Protein AF-0000000068967086 (afdb_homodimer)

Solvent-accessible surface area (backbone atoms only — not comparable to full-atom values): 52574 Å² total; per-residue (Å²): 132,77,49,76,68,58,59,54,59,64,51,55,72,62,64,72,66,70,78,77,64,84,77,77,78,58,42,26,40,81,33,38,41,85,66,58,45,68,82,63,31,36,42,74,76,28,72,78,37,52,50,18,66,55,55,54,50,56,72,63,51,51,66,68,32,47,28,50,48,50,26,44,48,31,51,79,33,54,44,66,60,48,47,51,60,39,53,48,75,63,87,56,43,42,48,40,30,23,36,26,36,53,27,18,26,80,80,39,41,75,45,51,27,50,76,47,49,32,43,50,88,75,58,58,35,52,39,45,30,82,72,57,77,48,101,82,46,78,36,54,63,47,55,44,37,55,45,22,53,52,44,49,50,61,74,41,51,89,73,40,51,75,57,46,39,34,27,37,21,63,56,62,63,43,48,49,52,39,50,26,7,48,48,8,49,76,67,72,43,67,15,32,43,28,64,55,54,90,83,49,91,67,52,27,60,50,72,55,96,42,29,39,29,38,21,32,81,83,72,46,75,40,49,28,16,34,33,44,50,41,50,70,76,64,41,46,67,78,43,68,64,69,56,53,25,44,49,52,42,30,47,40,34,27,61,22,16,22,42,22,46,48,35,28,54,51,23,46,51,55,42,31,63,72,27,62,87,46,75,54,65,71,48,51,63,51,68,46,60,80,32,40,76,89,47,45,66,59,56,29,50,72,16,71,46,15,22,28,40,30,42,30,76,48,58,78,61,41,49,59,40,65,24,79,41,70,66,40,45,51,55,57,71,67,52,89,68,84,61,58,45,27,30,44,27,45,26,67,32,40,83,77,62,31,10,53,36,95,89,50,40,45,20,46,42,38,22,46,41,43,98,84,62,42,28,29,32,48,36,36,39,41,27,36,32,36,30,97,88,11,51,43,79,58,45,52,34,33,24,30,20,79,34,55,54,57,80,67,62,88,85,56,84,65,57,46,50,28,65,40,36,66,43,61,36,78,40,93,87,70,45,78,44,68,49,65,85,37,51,33,37,50,19,63,74,43,35,61,41,52,61,71,32,61,67,49,51,50,43,39,49,52,40,36,51,52,51,42,50,22,25,26,53,37,34,56,68,39,37,40,94,89,66,44,74,33,58,68,60,48,45,68,71,49,79,26,66,56,55,53,56,56,53,104,130,78,51,75,69,59,55,53,61,65,51,55,72,62,62,72,66,67,76,78,65,85,78,78,79,58,43,26,39,81,30,39,41,85,66,58,45,69,83,62,31,35,44,75,74,29,73,79,38,52,50,17,66,55,55,54,49,55,71,63,52,51,67,70,33,48,27,50,49,49,26,44,47,31,52,77,33,55,43,67,62,47,48,52,59,39,52,47,75,65,87,54,42,42,48,39,30,22,35,25,36,54,26,19,24,79,81,39,41,75,43,50,28,49,76,45,50,33,44,51,88,75,59,60,33,51,41,46,30,80,77,58,80,47,101,82,47,77,36,53,64,47,55,43,39,55,46,23,54,52,44,50,49,61,75,42,52,88,71,39,51,74,58,45,41,33,27,36,23,60,56,61,63,44,50,48,52,40,49,27,6,49,49,9,50,74,68,72,44,65,15,31,44,28,62,54,52,90,83,48,91,68,52,26,60,48,73,56,95,40,30,38,28,37,21,32,80,83,72,46,76,42,47,27,16,34,33,45,49,40,49,71,78,64,41,45,70,78,43,68,63,68,58,53,24,45,48,51,43,30,46,40,34,26,63,22,14,24,42,19,49,47,34,28,54,52,23,46,51,56,42,31,63,72,28,62,88,45,74,53,65,72,48,51,64,51,67,47,60,79,33,41,74,89,48,46,66,58,55,28,51,71,17,71,47,16,22,29,40,30,42,30,74,46,57,80,61,41,50,58,40,65,25,79,40,69,67,41,45,52,54,57,70,68,52,90,70,84,60,57,43,28,28,46,27,45,25,67,33,39,83,78,63,30,11,52,35,95,88,48,39,44,20,46,43,38,24,46,40,43,95,84,64,43,28,29,32,47,35,37,38,41,26,35,32,36,30,98,88,12,52,42,78,60,46,52,32,33,24,29,20,81,34,55,54,59,80,67,63,90,86,56,85,66,59,47,50,27,65,41,37,66,42,61,36,79,41,95,87,70,44,80,46,67,50,64,84,38,51,32,38,48,19,62,73,42,35,62,41,51,62,70,33,62,67,50,50,49,43,40,49,53,42,37,50,50,52,43,49,21,24,27,53,37,33,55,68,39,38,40,93,87,67,43,75,32,59,69,60,47,45,69,70,49,79,24,68,57,56,54,58,56,54,105

Radius of gyration: 32.77 Å; Cα contacts (8 Å, |Δi|>4): 2180; chains: 2; bounding box: 63×101×75 Å

Nearest PDB structures (foldseek):
  5i47-assembly1_A  TM=5.408E-01  e=4.910E-05  Sphaerobacter thermophilus DSM 20745
  1kj9-assembly1_B  TM=7.378E-01  e=3.237E-02  Escherichia coli
  1kji-assembly1_B  TM=4.558E-01  e=1.554E-02  Escherichia coli
  1kjj-assembly1_B  TM=3.856E-01  e=1.948E-02  Escherichia coli
  1kj8-assembly1_A  TM=3.941E-01  e=4.541E-02  Escherichia coli

pLDDT: mean 89.92, std 14.2, range [24.25, 98.81]

Foldseek 3Di:
DQPQLQVVPPCVVPVLPDDPPDQPAWAWDWAALVPDDLVLQADPVQQPFAFDPQVLCLQPCDQLNLLVVLCVVPPQFDSVVLVCLQQDDFDAQFKKKFKWFFWAFPVRDTATATAAMALAPPDQNQAHAHPRPDPPGCGLLLVQCVFFVVQVCVVCVVQFDDWAEEEEAQADCSNSSNNQNNNNVNVVHIYIYTYADPSRPNGQWDDDPQWIWGAHPVRDITTHREYEYHYQAPCLLPHPQGGSRHYRSGVLLCLCGNQQPLNLVVLQVVLCVVCVNNSDHRHHFDKDWFDFLVCQCVVCVVQVVWKWKADRRDDLCNRIATTQDPLSSVSVSPDDDLWGIIMIGWAAAAPQGTTAGPVGTIHGPFWAQDPVRFGWTKIKMWMWGQGSNGIRTSGIWMFTAQGGGDPDCVPPPGCCSRHPRRQWDQDPVRGIDGNCVRIQYSGPPRVNRRPDGSSNVSSVVSSRSSSSVSSSVSSVVQADPVGHGNLVVSCVSPVMPSVSVSSD/DAPQLQVVPPCVVPVLPDPPDDQPAWAWDWAALVPDDLVLQADPVQQPFAFDPQVLCLQPCDQLNLLVVLCVVPPQFDSVVLVCLQQDDFDFQFKKKFKWFFWAFPVRDTATATAAMALAPPDQNQAHASPRPDPVGCGLLLVQCVFFVVQVCVVCVVQFDDWAEEEEAQADCSNSSNNQNNNNVNVVHIYIYTYADPSNPNGQWDDDPQWIWGAHPVRDITTHREYEYHYQAPCLLPHPQGGSRHYRSGVLLCLCGNQQPLNLVVLQVVLCVVCVNNSDHRHHFDKDWFDFLVCQCVVCVVQVVWKWKADRRDDLCNRIATTQDPLSSVSVSPRDDLWGIIMIGWAAAAPQRTTAGPVGGIHGPFWAQDPVRFGWTKIKMWMWGQGSNGIRTSGIWMFTAQGGGDNDCVPPPGCCSRHPRRQWDQDPVRGIDGNCVRIQYSGPPRVNGRPDGSSNVSSVVSSRSSSSVSSSVSSVVQADPVGHGNLVVSCVSPVIPSSSVSSD

Secondary structure (DSSP, 8-state):
---HHHHHHHHHHHTTS---S------BEEE-GGG--HHHHS-HHHHTPPBPHHHHHHHTS-HHHHHHHHHHHSTT--HHHHHHHHT---SS--EEEEEEEEEEETT---EEEEEEEESS-TTGGGS--TT---TT---HHHHHIIIIIHHHHHHTTTTPPS-EEEEEESS-HHHHHHHHHHHHHHHTS-EEEEE--TT-SS-SEEEETTEEEEEBTTS-EEEEEEEEEE--S-GGGTS-SS-SSEEES-HHHIIIIIS-HHHHHHHHHHHHHHTTTTS-------EEEEEEGGGHHHHHHHTTS-EEEE-TT--TTTTEEEE-SHHHHHHHHHS--S-SEEEEEE--B-TTT----TT--EEE--SPP-TT---EEEEEEEEEEEETTEEEEEEEEEEEEEEEPPS--TT-S--HHHH----EEE-TTS-EEE-GGGEE-SBTTTHHHH---HHHHHHHHHHHHHHHHHHHHHHHHTB-TTSSB-HHHHHHH---HHHHHHH-/---HHHHHHHHHHHTTS---S------BEEE-GGG--HHHHS-HHHHTPPBPHHHHHHHTS-HHHHHHHHHHHSTT--HHHHHHHHT---SS--EEEEEEEEEEETT---EEEEEEEESS-TTGGGS--SS---TT---HHHHHIIIIIHHHHHHTTTTSPS-EEEEEESS-HHHHHHHHHHHHHHHTS-EEEEE--TT-SS-SEEEETTEEEEEBTTS-EEEEEEEEEE--S-GGGTS-SS-SSEEES-HHHIIIIIS-HHHHHHHHHHHHHHTTTTT-------EEEEEEGGGHHHHHHHTTS-EEEE-TT--TTTTEEEE-SHHHHHHHHHS--S-SEEEEEE--B-TTTPPPPTT--EEE--SPP-TT---EEEEEEEEEEEETTEEEEEEEEEEEEEEEPPS--TT-S--HHHH----EEE-TTS-EEE-GGGEE-SBTTTHHHH---HHHHHHHHHHHHHHHHHHHHHHHHTB-TTSSB-HHHHHHH---HHHHHHH-

Structure (mmCIF, N/CA/C/O backbone):
data_AF-0000000068967086-model_v1
#
loop_
_entity.id
_entity.type
_entity.pdbx_description
1 polymer 'Tubulin--tyrosine ligase-like protein 9'
#
loop_
_atom_site.group_PDB
_atom_site.id
_atom_site.type_symbol
_atom_site.label_atom_id
_atom_site.label_alt_id
_atom_site.label_comp_id
_atom_site.label_asym_id
_atom_site.label_entity_id
_atom_site.label_seq_id
_atom_site.pdbx_PDB_ins_code
_atom_site.Cartn_x
_atom_site.Cartn_y
_atom_site.Cartn_z
_atom_site.occupancy
_atom_site.B_iso_or_equiv
_atom_site.auth_seq_id
_atom_site.auth_comp_id
_atom_site.auth_asym_id
_atom_site.auth_atom_id
_atom_site.pdbx_PDB_model_num
ATOM 1 N N . MET A 1 1 ? 33.25 26.078 4.797 1 24.25 1 MET A N 1
ATOM 2 C CA . MET A 1 1 ? 32.062 26.109 3.939 1 24.25 1 MET A CA 1
ATOM 3 C C . MET A 1 1 ? 30.797 25.922 4.758 1 24.25 1 MET A C 1
ATOM 5 O O . MET A 1 1 ? 30.609 24.906 5.422 1 24.25 1 MET A O 1
ATOM 9 N N . VAL A 1 2 ? 30.312 27 5.246 1 30.56 2 VAL A N 1
ATOM 10 C CA . VAL A 1 2 ? 29.203 27.141 6.176 1 30.56 2 VAL A CA 1
ATOM 11 C C . VAL A 1 2 ? 27.984 26.375 5.648 1 30.56 2 VAL A C 1
ATOM 13 O O . VAL A 1 2 ? 27.672 26.453 4.457 1 30.56 2 VAL A O 1
ATOM 16 N N . SER A 1 3 ? 27.625 25.453 6.363 1 34.03 3 SER A N 1
ATOM 17 C CA . SER A 1 3 ? 26.5 24.609 5.973 1 34.03 3 SER A CA 1
ATOM 18 C C . SER A 1 3 ? 25.297 25.453 5.582 1 34.03 3 SER A C 1
ATOM 20 O O . SER A 1 3 ? 25.141 26.594 6.043 1 34.03 3 SER A O 1
ATOM 22 N N . THR A 1 4 ? 24.609 25.062 4.551 1 34.56 4 THR A N 1
ATOM 23 C CA . THR A 1 4 ? 23.484 25.781 3.971 1 34.56 4 THR A CA 1
ATOM 24 C C . THR A 1 4 ? 22.453 26.125 5.043 1 34.56 4 THR A C 1
ATOM 26 O O . THR A 1 4 ? 21.719 27.109 4.914 1 34.56 4 THR A O 1
ATOM 29 N N . ALA A 1 5 ? 22.281 25.344 6.09 1 36.91 5 ALA A N 1
ATOM 30 C CA . ALA A 1 5 ? 21.359 25.672 7.184 1 36.91 5 ALA A CA 1
ATOM 31 C C . ALA A 1 5 ? 21.875 26.844 8 1 36.91 5 ALA A C 1
ATOM 33 O O . ALA A 1 5 ? 21.094 27.688 8.453 1 36.91 5 ALA A O 1
ATOM 34 N N . GLU A 1 6 ? 23.234 26.844 8.297 1 34.19 6 GLU A N 1
ATOM 35 C CA . GLU A 1 6 ? 23.875 27.922 9.047 1 34.19 6 GLU A CA 1
ATOM 36 C C . GLU A 1 6 ? 23.719 29.266 8.328 1 34.19 6 GLU A C 1
ATOM 38 O O . GLU A 1 6 ? 23.672 30.312 8.977 1 34.19 6 GLU A O 1
ATOM 43 N N . LYS A 1 7 ? 23.812 29.156 7.09 1 39.69 7 LYS A N 1
ATOM 44 C CA . LYS A 1 7 ? 23.719 30.375 6.293 1 39.69 7 LYS A CA 1
ATOM 45 C C . LYS A 1 7 ? 22.359 31.031 6.43 1 39.69 7 LYS A C 1
ATOM 47 O O . LYS A 1 7 ? 22.219 32.25 6.281 1 39.69 7 LYS A O 1
ATOM 52 N N . ALA A 1 8 ? 21.422 30.125 6.773 1 34.94 8 ALA A N 1
ATOM 53 C CA . ALA A 1 8 ? 20.062 30.656 6.777 1 34.94 8 ALA A CA 1
ATOM 54 C C . ALA A 1 8 ? 19.75 31.375 8.086 1 34.94 8 ALA A C 1
ATOM 56 O O . ALA A 1 8 ? 19.094 32.438 8.094 1 34.94 8 ALA A O 1
ATOM 57 N N . GLN A 1 9 ? 20.219 30.844 9.258 1 33.16 9 GLN A N 1
ATOM 58 C CA . GLN A 1 9 ? 19.875 31.438 10.539 1 33.16 9 GLN A CA 1
ATOM 59 C C . GLN A 1 9 ? 20.609 32.75 10.75 1 33.16 9 GLN A C 1
ATOM 61 O O . GLN A 1 9 ? 20.016 33.719 11.227 1 33.16 9 GLN A O 1
ATOM 66 N N . ASN A 1 10 ? 21.938 32.812 10.68 1 33.59 10 ASN A N 1
ATOM 67 C CA . ASN A 1 10 ? 22.719 33.969 11.031 1 33.59 10 ASN A CA 1
ATOM 68 C C . ASN A 1 10 ? 22.344 35.188 10.18 1 33.59 10 ASN A C 1
ATOM 70 O O . ASN A 1 10 ? 22.516 36.344 10.594 1 33.59 10 ASN A O 1
ATOM 74 N N . ARG A 1 11 ? 22.062 35.031 8.922 1 34.31 11 ARG A N 1
ATOM 75 C CA . ARG A 1 11 ? 21.844 36.156 8.039 1 34.31 11 ARG A CA 1
ATOM 76 C C . ARG A 1 11 ? 20.438 36.719 8.211 1 34.31 11 ARG A C 1
ATOM 78 O O . ARG A 1 11 ? 20.094 37.75 7.617 1 34.31 11 ARG A O 1
ATOM 85 N N . VAL A 1 12 ? 19.609 36.094 8.93 1 36.25 12 VAL A N 1
ATOM 86 C CA . VAL A 1 12 ? 18.266 36.625 9.164 1 36.25 12 VAL A CA 1
ATOM 87 C C . VAL A 1 12 ? 18.359 37.844 10.062 1 36.25 12 VAL A C 1
ATOM 89 O O . VAL A 1 12 ? 17.703 38.875 9.797 1 36.25 12 VAL A O 1
ATOM 92 N N . ASP A 1 13 ? 19.203 37.812 11.156 1 33 13 ASP A N 1
ATOM 93 C CA . ASP A 1 13 ? 19.219 38.938 12.078 1 33 13 ASP A CA 1
ATOM 94 C C . ASP A 1 13 ? 19.859 40.156 11.438 1 33 13 ASP A C 1
ATOM 96 O O . ASP A 1 13 ? 19.422 41.281 11.68 1 33 13 ASP A O 1
ATOM 100 N N . GLU A 1 14 ? 21 40 10.773 1 32.38 14 GLU A N 1
ATOM 101 C CA . GLU A 1 14 ? 21.766 41.156 10.312 1 32.38 14 GLU A CA 1
ATOM 102 C C . GLU A 1 14 ? 21.109 41.844 9.109 1 32.38 14 GLU A C 1
ATOM 104 O O . GLU A 1 14 ? 21.312 43.031 8.852 1 32.38 14 GLU A O 1
ATOM 109 N N . GLY A 1 15 ? 20.531 41.062 8.258 1 33.03 15 GLY A N 1
ATOM 110 C CA . GLY A 1 15 ? 20.047 41.625 6.996 1 33.03 15 GLY A CA 1
ATOM 111 C C . GLY A 1 15 ? 18.828 42.5 7.16 1 33.03 15 GLY A C 1
ATOM 112 O O . GLY A 1 15 ? 18.25 42.969 6.172 1 33.03 15 GLY A O 1
ATOM 113 N N . GLU A 1 16 ? 18.203 42.469 8.32 1 35.44 16 GLU A N 1
ATOM 114 C CA . GLU A 1 16 ? 17.094 43.406 8.531 1 35.44 16 GLU A CA 1
ATOM 115 C C . GLU A 1 16 ? 17.562 44.844 8.445 1 35.44 16 GLU A C 1
ATOM 117 O O . GLU A 1 16 ? 16.75 45.781 8.43 1 35.44 16 GLU A O 1
ATOM 122 N N . LYS A 1 17 ? 18.906 45.188 8.641 1 36.31 17 LYS A N 1
ATOM 123 C CA . LYS A 1 17 ? 19.297 46.594 8.844 1 36.31 17 LYS A CA 1
ATOM 124 C C . LYS A 1 17 ? 19.266 47.375 7.527 1 36.31 17 LYS A C 1
ATOM 126 O O . LYS A 1 17 ? 19 48.562 7.523 1 36.31 17 LYS A O 1
ATOM 131 N N . GLN A 1 18 ? 20 47.031 6.434 1 33.38 18 GLN A N 1
ATOM 132 C CA . GLN A 1 18 ? 20.516 48.062 5.562 1 33.38 18 GLN A CA 1
ATOM 133 C C . GLN A 1 18 ? 19.469 48.5 4.547 1 33.38 18 GLN A C 1
ATOM 135 O O . GLN A 1 18 ? 19.766 49.25 3.619 1 33.38 18 GLN A O 1
ATOM 140 N N . ARG A 1 19 ? 18.375 47.906 4.168 1 35.72 19 ARG A N 1
ATOM 141 C CA . ARG A 1 19 ? 17.797 48.5 2.979 1 35.72 19 ARG A CA 1
ATOM 142 C C . ARG A 1 19 ? 17.25 49.906 3.291 1 35.72 19 ARG A C 1
ATOM 144 O O . ARG A 1 19 ? 16.344 50.031 4.117 1 35.72 19 ARG A O 1
ATOM 151 N N . THR A 1 20 ? 17.938 50.906 3.135 1 35.47 20 THR A N 1
ATOM 152 C CA . THR A 1 20 ? 17.5 52.281 2.945 1 35.47 20 THR A CA 1
ATOM 153 C C . THR A 1 20 ? 16.406 52.375 1.896 1 35.47 20 THR A C 1
ATOM 155 O O . THR A 1 20 ? 16.125 53.469 1.361 1 35.47 20 THR A O 1
ATOM 158 N N . SER A 1 21 ? 16.141 51.344 1.101 1 37.28 21 SER A N 1
ATOM 159 C CA . SER A 1 21 ? 15.258 51.594 -0.026 1 37.28 21 SER A CA 1
ATOM 160 C C . SER A 1 21 ? 14.039 52.406 0.413 1 37.28 21 SER A C 1
ATOM 162 O O . SER A 1 21 ? 13.711 52.438 1.602 1 37.28 21 SER A O 1
ATOM 164 N N . LYS A 1 22 ? 13.172 52.875 -0.601 1 44 22 LYS A N 1
ATOM 165 C CA . LYS A 1 22 ? 11.867 53.5 -0.648 1 44 22 LYS A CA 1
ATOM 166 C C . LYS A 1 22 ? 10.844 52.75 0.207 1 44 22 LYS A C 1
ATOM 168 O O . LYS A 1 22 ? 10.547 51.594 -0.054 1 44 22 LYS A O 1
ATOM 173 N N . THR A 1 23 ? 10.672 52.969 1.385 1 48.97 23 THR A N 1
ATOM 174 C CA . THR A 1 23 ? 9.82 52.344 2.398 1 48.97 23 THR A CA 1
ATOM 175 C C . THR A 1 23 ? 8.43 52.062 1.836 1 48.97 23 THR A C 1
ATOM 177 O O . THR A 1 23 ? 7.633 52.969 1.634 1 48.97 23 THR A O 1
ATOM 180 N N . VAL A 1 24 ? 8.188 51.188 0.949 1 63.12 24 VAL A N 1
ATOM 181 C CA . VAL A 1 24 ? 6.887 50.844 0.394 1 63.12 24 VAL A CA 1
ATOM 182 C C . VAL A 1 24 ? 5.898 50.562 1.526 1 63.12 24 VAL A C 1
ATOM 184 O O . VAL A 1 24 ? 6.121 49.719 2.373 1 63.12 24 VAL A O 1
ATOM 187 N N . ARG A 1 25 ? 5.055 51.562 1.657 1 79.31 25 ARG A N 1
ATOM 188 C CA . ARG A 1 25 ? 3.963 51.406 2.615 1 79.31 25 ARG A CA 1
ATOM 189 C C . ARG A 1 25 ? 2.951 50.375 2.148 1 79.31 25 ARG A C 1
ATOM 191 O O . ARG A 1 25 ? 2.324 50.531 1.099 1 79.31 25 ARG A O 1
ATOM 198 N N . HIS A 1 26 ? 2.781 49.281 2.949 1 87 26 HIS A N 1
ATOM 199 C CA . HIS A 1 26 ? 1.854 48.188 2.617 1 87 26 HIS A CA 1
ATOM 200 C C . HIS A 1 26 ? 0.414 48.594 2.922 1 87 26 HIS A C 1
ATOM 202 O O . HIS A 1 26 ? 0.166 49.406 3.814 1 87 26 HIS A O 1
ATOM 208 N N . ALA A 1 27 ? -0.475 48.188 2.039 1 88.06 27 ALA A N 1
ATOM 209 C CA . ALA A 1 27 ? -1.9 48.469 2.201 1 88.06 27 ALA A CA 1
ATOM 210 C C . ALA A 1 27 ? -2.742 47.281 1.72 1 88.06 27 ALA A C 1
ATOM 212 O O . ALA A 1 27 ? -2.285 46.469 0.908 1 88.06 27 ALA A O 1
ATOM 213 N N . GLY A 1 28 ? -3.9 47.188 2.309 1 93.75 28 GLY A N 1
ATOM 214 C CA . GLY A 1 28 ? -4.836 46.188 1.84 1 93.75 28 GLY A CA 1
ATOM 215 C C . GLY A 1 28 ? -5.441 46.531 0.49 1 93.75 28 GLY A C 1
ATOM 216 O O . GLY A 1 28 ? -5.742 47.688 0.204 1 93.75 28 GLY A O 1
ATOM 217 N N . ARG A 1 29 ? -5.562 45.562 -0.304 1 93.94 29 ARG A N 1
ATOM 218 C CA . ARG A 1 29 ? -6.254 45.75 -1.577 1 93.94 29 ARG A CA 1
ATOM 219 C C . ARG A 1 29 ? -7.492 44.844 -1.666 1 93.94 29 ARG A C 1
ATOM 221 O O . ARG A 1 29 ? -7.512 43.75 -1.111 1 93.94 29 ARG A O 1
ATOM 228 N N . HIS A 1 30 ? -8.461 45.281 -2.396 1 94.38 30 HIS A N 1
ATOM 229 C CA . HIS A 1 30 ? -9.672 44.5 -2.584 1 94.38 30 HIS A CA 1
ATOM 230 C C . HIS A 1 30 ? -9.484 43.438 -3.658 1 94.38 30 HIS A C 1
ATOM 232 O O . HIS A 1 30 ? -8.898 43.719 -4.707 1 94.38 30 HIS A O 1
ATOM 238 N N . VAL A 1 31 ? -9.914 42.312 -3.309 1 95.62 31 VAL A N 1
ATOM 239 C CA . VAL A 1 31 ? -9.93 41.156 -4.227 1 95.62 31 VAL A CA 1
ATOM 240 C C . VAL A 1 31 ? -11.367 40.688 -4.41 1 95.62 31 VAL A C 1
ATOM 242 O O . VAL A 1 31 ? -12.156 40.656 -3.459 1 95.62 31 VAL A O 1
ATOM 245 N N . THR A 1 32 ? -11.703 40.344 -5.66 1 93.19 32 THR A N 1
ATOM 246 C CA . THR A 1 32 ? -13.023 39.781 -5.965 1 93.19 32 THR A CA 1
ATOM 247 C C . THR A 1 32 ? -12.914 38.406 -6.562 1 93.19 32 THR A C 1
ATOM 249 O O . THR A 1 32 ? -11.82 37.938 -6.883 1 93.19 32 THR A O 1
ATOM 252 N N . GLY A 1 33 ? -14.062 37.75 -6.617 1 89.62 33 GLY A N 1
ATOM 253 C CA . GLY A 1 33 ? -14.094 36.406 -7.215 1 89.62 33 GLY A CA 1
ATOM 254 C C . GLY A 1 33 ? -13.555 36.375 -8.633 1 89.62 33 GLY A C 1
ATOM 255 O O . GLY A 1 33 ? -13.047 35.344 -9.086 1 89.62 33 GLY A O 1
ATOM 256 N N . ASN A 1 34 ? -13.609 37.406 -9.344 1 88.81 34 ASN A N 1
ATOM 257 C CA . ASN A 1 34 ? -13.148 37.531 -10.727 1 88.81 34 ASN A CA 1
ATOM 258 C C . ASN A 1 34 ? -11.625 37.469 -10.812 1 88.81 34 ASN A C 1
ATOM 260 O O . ASN A 1 34 ? -11.07 37.25 -11.891 1 88.81 34 ASN A O 1
ATOM 264 N N . ASP A 1 35 ? -11.055 37.531 -9.719 1 90.81 35 ASP A N 1
ATOM 265 C CA . ASP A 1 35 ? -9.594 37.562 -9.703 1 90.81 35 ASP A CA 1
ATOM 266 C C . ASP A 1 35 ? -9.008 36.156 -9.641 1 90.81 35 ASP A C 1
ATOM 268 O O . ASP A 1 35 ? -7.789 35.969 -9.719 1 90.81 35 ASP A O 1
ATOM 272 N N . PHE A 1 36 ? -9.852 35.188 -9.57 1 91.75 36 PHE A N 1
ATOM 273 C CA . PHE A 1 36 ? -9.312 33.844 -9.492 1 91.75 36 PHE A CA 1
ATOM 274 C C . PHE A 1 36 ? -9 33.281 -10.883 1 91.75 36 PHE A C 1
ATOM 276 O O . PHE A 1 36 ? -9.906 33.031 -11.68 1 91.75 36 PHE A O 1
ATOM 283 N N . GLU A 1 37 ? -7.777 33.219 -11.148 1 88.62 37 GLU A N 1
ATOM 284 C CA . GLU A 1 37 ? -7.238 32.562 -12.352 1 88.62 37 GLU A CA 1
ATOM 285 C C . GLU A 1 37 ? -6.281 31.438 -11.992 1 88.62 37 GLU A C 1
ATOM 287 O O . GLU A 1 37 ? -5.207 31.672 -11.438 1 88.62 37 GLU A O 1
ATOM 292 N N . PRO A 1 38 ? -6.648 30.219 -12.305 1 87.31 38 PRO A N 1
ATOM 293 C CA . PRO A 1 38 ? -5.809 29.094 -11.906 1 87.31 38 PRO A CA 1
ATOM 294 C C . PRO A 1 38 ? -4.332 29.312 -12.211 1 87.31 38 PRO A C 1
ATOM 296 O O . PRO A 1 38 ? -3.467 28.922 -11.43 1 87.31 38 PRO A O 1
ATOM 299 N N . GLU A 1 39 ? -3.988 29.922 -13.289 1 88.12 39 GLU A N 1
ATOM 300 C CA . GLU A 1 39 ? -2.607 30.156 -13.703 1 88.12 39 GLU A CA 1
ATOM 301 C C . GLU A 1 39 ? -1.856 31 -12.672 1 88.12 39 GLU A C 1
ATOM 303 O O . GLU A 1 39 ? -0.628 30.938 -12.594 1 88.12 39 GLU A O 1
ATOM 308 N N . LYS A 1 40 ? -2.641 31.719 -11.891 1 91.5 40 LYS A N 1
ATOM 309 C CA . LYS A 1 40 ? -2.018 32.625 -10.914 1 91.5 40 LYS A CA 1
ATOM 310 C C . LYS A 1 40 ? -1.892 31.938 -9.547 1 91.5 40 LYS A C 1
ATOM 312 O O . LYS A 1 40 ? -1.163 32.406 -8.68 1 91.5 40 LYS A O 1
ATOM 317 N N . HIS A 1 41 ? -2.549 30.812 -9.398 1 92.25 41 HIS A N 1
ATOM 318 C CA . HIS A 1 41 ? -2.699 30.312 -8.031 1 92.25 41 HIS A CA 1
ATOM 319 C C . HIS A 1 41 ? -2.229 28.875 -7.91 1 92.25 41 HIS A C 1
ATOM 321 O O . HIS A 1 41 ? -2.42 28.234 -6.871 1 92.25 41 HIS A O 1
ATOM 327 N N . PHE A 1 42 ? -1.663 28.312 -8.969 1 91.12 42 PHE A N 1
ATOM 328 C CA . PHE A 1 42 ? -1.071 26.969 -8.969 1 91.12 42 PHE A CA 1
ATOM 329 C C . PHE A 1 42 ? 0.317 27 -9.594 1 91.12 42 PHE A C 1
ATOM 331 O O . PHE A 1 42 ? 0.601 27.828 -10.453 1 91.12 42 PHE A O 1
ATOM 338 N N . TYR A 1 43 ? 1.163 26.047 -9.133 1 89.69 43 TYR A N 1
ATOM 339 C CA . TYR A 1 43 ? 2.424 25.875 -9.844 1 89.69 43 TYR A CA 1
ATOM 340 C C . TYR A 1 43 ? 2.178 25.422 -11.281 1 89.69 43 TYR A C 1
ATOM 342 O O . TYR A 1 43 ? 1.253 24.656 -11.547 1 89.69 43 TYR A O 1
ATOM 350 N N . PRO A 1 44 ? 3.025 25.797 -12.164 1 86.88 44 PRO A N 1
ATOM 351 C CA . PRO A 1 44 ? 2.84 25.438 -13.57 1 86.88 44 PRO A CA 1
ATOM 352 C C . PRO A 1 44 ? 2.744 23.922 -13.781 1 86.88 44 PRO A C 1
ATOM 354 O O . PRO A 1 44 ? 1.921 23.453 -14.57 1 86.88 44 PRO A O 1
ATOM 357 N N . ARG A 1 45 ? 3.492 23.156 -13.086 1 86.81 45 ARG A N 1
ATOM 358 C CA . ARG A 1 45 ? 3.5 21.703 -13.234 1 86.81 45 ARG A CA 1
ATOM 359 C C . ARG A 1 45 ? 2.16 21.109 -12.82 1 86.81 45 ARG A C 1
ATOM 361 O O . ARG A 1 45 ? 1.79 20.031 -13.273 1 86.81 45 ARG A O 1
ATOM 368 N N . VAL A 1 46 ? 1.476 21.797 -12.008 1 88.19 46 VAL A N 1
ATOM 369 C CA . VAL A 1 46 ? 0.212 21.328 -11.461 1 88.19 46 VAL A CA 1
ATOM 370 C C . VAL A 1 46 ? -0.912 21.562 -12.469 1 88.19 46 VAL A C 1
ATOM 372 O O . VAL A 1 46 ? -1.845 20.75 -12.57 1 88.19 46 VAL A O 1
ATOM 375 N N . LEU A 1 47 ? -0.811 22.625 -13.234 1 85.25 47 LEU A N 1
ATOM 376 C CA . LEU A 1 47 ? -1.867 23.047 -14.148 1 85.25 47 LEU A CA 1
ATOM 377 C C . LEU A 1 47 ? -2.113 22 -15.219 1 85.25 47 LEU A C 1
ATOM 379 O O . LEU A 1 47 ? -3.252 21.781 -15.648 1 85.25 47 LEU A O 1
ATOM 383 N N . ASN A 1 48 ? -1.109 21.266 -15.586 1 82.06 48 ASN A N 1
ATOM 384 C CA . ASN A 1 48 ? -1.235 20.281 -16.672 1 82.06 48 ASN A CA 1
ATOM 385 C C . ASN A 1 48 ? -1.259 18.859 -16.125 1 82.06 48 ASN A C 1
ATOM 387 O O . ASN A 1 48 ? -1.194 17.906 -16.906 1 82.06 48 ASN A O 1
ATOM 391 N N . ALA A 1 49 ? -1.421 18.766 -14.914 1 87.06 49 ALA A N 1
ATOM 392 C CA . ALA A 1 49 ? -1.315 17.422 -14.336 1 87.06 49 ALA A CA 1
ATOM 393 C C . ALA A 1 49 ? -2.697 16.812 -14.109 1 87.06 49 ALA A C 1
ATOM 395 O O . ALA A 1 49 ? -3.643 17.531 -13.75 1 87.06 49 ALA A O 1
ATOM 396 N N . SER A 1 50 ? -2.775 15.484 -14.414 1 87.31 50 SER A N 1
ATOM 397 C CA . SER A 1 50 ? -3.982 14.719 -14.102 1 87.31 50 SER A CA 1
ATOM 398 C C . SER A 1 50 ? -3.809 13.898 -12.836 1 87.31 50 SER A C 1
ATOM 400 O O . SER A 1 50 ? -2.799 13.211 -12.664 1 87.31 50 SER A O 1
ATOM 402 N N . LEU A 1 51 ? -4.777 14.016 -12.062 1 90.62 51 LEU A N 1
ATOM 403 C CA . LEU A 1 51 ? -4.719 13.312 -10.781 1 90.62 51 LEU A CA 1
ATOM 404 C C . LEU A 1 51 ? -4.59 11.805 -11 1 90.62 51 LEU A C 1
ATOM 406 O O . LEU A 1 51 ? -5.238 11.242 -11.883 1 90.62 51 LEU A O 1
ATOM 410 N N . HIS A 1 52 ? -3.764 11.203 -10.289 1 92.69 52 HIS A N 1
ATOM 411 C CA . HIS A 1 52 ? -3.643 9.75 -10.312 1 92.69 52 HIS A CA 1
ATOM 412 C C . HIS A 1 52 ? -4.949 9.078 -9.906 1 92.69 52 HIS A C 1
ATOM 414 O O . HIS A 1 52 ? -5.598 9.508 -8.953 1 92.69 52 HIS A O 1
ATOM 420 N N . PRO A 1 53 ? -5.371 7.973 -10.586 1 90.31 53 PRO A N 1
ATOM 421 C CA . PRO A 1 53 ? -6.652 7.328 -10.289 1 90.31 53 PRO A CA 1
ATOM 422 C C . PRO A 1 53 ? -6.762 6.875 -8.828 1 90.31 53 PRO A C 1
ATOM 424 O O . PRO A 1 53 ? -7.84 6.945 -8.234 1 90.31 53 PRO A O 1
ATOM 427 N N . MET A 1 54 ? -5.754 6.465 -8.297 1 92.06 54 MET A N 1
ATOM 428 C CA . MET A 1 54 ? -5.766 5.996 -6.91 1 92.06 54 MET A CA 1
ATOM 429 C C . MET A 1 54 ? -6.035 7.148 -5.949 1 92.06 54 MET A C 1
ATOM 431 O O . MET A 1 54 ? -6.734 6.977 -4.949 1 92.06 54 MET A O 1
ATOM 435 N N . VAL A 1 55 ? -5.438 8.258 -6.203 1 93 55 VAL A N 1
ATOM 436 C CA . VAL A 1 55 ? -5.637 9.43 -5.363 1 93 55 VAL A CA 1
ATOM 437 C C . VAL A 1 55 ? -7.082 9.914 -5.484 1 93 55 VAL A C 1
ATOM 439 O O . VAL A 1 55 ? -7.707 10.273 -4.484 1 93 55 VAL A O 1
ATOM 442 N N . THR A 1 56 ? -7.551 9.875 -6.688 1 91.06 56 THR A N 1
ATOM 443 C CA . THR A 1 56 ? -8.945 10.234 -6.914 1 91.06 56 THR A CA 1
ATOM 444 C C . THR A 1 56 ? -9.875 9.32 -6.117 1 91.06 56 THR A C 1
ATOM 446 O O . THR A 1 56 ? -10.828 9.789 -5.496 1 91.06 56 THR A O 1
ATOM 449 N N . ALA A 1 57 ? -9.547 8.07 -6.211 1 91.31 57 ALA A N 1
ATOM 450 C CA . ALA A 1 57 ? -10.344 7.102 -5.465 1 91.31 57 ALA A CA 1
ATOM 451 C C . ALA A 1 57 ? -10.312 7.402 -3.969 1 91.31 57 ALA A C 1
ATOM 453 O O . ALA A 1 57 ? -11.352 7.391 -3.305 1 91.31 57 ALA A O 1
ATOM 454 N N . PHE A 1 58 ? -9.211 7.695 -3.383 1 94.69 58 PHE A N 1
ATOM 455 C CA . PHE A 1 58 ? -9.047 7.992 -1.965 1 94.69 58 PHE A CA 1
ATOM 456 C C . PHE A 1 58 ? -9.875 9.203 -1.565 1 94.69 58 PHE A C 1
ATOM 458 O O . PHE A 1 58 ? -10.617 9.164 -0.577 1 94.69 58 PHE A O 1
ATOM 465 N N . LEU A 1 59 ? -9.781 10.242 -2.311 1 92.31 59 LEU A N 1
ATOM 466 C CA . LEU A 1 59 ? -10.461 11.492 -1.981 1 92.31 59 LEU A CA 1
ATOM 467 C C . LEU A 1 59 ? -11.977 11.328 -2.053 1 92.31 59 LEU A C 1
ATOM 469 O O . LEU A 1 59 ? -12.719 12.117 -1.463 1 92.31 59 LEU A O 1
ATOM 473 N N . ASN A 1 60 ? -12.391 10.273 -2.727 1 89.81 60 ASN A N 1
ATOM 474 C CA . ASN A 1 60 ? -13.82 10.07 -2.912 1 89.81 60 ASN A CA 1
ATOM 475 C C . ASN A 1 60 ? -14.352 8.953 -2.021 1 89.81 60 ASN A C 1
ATOM 477 O O . ASN A 1 60 ? -15.523 8.594 -2.1 1 89.81 60 ASN A O 1
ATOM 481 N N . LEU A 1 61 ? -13.617 8.328 -1.237 1 93.38 61 LEU A N 1
ATOM 482 C CA . LEU A 1 61 ? -14.023 7.18 -0.438 1 93.38 61 LEU A CA 1
ATOM 483 C C . LEU A 1 61 ? -15.086 7.57 0.582 1 93.38 61 LEU A C 1
ATOM 485 O O . LEU A 1 61 ? -16.047 6.828 0.802 1 93.38 61 LEU A O 1
ATOM 489 N N . GLY A 1 62 ? -14.938 8.75 1.181 1 94.19 62 GLY A N 1
ATOM 490 C CA . GLY A 1 62 ? -15.789 9.148 2.293 1 94.19 62 GLY A CA 1
ATOM 491 C C . GLY A 1 62 ? -15.375 8.523 3.611 1 94.19 62 GLY A C 1
ATOM 492 O O . GLY A 1 62 ? -14.719 7.477 3.629 1 94.19 62 GLY A O 1
ATOM 493 N N . ASN A 1 63 ? -15.805 9.023 4.688 1 97.25 63 ASN A N 1
ATOM 494 C CA . ASN A 1 63 ? -15.328 8.656 6.02 1 97.25 63 ASN A CA 1
ATOM 495 C C . ASN A 1 63 ? -15.797 7.258 6.418 1 97.25 63 ASN A C 1
ATOM 497 O O . ASN A 1 63 ? -15.062 6.516 7.074 1 97.25 63 ASN A O 1
ATOM 501 N N . GLU A 1 64 ? -16.984 6.871 6.059 1 96.81 64 GLU A N 1
ATOM 502 C CA . GLU A 1 64 ? -17.5 5.555 6.422 1 96.81 64 GLU A CA 1
ATOM 503 C C . GLU A 1 64 ? -16.656 4.438 5.824 1 96.81 64 GLU A C 1
ATOM 505 O O . GLU A 1 64 ? -16.266 3.496 6.523 1 96.81 64 GLU A O 1
ATOM 510 N N . ARG A 1 65 ? -16.359 4.535 4.562 1 96.5 65 ARG A N 1
ATOM 511 C CA . ARG A 1 65 ? -15.562 3.518 3.887 1 96.5 65 ARG A CA 1
ATOM 512 C C . ARG A 1 65 ? -14.117 3.535 4.383 1 96.5 65 ARG A C 1
ATOM 514 O O . ARG A 1 65 ? -13.477 2.486 4.488 1 96.5 65 ARG A O 1
ATOM 521 N N . ILE A 1 66 ? -13.609 4.734 4.688 1 97.5 66 ILE A N 1
ATOM 522 C CA . ILE A 1 66 ? -12.266 4.84 5.246 1 97.5 66 ILE A CA 1
ATOM 523 C C . ILE A 1 66 ? -12.211 4.141 6.602 1 97.5 66 ILE A C 1
ATOM 525 O O . ILE A 1 66 ? -11.289 3.373 6.879 1 97.5 66 ILE A O 1
ATOM 529 N N . ALA A 1 67 ? -13.227 4.398 7.43 1 97.5 67 ALA A N 1
ATOM 530 C CA . ALA A 1 67 ? -13.266 3.783 8.75 1 97.5 67 ALA A CA 1
ATOM 531 C C . ALA A 1 67 ? -13.344 2.262 8.648 1 97.5 67 ALA A C 1
ATOM 533 O O . ALA A 1 67 ? -12.68 1.549 9.406 1 97.5 67 ALA A O 1
ATOM 534 N N . MET A 1 68 ? -14.109 1.797 7.75 1 95.44 68 MET A N 1
ATOM 535 C CA . MET A 1 68 ? -14.25 0.356 7.551 1 95.44 68 MET A CA 1
ATOM 536 C C . MET A 1 68 ? -12.93 -0.264 7.121 1 95.44 68 MET A C 1
ATOM 538 O O . MET A 1 68 ? -12.5 -1.281 7.676 1 95.44 68 MET A O 1
ATOM 542 N N . ARG A 1 69 ? -12.344 0.309 6.078 1 96.19 69 ARG A N 1
ATOM 543 C CA . ARG A 1 69 ? -11.078 -0.205 5.578 1 96.19 69 ARG A CA 1
ATOM 544 C C . ARG A 1 69 ? -10 -0.162 6.66 1 96.19 69 ARG A C 1
ATOM 546 O O . ARG A 1 69 ? -9.227 -1.11 6.812 1 96.19 69 ARG A O 1
ATOM 553 N N . TYR A 1 70 ? -9.953 0.938 7.422 1 96.19 70 TYR A N 1
ATOM 554 C CA . TYR A 1 70 ? -8.961 1.085 8.484 1 96.19 70 TYR A CA 1
ATOM 555 C C . TYR A 1 70 ? -9.148 0.02 9.555 1 96.19 70 TYR A C 1
ATOM 557 O O . TYR A 1 70 ? -8.18 -0.545 10.062 1 96.19 70 TYR A O 1
ATOM 565 N N . SER A 1 71 ? -10.344 -0.215 9.945 1 94 71 SER A N 1
ATOM 566 C CA . SER A 1 71 ? -10.641 -1.206 10.969 1 94 71 SER A CA 1
ATOM 567 C C . SER A 1 71 ? -10.25 -2.609 10.516 1 94 71 SER A C 1
ATOM 569 O O . SER A 1 71 ? -9.852 -3.443 11.328 1 94 71 SER A O 1
ATOM 571 N N . HIS A 1 72 ? -10.352 -2.859 9.203 1 91.31 72 HIS A N 1
ATOM 572 C CA . HIS A 1 72 ? -9.945 -4.156 8.672 1 91.31 72 HIS A CA 1
ATOM 573 C C . HIS A 1 72 ? -8.422 -4.293 8.664 1 91.31 72 HIS A C 1
ATOM 575 O O . HIS A 1 72 ? -7.895 -5.395 8.844 1 91.31 72 HIS A O 1
ATOM 581 N N . LEU A 1 73 ? -7.789 -3.174 8.422 1 93.19 73 LEU A N 1
ATOM 582 C CA . LEU A 1 73 ? -6.332 -3.166 8.391 1 93.19 73 LEU A CA 1
ATOM 583 C C . LEU A 1 73 ? -5.766 -3.268 9.805 1 93.19 73 LEU A C 1
ATOM 585 O O . LEU A 1 73 ? -4.629 -3.713 9.992 1 93.19 73 LEU A O 1
ATOM 589 N N . HIS A 1 74 ? -6.496 -2.799 10.781 1 93.31 74 HIS A N 1
ATOM 590 C CA . HIS A 1 74 ? -6.062 -2.768 12.18 1 93.31 74 HIS A CA 1
ATOM 591 C C . HIS A 1 74 ? -7.039 -3.523 13.07 1 93.31 74 HIS A C 1
ATOM 593 O O . HIS A 1 74 ? -7.828 -2.908 13.797 1 93.31 74 HIS A O 1
ATOM 599 N N . PRO A 1 75 ? -6.668 -4.844 13.078 1 87.38 75 PRO A N 1
ATOM 600 C CA . PRO A 1 75 ? -7.582 -5.637 13.906 1 87.38 75 PRO A CA 1
ATOM 601 C C . PRO A 1 75 ? -7.598 -5.188 15.367 1 87.38 75 PRO A C 1
ATOM 603 O O . PRO A 1 75 ? -6.547 -4.871 15.93 1 87.38 75 PRO A O 1
ATOM 606 N N . GLY A 1 76 ? -8.633 -4.84 15.938 1 86.5 76 GLY A N 1
ATOM 607 C CA . GLY A 1 76 ? -8.766 -4.41 17.328 1 86.5 76 GLY A CA 1
ATOM 608 C C . GLY A 1 76 ? -9.328 -3.008 17.469 1 86.5 76 GLY A C 1
ATOM 609 O O . GLY A 1 76 ? -9.758 -2.611 18.547 1 86.5 76 GLY A O 1
ATOM 610 N N . ILE A 1 77 ? -9.18 -2.316 16.422 1 93.38 77 ILE A N 1
ATOM 611 C CA . ILE A 1 77 ? -9.727 -0.964 16.469 1 93.38 77 ILE A CA 1
ATOM 612 C C . ILE A 1 77 ? -11.172 -0.972 15.961 1 93.38 77 ILE A C 1
ATOM 614 O O . ILE A 1 77 ? -11.438 -1.385 14.828 1 93.38 77 ILE A O 1
ATOM 618 N N . ALA A 1 78 ? -11.992 -0.522 16.75 1 93.81 78 ALA A N 1
ATOM 619 C CA . ALA A 1 78 ? -13.414 -0.5 16.406 1 93.81 78 ALA A CA 1
ATOM 620 C C . ALA A 1 78 ? -13.727 0.607 15.406 1 93.81 78 ALA A C 1
ATOM 622 O O . ALA A 1 78 ? -13.258 1.738 15.555 1 93.81 78 ALA A O 1
ATOM 623 N N . ARG A 1 79 ? -14.562 0.281 14.484 1 94.38 79 ARG A N 1
ATOM 624 C CA . ARG A 1 79 ? -14.977 1.228 13.453 1 94.38 79 ARG A CA 1
ATOM 625 C C . ARG A 1 79 ? -15.648 2.451 14.07 1 94.38 79 ARG A C 1
ATOM 627 O O . ARG A 1 79 ? -15.406 3.58 13.641 1 94.38 79 ARG A O 1
ATOM 634 N N . ASP A 1 80 ? -16.422 2.264 15.055 1 95.56 80 ASP A N 1
ATOM 635 C CA . ASP A 1 80 ? -17.172 3.35 15.688 1 95.56 80 ASP A CA 1
ATOM 636 C C . ASP A 1 80 ? -16.219 4.371 16.312 1 95.56 80 ASP A C 1
ATOM 638 O O . ASP A 1 80 ? -16.5 5.57 16.312 1 95.56 80 ASP A O 1
ATOM 642 N N . ARG A 1 81 ? -15.18 3.889 16.828 1 96.06 81 ARG A N 1
ATOM 643 C CA . ARG A 1 81 ? -14.203 4.789 17.438 1 96.06 81 ARG A CA 1
ATOM 644 C C . ARG A 1 81 ? -13.555 5.688 16.391 1 96.06 81 ARG A C 1
ATOM 646 O O . ARG A 1 81 ? -13.305 6.867 16.656 1 96.06 81 ARG A O 1
ATOM 653 N N . ILE A 1 82 ? -13.305 5.168 15.289 1 97.5 82 ILE A N 1
ATOM 654 C CA . ILE A 1 82 ? -12.734 5.941 14.195 1 97.5 82 ILE A CA 1
ATOM 655 C C . ILE A 1 82 ? -13.734 6.992 13.719 1 97.5 82 ILE A C 1
ATOM 657 O O . ILE A 1 82 ? -13.367 8.141 13.477 1 97.5 82 ILE A O 1
ATOM 661 N N . MET A 1 83 ? -14.961 6.57 13.609 1 97.81 83 MET A N 1
ATOM 662 C CA . MET A 1 83 ? -16 7.5 13.18 1 97.81 83 MET A CA 1
ATOM 663 C C . MET A 1 83 ? -16.156 8.648 14.172 1 97.81 83 MET A C 1
ATOM 665 O O . MET A 1 83 ? -16.438 9.781 13.781 1 97.81 83 MET A O 1
ATOM 669 N N . GLU A 1 84 ? -15.984 8.305 15.445 1 97.69 84 GLU A N 1
ATOM 670 C CA . GLU A 1 84 ? -16.016 9.359 16.453 1 97.69 84 GLU A CA 1
ATOM 671 C C . GLU A 1 84 ? -14.938 10.406 16.188 1 97.69 84 GLU A C 1
ATOM 673 O O . GLU A 1 84 ? -15.172 11.602 16.344 1 97.69 84 GLU A O 1
ATOM 678 N N . LEU A 1 85 ? -13.789 9.93 15.805 1 98.31 85 LEU A N 1
ATOM 679 C CA . LEU A 1 85 ? -12.703 10.844 15.477 1 98.31 85 LEU A CA 1
ATOM 680 C C . LEU A 1 85 ? -13.055 11.695 14.258 1 98.31 85 LEU A C 1
ATOM 682 O O . LEU A 1 85 ? -12.859 12.914 14.273 1 98.31 85 LEU A O 1
ATOM 686 N N . PHE A 1 86 ? -13.586 11.102 13.258 1 98.5 86 PHE A N 1
ATOM 687 C CA . PHE A 1 86 ? -13.898 11.797 12.016 1 98.5 86 PHE A CA 1
ATOM 688 C C . PHE A 1 86 ? -14.992 12.836 12.242 1 98.5 86 PHE A C 1
ATOM 690 O O . PHE A 1 86 ? -15.016 13.875 11.57 1 98.5 86 PHE A O 1
ATOM 697 N N . ASN A 1 87 ? -15.828 12.57 13.188 1 97.88 87 ASN A N 1
ATOM 698 C CA . ASN A 1 87 ? -16.969 13.445 13.422 1 97.88 87 ASN A CA 1
ATOM 699 C C . ASN A 1 87 ? -16.672 14.477 14.508 1 97.88 87 ASN A C 1
ATOM 701 O O . ASN A 1 87 ? -17.531 15.273 14.867 1 97.88 87 ASN A O 1
ATOM 705 N N . TYR A 1 88 ? -15.508 14.406 15.031 1 97.94 88 TYR A N 1
ATOM 706 C CA . TYR A 1 88 ? -15.109 15.406 16.016 1 97.94 88 TYR A CA 1
ATOM 707 C C . TYR A 1 88 ? -15.25 16.812 15.438 1 97.94 88 TYR A C 1
ATOM 709 O O . TYR A 1 88 ? -14.891 17.062 14.281 1 97.94 88 TYR A O 1
ATOM 717 N N . GLN A 1 89 ? -15.82 17.688 16.203 1 96 89 GLN A N 1
ATOM 718 C CA . GLN A 1 89 ? -15.945 19.094 15.812 1 96 89 GLN A CA 1
ATOM 719 C C . GLN A 1 89 ? -14.938 19.969 16.547 1 96 89 GLN A C 1
ATOM 721 O O . GLN A 1 89 ? -15.117 20.281 17.719 1 96 89 GLN A O 1
ATOM 726 N N . PRO A 1 90 ? -13.93 20.391 15.852 1 96.25 90 PRO A N 1
ATOM 727 C CA . PRO A 1 90 ? -12.922 21.219 16.531 1 96.25 90 PRO A CA 1
ATOM 728 C C . PRO A 1 90 ? -13.461 22.594 16.906 1 96.25 90 PRO A C 1
ATOM 730 O O . PRO A 1 90 ? -14.273 23.172 16.188 1 96.25 90 PRO A O 1
ATOM 733 N N . ALA A 1 91 ? -12.945 23.141 17.969 1 93.88 91 ALA A N 1
ATOM 734 C CA . ALA A 1 91 ? -13.328 24.484 18.406 1 93.88 91 ALA A CA 1
ATOM 735 C C . ALA A 1 91 ? -12.43 25.547 17.797 1 93.88 91 ALA A C 1
ATOM 737 O O . ALA A 1 91 ? -12.883 26.656 17.5 1 93.88 91 ALA A O 1
ATOM 738 N N . PHE A 1 92 ? -11.195 25.172 17.594 1 94.81 92 PHE A N 1
ATOM 739 C CA . PHE A 1 92 ? -10.242 26.219 17.203 1 94.81 92 PHE A CA 1
ATOM 740 C C . PHE A 1 92 ? -9.461 25.797 15.961 1 94.81 92 PHE A C 1
ATOM 742 O O . PHE A 1 92 ? -9.125 26.641 15.125 1 94.81 92 PHE A O 1
ATOM 749 N N . PHE A 1 93 ? -9.125 24.562 15.797 1 96.06 93 PHE A N 1
ATOM 750 C CA . PHE A 1 93 ? -8.211 24.078 14.773 1 96.06 93 PHE A CA 1
ATOM 751 C C . PHE A 1 93 ? -8.977 23.391 13.641 1 96.06 93 PHE A C 1
ATOM 753 O O . PHE A 1 93 ? -8.945 22.172 13.516 1 96.06 93 PHE A O 1
ATOM 760 N N . ASN A 1 94 ? -9.484 24.156 12.711 1 94.12 94 ASN A N 1
ATOM 761 C CA . ASN A 1 94 ? -10.445 23.688 11.719 1 94.12 94 ASN A CA 1
ATOM 762 C C . ASN A 1 94 ? -9.75 23.297 10.414 1 94.12 94 ASN A C 1
ATOM 764 O O . ASN A 1 94 ? -10.383 22.734 9.516 1 94.12 94 ASN A O 1
ATOM 768 N N . TRP A 1 95 ? -8.57 23.609 10.273 1 93 95 TRP A N 1
ATOM 769 C CA . TRP A 1 95 ? -7.723 23.203 9.164 1 93 95 TRP A CA 1
ATOM 770 C C . TRP A 1 95 ? -6.352 22.75 9.664 1 93 95 TRP A C 1
ATOM 772 O O . TRP A 1 95 ? -5.793 23.359 10.578 1 93 95 TRP A O 1
ATOM 782 N N . ALA A 1 96 ? -5.859 21.672 9.07 1 95.31 96 ALA A N 1
ATOM 783 C CA . ALA A 1 96 ? -4.523 21.219 9.445 1 95.31 96 ALA A CA 1
ATOM 784 C C . ALA A 1 96 ? -3.842 20.5 8.281 1 95.31 96 ALA A C 1
ATOM 786 O O . ALA A 1 96 ? -4.508 19.984 7.383 1 95.31 96 ALA A O 1
ATOM 787 N N . GLY A 1 97 ? -2.6 20.562 8.25 1 95.44 97 GLY A N 1
ATOM 788 C CA . GLY A 1 97 ? -1.75 19.766 7.379 1 95.44 97 GLY A CA 1
ATOM 789 C C . GLY A 1 97 ? -0.66 19.031 8.133 1 95.44 97 GLY A C 1
ATOM 790 O O . GLY A 1 97 ? 0.044 19.609 8.953 1 95.44 97 GLY A O 1
ATOM 791 N N . ALA A 1 98 ? -0.609 17.781 7.883 1 97.12 98 ALA A N 1
ATOM 792 C CA . ALA A 1 98 ? 0.449 17 8.508 1 97.12 98 ALA A CA 1
ATOM 793 C C . ALA A 1 98 ? 1.477 16.531 7.48 1 97.12 98 ALA A C 1
ATOM 795 O O . ALA A 1 98 ? 1.117 16.156 6.359 1 97.12 98 ALA A O 1
ATOM 796 N N . ASP A 1 99 ? 2.723 16.719 7.824 1 96.69 99 ASP A N 1
ATOM 797 C CA . ASP A 1 99 ? 3.791 16.047 7.086 1 96.69 99 ASP A CA 1
ATOM 798 C C . ASP A 1 99 ? 4.051 14.648 7.641 1 96.69 99 ASP A C 1
ATOM 800 O O . ASP A 1 99 ? 4.273 14.484 8.836 1 96.69 99 ASP A O 1
ATOM 804 N N . LEU A 1 100 ? 3.992 13.68 6.75 1 98.38 100 LEU A N 1
ATOM 805 C CA . LEU A 1 100 ? 4.055 12.281 7.172 1 98.38 100 LEU A CA 1
ATOM 806 C C . LEU A 1 100 ? 5.207 11.555 6.484 1 98.38 100 LEU A C 1
ATOM 808 O O . LEU A 1 100 ? 5.508 11.828 5.32 1 98.38 100 LEU A O 1
ATOM 812 N N . PHE A 1 101 ? 5.828 10.672 7.234 1 98.25 101 PHE A N 1
ATOM 813 C CA . PHE A 1 101 ? 6.793 9.742 6.66 1 98.25 101 PHE A CA 1
ATOM 814 C C . PHE A 1 101 ? 6.188 8.344 6.531 1 98.25 101 PHE A C 1
ATOM 816 O O . PHE A 1 101 ? 5.457 7.895 7.418 1 98.25 101 PHE A O 1
ATOM 823 N N . HIS A 1 102 ? 6.402 7.766 5.43 1 97.31 102 HIS A N 1
ATOM 824 C CA . HIS A 1 102 ? 6.176 6.336 5.281 1 97.31 102 HIS A CA 1
ATOM 825 C C . HIS A 1 102 ? 7.359 5.531 5.805 1 97.31 102 HIS A C 1
ATOM 827 O O . HIS A 1 102 ? 8.453 5.582 5.234 1 97.31 102 HIS A O 1
ATOM 833 N N . VAL A 1 103 ? 7.141 4.781 6.918 1 97 103 VAL A N 1
ATOM 834 C CA . VAL A 1 103 ? 8.273 4.152 7.594 1 97 103 VAL A CA 1
ATOM 835 C C . VAL A 1 103 ? 7.984 2.67 7.82 1 97 103 VAL A C 1
ATOM 837 O O . VAL A 1 103 ? 6.855 2.213 7.613 1 97 103 VAL A O 1
ATOM 840 N N . THR A 1 104 ? 8.953 1.959 8.047 1 94.44 104 THR A N 1
ATOM 841 C CA . THR A 1 104 ? 8.898 0.606 8.586 1 94.44 104 THR A CA 1
ATOM 842 C C . THR A 1 104 ? 9.734 0.497 9.859 1 94.44 104 THR A C 1
ATOM 844 O O . THR A 1 104 ? 10.242 1.502 10.359 1 94.44 104 THR A O 1
ATOM 847 N N . ASN A 1 105 ? 9.641 -0.607 10.523 1 92.62 105 ASN A N 1
ATOM 848 C CA . ASN A 1 105 ? 10.43 -0.817 11.734 1 92.62 105 ASN A CA 1
ATOM 849 C C . ASN A 1 105 ? 11.102 -2.186 11.727 1 92.62 105 ASN A C 1
ATOM 851 O O . ASN A 1 105 ? 11.148 -2.861 10.703 1 92.62 105 ASN A O 1
ATOM 855 N N . GLU A 1 106 ? 11.688 -2.535 12.852 1 88.5 106 GLU A N 1
ATOM 856 C CA . GLU A 1 106 ? 12.461 -3.77 12.953 1 88.5 106 GLU A CA 1
ATOM 857 C C . GLU A 1 106 ? 11.586 -4.992 12.711 1 88.5 106 GLU A C 1
ATOM 859 O O . GLU A 1 106 ? 12.086 -6.051 12.32 1 88.5 106 GLU A O 1
ATOM 864 N N . HIS A 1 107 ? 10.312 -4.805 12.828 1 86.69 107 HIS A N 1
ATOM 865 C CA . HIS A 1 107 ? 9.391 -5.914 12.648 1 86.69 107 HIS A CA 1
ATOM 866 C C . HIS A 1 107 ? 8.703 -5.844 11.289 1 86.69 107 HIS A C 1
ATOM 868 O O . HIS A 1 107 ? 7.711 -6.539 11.047 1 86.69 107 HIS A O 1
ATOM 874 N N . ALA A 1 108 ? 9.148 -4.926 10.438 1 88 108 ALA A N 1
ATOM 875 C CA . ALA A 1 108 ? 8.633 -4.742 9.078 1 88 108 ALA A CA 1
ATOM 876 C C . ALA A 1 108 ? 7.176 -4.281 9.102 1 88 108 ALA A C 1
ATOM 878 O O . ALA A 1 108 ? 6.371 -4.691 8.266 1 88 108 ALA A O 1
ATOM 879 N N . GLN A 1 109 ? 6.875 -3.594 10.117 1 90 109 GLN A N 1
ATOM 880 C CA . GLN A 1 109 ? 5.555 -2.977 10.188 1 90 109 GLN A CA 1
ATOM 881 C C . GLN A 1 109 ? 5.551 -1.615 9.5 1 90 109 GLN A C 1
ATOM 883 O O . GLN A 1 109 ? 6.289 -0.71 9.891 1 90 109 GLN A O 1
ATOM 888 N N . ARG A 1 110 ? 4.723 -1.506 8.531 1 91.31 110 ARG A N 1
ATOM 889 C CA . ARG A 1 110 ? 4.605 -0.257 7.785 1 91.31 110 ARG A CA 1
ATOM 890 C C . ARG A 1 110 ? 3.646 0.706 8.477 1 91.31 110 ARG A C 1
ATOM 892 O O . ARG A 1 110 ? 2.609 0.29 9 1 91.31 110 ARG A O 1
ATOM 899 N N . ARG A 1 111 ? 4.074 2.023 8.453 1 93.69 111 ARG A N 1
ATOM 900 C CA . ARG A 1 111 ? 3.244 3.035 9.102 1 93.69 111 ARG A CA 1
ATOM 901 C C . ARG A 1 111 ? 3.477 4.41 8.484 1 93.69 111 ARG A C 1
ATOM 903 O O . ARG A 1 111 ? 4.543 4.676 7.926 1 93.69 111 ARG A O 1
ATOM 910 N N . MET A 1 112 ? 2.4 5.172 8.555 1 97.06 112 MET A N 1
ATOM 911 C CA . MET A 1 112 ? 2.568 6.609 8.375 1 97.06 112 MET A CA 1
ATOM 912 C C . MET A 1 112 ? 2.742 7.309 9.719 1 97.06 112 MET A C 1
ATOM 914 O O . MET A 1 112 ? 1.882 7.203 10.594 1 97.06 112 MET A O 1
ATOM 918 N N . ILE A 1 113 ? 3.855 8.031 9.922 1 98.06 113 ILE A N 1
ATOM 919 C CA . ILE A 1 113 ? 4.066 8.695 11.211 1 98.06 113 ILE A CA 1
ATOM 920 C C . ILE A 1 113 ? 4.043 10.211 11.023 1 98.06 113 ILE A C 1
ATOM 922 O O . ILE A 1 113 ? 4.438 10.719 9.969 1 98.06 113 ILE A O 1
ATOM 926 N N . VAL A 1 114 ? 3.6 10.906 11.961 1 98.25 114 VAL A N 1
ATOM 927 C CA . VAL A 1 114 ? 3.486 12.359 11.914 1 98.25 114 VAL A CA 1
ATOM 928 C C . VAL A 1 114 ? 4.836 12.992 12.25 1 98.25 114 VAL A C 1
ATOM 930 O O . VAL A 1 114 ? 5.379 12.773 13.336 1 98.25 114 VAL A O 1
ATOM 933 N N . ILE A 1 115 ? 5.332 13.773 11.367 1 96.75 115 ILE A N 1
ATOM 934 C CA . ILE A 1 115 ? 6.598 14.461 11.586 1 96.75 115 ILE A CA 1
ATOM 935 C C . ILE A 1 115 ? 6.336 15.867 12.109 1 96.75 115 ILE A C 1
ATOM 937 O O . ILE A 1 115 ? 7.055 16.359 12.992 1 96.75 115 ILE A O 1
ATOM 941 N N . GLU A 1 116 ? 5.305 16.453 11.492 1 94.38 116 GLU A N 1
ATOM 942 C CA . GLU A 1 116 ? 4.93 17.812 11.883 1 94.38 116 GLU A CA 1
ATOM 943 C C . GLU A 1 116 ? 3.504 18.141 11.445 1 94.38 116 GLU A C 1
ATOM 945 O O . GLU A 1 116 ? 3.023 17.594 10.445 1 94.38 116 GLU A O 1
ATOM 950 N N . ILE A 1 117 ? 2.898 18.953 12.211 1 94.81 117 ILE A N 1
ATOM 951 C CA . ILE A 1 117 ? 1.592 19.5 11.844 1 94.81 117 ILE A CA 1
ATOM 952 C C . ILE A 1 117 ? 1.71 20.984 11.562 1 94.81 117 ILE A C 1
ATOM 954 O O . ILE A 1 117 ? 2.521 21.688 12.188 1 94.81 117 ILE A O 1
ATOM 958 N N . ASN A 1 118 ? 0.973 21.375 10.625 1 90.56 118 ASN A N 1
ATOM 959 C CA . ASN A 1 118 ? 0.997 22.781 10.227 1 90.56 118 ASN A CA 1
ATOM 960 C C . ASN A 1 118 ? -0.374 23.438 10.383 1 90.56 118 ASN A C 1
ATOM 962 O O . ASN A 1 118 ? -1.398 22.812 10.109 1 90.56 118 ASN A O 1
ATOM 966 N N . SER A 1 119 ? -0.268 24.688 10.836 1 89.25 119 SER A N 1
ATOM 967 C CA . SER A 1 119 ? -1.498 25.438 11.07 1 89.25 119 SER A CA 1
ATOM 968 C C . SER A 1 119 ? -1.72 26.484 9.984 1 89.25 119 SER A C 1
ATOM 970 O O . SER A 1 119 ? -2.643 27.297 10.078 1 89.25 119 SER A O 1
ATOM 972 N N . CYS A 1 120 ? -0.927 26.547 9 1 83.69 120 CYS A N 1
ATOM 973 C CA . CYS A 1 120 ? -1.143 27.438 7.863 1 83.69 120 CYS A CA 1
ATOM 974 C C . CYS A 1 120 ? -1.465 26.641 6.605 1 83.69 120 CYS A C 1
ATOM 976 O O . CYS A 1 120 ? -0.805 25.641 6.312 1 83.69 120 CYS A O 1
ATOM 978 N N . PRO A 1 121 ? -2.449 27.047 5.945 1 79.12 121 PRO A N 1
ATOM 979 C CA . PRO A 1 121 ? -2.969 26.25 4.836 1 79.12 121 PRO A CA 1
ATOM 980 C C . PRO A 1 121 ? -2.088 26.312 3.592 1 79.12 121 PRO A C 1
ATOM 982 O O . PRO A 1 121 ? -2.57 26.656 2.508 1 79.12 121 PRO A O 1
ATOM 985 N N . SER A 1 122 ? -0.949 25.938 3.689 1 83.44 122 SER A N 1
ATOM 986 C CA . SER A 1 122 ? -0.061 25.875 2.533 1 83.44 122 SER A CA 1
ATOM 987 C C . SER A 1 122 ? -0.146 24.516 1.847 1 83.44 122 SER A C 1
ATOM 989 O O . SER A 1 122 ? -0.09 23.484 2.506 1 83.44 122 SER A O 1
ATOM 991 N N . GLY A 1 123 ? -0.422 24.578 0.551 1 87.94 123 GLY A N 1
ATOM 992 C CA . GLY A 1 123 ? -0.332 23.297 -0.131 1 87.94 123 GLY A CA 1
ATOM 993 C C . GLY A 1 123 ? -1.265 23.188 -1.322 1 87.94 123 GLY A C 1
ATOM 994 O O . GLY A 1 123 ? -1.051 22.375 -2.213 1 87.94 123 GLY A O 1
ATOM 995 N N . GLN A 1 124 ? -2.229 24.125 -1.407 1 89.56 124 GLN A N 1
ATOM 996 C CA . GLN A 1 124 ? -3.211 24.016 -2.482 1 89.56 124 GLN A CA 1
ATOM 997 C C . GLN A 1 124 ? -2.553 24.203 -3.846 1 89.56 124 GLN A C 1
ATOM 999 O O . GLN A 1 124 ? -2.971 23.594 -4.832 1 89.56 124 GLN A O 1
ATOM 1004 N N . LYS A 1 125 ? -1.616 25.031 -3.91 1 88.75 125 LYS A N 1
ATOM 1005 C CA . LYS A 1 125 ? -0.931 25.344 -5.16 1 88.75 125 LYS A CA 1
ATOM 1006 C C . LYS A 1 125 ? -0.216 24.109 -5.715 1 88.75 125 LYS A C 1
ATOM 1008 O O . LYS A 1 125 ? 0.21 24.109 -6.871 1 88.75 125 LYS A O 1
ATOM 1013 N N . SER A 1 126 ? -0.1 23.047 -4.891 1 88.69 126 SER A N 1
ATOM 1014 C CA . SER A 1 126 ? 0.656 21.859 -5.262 1 88.69 126 SER A CA 1
ATOM 1015 C C . SER A 1 126 ? -0.273 20.688 -5.605 1 88.69 126 SER A C 1
ATOM 1017 O O . SER A 1 126 ? 0.187 19.578 -5.887 1 88.69 126 SER A O 1
ATOM 1019 N N . MET A 1 127 ? -1.533 20.891 -5.609 1 87.81 127 MET A N 1
ATOM 1020 C CA . MET A 1 127 ? -2.494 19.812 -5.82 1 87.81 127 MET A CA 1
ATOM 1021 C C . MET A 1 127 ? -3.262 20.016 -7.121 1 87.81 127 MET A C 1
ATOM 1023 O O . MET A 1 127 ? -3.939 21.016 -7.297 1 87.81 127 MET A O 1
ATOM 1027 N N . PRO A 1 128 ? -3.109 19 -7.953 1 81.44 128 PRO A N 1
ATOM 1028 C CA . PRO A 1 128 ? -3.926 19.094 -9.164 1 81.44 128 PRO A CA 1
ATOM 1029 C C . PRO A 1 128 ? -5.422 19.062 -8.875 1 81.44 128 PRO A C 1
ATOM 1031 O O . PRO A 1 128 ? -5.852 18.484 -7.871 1 81.44 128 PRO A O 1
ATOM 1034 N N . ALA A 1 129 ? -6.168 19.625 -9.805 1 76.81 129 ALA A N 1
ATOM 1035 C CA . ALA A 1 129 ? -7.621 19.641 -9.641 1 76.81 129 ALA A CA 1
ATOM 1036 C C . ALA A 1 129 ? -8.211 18.266 -9.875 1 76.81 129 ALA A C 1
ATOM 1038 O O . ALA A 1 129 ? -7.652 17.453 -10.625 1 76.81 129 ALA A O 1
ATOM 1039 N N . LEU A 1 130 ? -9.227 17.828 -9.211 1 68.62 130 LEU A N 1
ATOM 1040 C CA . LEU A 1 130 ? -9.906 16.547 -9.336 1 68.62 130 LEU A CA 1
ATOM 1041 C C . LEU A 1 130 ? -10.406 16.328 -10.758 1 68.62 130 LEU A C 1
ATOM 1043 O O . LEU A 1 130 ? -10.25 15.242 -11.32 1 68.62 130 LEU A O 1
ATOM 1047 N N . ASP A 1 131 ? -11.258 17.172 -11.289 1 60.59 131 ASP A N 1
ATOM 1048 C CA . ASP A 1 131 ? -11.859 17.047 -12.617 1 60.59 131 ASP A CA 1
ATOM 1049 C C . ASP A 1 131 ? -11.25 18.047 -13.602 1 60.59 131 ASP A C 1
ATOM 1051 O O . ASP A 1 131 ? -11.859 19.062 -13.898 1 60.59 131 ASP A O 1
ATOM 1055 N N . GLY A 1 132 ? -10.008 17.906 -13.953 1 55.44 132 GLY A N 1
ATOM 1056 C CA . GLY A 1 132 ? -9.422 18.844 -14.906 1 55.44 132 GLY A CA 1
ATOM 1057 C C . GLY A 1 132 ? -9.734 20.297 -14.594 1 55.44 132 GLY A C 1
ATOM 1058 O O . GLY A 1 132 ? -10.773 20.594 -14 1 55.44 132 GLY A O 1
ATOM 1059 N N . VAL A 1 133 ? -8.75 21.203 -14.398 1 51.38 133 VAL A N 1
ATOM 1060 C CA . VAL A 1 133 ? -8.906 22.609 -14.078 1 51.38 133 VAL A CA 1
ATOM 1061 C C . VAL A 1 133 ? -9.562 23.344 -15.242 1 51.38 133 VAL A C 1
ATOM 1063 O O . VAL A 1 133 ? -8.977 23.469 -16.312 1 51.38 133 VAL A O 1
ATOM 1066 N N . ASP A 1 134 ? -10.828 23.125 -15.438 1 50.69 134 ASP A N 1
ATOM 1067 C CA . ASP A 1 134 ? -11.453 24.094 -16.344 1 50.69 134 ASP A CA 1
ATOM 1068 C C . ASP A 1 134 ? -11.906 25.344 -15.594 1 50.69 134 ASP A C 1
ATOM 1070 O O . ASP A 1 134 ? -11.867 25.375 -14.359 1 50.69 134 ASP A O 1
ATOM 1074 N N . ASP A 1 135 ? -12.008 26.547 -16.281 1 50.12 135 ASP A N 1
ATOM 1075 C CA . ASP A 1 135 ? -12.328 27.891 -15.805 1 50.12 135 ASP A CA 1
ATOM 1076 C C . ASP A 1 135 ? -13.32 27.844 -14.641 1 50.12 135 ASP A C 1
ATOM 1078 O O . ASP A 1 135 ? -13.352 28.75 -13.812 1 50.12 135 ASP A O 1
ATOM 1082 N N . ASN A 1 136 ? -14.141 26.812 -14.609 1 50.25 136 ASN A N 1
ATOM 1083 C CA . ASN A 1 136 ? -15.219 26.828 -13.625 1 50.25 136 ASN A CA 1
ATOM 1084 C C . ASN A 1 136 ? -15.07 25.688 -12.617 1 50.25 136 ASN A C 1
ATOM 1086 O O . ASN A 1 136 ? -16.016 25.391 -11.875 1 50.25 136 ASN A O 1
ATOM 1090 N N . ALA A 1 137 ? -13.781 25.094 -12.492 1 60.38 137 ALA A N 1
ATOM 1091 C CA . ALA A 1 137 ? -13.711 23.812 -11.805 1 60.38 137 ALA A CA 1
ATOM 1092 C C . ALA A 1 137 ? -13.492 24 -10.305 1 60.38 137 ALA A C 1
ATOM 1094 O O . ALA A 1 137 ? -12.922 25 -9.875 1 60.38 137 ALA A O 1
ATOM 1095 N N . GLU A 1 138 ? -14.297 23.359 -9.492 1 75.12 138 GLU A N 1
ATOM 1096 C CA . GLU A 1 138 ? -14.125 23.25 -8.047 1 75.12 138 GLU A CA 1
ATOM 1097 C C . GLU A 1 138 ? -12.734 22.719 -7.695 1 75.12 138 GLU A C 1
ATOM 1099 O O . GLU A 1 138 ? -12.438 21.547 -7.922 1 75.12 138 GLU A O 1
ATOM 1104 N N . THR A 1 139 ? -11.859 23.719 -7.293 1 83.88 139 THR A N 1
ATOM 1105 C CA . THR A 1 139 ? -10.492 23.375 -6.918 1 83.88 139 THR A CA 1
ATOM 1106 C C . THR A 1 139 ? -10.398 23.062 -5.426 1 83.88 139 THR A C 1
ATOM 1108 O O . THR A 1 139 ? -11.406 23.094 -4.719 1 83.88 139 THR A O 1
ATOM 1111 N N . GLY A 1 140 ? -9.25 22.734 -4.988 1 84.94 140 GLY A N 1
ATOM 1112 C CA . GLY A 1 140 ? -9.023 22.516 -3.572 1 84.94 140 GLY A CA 1
ATOM 1113 C C . GLY A 1 140 ? -9.281 23.734 -2.721 1 84.94 140 GLY A C 1
ATOM 1114 O O . GLY A 1 140 ? -9.711 23.625 -1.57 1 84.94 140 GLY A O 1
ATOM 1115 N N . TYR A 1 141 ? -9.062 24.938 -3.326 1 90.75 141 TYR A N 1
ATOM 1116 C CA . TYR A 1 141 ? -9.391 26.188 -2.639 1 90.75 141 TYR A CA 1
ATOM 1117 C C . TYR A 1 141 ? -10.867 26.234 -2.273 1 90.75 141 TYR A C 1
ATOM 1119 O O . TYR A 1 141 ? -11.227 26.531 -1.131 1 90.75 141 TYR A O 1
ATOM 1127 N N . HIS A 1 142 ? -11.664 25.891 -3.234 1 90.12 142 HIS A N 1
ATOM 1128 C CA . HIS A 1 142 ? -13.109 25.953 -3.076 1 90.12 142 HIS A CA 1
ATOM 1129 C C . HIS A 1 142 ? -13.602 24.938 -2.037 1 90.12 142 HIS A C 1
ATOM 1131 O O . HIS A 1 142 ? -14.406 25.281 -1.17 1 90.12 142 HIS A O 1
ATOM 1137 N N . ARG A 1 143 ? -13.055 23.812 -2.137 1 85.81 143 ARG A N 1
ATOM 1138 C CA . ARG A 1 143 ? -13.492 22.75 -1.244 1 85.81 143 ARG A CA 1
ATOM 1139 C C . ARG A 1 143 ? -13.148 23.078 0.206 1 85.81 143 ARG A C 1
ATOM 1141 O O . ARG A 1 143 ? -13.969 22.875 1.104 1 85.81 143 ARG A O 1
ATOM 1148 N N . LEU A 1 144 ? -11.984 23.531 0.396 1 87.31 144 LEU A N 1
ATOM 1149 C CA . LEU A 1 144 ? -11.555 23.891 1.745 1 87.31 144 LEU A CA 1
ATOM 1150 C C . LEU A 1 144 ? -12.406 25.031 2.295 1 87.31 144 LEU A C 1
ATOM 1152 O O . LEU A 1 144 ? -12.953 24.922 3.396 1 87.31 144 LEU A O 1
ATOM 1156 N N . LEU A 1 145 ? -12.539 26.016 1.562 1 92.88 145 LEU A N 1
ATOM 1157 C CA . LEU A 1 145 ? -13.172 27.234 2.051 1 92.88 145 LEU A CA 1
ATOM 1158 C C . LEU A 1 145 ? -14.68 27.062 2.191 1 92.88 145 LEU A C 1
ATOM 1160 O O . LEU A 1 145 ? -15.273 27.516 3.166 1 92.88 145 LEU A O 1
ATOM 1164 N N . ARG A 1 146 ? -15.234 26.391 1.289 1 90.81 146 ARG A N 1
ATOM 1165 C CA . ARG A 1 146 ? -16.688 26.188 1.326 1 90.81 146 ARG A CA 1
ATOM 1166 C C . ARG A 1 146 ? -17.094 25.359 2.541 1 90.81 146 ARG A C 1
ATOM 1168 O O . ARG A 1 146 ? -18.031 25.719 3.252 1 90.81 146 ARG A O 1
ATOM 1175 N N . LYS A 1 147 ? -16.344 24.422 2.773 1 87.38 147 LYS A N 1
ATOM 1176 C CA . LYS A 1 147 ? -16.797 23.438 3.754 1 87.38 147 LYS A CA 1
ATOM 1177 C C . LYS A 1 147 ? -16.234 23.75 5.141 1 87.38 147 LYS A C 1
ATOM 1179 O O . LYS A 1 147 ? -16.719 23.234 6.145 1 87.38 147 LYS A O 1
ATOM 1184 N N . SER A 1 148 ? -15.273 24.594 5.207 1 90.62 148 SER A N 1
ATOM 1185 C CA . SER A 1 148 ? -14.664 24.859 6.504 1 90.62 148 SER A CA 1
ATOM 1186 C C . SER A 1 148 ? -14.812 26.328 6.895 1 90.62 148 SER A C 1
ATOM 1188 O O . SER A 1 148 ? -15.625 26.672 7.754 1 90.62 148 SER A O 1
ATOM 1190 N N . PHE A 1 149 ? -14.25 27.188 6.125 1 93.06 149 PHE A N 1
ATOM 1191 C CA . PHE A 1 149 ? -14.211 28.609 6.48 1 93.06 149 PHE A CA 1
ATOM 1192 C C . PHE A 1 149 ? -15.609 29.219 6.418 1 93.06 149 PHE A C 1
ATOM 1194 O O . PHE A 1 149 ? -16.062 29.844 7.379 1 93.06 149 PHE A O 1
ATOM 1201 N N . VAL A 1 150 ? -16.234 29.062 5.32 1 93.69 150 VAL A N 1
ATOM 1202 C CA . VAL A 1 150 ? -17.531 29.672 5.109 1 93.69 150 VAL A CA 1
ATOM 1203 C C . VAL A 1 150 ? -18.547 29.094 6.09 1 93.69 150 VAL A C 1
ATOM 1205 O O . VAL A 1 150 ? -19.375 29.828 6.645 1 93.69 150 VAL A O 1
ATOM 1208 N N . THR A 1 151 ? -18.406 27.875 6.258 1 90.25 151 THR A N 1
ATOM 1209 C CA . THR A 1 151 ? -19.312 27.203 7.195 1 90.25 151 THR A CA 1
ATOM 1210 C C . THR A 1 151 ? -19.078 27.719 8.617 1 90.25 151 THR A C 1
ATOM 1212 O O . THR A 1 151 ? -20.031 27.906 9.375 1 90.25 151 THR A O 1
ATOM 1215 N N . LEU A 1 152 ? -17.906 27.906 8.953 1 91.25 152 LEU A N 1
ATOM 1216 C CA . LEU A 1 152 ? -17.578 28.438 10.273 1 91.25 152 LEU A CA 1
ATOM 1217 C C . LEU A 1 152 ? -18.109 29.859 10.43 1 91.25 152 LEU A C 1
ATOM 1219 O O . LEU A 1 152 ? -18.609 30.234 11.492 1 91.25 152 LEU A O 1
ATOM 1223 N N . LEU A 1 153 ? -18.031 30.641 9.438 1 93.88 153 LEU A N 1
ATOM 1224 C CA . LEU A 1 153 ? -18.562 32 9.422 1 93.88 153 LEU A CA 1
ATOM 1225 C C . LEU A 1 153 ? -20.062 31.984 9.695 1 93.88 153 LEU A C 1
ATOM 1227 O O . LEU A 1 153 ? -20.562 32.812 10.469 1 93.88 153 LEU A O 1
ATOM 1231 N N . GLU A 1 154 ? -20.656 31.062 9.039 1 91.56 154 GLU A N 1
ATOM 1232 C CA . GLU A 1 154 ? -22.109 30.953 9.188 1 91.56 154 GLU A CA 1
ATOM 1233 C C . GLU A 1 154 ? -22.484 30.516 10.594 1 91.56 154 GLU A C 1
ATOM 1235 O O . GLU A 1 154 ? -23.422 31.047 11.188 1 91.56 154 GLU A O 1
ATOM 1240 N N . ARG A 1 155 ? -21.797 29.641 11.062 1 89.31 155 ARG A N 1
ATOM 1241 C CA . ARG A 1 155 ? -22.078 29.094 12.383 1 89.31 155 ARG A CA 1
ATOM 1242 C C . ARG A 1 155 ? -21.875 30.125 13.477 1 89.31 155 ARG A C 1
ATOM 1244 O O . ARG A 1 155 ? -22.594 30.125 14.484 1 89.31 155 ARG A O 1
ATOM 1251 N N . GLN A 1 156 ? -20.969 31.047 13.25 1 91.38 156 GLN A N 1
ATOM 1252 C CA . GLN A 1 156 ? -20.609 32 14.289 1 91.38 156 GLN A CA 1
ATOM 1253 C C . GLN A 1 156 ? -21.141 33.406 13.953 1 91.38 156 GLN A C 1
ATOM 1255 O O . GLN A 1 156 ? -20.734 34.406 14.555 1 91.38 156 GLN A O 1
ATOM 1260 N N . LYS A 1 157 ? -21.984 33.5 13.055 1 92.12 157 LYS A N 1
ATOM 1261 C CA . LYS A 1 157 ? -22.469 34.75 12.516 1 92.12 157 LYS A CA 1
ATOM 1262 C C . LYS A 1 157 ? -23.016 35.656 13.625 1 92.12 157 LYS A C 1
ATOM 1264 O O . LYS A 1 157 ? -22.797 36.875 13.609 1 92.12 157 LYS A O 1
ATOM 1269 N N . ALA A 1 158 ? -23.594 35.094 14.594 1 92.75 158 ALA A N 1
ATOM 1270 C CA . ALA A 1 158 ? -24.266 35.844 15.648 1 92.75 158 ALA A CA 1
ATOM 1271 C C . ALA A 1 158 ? -23.25 36.5 16.594 1 92.75 158 ALA A C 1
ATOM 1273 O O . ALA A 1 158 ? -23.547 37.531 17.219 1 92.75 158 ALA A O 1
ATOM 1274 N N . THR A 1 159 ? -22.094 36 16.641 1 92.62 159 THR A N 1
ATOM 1275 C CA . THR A 1 159 ? -21.141 36.438 17.656 1 92.62 159 THR A CA 1
ATOM 1276 C C . THR A 1 159 ? -20.031 37.25 17 1 92.62 159 THR A C 1
ATOM 1278 O O . THR A 1 159 ? -19.234 37.906 17.703 1 92.62 159 THR A O 1
ATOM 1281 N N . LEU A 1 160 ? -19.969 37.406 15.742 1 96.06 160 LEU A N 1
ATOM 1282 C CA . LEU A 1 160 ? -18.891 38.094 15.039 1 96.06 160 LEU A CA 1
ATOM 1283 C C . LEU A 1 160 ? -19.109 39.594 15.055 1 96.06 160 LEU A C 1
ATOM 1285 O O . LEU A 1 160 ? -20.25 40.062 14.984 1 96.06 160 LEU A O 1
ATOM 1289 N N . PRO A 1 161 ? -18.062 40.312 15.156 1 96.81 161 PRO A N 1
ATOM 1290 C CA . PRO A 1 161 ? -18.203 41.75 15.016 1 96.81 161 PRO A CA 1
ATOM 1291 C C . PRO A 1 161 ? -18.578 42.188 13.594 1 96.81 161 PRO A C 1
ATOM 1293 O O . PRO A 1 161 ? -18.531 41.375 12.672 1 96.81 161 PRO A O 1
ATOM 1296 N N . ALA A 1 162 ? -18.953 43.438 13.539 1 95.62 162 ALA A N 1
ATOM 1297 C CA . ALA A 1 162 ? -19.219 43.969 12.211 1 95.62 162 ALA A CA 1
ATOM 1298 C C . ALA A 1 162 ? -17.922 44.156 11.422 1 95.62 162 ALA A C 1
ATOM 1300 O O . ALA A 1 162 ? -16.875 44.375 12.016 1 95.62 162 ALA A O 1
ATOM 1301 N N . GLY A 1 163 ? -18.078 44.031 10.125 1 97.38 163 GLY A N 1
ATOM 1302 C CA . GLY A 1 163 ? -16.906 44.312 9.305 1 97.38 163 GLY A CA 1
ATOM 1303 C C . GLY A 1 163 ? -16.781 43.406 8.102 1 97.38 163 GLY A C 1
ATOM 1304 O O . GLY A 1 163 ? -17.688 42.625 7.82 1 97.38 163 GLY A O 1
ATOM 1305 N N . GLY A 1 164 ? -15.703 43.594 7.375 1 97.62 164 GLY A N 1
ATOM 1306 C CA . GLY A 1 164 ? -15.469 42.812 6.168 1 97.62 164 GLY A CA 1
ATOM 1307 C C . GLY A 1 164 ? -14.656 41.562 6.41 1 97.62 164 GLY A C 1
ATOM 1308 O O . GLY A 1 164 ? -14.594 41.062 7.535 1 97.62 164 GLY A O 1
ATOM 1309 N N . LEU A 1 165 ? -14.203 41 5.32 1 98.19 165 LEU A N 1
ATOM 1310 C CA . LEU A 1 165 ? -13.352 39.812 5.324 1 98.19 165 LEU A CA 1
ATOM 1311 C C . LEU A 1 165 ? -11.945 40.156 4.852 1 98.19 165 LEU A C 1
ATOM 1313 O O . LEU A 1 165 ? -11.766 41.062 4.039 1 98.19 165 LEU A O 1
ATOM 1317 N N . ALA A 1 166 ? -10.969 39.438 5.383 1 98.44 166 ALA A N 1
ATOM 1318 C CA . ALA A 1 166 ? -9.586 39.688 4.969 1 98.44 166 ALA A CA 1
ATOM 1319 C C . ALA A 1 166 ? -8.789 38.406 4.879 1 98.44 166 ALA A C 1
ATOM 1321 O O . ALA A 1 166 ? -9.078 37.438 5.598 1 98.44 166 ALA A O 1
ATOM 1322 N N . VAL A 1 167 ? -7.879 38.312 3.973 1 97.81 167 VAL A N 1
ATOM 1323 C CA . VAL A 1 167 ? -6.777 37.375 3.965 1 97.81 167 VAL A CA 1
ATOM 1324 C C . VAL A 1 167 ? -5.469 38.094 4.293 1 97.81 167 VAL A C 1
ATOM 1326 O O . VAL A 1 167 ? -5.062 39 3.582 1 97.81 167 VAL A O 1
ATOM 1329 N N . VAL A 1 168 ? -4.871 37.719 5.363 1 97.19 168 VAL A N 1
ATOM 1330 C CA . VAL A 1 168 ? -3.641 38.344 5.824 1 97.19 168 VAL A CA 1
ATOM 1331 C C . VAL A 1 168 ? -2.467 37.375 5.668 1 97.19 168 VAL A C 1
ATOM 1333 O O . VAL A 1 168 ? -2.559 36.219 6.055 1 97.19 168 VAL A O 1
ATOM 1336 N N . TYR A 1 169 ? -1.351 37.844 5.047 1 95.31 169 TYR A N 1
ATOM 1337 C CA . TYR A 1 169 ? -0.26 36.906 4.75 1 95.31 169 TYR A CA 1
ATOM 1338 C C . TYR A 1 169 ? 1.09 37.625 4.852 1 95.31 169 TYR A C 1
ATOM 1340 O O . TYR A 1 169 ? 1.158 38.844 4.871 1 95.31 169 TYR A O 1
ATOM 1348 N N . ASP A 1 170 ? 2.146 36.875 5.004 1 92 170 ASP A N 1
ATOM 1349 C CA . ASP A 1 170 ? 3.5 37.438 5.031 1 92 170 ASP A CA 1
ATOM 1350 C C . ASP A 1 170 ? 4.426 36.656 4.102 1 92 170 ASP A C 1
ATOM 1352 O O . ASP A 1 170 ? 5.633 36.875 4.078 1 92 170 ASP A O 1
ATOM 1356 N N . LYS A 1 171 ? 3.787 35.594 3.529 1 87 171 LYS A N 1
ATOM 1357 C CA . LYS A 1 171 ? 4.488 34.75 2.551 1 87 171 LYS A CA 1
ATOM 1358 C C . LYS A 1 171 ? 3.51 34.156 1.555 1 87 171 LYS A C 1
ATOM 1360 O O . LYS A 1 171 ? 2.295 34.219 1.749 1 87 171 LYS A O 1
ATOM 1365 N N . ASN A 1 172 ? 4 33.719 0.414 1 88.44 172 ASN A N 1
ATOM 1366 C CA . ASN A 1 172 ? 3.271 32.906 -0.564 1 88.44 172 ASN A CA 1
ATOM 1367 C C . ASN A 1 172 ? 2.076 33.656 -1.131 1 88.44 172 ASN A C 1
ATOM 1369 O O . ASN A 1 172 ? 0.939 33.219 -1.042 1 88.44 172 ASN A O 1
ATOM 1373 N N . PRO A 1 173 ? 2.291 34.781 -1.745 1 92.25 173 PRO A N 1
ATOM 1374 C CA . PRO A 1 173 ? 1.189 35.531 -2.326 1 92.25 173 PRO A CA 1
ATOM 1375 C C . PRO A 1 173 ? 0.356 34.719 -3.314 1 92.25 173 PRO A C 1
ATOM 1377 O O . PRO A 1 173 ? -0.846 34.969 -3.457 1 92.25 173 PRO A O 1
ATOM 1380 N N . MET A 1 174 ? 0.945 33.75 -3.949 1 92.25 174 MET A N 1
ATOM 1381 C CA . MET A 1 174 ? 0.245 32.906 -4.91 1 92.25 174 MET A CA 1
ATOM 1382 C C . MET A 1 174 ? -0.961 32.219 -4.266 1 92.25 174 MET A C 1
ATOM 1384 O O . MET A 1 174 ? -2.076 32.312 -4.785 1 92.25 174 MET A O 1
ATOM 1388 N N . GLU A 1 175 ? -0.796 31.672 -3.152 1 93.56 175 GLU A N 1
ATOM 1389 C CA . GLU A 1 175 ? -1.876 30.953 -2.479 1 93.56 175 GLU A CA 1
ATOM 1390 C C . GLU A 1 175 ? -2.789 31.922 -1.723 1 93.56 175 GLU A C 1
ATOM 1392 O O . GLU A 1 175 ? -4.008 31.75 -1.707 1 93.56 175 GLU A O 1
ATOM 1397 N N . ALA A 1 176 ? -2.16 32.906 -1.102 1 95.31 176 ALA A N 1
ATOM 1398 C CA . ALA A 1 176 ? -2.945 33.844 -0.325 1 95.31 176 ALA A CA 1
ATOM 1399 C C . ALA A 1 176 ? -3.979 34.562 -1.201 1 95.31 176 ALA A C 1
ATOM 1401 O O . ALA A 1 176 ? -5.133 34.719 -0.804 1 95.31 176 ALA A O 1
ATOM 1402 N N . SER A 1 177 ? -3.547 34.969 -2.367 1 96.75 177 SER A N 1
ATOM 1403 C CA . SER A 1 177 ? -4.457 35.656 -3.275 1 96.75 177 SER A CA 1
ATOM 1404 C C . SER A 1 177 ? -5.531 34.719 -3.805 1 96.75 177 SER A C 1
ATOM 1406 O O . SER A 1 177 ? -6.664 35.125 -4.055 1 96.75 177 SER A O 1
ATOM 1408 N N . GLY A 1 178 ? -5.152 33.438 -3.967 1 94.94 178 GLY A N 1
ATOM 1409 C CA . GLY A 1 178 ? -6.145 32.469 -4.348 1 94.94 178 GLY A CA 1
ATOM 1410 C C . GLY A 1 178 ? -7.23 32.281 -3.303 1 94.94 178 GLY A C 1
ATOM 1411 O O . GLY A 1 178 ? -8.414 32.219 -3.633 1 94.94 178 GLY A O 1
ATOM 1412 N N . TYR A 1 179 ? -6.848 32.219 -2.082 1 95.69 179 TYR A N 1
ATOM 1413 C CA . TYR A 1 179 ? -7.82 32.094 -0.997 1 95.69 179 TYR A CA 1
ATOM 1414 C C . TYR A 1 179 ? -8.727 33.312 -0.951 1 95.69 179 TYR A C 1
ATOM 1416 O O . TYR A 1 179 ? -9.945 33.188 -0.793 1 95.69 179 TYR A O 1
ATOM 1424 N N . ALA A 1 180 ? -8.133 34.469 -1.116 1 97.69 180 ALA A N 1
ATOM 1425 C CA . ALA A 1 180 ? -8.914 35.688 -1.076 1 97.69 180 ALA A CA 1
ATOM 1426 C C . ALA A 1 180 ? -9.969 35.719 -2.184 1 97.69 180 ALA A C 1
ATOM 1428 O O . ALA A 1 180 ? -11.125 36.062 -1.943 1 97.69 180 ALA A O 1
ATOM 1429 N N . ALA A 1 181 ? -9.555 35.344 -3.344 1 96.56 181 ALA A N 1
ATOM 1430 C CA . ALA A 1 181 ? -10.453 35.344 -4.492 1 96.56 181 ALA A CA 1
ATOM 1431 C C . ALA A 1 181 ? -11.609 34.375 -4.285 1 96.56 181 ALA A C 1
ATOM 1433 O O . ALA A 1 181 ? -12.766 34.719 -4.562 1 96.56 181 ALA A O 1
ATOM 1434 N N . VAL A 1 182 ? -11.312 33.25 -3.82 1 95.06 182 VAL A N 1
ATOM 1435 C CA . VAL A 1 182 ? -12.336 32.219 -3.656 1 95.06 182 VAL A CA 1
ATOM 1436 C C . VAL A 1 182 ? -13.266 32.594 -2.506 1 95.06 182 VAL A C 1
ATOM 1438 O O . VAL A 1 182 ? -14.477 32.344 -2.578 1 95.06 182 VAL A O 1
ATOM 1441 N N . ILE A 1 183 ? -12.711 33.125 -1.426 1 96.75 183 ILE A N 1
ATOM 1442 C CA . ILE A 1 183 ? -13.555 33.594 -0.33 1 96.75 183 ILE A CA 1
ATOM 1443 C C . ILE A 1 183 ? -14.531 34.656 -0.841 1 96.75 183 ILE A C 1
ATOM 1445 O O . ILE A 1 183 ? -15.719 34.625 -0.511 1 96.75 183 ILE A O 1
ATOM 1449 N N . SER A 1 184 ? -14.023 35.562 -1.585 1 97.62 184 SER A N 1
ATOM 1450 C CA . SER A 1 184 ? -14.883 36.594 -2.164 1 97.62 184 SER A CA 1
ATOM 1451 C C . SER A 1 184 ? -16 35.969 -2.998 1 97.62 184 SER A C 1
ATOM 1453 O O . SER A 1 184 ? -17.156 36.406 -2.92 1 97.62 184 SER A O 1
ATOM 1455 N N . GLU A 1 185 ? -15.672 35.031 -3.777 1 95.38 185 GLU A N 1
ATOM 1456 C CA . GLU A 1 185 ? -16.641 34.344 -4.613 1 95.38 185 GLU A CA 1
ATOM 1457 C C . GLU A 1 185 ? -17.719 33.656 -3.766 1 95.38 185 GLU A C 1
ATOM 1459 O O . GLU A 1 185 ? -18.906 33.812 -4.023 1 95.38 185 GLU A O 1
ATOM 1464 N N . LEU A 1 186 ? -17.312 32.969 -2.779 1 95.25 186 LEU A N 1
ATOM 1465 C CA . LEU A 1 186 ? -18.203 32.125 -1.982 1 95.25 186 LEU A CA 1
ATOM 1466 C C . LEU A 1 186 ? -19.078 33 -1.068 1 95.25 186 LEU A C 1
ATOM 1468 O O . LEU A 1 186 ? -20.219 32.656 -0.788 1 95.25 186 LEU A O 1
ATOM 1472 N N . CYS A 1 187 ? -18.531 34.125 -0.57 1 96 187 CYS A N 1
ATOM 1473 C CA . CYS A 1 187 ? -19.25 34.969 0.376 1 96 187 CYS A CA 1
ATOM 1474 C C . CYS A 1 187 ? -19.938 36.125 -0.341 1 96 187 CYS A C 1
ATOM 1476 O O . CYS A 1 187 ? -20.703 36.875 0.268 1 96 187 CYS A O 1
ATOM 1478 N N . HIS A 1 188 ? -19.656 36.375 -1.64 1 95 188 HIS A N 1
ATOM 1479 C CA . HIS A 1 188 ? -20.266 37.375 -2.484 1 95 188 HIS A CA 1
ATOM 1480 C C . HIS A 1 188 ? -20.016 38.781 -1.937 1 95 188 HIS A C 1
ATOM 1482 O O . HIS A 1 188 ? -20.938 39.594 -1.826 1 95 188 HIS A O 1
ATOM 1488 N N . GLU A 1 189 ? -18.859 39.031 -1.454 1 95.94 189 GLU A N 1
ATOM 1489 C CA . GLU A 1 189 ? -18.391 40.344 -1.025 1 95.94 189 GLU A CA 1
ATOM 1490 C C . GLU A 1 189 ? -16.891 40.5 -1.238 1 95.94 189 GLU A C 1
ATOM 1492 O O . GLU A 1 189 ? -16.156 39.5 -1.299 1 95.94 189 GLU A O 1
ATOM 1497 N N . PRO A 1 190 ? -16.406 41.688 -1.396 1 96.19 190 PRO A N 1
ATOM 1498 C CA . PRO A 1 190 ? -14.969 41.875 -1.552 1 96.19 190 PRO A CA 1
ATOM 1499 C C . PRO A 1 190 ? -14.18 41.469 -0.301 1 96.19 190 PRO A C 1
ATOM 1501 O O . PRO A 1 190 ? -14.688 41.594 0.815 1 96.19 190 PRO A O 1
ATOM 1504 N N . VAL A 1 191 ? -13 41.031 -0.56 1 98.25 191 VAL A N 1
ATOM 1505 C CA . VAL A 1 191 ? -12.117 40.594 0.521 1 98.25 191 VAL A CA 1
ATOM 1506 C C . VAL A 1 191 ? -10.82 41.406 0.482 1 98.25 191 VAL A C 1
ATOM 1508 O O . VAL A 1 191 ? -10.273 41.656 -0.593 1 98.25 191 VAL A O 1
ATOM 1511 N N . TYR A 1 192 ? -10.367 41.844 1.628 1 98.19 192 TYR A N 1
ATOM 1512 C CA . TYR A 1 192 ? -9.094 42.531 1.706 1 98.19 192 TYR A CA 1
ATOM 1513 C C . TYR A 1 192 ? -7.93 41.562 1.679 1 98.19 192 TYR A C 1
ATOM 1515 O O . TYR A 1 192 ? -7.863 40.656 2.506 1 98.19 192 TYR A O 1
ATOM 1523 N N . LEU A 1 193 ? -7.078 41.656 0.75 1 98.19 193 LEU A N 1
ATOM 1524 C CA . LEU A 1 193 ? -5.793 40.969 0.742 1 98.19 193 LEU A CA 1
ATOM 1525 C C . LEU A 1 193 ? -4.691 41.875 1.296 1 98.19 193 LEU A C 1
ATOM 1527 O O . LEU A 1 193 ? -4.402 42.938 0.727 1 98.19 193 LEU A O 1
ATOM 1531 N N . VAL A 1 194 ? -4.074 41.438 2.432 1 97.62 194 VAL A N 1
ATOM 1532 C CA . VAL A 1 194 ? -3.229 42.375 3.172 1 97.62 194 VAL A CA 1
ATOM 1533 C C . VAL A 1 194 ? -1.914 41.688 3.547 1 97.62 194 VAL A C 1
ATOM 1535 O O . VAL A 1 194 ? -1.916 40.594 4.105 1 97.62 194 VAL A O 1
ATOM 1538 N N . GLU A 1 195 ? -0.832 42.281 3.24 1 96.12 195 GLU A N 1
ATOM 1539 C CA . GLU A 1 195 ? 0.474 41.844 3.711 1 96.12 195 GLU A CA 1
ATOM 1540 C C . GLU A 1 195 ? 0.733 42.312 5.145 1 96.12 195 GLU A C 1
ATOM 1542 O O . GLU A 1 195 ? 0.504 43.469 5.477 1 96.12 195 GLU A O 1
ATOM 1547 N N . PHE A 1 196 ? 1.137 41.438 5.953 1 96 196 PHE A N 1
ATOM 1548 C CA . PHE A 1 196 ? 1.371 41.75 7.355 1 96 196 PHE A CA 1
ATOM 1549 C C . PHE A 1 196 ? 2.734 41.25 7.805 1 96 196 PHE A C 1
ATOM 1551 O O . PHE A 1 196 ? 2.834 40.156 8.383 1 96 196 PHE A O 1
ATOM 1558 N N . TYR A 1 197 ? 3.768 42.031 7.66 1 93 197 TYR A N 1
ATOM 1559 C CA . TYR A 1 197 ? 5.148 41.656 7.965 1 93 197 TYR A CA 1
ATOM 1560 C C . TYR A 1 197 ? 5.527 42.094 9.375 1 93 197 TYR A C 1
ATOM 1562 O O . TYR A 1 197 ? 5.109 43.156 9.836 1 93 197 TYR A O 1
ATOM 1570 N N . SER A 1 198 ? 6.367 41.344 9.984 1 88.62 198 SER A N 1
ATOM 1571 C CA . SER A 1 198 ? 6.793 41.656 11.352 1 88.62 198 SER A CA 1
ATOM 1572 C C . SER A 1 198 ? 7.734 42.875 11.375 1 88.62 198 SER A C 1
ATOM 1574 O O . SER A 1 198 ? 7.797 43.594 12.375 1 88.62 198 SER A O 1
ATOM 1576 N N . TYR A 1 199 ? 8.414 43.094 10.32 1 87.06 199 TYR A N 1
ATOM 1577 C CA . TYR A 1 199 ? 9.422 44.156 10.289 1 87.06 199 TYR A CA 1
ATOM 1578 C C . TYR A 1 199 ? 8.812 45.469 9.852 1 87.06 199 TYR A C 1
ATOM 1580 O O . TYR A 1 199 ? 9.477 46.5 9.875 1 87.06 199 TYR A O 1
ATOM 1588 N N . ASP A 1 200 ? 7.562 45.469 9.453 1 90.38 200 ASP A N 1
ATOM 1589 C CA . ASP A 1 200 ? 6.914 46.688 8.992 1 90.38 200 ASP A CA 1
ATOM 1590 C C . ASP A 1 200 ? 6.625 47.625 10.164 1 90.38 200 ASP A C 1
ATOM 1592 O O . ASP A 1 200 ? 5.816 47.312 11.039 1 90.38 200 ASP A O 1
ATOM 1596 N N . PRO A 1 201 ? 7.234 48.75 10.203 1 90.69 201 PRO A N 1
ATOM 1597 C CA . PRO A 1 201 ? 7.008 49.688 11.32 1 90.69 201 PRO A CA 1
ATOM 1598 C C . PRO A 1 201 ? 5.621 50.312 11.281 1 90.69 201 PRO A C 1
ATOM 1600 O O . PRO A 1 201 ? 5.164 50.875 12.281 1 90.69 201 PRO A O 1
ATOM 1603 N N . ASP A 1 202 ? 5.02 50.344 10.141 1 93.25 202 ASP A N 1
ATOM 1604 C CA . ASP A 1 202 ? 3.666 50.875 9.953 1 93.25 202 ASP A CA 1
ATOM 1605 C C . ASP A 1 202 ? 2.797 49.875 9.188 1 93.25 202 ASP A C 1
ATOM 1607 O O . ASP A 1 202 ? 2.389 50.125 8.055 1 93.25 202 ASP A O 1
ATOM 1611 N N . PRO A 1 203 ? 2.422 48.844 9.859 1 95.81 203 PRO A N 1
ATOM 1612 C CA . PRO A 1 203 ? 1.686 47.75 9.172 1 95.81 203 PRO A CA 1
ATOM 1613 C C . PRO A 1 203 ? 0.24 48.156 8.867 1 95.81 203 PRO A C 1
ATOM 1615 O O . PRO A 1 203 ? -0.353 48.969 9.586 1 95.81 203 PRO A O 1
ATOM 1618 N N . PRO A 1 204 ? -0.302 47.625 7.848 1 97.62 204 PRO A N 1
ATOM 1619 C CA . PRO A 1 204 ? -1.684 47.906 7.461 1 97.62 204 PRO A CA 1
ATOM 1620 C C . PRO A 1 204 ? -2.707 47.125 8.281 1 97.62 204 PRO A C 1
ATOM 1622 O O . PRO A 1 204 ? -3.857 47 7.855 1 97.62 204 PRO A O 1
ATOM 1625 N N . VAL A 1 205 ? -2.314 46.562 9.336 1 98.19 205 VAL A N 1
ATOM 1626 C CA . VAL A 1 205 ? -3.205 45.812 10.219 1 98.19 205 VAL A CA 1
ATOM 1627 C C . VAL A 1 205 ? -3.029 46.312 11.656 1 98.19 205 VAL A C 1
ATOM 1629 O O . VAL A 1 205 ? -1.904 46.531 12.109 1 98.19 205 VAL A O 1
ATOM 1632 N N . LYS A 1 206 ? -4.023 46.531 12.312 1 97.5 206 LYS A N 1
ATOM 1633 C CA . LYS A 1 206 ? -3.975 46.812 13.742 1 97.5 206 LYS A CA 1
ATOM 1634 C C . LYS A 1 206 ? -5.129 46.156 14.484 1 97.5 206 LYS A C 1
ATOM 1636 O O . LYS A 1 206 ? -6.09 45.688 13.859 1 97.5 206 LYS A O 1
ATOM 1641 N N . TRP A 1 207 ? -4.996 46.031 15.711 1 97.62 207 TRP A N 1
ATOM 1642 C CA . TRP A 1 207 ? -6.02 45.438 16.562 1 97.62 207 TRP A CA 1
ATOM 1643 C C . TRP A 1 207 ? -6.613 46.469 17.516 1 97.62 207 TRP A C 1
ATOM 1645 O O . TRP A 1 207 ? -5.883 47.25 18.141 1 97.62 207 TRP A O 1
ATOM 1655 N N . VAL A 1 208 ? -7.887 46.625 17.562 1 97.69 208 VAL A N 1
ATOM 1656 C CA . VAL A 1 208 ? -8.602 47.469 18.484 1 97.69 208 VAL A CA 1
ATOM 1657 C C . VAL A 1 208 ? -9.641 46.688 19.266 1 97.69 208 VAL A C 1
ATOM 1659 O O . VAL A 1 208 ? -10.617 46.188 18.672 1 97.69 208 VAL A O 1
ATOM 1662 N N . ASP A 1 209 ? -9.516 46.531 20.531 1 95.62 209 ASP A N 1
ATOM 1663 C CA . ASP A 1 209 ? -10.438 45.812 21.406 1 95.62 209 ASP A CA 1
ATOM 1664 C C . ASP A 1 209 ? -10.742 44.438 20.859 1 95.62 209 ASP A C 1
ATOM 1666 O O . ASP A 1 209 ? -11.906 44.031 20.734 1 95.62 209 ASP A O 1
ATOM 1670 N N . GLY A 1 210 ? -9.742 43.781 20.344 1 96.06 210 GLY A N 1
ATOM 1671 C CA . GLY A 1 210 ? -9.852 42.406 19.891 1 96.06 210 GLY A CA 1
ATOM 1672 C C . GLY A 1 210 ? -10.336 42.281 18.453 1 96.06 210 GLY A C 1
ATOM 1673 O O . GLY A 1 210 ? -10.43 41.188 17.922 1 96.06 210 GLY A O 1
ATOM 1674 N N . VAL A 1 211 ? -10.672 43.438 17.859 1 98.44 211 VAL A N 1
ATOM 1675 C CA . VAL A 1 211 ? -11.133 43.438 16.469 1 98.44 211 VAL A CA 1
ATOM 1676 C C . VAL A 1 211 ? -10 43.875 15.547 1 98.44 211 VAL A C 1
ATOM 1678 O O . VAL A 1 211 ? -9.344 44.875 15.805 1 98.44 211 VAL A O 1
ATOM 1681 N N . MET A 1 212 ? -9.805 43.125 14.508 1 98.56 212 MET A N 1
ATOM 1682 C CA . MET A 1 212 ? -8.797 43.469 13.5 1 98.56 212 MET A CA 1
ATOM 1683 C C . MET A 1 212 ? -9.289 44.594 12.609 1 98.56 212 MET A C 1
ATOM 1685 O O . MET A 1 212 ? -10.453 44.625 12.203 1 98.56 212 MET A O 1
ATOM 1689 N N . HIS A 1 213 ? -8.445 45.531 12.375 1 98.56 213 HIS A N 1
ATOM 1690 C CA . HIS A 1 213 ? -8.688 46.562 11.375 1 98.56 213 HIS A CA 1
ATOM 1691 C C . HIS A 1 213 ? -7.617 46.531 10.289 1 98.56 213 HIS A C 1
ATOM 1693 O O . HIS A 1 213 ? -6.441 46.312 10.57 1 98.56 213 HIS A O 1
ATOM 1699 N N . VAL A 1 214 ? -8.039 46.781 9.078 1 98.38 214 VAL A N 1
ATOM 1700 C CA . VAL A 1 214 ? -7.121 46.812 7.941 1 98.38 214 VAL A CA 1
ATOM 1701 C C . VAL A 1 214 ? -7.188 48.188 7.27 1 98.38 214 VAL A C 1
ATOM 1703 O O . VAL A 1 214 ? -8.266 48.781 7.152 1 98.38 214 VAL A O 1
ATOM 1706 N N . ARG A 1 215 ? -6.004 48.625 6.871 1 97.81 215 ARG A N 1
ATOM 1707 C CA . ARG A 1 215 ? -5.898 49.875 6.164 1 97.81 215 ARG A CA 1
ATOM 1708 C C . ARG A 1 215 ? -5.797 49.656 4.656 1 97.81 215 ARG A C 1
ATOM 1710 O O . ARG A 1 215 ? -4.992 48.844 4.195 1 97.81 215 ARG A O 1
ATOM 1717 N N . ASP A 1 216 ? -6.598 50.375 3.982 1 94.5 216 ASP A N 1
ATOM 1718 C CA . ASP A 1 216 ? -6.566 50.219 2.531 1 94.5 216 ASP A CA 1
ATOM 1719 C C . ASP A 1 216 ? -5.629 51.219 1.888 1 94.5 216 ASP A C 1
ATOM 1721 O O . ASP A 1 216 ? -4.832 51.875 2.578 1 94.5 216 ASP A O 1
ATOM 1725 N N . GLN A 1 217 ? -5.688 51.344 0.611 1 91.62 217 GLN A N 1
ATOM 1726 C CA . GLN A 1 217 ? -4.789 52.219 -0.154 1 91.62 217 GLN A CA 1
ATOM 1727 C C . GLN A 1 217 ? -5.098 53.688 0.091 1 91.62 217 GLN A C 1
ATOM 1729 O O . GLN A 1 217 ? -4.23 54.531 -0.091 1 91.62 217 GLN A O 1
ATOM 1734 N N . SER A 1 218 ? -6.293 54 0.522 1 93.31 218 SER A N 1
ATOM 1735 C CA . SER A 1 218 ? -6.695 55.375 0.802 1 93.31 218 SER A CA 1
ATOM 1736 C C . SER A 1 218 ? -6.414 55.75 2.254 1 93.31 218 SER A C 1
ATOM 1738 O O . SER A 1 218 ? -6.883 56.781 2.738 1 93.31 218 SER A O 1
ATOM 1740 N N . ASP A 1 219 ? -5.82 54.875 2.961 1 94.19 219 ASP A N 1
ATOM 1741 C CA . ASP A 1 219 ? -5.41 55.094 4.344 1 94.19 219 ASP A CA 1
ATOM 1742 C C . ASP A 1 219 ? -6.617 55.125 5.281 1 94.19 219 ASP A C 1
ATOM 1744 O O . ASP A 1 219 ? -6.613 55.812 6.301 1 94.19 219 ASP A O 1
ATOM 1748 N N . GLU A 1 220 ? -7.578 54.469 4.816 1 96.38 220 GLU A N 1
ATOM 1749 C CA . GLU A 1 220 ? -8.758 54.281 5.656 1 96.38 220 GLU A CA 1
ATOM 1750 C C . GLU A 1 220 ? -8.758 52.938 6.344 1 96.38 220 GLU A C 1
ATOM 1752 O O . GLU A 1 220 ? -8.383 51.938 5.738 1 96.38 220 GLU A O 1
ATOM 1757 N N . TRP A 1 221 ? -9.156 52.938 7.578 1 98 221 TRP A N 1
ATOM 1758 C CA . TRP A 1 221 ? -9.172 51.719 8.375 1 98 221 TRP A CA 1
ATOM 1759 C C . TRP A 1 221 ? -10.562 51.062 8.375 1 98 221 TRP A C 1
ATOM 1761 O O . TRP A 1 221 ? -11.57 51.75 8.523 1 98 221 TRP A O 1
ATOM 1771 N N . PHE A 1 222 ? -10.672 49.812 8.156 1 97.88 222 PHE A N 1
ATOM 1772 C CA . PHE A 1 222 ? -11.93 49.062 8.109 1 97.88 222 PHE A CA 1
ATOM 1773 C C . PHE A 1 222 ? -11.906 47.906 9.086 1 97.88 222 PHE A C 1
ATOM 1775 O O . PHE A 1 222 ? -10.922 47.156 9.148 1 97.88 222 PHE A O 1
ATOM 1782 N N . PRO A 1 223 ? -12.922 47.75 9.828 1 98.25 223 PRO A N 1
ATOM 1783 C CA . PRO A 1 223 ? -12.984 46.562 10.719 1 98.25 223 PRO A CA 1
ATOM 1784 C C . PRO A 1 223 ? -13.164 45.25 9.961 1 98.25 223 PRO A C 1
ATOM 1786 O O . PRO A 1 223 ? -13.789 45.25 8.898 1 98.25 223 PRO A O 1
ATOM 1789 N N . ILE A 1 224 ? -12.641 44.219 10.516 1 98.5 224 ILE A N 1
ATOM 1790 C CA . ILE A 1 224 ? -12.688 42.875 9.906 1 98.5 224 ILE A CA 1
ATOM 1791 C C . ILE A 1 224 ? -13.406 41.906 10.836 1 98.5 224 ILE A C 1
ATOM 1793 O O . ILE A 1 224 ? -12.969 41.688 11.969 1 98.5 224 ILE A O 1
ATOM 1797 N N . ARG A 1 225 ? -14.438 41.312 10.391 1 98 225 ARG A N 1
ATOM 1798 C CA . ARG A 1 225 ? -15.18 40.375 11.219 1 98 225 ARG A CA 1
ATOM 1799 C C . ARG A 1 225 ? -14.523 39 11.211 1 98 225 ARG A C 1
ATOM 1801 O O . ARG A 1 225 ? -14.633 38.25 12.18 1 98 225 ARG A O 1
ATOM 1808 N N . ALA A 1 226 ? -13.93 38.625 10.055 1 98 226 ALA A N 1
ATOM 1809 C CA . ALA A 1 226 ? -13.227 37.344 9.953 1 98 226 ALA A CA 1
ATOM 1810 C C . ALA A 1 226 ? -11.992 37.469 9.062 1 98 226 ALA A C 1
ATOM 1812 O O . ALA A 1 226 ? -12.023 38.156 8.039 1 98 226 ALA A O 1
ATOM 1813 N N . ALA A 1 227 ? -10.945 36.812 9.453 1 97.44 227 ALA A N 1
ATOM 1814 C CA . ALA A 1 227 ? -9.68 36.844 8.719 1 97.44 227 ALA A CA 1
ATOM 1815 C C . ALA A 1 227 ? -9.148 35.438 8.477 1 97.44 227 ALA A C 1
ATOM 1817 O O . ALA A 1 227 ? -9.148 34.625 9.383 1 97.44 227 ALA A O 1
ATOM 1818 N N . PHE A 1 228 ? -8.82 35.188 7.242 1 96.25 228 PHE A N 1
ATOM 1819 C CA . PHE A 1 228 ? -8.031 34 6.895 1 96.25 228 PHE A CA 1
ATOM 1820 C C . PHE A 1 228 ? -6.543 34.281 7.098 1 96.25 228 PHE A C 1
ATOM 1822 O O . PHE A 1 228 ? -5.953 35.094 6.383 1 96.25 228 PHE A O 1
ATOM 1829 N N . ARG A 1 229 ? -5.926 33.594 8.016 1 95.69 229 ARG A N 1
ATOM 1830 C CA . ARG A 1 229 ? -4.539 33.875 8.375 1 95.69 229 ARG A CA 1
ATOM 1831 C C . ARG A 1 229 ? -3.574 33 7.566 1 95.69 229 ARG A C 1
ATOM 1833 O O . ARG A 1 229 ? -3.607 31.781 7.656 1 95.69 229 ARG A O 1
ATOM 1840 N N . TYR A 1 230 ? -2.729 33.625 6.852 1 94.62 230 TYR A N 1
ATOM 1841 C CA . TYR A 1 230 ? -1.604 33 6.156 1 94.62 230 TYR A CA 1
ATOM 1842 C C . TYR A 1 230 ? -0.286 33.625 6.586 1 94.62 230 TYR A C 1
ATOM 1844 O O . TYR A 1 230 ? 0.615 33.812 5.766 1 94.62 230 TYR A O 1
ATOM 1852 N N . VAL A 1 231 ? -0.286 34.156 7.785 1 93.38 231 VAL A N 1
ATOM 1853 C CA . VAL A 1 231 ? 0.934 34.656 8.406 1 93.38 231 VAL A CA 1
ATOM 1854 C C . VAL A 1 231 ? 1.72 33.5 9.016 1 93.38 231 VAL A C 1
ATOM 1856 O O . VAL A 1 231 ? 1.261 32.875 9.969 1 93.38 231 VAL A O 1
ATOM 1859 N N . THR A 1 232 ? 2.879 33.281 8.492 1 88.75 232 THR A N 1
ATOM 1860 C CA . THR A 1 232 ? 3.617 32.062 8.805 1 88.75 232 THR A CA 1
ATOM 1861 C C . THR A 1 232 ? 4.73 32.344 9.805 1 88.75 232 THR A C 1
ATOM 1863 O O . THR A 1 232 ? 4.988 31.547 10.703 1 88.75 232 THR A O 1
ATOM 1866 N N . GLN A 1 233 ? 5.32 33.5 9.695 1 87.75 233 GLN A N 1
ATOM 1867 C CA . GLN A 1 233 ? 6.48 33.781 10.531 1 87.75 233 GLN A CA 1
ATOM 1868 C C . GLN A 1 233 ? 6.062 34.406 11.859 1 87.75 233 GLN A C 1
ATOM 1870 O O . GLN A 1 233 ? 5.551 35.531 11.883 1 87.75 233 GLN A O 1
ATOM 1875 N N . LYS A 1 234 ? 6.242 33.781 12.867 1 90.94 234 LYS A N 1
ATOM 1876 C CA . LYS A 1 234 ? 6.004 34.25 14.234 1 90.94 234 LYS A CA 1
ATOM 1877 C C . LYS A 1 234 ? 4.68 35 14.344 1 90.94 234 LYS A C 1
ATOM 1879 O O . LYS A 1 234 ? 4.645 36.125 14.797 1 90.94 234 LYS A O 1
ATOM 1884 N N . PRO A 1 235 ? 3.645 34.312 14.039 1 93.19 235 PRO A N 1
ATOM 1885 C CA . PRO A 1 235 ? 2.354 35 14.047 1 93.19 235 PRO A CA 1
ATOM 1886 C C . PRO A 1 235 ? 1.983 35.531 15.43 1 93.19 235 PRO A C 1
ATOM 1888 O O . PRO A 1 235 ? 1.224 36.5 15.539 1 93.19 235 PRO A O 1
ATOM 1891 N N . TRP A 1 236 ? 2.547 35.062 16.516 1 94.75 236 TRP A N 1
ATOM 1892 C CA . TRP A 1 236 ? 2.217 35.438 17.891 1 94.75 236 TRP A CA 1
ATOM 1893 C C . TRP A 1 236 ? 2.717 36.844 18.203 1 94.75 236 TRP A C 1
ATOM 1895 O O . TRP A 1 236 ? 2.316 37.438 19.203 1 94.75 236 TRP A O 1
ATOM 1905 N N . THR A 1 237 ? 3.547 37.375 17.344 1 94.19 237 THR A N 1
ATOM 1906 C CA . THR A 1 237 ? 4.027 38.75 17.562 1 94.19 237 THR A CA 1
ATOM 1907 C C . THR A 1 237 ? 3.072 39.75 16.953 1 94.19 237 THR A C 1
ATOM 1909 O O . THR A 1 237 ? 3.15 40.969 17.266 1 94.19 237 THR A O 1
ATOM 1912 N N . ARG A 1 238 ? 2.154 39.312 16.188 1 94.62 238 ARG A N 1
ATOM 1913 C CA . ARG A 1 238 ? 1.343 40.25 15.406 1 94.62 238 ARG A CA 1
ATOM 1914 C C . ARG A 1 238 ? -0.144 40.031 15.672 1 94.62 238 ARG A C 1
ATOM 1916 O O . ARG A 1 238 ? -0.962 40.906 15.414 1 94.62 238 ARG A O 1
ATOM 1923 N N . PHE A 1 239 ? -0.496 38.875 16.125 1 95.88 239 PHE A N 1
ATOM 1924 C CA . PHE A 1 239 ? -1.881 38.531 16.422 1 95.88 239 PHE A CA 1
ATOM 1925 C C . PHE A 1 239 ? -2.064 38.312 17.922 1 95.88 239 PHE A C 1
ATOM 1927 O O . PHE A 1 239 ? -1.262 37.625 18.562 1 95.88 239 PHE A O 1
ATOM 1934 N N . PRO A 1 240 ? -3.113 38.969 18.484 1 95.62 240 PRO A N 1
ATOM 1935 C CA . PRO A 1 240 ? -3.475 38.5 19.828 1 95.62 240 PRO A CA 1
ATOM 1936 C C . PRO A 1 240 ? -3.869 37.031 19.859 1 95.62 240 PRO A C 1
ATOM 1938 O O . PRO A 1 240 ? -4.375 36.5 18.859 1 95.62 240 PRO A O 1
ATOM 1941 N N . VAL A 1 241 ? -3.664 36.375 20.953 1 95.88 241 VAL A N 1
ATOM 1942 C CA . VAL A 1 241 ? -3.945 34.938 21.094 1 95.88 241 VAL A CA 1
ATOM 1943 C C . VAL A 1 241 ? -5.453 34.719 21.016 1 95.88 241 VAL A C 1
ATOM 1945 O O . VAL A 1 241 ? -5.902 33.719 20.422 1 95.88 241 VAL A O 1
ATOM 1948 N N . ILE A 1 242 ? -6.18 35.562 21.703 1 94.81 242 ILE A N 1
ATOM 1949 C CA . ILE A 1 242 ? -7.637 35.531 21.656 1 94.81 242 ILE A CA 1
ATOM 1950 C C . ILE A 1 242 ? -8.164 36.781 20.969 1 94.81 242 ILE A C 1
ATOM 1952 O O . ILE A 1 242 ? -7.754 37.906 21.312 1 94.81 242 ILE A O 1
ATOM 1956 N N . THR A 1 243 ? -9.094 36.594 20.047 1 96.25 243 THR A N 1
ATOM 1957 C CA . THR A 1 243 ? -9.594 37.719 19.281 1 96.25 243 THR A CA 1
ATOM 1958 C C . THR A 1 243 ? -11.117 37.688 19.188 1 96.25 243 THR A C 1
ATOM 1960 O O . THR A 1 243 ? -11.727 36.625 19.375 1 96.25 243 THR A O 1
ATOM 1963 N N . LYS A 1 244 ? -11.742 38.844 18.984 1 96.19 244 LYS A N 1
ATOM 1964 C CA . LYS A 1 244 ? -13.148 38.906 18.625 1 96.19 244 LYS A CA 1
ATOM 1965 C C . LYS A 1 244 ? -13.352 38.625 17.125 1 96.19 244 LYS A C 1
ATOM 1967 O O . LYS A 1 244 ? -14.32 38 16.734 1 96.19 244 LYS A O 1
ATOM 1972 N N . THR A 1 245 ? -12.414 39.156 16.297 1 97.69 245 THR A N 1
ATOM 1973 C CA . THR A 1 245 ? -12.367 38.75 14.898 1 97.69 245 THR A CA 1
ATOM 1974 C C . THR A 1 245 ? -12.148 37.219 14.797 1 97.69 245 THR A C 1
ATOM 1976 O O . THR A 1 245 ? -11.289 36.688 15.492 1 97.69 245 THR A O 1
ATOM 1979 N N . LEU A 1 246 ? -12.953 36.594 14 1 96.75 246 LEU A N 1
ATOM 1980 C CA . LEU A 1 246 ? -12.695 35.188 13.742 1 96.75 246 LEU A CA 1
ATOM 1981 C C . LEU A 1 246 ? -11.414 35.031 12.93 1 96.75 246 LEU A C 1
ATOM 1983 O O . LEU A 1 246 ? -11.32 35.5 11.797 1 96.75 246 LEU A O 1
ATOM 1987 N N . VAL A 1 247 ? -10.445 34.5 13.539 1 96.31 247 VAL A N 1
ATOM 1988 C CA . VAL A 1 247 ? -9.211 34.188 12.82 1 96.31 247 VAL A CA 1
ATOM 1989 C C . VAL A 1 247 ? -9.18 32.688 12.5 1 96.31 247 VAL A C 1
ATOM 1991 O O . VAL A 1 247 ? -9.125 31.859 13.406 1 96.31 247 VAL A O 1
ATOM 1994 N N . PHE A 1 248 ? -9.266 32.406 11.172 1 94.44 248 PHE A N 1
ATOM 1995 C CA . PHE A 1 248 ? -9.172 31.016 10.742 1 94.44 248 PHE A CA 1
ATOM 1996 C C . PHE A 1 248 ? -7.77 30.453 10.984 1 94.44 248 PHE A C 1
ATOM 1998 O O . PHE A 1 248 ? -6.797 30.969 10.43 1 94.44 248 PHE A O 1
ATOM 2005 N N . ASN A 1 249 ? -7.578 29.438 11.938 1 87.81 249 ASN A N 1
ATOM 2006 C CA . ASN A 1 249 ? -6.324 28.906 12.477 1 87.81 249 ASN A CA 1
ATOM 2007 C C . ASN A 1 249 ? -5.633 29.938 13.375 1 87.81 249 ASN A C 1
ATOM 2009 O O . ASN A 1 249 ? -4.539 30.406 13.055 1 87.81 249 ASN A O 1
ATOM 2013 N N . PRO A 1 250 ? -6.266 30.172 14.383 1 94.88 250 PRO A N 1
ATOM 2014 C CA . PRO A 1 250 ? -5.801 31.234 15.281 1 94.88 250 PRO A CA 1
ATOM 2015 C C . PRO A 1 250 ? -4.406 30.953 15.852 1 94.88 250 PRO A C 1
ATOM 2017 O O . PRO A 1 250 ? -3.932 29.828 15.797 1 94.88 250 PRO A O 1
ATOM 2020 N N . VAL A 1 251 ? -3.826 31.969 16.328 1 95.62 251 VAL A N 1
ATOM 2021 C CA . VAL A 1 251 ? -2.5 31.859 16.922 1 95.62 251 VAL A CA 1
ATOM 2022 C C . VAL A 1 251 ? -2.535 30.859 18.078 1 95.62 251 VAL A C 1
ATOM 2024 O O . VAL A 1 251 ? -1.554 30.156 18.328 1 95.62 251 VAL A O 1
ATOM 2027 N N . LEU A 1 252 ? -3.686 30.781 18.734 1 96.75 252 LEU A N 1
ATOM 2028 C CA . LEU A 1 252 ? -3.869 29.781 19.781 1 96.75 252 LEU A CA 1
ATOM 2029 C C . LEU A 1 252 ? -3.514 28.391 19.266 1 96.75 252 LEU A C 1
ATOM 2031 O O . LEU A 1 252 ? -2.863 27.609 19.984 1 96.75 252 LEU A O 1
ATOM 2035 N N . ALA A 1 253 ? -3.926 28.031 18.078 1 96.44 253 ALA A N 1
ATOM 2036 C CA . ALA A 1 253 ? -3.621 26.734 17.5 1 96.44 253 ALA A CA 1
ATOM 2037 C C . ALA A 1 253 ? -2.125 26.594 17.234 1 96.44 253 ALA A C 1
ATOM 2039 O O . ALA A 1 253 ? -1.571 25.5 17.375 1 96.44 253 ALA A O 1
ATOM 2040 N N . CYS A 1 254 ? -1.483 27.672 16.859 1 95.88 254 CYS A N 1
ATOM 2041 C CA . CYS A 1 254 ? -0.037 27.656 16.672 1 95.88 254 CYS A CA 1
ATOM 2042 C C . CYS A 1 254 ? 0.678 27.328 17.969 1 95.88 254 CYS A C 1
ATOM 2044 O O . CYS A 1 254 ? 1.574 26.469 18 1 95.88 254 CYS A O 1
ATOM 2046 N N . LEU A 1 255 ? 0.247 27.969 19 1 97.06 255 LEU A N 1
ATOM 2047 C CA . LEU A 1 255 ? 0.876 27.812 20.312 1 97.06 255 LEU A CA 1
ATOM 2048 C C . LEU A 1 255 ? 0.586 26.438 20.891 1 97.06 255 LEU A C 1
ATOM 2050 O O . LEU A 1 255 ? 1.409 25.891 21.625 1 97.06 255 LEU A O 1
ATOM 2054 N N . ALA A 1 256 ? -0.557 25.875 20.531 1 97.62 256 ALA A N 1
ATOM 2055 C CA . ALA A 1 256 ? -1.012 24.609 21.094 1 97.62 256 ALA A CA 1
ATOM 2056 C C . ALA A 1 256 ? -0.353 23.422 20.375 1 97.62 256 ALA A C 1
ATOM 2058 O O . ALA A 1 256 ? -0.481 22.281 20.812 1 97.62 256 ALA A O 1
ATOM 2059 N N . GLY A 1 257 ? 0.347 23.734 19.312 1 96.75 257 GLY A N 1
ATOM 2060 C CA . GLY A 1 257 ? 1.049 22.641 18.672 1 96.75 257 GLY A CA 1
ATOM 2061 C C . GLY A 1 257 ? 1.067 22.75 17.156 1 96.75 257 GLY A C 1
ATOM 2062 O O . GLY A 1 257 ? 1.862 22.078 16.484 1 96.75 257 GLY A O 1
ATOM 2063 N N . GLY A 1 258 ? 0.218 23.562 16.562 1 94.44 258 GLY A N 1
ATOM 2064 C CA . GLY A 1 258 ? 0.17 23.719 15.109 1 94.44 258 GLY A CA 1
ATOM 2065 C C . GLY A 1 258 ? 1.452 24.266 14.523 1 94.44 258 GLY A C 1
ATOM 2066 O O . GLY A 1 258 ? 1.75 24.047 13.352 1 94.44 258 GLY A O 1
ATOM 2067 N N . ARG A 1 259 ? 2.15 24.953 15.32 1 93.44 259 ARG A N 1
ATOM 2068 C CA . ARG A 1 259 ? 3.473 25.484 14.984 1 93.44 259 ARG A CA 1
ATOM 2069 C C . ARG A 1 259 ? 4.488 25.109 16.062 1 93.44 259 ARG A C 1
ATOM 2071 O O . ARG A 1 259 ? 5.637 24.781 15.758 1 93.44 259 ARG A O 1
ATOM 2078 N N . ASN A 1 260 ? 4.113 25.172 17.25 1 96.25 260 ASN A N 1
ATOM 2079 C CA . ASN A 1 260 ? 4.961 24.875 18.406 1 96.25 260 ASN A CA 1
ATOM 2080 C C . ASN A 1 260 ? 5.199 23.375 18.547 1 96.25 260 ASN A C 1
ATOM 2082 O O . ASN A 1 260 ? 4.434 22.672 19.219 1 96.25 260 ASN A O 1
ATOM 2086 N N . LYS A 1 261 ? 6.297 22.922 18.094 1 96.56 261 LYS A N 1
ATOM 2087 C CA . LYS A 1 261 ? 6.609 21.5 18.016 1 96.56 261 LYS A CA 1
ATOM 2088 C C . LYS A 1 261 ? 6.773 20.891 19.406 1 96.56 261 LYS A C 1
ATOM 2090 O O . LYS A 1 261 ? 6.527 19.703 19.609 1 96.56 261 LYS A O 1
ATOM 2095 N N . LEU A 1 262 ? 7.211 21.672 20.328 1 97.75 262 LEU A N 1
ATOM 2096 C CA . LEU A 1 262 ? 7.359 21.219 21.703 1 97.75 262 LEU A CA 1
ATOM 2097 C C . LEU A 1 262 ? 6 20.906 22.312 1 97.75 262 LEU A C 1
ATOM 2099 O O . LEU A 1 262 ? 5.801 19.812 22.859 1 97.75 262 LEU A O 1
ATOM 2103 N N . VAL A 1 263 ? 5.082 21.766 22.156 1 98.06 263 VAL A N 1
ATOM 2104 C CA . VAL A 1 263 ? 3.754 21.578 22.734 1 98.06 263 VAL A CA 1
ATOM 2105 C C . VAL A 1 263 ? 2.994 20.516 21.938 1 98.06 263 VAL A C 1
ATOM 2107 O O . VAL A 1 263 ? 2.199 19.766 22.5 1 98.06 263 VAL A O 1
ATOM 2110 N N . ALA A 1 264 ? 3.254 20.422 20.641 1 98.31 264 ALA A N 1
ATOM 2111 C CA . ALA A 1 264 ? 2.643 19.375 19.844 1 98.31 264 ALA A CA 1
ATOM 2112 C C . ALA A 1 264 ? 2.977 17.984 20.406 1 98.31 264 ALA A C 1
ATOM 2114 O O . ALA A 1 264 ? 2.098 17.125 20.516 1 98.31 264 ALA A O 1
ATOM 2115 N N . ALA A 1 265 ? 4.242 17.781 20.703 1 97.75 265 ALA A N 1
ATOM 2116 C CA . ALA A 1 265 ? 4.676 16.5 21.234 1 97.75 265 ALA A CA 1
ATOM 2117 C C . ALA A 1 265 ? 3.914 16.156 22.516 1 97.75 265 ALA A C 1
ATOM 2119 O O . ALA A 1 265 ? 3.49 15.016 22.703 1 97.75 265 ALA A O 1
ATOM 2120 N N . LYS A 1 266 ? 3.762 17.125 23.359 1 97.38 266 LYS A N 1
ATOM 2121 C CA . LYS A 1 266 ? 3.02 16.922 24.609 1 97.38 266 LYS A CA 1
ATOM 2122 C C . LYS A 1 266 ? 1.544 16.641 24.312 1 97.38 266 LYS A C 1
ATOM 2124 O O . LYS A 1 266 ? 0.923 15.805 24.969 1 97.38 266 LYS A O 1
ATOM 2129 N N . ALA A 1 267 ? 0.972 17.375 23.391 1 98.5 267 ALA A N 1
ATOM 2130 C CA . ALA A 1 267 ? -0.42 17.156 23 1 98.5 267 ALA A CA 1
ATOM 2131 C C . ALA A 1 267 ? -0.637 15.734 22.516 1 98.5 267 ALA A C 1
ATOM 2133 O O . ALA A 1 267 ? -1.643 15.102 22.844 1 98.5 267 ALA A O 1
ATOM 2134 N N . TYR A 1 268 ? 0.304 15.242 21.734 1 98.25 268 TYR A N 1
ATOM 2135 C CA . TYR A 1 268 ? 0.219 13.875 21.25 1 98.25 268 TYR A CA 1
ATOM 2136 C C . TYR A 1 268 ? 0.252 12.875 22.406 1 98.25 268 TYR A C 1
ATOM 2138 O O . TYR A 1 268 ? -0.507 11.906 22.406 1 98.25 268 TYR A O 1
ATOM 2146 N N . ASP A 1 269 ? 1.088 13.117 23.344 1 95.31 269 ASP A N 1
ATOM 2147 C CA . ASP A 1 269 ? 1.199 12.227 24.484 1 95.31 269 ASP A CA 1
ATOM 2148 C C . ASP A 1 269 ? -0.105 12.188 25.281 1 95.31 269 ASP A C 1
ATOM 2150 O O . ASP A 1 269 ? -0.554 11.117 25.703 1 95.31 269 ASP A O 1
ATOM 2154 N N . PHE A 1 270 ? -0.637 13.352 25.547 1 96.75 270 PHE A N 1
ATOM 2155 C CA . PHE A 1 270 ? -1.898 13.414 26.266 1 96.75 270 PHE A CA 1
ATOM 2156 C C . PHE A 1 270 ? -3 12.68 25.516 1 96.75 270 PHE A C 1
ATOM 2158 O O . PHE A 1 270 ? -3.781 11.938 26.109 1 96.75 270 PHE A O 1
ATOM 2165 N N . PHE A 1 271 ? -3.043 12.883 24.25 1 98 271 PHE A N 1
ATOM 2166 C CA . PHE A 1 271 ? -4.043 12.219 23.422 1 98 271 PHE A CA 1
ATOM 2167 C C . PHE A 1 271 ? -3.873 10.703 23.484 1 98 271 PHE A C 1
ATOM 2169 O O . PHE A 1 271 ? -4.848 9.969 23.656 1 98 271 PHE A O 1
ATOM 2176 N N . ASN A 1 272 ? -2.645 10.258 23.297 1 96.69 272 ASN A N 1
ATOM 2177 C CA . ASN A 1 272 ? -2.363 8.828 23.312 1 96.69 272 ASN A CA 1
ATOM 2178 C C . ASN A 1 272 ? -2.734 8.203 24.656 1 96.69 272 ASN A C 1
ATOM 2180 O O . ASN A 1 272 ? -3.199 7.059 24.703 1 96.69 272 ASN A O 1
ATOM 2184 N N . ALA A 1 273 ? -2.51 8.945 25.672 1 94.12 273 ALA A N 1
ATOM 2185 C CA . ALA A 1 273 ? -2.891 8.453 27 1 94.12 273 ALA A CA 1
ATOM 2186 C C . ALA A 1 273 ? -4.402 8.273 27.094 1 94.12 273 ALA A C 1
ATOM 2188 O O . ALA A 1 273 ? -4.879 7.32 27.719 1 94.12 273 ALA A O 1
ATOM 2189 N N . GLU A 1 274 ? -5.098 9.164 26.516 1 93.62 274 GLU A N 1
ATOM 2190 C CA . GLU A 1 274 ? -6.559 9.094 26.516 1 93.62 274 GLU A CA 1
ATOM 2191 C C . GLU A 1 274 ? -7.051 7.914 25.688 1 93.62 274 GLU A C 1
ATOM 2193 O O . GLU A 1 274 ? -8.117 7.359 25.953 1 93.62 274 GLU A O 1
ATOM 2198 N N . MET A 1 275 ? -6.281 7.555 24.688 1 94.06 275 MET A N 1
ATOM 2199 C CA . MET A 1 275 ? -6.73 6.566 23.719 1 94.06 275 MET A CA 1
ATOM 2200 C C . MET A 1 275 ? -6.18 5.184 24.047 1 94.06 275 MET A C 1
ATOM 2202 O O . MET A 1 275 ? -6.348 4.238 23.281 1 94.06 275 MET A O 1
ATOM 2206 N N . VAL A 1 276 ? -5.59 4.941 25.094 1 89.25 276 VAL A N 1
ATOM 2207 C CA . VAL A 1 276 ? -4.8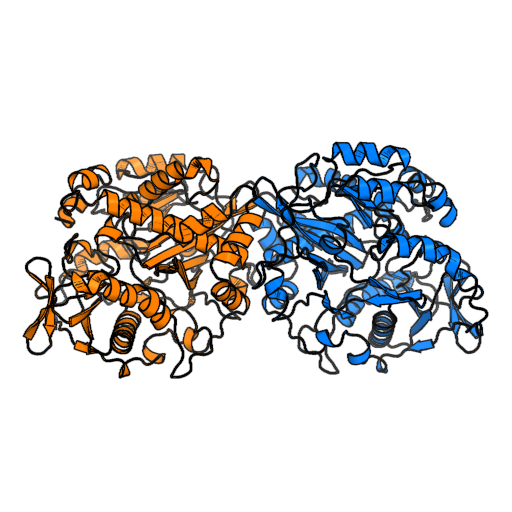05 3.756 25.422 1 89.25 276 VAL A CA 1
ATOM 2208 C C . VAL A 1 276 ? -5.66 2.504 25.25 1 89.25 276 VAL A C 1
ATOM 2210 O O . VAL A 1 276 ? -5.172 1.467 24.797 1 89.25 276 VAL A O 1
ATOM 2213 N N . ASN A 1 277 ? -6.906 2.502 25.422 1 89.38 277 ASN A N 1
ATOM 2214 C CA . ASN A 1 277 ? -7.75 1.314 25.375 1 89.38 277 ASN A CA 1
ATOM 2215 C C . ASN A 1 277 ? -8.414 1.15 24.016 1 89.38 277 ASN A C 1
ATOM 2217 O O . ASN A 1 277 ? -9.109 0.165 23.781 1 89.38 277 ASN A O 1
ATOM 2221 N N . SER A 1 278 ? -8.156 2.041 23.156 1 90.94 278 SER A N 1
ATOM 2222 C CA . SER A 1 278 ? -8.828 1.993 21.859 1 90.94 278 SER A CA 1
ATOM 2223 C C . SER A 1 278 ? -7.941 1.349 20.797 1 90.94 278 SER A C 1
ATOM 2225 O O . SER A 1 278 ? -8.422 0.966 19.734 1 90.94 278 SER A O 1
ATOM 2227 N N . GLY A 1 279 ? -6.66 1.242 21.078 1 90.56 279 GLY A N 1
ATOM 2228 C CA . GLY A 1 279 ? -5.711 0.783 20.078 1 90.56 279 GLY A CA 1
ATOM 2229 C C . GLY A 1 279 ? -5.258 1.884 19.125 1 90.56 279 GLY A C 1
ATOM 2230 O O . GLY A 1 279 ? -4.332 1.689 18.344 1 90.56 279 GLY A O 1
ATOM 2231 N N . LEU A 1 280 ? -5.938 3.055 19.219 1 95.31 280 LEU A N 1
ATOM 2232 C CA . LEU A 1 280 ? -5.555 4.203 18.406 1 95.31 280 LEU A CA 1
ATOM 2233 C C . LEU A 1 280 ? -4.395 4.961 19.047 1 95.31 280 LEU A C 1
ATOM 2235 O O . LEU A 1 280 ? -4.328 5.082 20.266 1 95.31 280 LEU A O 1
ATOM 2239 N N . GLN A 1 281 ? -3.516 5.383 18.203 1 95.75 281 GLN A N 1
ATOM 2240 C CA . GLN A 1 281 ? -2.34 6.102 18.688 1 95.75 281 GLN A CA 1
ATOM 2241 C C . GLN A 1 281 ? -1.759 6.996 17.594 1 95.75 281 GLN A C 1
ATOM 2243 O O . GLN A 1 281 ? -1.694 6.602 16.422 1 95.75 281 GLN A O 1
ATOM 2248 N N . ILE A 1 282 ? -1.429 8.195 18 1 97.75 282 ILE A N 1
ATOM 2249 C CA . ILE A 1 282 ? -0.615 9.023 17.109 1 97.75 282 ILE A CA 1
ATOM 2250 C C . ILE A 1 282 ? 0.815 8.484 17.078 1 97.75 282 ILE A C 1
ATOM 2252 O O . ILE A 1 282 ? 1.472 8.383 18.109 1 97.75 282 ILE A O 1
ATOM 2256 N N . HIS A 1 283 ? 1.229 8.102 15.938 1 96.62 283 HIS A N 1
ATOM 2257 C CA . HIS A 1 283 ? 2.598 7.629 15.758 1 96.62 283 HIS A CA 1
ATOM 2258 C C . HIS A 1 283 ? 3.518 8.758 15.32 1 96.62 283 HIS A C 1
ATOM 2260 O O . HIS A 1 283 ? 3.299 9.375 14.273 1 96.62 283 HIS A O 1
ATOM 2266 N N . ALA A 1 284 ? 4.441 9.094 16.094 1 96.62 284 ALA A N 1
ATOM 2267 C CA . ALA A 1 284 ? 5.473 10.094 15.828 1 96.62 284 ALA A CA 1
ATOM 2268 C C . ALA A 1 284 ? 6.832 9.625 16.344 1 96.62 284 ALA A C 1
ATOM 2270 O O . ALA A 1 284 ? 6.91 8.711 17.172 1 96.62 284 ALA A O 1
ATOM 2271 N N . PRO A 1 285 ? 7.938 10.125 15.766 1 96.25 285 PRO A N 1
ATOM 2272 C CA . PRO A 1 285 ? 9.234 9.781 16.359 1 96.25 285 PRO A CA 1
ATOM 2273 C C . PRO A 1 285 ? 9.297 10.094 17.859 1 96.25 285 PRO A C 1
ATOM 2275 O O . PRO A 1 285 ? 8.68 11.055 18.312 1 96.25 285 PRO A O 1
ATOM 2278 N N . ASP A 1 286 ? 10.031 9.273 18.531 1 95.62 286 ASP A N 1
ATOM 2279 C CA . ASP A 1 286 ? 10.273 9.578 19.938 1 95.62 286 ASP A CA 1
ATOM 2280 C C . ASP A 1 286 ? 10.828 10.992 20.109 1 95.62 286 ASP A C 1
ATOM 2282 O O . ASP A 1 286 ? 11.797 11.367 19.438 1 95.62 286 ASP A O 1
ATOM 2286 N N . THR A 1 287 ? 10.211 11.711 20.953 1 96.62 287 THR A N 1
ATOM 2287 C CA . THR A 1 287 ? 10.555 13.117 21.094 1 96.62 287 THR A CA 1
ATOM 2288 C C . THR A 1 287 ? 10.812 13.469 22.562 1 96.62 287 THR A C 1
ATOM 2290 O O . THR A 1 287 ? 9.969 13.219 23.422 1 96.62 287 THR A O 1
ATOM 2293 N N . VAL A 1 288 ? 11.977 14.031 22.812 1 95.88 288 VAL A N 1
ATOM 2294 C CA . VAL A 1 288 ? 12.273 14.625 24.109 1 95.88 288 VAL A CA 1
ATOM 2295 C C . VAL A 1 288 ? 12.055 16.141 24.047 1 95.88 288 VAL A C 1
ATOM 2297 O O . VAL A 1 288 ? 12.609 16.812 23.188 1 95.88 288 VAL A O 1
ATOM 2300 N N . THR A 1 289 ? 11.234 16.656 24.938 1 97.56 289 THR A N 1
ATOM 2301 C CA . THR A 1 289 ? 10.875 18.078 24.906 1 97.56 289 THR A CA 1
ATOM 2302 C C . THR A 1 289 ? 11.617 18.844 26 1 97.56 289 THR A C 1
ATOM 2304 O O . THR A 1 289 ? 12.25 18.234 26.859 1 97.56 289 THR A O 1
ATOM 2307 N N . ASP A 1 290 ? 11.625 20.109 25.953 1 96.5 290 ASP A N 1
ATOM 2308 C CA . ASP A 1 290 ? 12.156 21.016 26.969 1 96.5 290 ASP A CA 1
ATOM 2309 C C . ASP A 1 290 ? 13.656 20.812 27.156 1 96.5 290 ASP A C 1
ATOM 2311 O O . ASP A 1 290 ? 14.148 20.812 28.297 1 96.5 290 ASP A O 1
ATOM 2315 N N . VAL A 1 291 ? 14.352 20.625 26.109 1 97.25 291 VAL A N 1
ATOM 2316 C CA . VAL A 1 291 ? 15.773 20.312 26.188 1 97.25 291 VAL A CA 1
ATOM 2317 C C . VAL A 1 291 ? 16.578 21.609 26.172 1 97.25 291 VAL A C 1
ATOM 2319 O O . VAL A 1 291 ? 16.438 22.422 25.25 1 97.25 291 VAL A O 1
ATOM 2322 N N . ALA A 1 292 ? 17.391 21.812 27.141 1 96.75 292 ALA A N 1
ATOM 2323 C CA . ALA A 1 292 ? 18.312 22.938 27.109 1 96.75 292 ALA A CA 1
ATOM 2324 C C . ALA A 1 292 ? 19.484 22.656 26.188 1 96.75 292 ALA A C 1
ATOM 2326 O O . ALA A 1 292 ? 19.844 21.484 25.953 1 96.75 292 ALA A O 1
ATOM 2327 N N . LEU A 1 293 ? 20.094 23.734 25.734 1 97.5 293 LEU A N 1
ATOM 2328 C CA . LEU A 1 293 ? 21.188 23.609 24.766 1 97.5 293 LEU A CA 1
ATOM 2329 C C . LEU A 1 293 ? 22.266 22.688 25.297 1 97.5 293 LEU A C 1
ATOM 2331 O O . LEU A 1 293 ? 22.75 21.812 24.562 1 97.5 293 LEU A O 1
ATOM 2335 N N . ALA A 1 294 ? 22.625 22.797 26.531 1 95.94 294 ALA A N 1
ATOM 2336 C CA . ALA A 1 294 ? 23.734 22.062 27.141 1 95.94 294 ALA A CA 1
ATOM 2337 C C . ALA A 1 294 ? 23.406 20.562 27.219 1 95.94 294 ALA A C 1
ATOM 2339 O O . ALA A 1 294 ? 24.312 19.734 27.312 1 95.94 294 ALA A O 1
ATOM 2340 N N . GLU A 1 295 ? 22.156 20.203 27.172 1 96.94 295 GLU A N 1
ATOM 2341 C CA . GLU A 1 295 ? 21.719 18.812 27.344 1 96.94 295 GLU A CA 1
ATOM 2342 C C . GLU A 1 295 ? 21.672 18.078 26.016 1 96.94 295 GLU A C 1
ATOM 2344 O O . GLU A 1 295 ? 21.609 16.844 26 1 96.94 295 GLU A O 1
ATOM 2349 N N . ILE A 1 296 ? 21.719 18.688 24.953 1 98.06 296 ILE A N 1
ATOM 2350 C CA . ILE A 1 296 ? 21.438 18.141 23.625 1 98.06 296 ILE A CA 1
ATOM 2351 C C . ILE A 1 296 ? 22.406 17 23.328 1 98.06 296 ILE A C 1
ATOM 2353 O O . ILE A 1 296 ? 21.984 15.93 22.891 1 98.06 296 ILE A O 1
ATOM 2357 N N . PRO A 1 297 ? 23.734 17.188 23.562 1 97.31 297 PRO A N 1
ATOM 2358 C CA . PRO A 1 297 ? 24.641 16.078 23.25 1 97.31 297 PRO A CA 1
ATOM 2359 C C . PRO A 1 297 ? 24.312 14.805 24.016 1 97.31 297 PRO A C 1
ATOM 2361 O O . PRO A 1 297 ? 24.516 13.703 23.5 1 97.31 297 PRO A O 1
ATOM 2364 N N . LEU A 1 298 ? 23.797 14.945 25.219 1 96.44 298 LEU A N 1
ATOM 2365 C CA . LEU A 1 298 ? 23.438 13.781 26.031 1 96.44 298 LEU A CA 1
ATOM 2366 C C . LEU A 1 298 ? 22.281 13.016 25.375 1 96.44 298 LEU A C 1
ATOM 2368 O O . LEU A 1 298 ? 22.312 11.781 25.312 1 96.44 298 LEU A O 1
ATOM 2372 N N . TYR A 1 299 ? 21.297 13.711 24.969 1 95.94 299 TYR A N 1
ATOM 2373 C CA . TYR A 1 299 ? 20.141 13.07 24.359 1 95.94 299 TYR A CA 1
ATOM 2374 C C . TYR A 1 299 ? 20.5 12.477 23 1 95.94 299 TYR A C 1
ATOM 2376 O O . TYR A 1 299 ? 20.016 11.406 22.625 1 95.94 299 TYR A O 1
ATOM 2384 N N . VAL A 1 300 ? 21.312 13.164 22.203 1 97 300 VAL A N 1
ATOM 2385 C CA . VAL A 1 300 ? 21.781 12.633 20.922 1 97 300 VAL A CA 1
ATOM 2386 C C . VAL A 1 300 ? 22.5 11.312 21.141 1 97 300 VAL A C 1
ATOM 2388 O O . VAL A 1 300 ? 22.281 10.344 20.406 1 97 300 VAL A O 1
ATOM 2391 N N . ARG A 1 301 ? 23.359 11.289 22.141 1 93.75 301 ARG A N 1
ATOM 2392 C CA . ARG A 1 301 ? 24.094 10.07 22.469 1 93.75 301 ARG A CA 1
ATOM 2393 C C . ARG A 1 301 ? 23.125 8.945 22.859 1 93.75 301 ARG A C 1
ATOM 2395 O O . ARG A 1 301 ? 23.312 7.801 22.453 1 93.75 301 ARG A O 1
ATOM 2402 N N . SER A 1 302 ? 22.125 9.281 23.641 1 93.56 302 SER A N 1
ATOM 2403 C CA . SER A 1 302 ? 21.188 8.281 24.125 1 93.56 302 SER A CA 1
ATOM 2404 C C . SER A 1 302 ? 20.391 7.68 22.969 1 93.56 302 SER A C 1
ATOM 2406 O O . SER A 1 302 ? 19.859 6.574 23.078 1 93.56 302 SER A O 1
ATOM 2408 N N . MET A 1 303 ? 20.297 8.352 21.828 1 94.88 303 MET A N 1
ATOM 2409 C CA . MET A 1 303 ? 19.547 7.879 20.672 1 94.88 303 MET A CA 1
ATO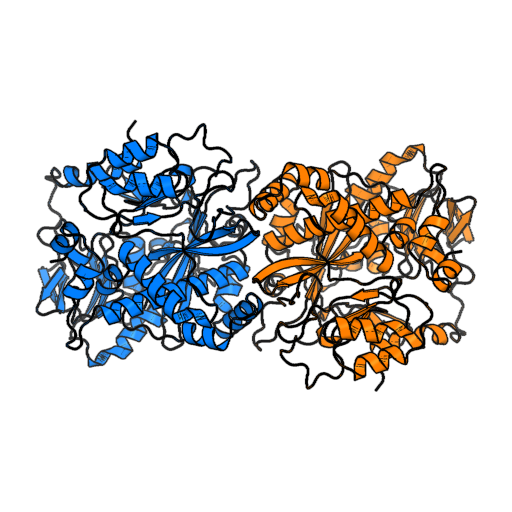M 2410 C C . MET A 1 303 ? 20.484 7.195 19.672 1 94.88 303 MET A C 1
ATOM 2412 O O . MET A 1 303 ? 20.094 6.93 18.531 1 94.88 303 MET A O 1
ATOM 2416 N N . GLY A 1 304 ? 21.734 6.973 20.047 1 93.12 304 GLY A N 1
ATOM 2417 C CA . GLY A 1 304 ? 22.688 6.281 19.203 1 93.12 304 GLY A CA 1
ATOM 2418 C C . GLY A 1 304 ? 23.484 7.219 18.312 1 93.12 304 GLY A C 1
ATOM 2419 O O . GLY A 1 304 ? 23.875 6.852 17.203 1 93.12 304 GLY A O 1
ATOM 2420 N N . TRP A 1 305 ? 23.547 8.477 18.688 1 93.75 305 TRP A N 1
ATOM 2421 C CA . TRP A 1 305 ? 24.375 9.5 18.062 1 93.75 305 TRP A CA 1
ATOM 2422 C C . TRP A 1 305 ? 23.734 10.016 16.781 1 93.75 305 TRP A C 1
ATOM 2424 O O . TRP A 1 305 ? 24.391 10.711 15.992 1 93.75 305 TRP A O 1
ATOM 2434 N N . HIS A 1 306 ? 22.594 9.562 16.453 1 96.81 306 HIS A N 1
ATOM 2435 C CA . HIS A 1 306 ? 21.781 10.102 15.359 1 96.81 306 HIS A CA 1
ATOM 2436 C C . HIS A 1 306 ? 20.469 10.664 15.883 1 96.81 306 HIS A C 1
ATOM 2438 O O . HIS A 1 306 ? 19.75 10 16.641 1 96.81 306 HIS A O 1
ATOM 2444 N N . ALA A 1 307 ? 20.156 11.891 15.539 1 97.81 307 ALA A N 1
ATOM 2445 C CA . ALA A 1 307 ? 18.938 12.539 16.047 1 97.81 307 ALA A CA 1
ATOM 2446 C C . ALA A 1 307 ? 18.594 13.758 15.203 1 97.81 307 ALA A C 1
ATOM 2448 O O . ALA A 1 307 ? 19.328 14.125 14.289 1 97.81 307 ALA A O 1
ATOM 2449 N N . VAL A 1 308 ? 17.469 14.242 15.445 1 98.06 308 VAL A N 1
ATOM 2450 C CA . VAL A 1 308 ? 17.047 15.523 14.883 1 98.06 308 VAL A CA 1
ATOM 2451 C C . VAL A 1 308 ? 16.828 16.531 16 1 98.06 308 VAL A C 1
ATOM 2453 O O . VAL A 1 308 ? 16.141 16.25 16.984 1 98.06 308 VAL A O 1
ATOM 2456 N N . VAL A 1 309 ? 17.438 17.656 15.891 1 98 309 VAL A N 1
ATOM 2457 C CA . VAL A 1 309 ? 17.219 18.75 16.812 1 98 309 VAL A CA 1
ATOM 2458 C C . VAL A 1 309 ? 16.359 19.828 16.141 1 98 309 VAL A C 1
ATOM 2460 O O . VAL A 1 309 ? 16.625 20.234 15.016 1 98 309 VAL A O 1
ATOM 2463 N N . LYS A 1 310 ? 15.336 20.266 16.844 1 96.94 310 LYS A N 1
ATOM 2464 C CA . LYS A 1 310 ? 14.445 21.266 16.266 1 96.94 310 LYS A CA 1
ATOM 2465 C C . LYS A 1 310 ? 14.289 22.453 17.203 1 96.94 310 LYS A C 1
ATOM 2467 O O . LYS A 1 310 ? 14.211 22.281 18.422 1 96.94 310 LYS A O 1
ATOM 2472 N N . ILE A 1 311 ? 14.352 23.578 16.625 1 96.25 311 ILE A N 1
ATOM 2473 C CA . ILE A 1 311 ? 13.812 24.766 17.297 1 96.25 311 ILE A CA 1
ATOM 2474 C C . ILE A 1 311 ? 12.289 24.75 17.219 1 96.25 311 ILE A C 1
ATOM 2476 O O . ILE A 1 311 ? 11.711 24.906 16.125 1 96.25 311 ILE A O 1
ATOM 2480 N N . PRO A 1 312 ? 11.594 24.625 18.297 1 95.69 312 PRO A N 1
ATOM 2481 C CA . PRO A 1 312 ? 10.172 24.281 18.281 1 95.69 312 PRO A CA 1
ATOM 2482 C C . PRO A 1 312 ? 9.32 25.312 17.562 1 95.69 312 PRO A C 1
ATOM 2484 O O . PRO A 1 312 ? 8.25 24.984 17.031 1 95.69 312 PRO A O 1
ATOM 2487 N N . TYR A 1 313 ? 9.773 26.531 17.453 1 93.12 313 TYR A N 1
ATOM 2488 C CA . TYR A 1 313 ? 8.914 27.641 17.031 1 93.12 313 TYR A CA 1
ATOM 2489 C C . TYR A 1 313 ? 9.211 28.031 15.586 1 93.12 313 TYR A C 1
ATOM 2491 O O . TYR A 1 313 ? 8.531 28.875 15.016 1 93.12 313 TYR A O 1
ATOM 2499 N N . SER A 1 314 ? 10.18 27.391 15.008 1 85.75 314 SER A N 1
ATOM 2500 C CA . SER A 1 314 ? 10.609 27.734 13.656 1 85.75 314 SER A CA 1
ATOM 2501 C C . SER A 1 314 ? 9.742 27.047 12.602 1 85.75 314 SER A C 1
ATOM 2503 O O . SER A 1 314 ? 9.062 26.062 12.898 1 85.75 314 SER A O 1
ATOM 2505 N N . ASN A 1 315 ? 9.734 27.719 11.43 1 78.62 315 ASN A N 1
ATOM 2506 C CA . ASN A 1 315 ? 8.938 27.203 10.32 1 78.62 315 ASN A CA 1
ATOM 2507 C C . ASN A 1 315 ? 9.781 26.969 9.07 1 78.62 315 ASN A C 1
ATOM 2509 O O . ASN A 1 315 ? 10.969 27.281 9.055 1 78.62 315 ASN A O 1
ATOM 2513 N N . ALA A 1 316 ? 9.117 26.281 8.062 1 66.19 316 ALA A N 1
ATOM 2514 C CA . ALA A 1 316 ? 9.648 26.109 6.715 1 66.19 316 ALA A CA 1
ATOM 2515 C C . ALA A 1 316 ? 11 25.406 6.75 1 66.19 316 ALA A C 1
ATOM 2517 O O . ALA A 1 316 ? 11.922 25.766 6.012 1 66.19 316 ALA A O 1
ATOM 2518 N N . GLY A 1 317 ? 11.094 24.484 7.715 1 69.25 317 GLY A N 1
ATOM 2519 C CA . GLY A 1 317 ? 12.305 23.688 7.766 1 69.25 317 GLY A CA 1
ATOM 2520 C C . GLY A 1 317 ? 13.477 24.422 8.391 1 69.25 317 GLY A C 1
ATOM 2521 O O . GLY A 1 317 ? 14.547 23.844 8.594 1 69.25 317 GLY A O 1
ATOM 2522 N N . GLN A 1 318 ? 13.055 25.625 8.727 1 78.69 318 GLN A N 1
ATOM 2523 C CA . GLN A 1 318 ? 14.094 26.359 9.445 1 78.69 318 GLN A CA 1
ATOM 2524 C C . GLN A 1 318 ? 14.164 25.922 10.906 1 78.69 318 GLN A C 1
ATOM 2526 O O . GLN A 1 318 ? 13.156 25.531 11.5 1 78.69 318 GLN A O 1
ATOM 2531 N N . GLY A 1 319 ? 15.266 25.625 11.258 1 89.94 319 GLY A N 1
ATOM 2532 C CA . GLY A 1 319 ? 15.445 25.25 12.656 1 89.94 319 GLY A CA 1
ATOM 2533 C C . GLY A 1 319 ? 15.453 23.75 12.867 1 89.94 319 GLY A C 1
ATOM 2534 O O . GLY A 1 319 ? 15.25 23.266 13.984 1 89.94 319 GLY A O 1
ATOM 2535 N N . VAL A 1 320 ? 15.312 23 11.82 1 94.31 320 VAL A N 1
ATOM 2536 C CA . VAL A 1 320 ? 15.438 21.562 11.906 1 94.31 320 VAL A CA 1
ATOM 2537 C C . VAL A 1 320 ? 16.859 21.141 11.555 1 94.31 320 VAL A C 1
ATOM 2539 O O . VAL A 1 320 ? 17.359 21.453 10.469 1 94.31 320 VAL A O 1
ATOM 2542 N N . PHE A 1 321 ? 17.469 20.406 12.43 1 96.5 321 PHE A N 1
ATOM 2543 C CA . PHE A 1 321 ? 18.859 20 12.25 1 96.5 321 PHE A CA 1
ATOM 2544 C C . PHE A 1 321 ? 19 18.484 12.375 1 96.5 321 PHE A C 1
ATOM 2546 O O . PHE A 1 321 ? 18.766 17.922 13.445 1 96.5 321 PHE A O 1
ATOM 2553 N N . THR A 1 322 ? 19.375 17.906 11.305 1 97.12 322 THR A N 1
ATOM 2554 C CA . THR A 1 322 ? 19.703 16.484 11.359 1 97.12 322 THR A CA 1
ATOM 2555 C C . THR A 1 322 ? 21.125 16.281 11.859 1 97.12 322 THR A C 1
ATOM 2557 O O . THR A 1 322 ? 22.047 16.984 11.438 1 97.12 322 THR A O 1
ATOM 2560 N N . ILE A 1 323 ? 21.266 15.43 12.773 1 97.62 323 ILE A N 1
ATOM 2561 C CA . ILE A 1 323 ? 22.562 15.102 13.352 1 97.62 323 ILE A CA 1
ATOM 2562 C C . ILE A 1 323 ? 22.906 13.641 13.062 1 97.62 323 ILE A C 1
ATOM 2564 O O . ILE A 1 323 ? 22.328 12.734 13.68 1 97.62 323 ILE A O 1
ATOM 2568 N N . THR A 1 324 ? 23.859 13.398 12.195 1 97 324 THR A N 1
ATOM 2569 C CA . THR A 1 324 ? 24.25 12.031 11.875 1 97 324 THR A CA 1
ATOM 2570 C C . THR A 1 324 ? 25.734 11.82 12.156 1 97 324 THR A C 1
ATOM 2572 O O . THR A 1 324 ? 26.281 10.742 11.898 1 97 324 THR A O 1
ATOM 2575 N N . SER A 1 325 ? 26.406 12.883 12.602 1 95.75 325 SER A N 1
ATOM 2576 C CA . SER A 1 325 ? 27.828 12.812 12.922 1 95.75 325 SER A CA 1
ATOM 2577 C C . SER A 1 325 ? 28.188 13.805 14.023 1 95.75 325 SER A C 1
ATOM 2579 O O . SER A 1 325 ? 27.422 14.719 14.328 1 95.75 325 SER A O 1
ATOM 2581 N N . LYS A 1 326 ? 29.375 13.594 14.562 1 94.81 326 LYS A N 1
ATOM 2582 C CA . LYS A 1 326 ? 29.891 14.523 15.57 1 94.81 326 LYS A CA 1
ATOM 2583 C C . LYS A 1 326 ? 30.094 15.914 14.984 1 94.81 326 LYS A C 1
ATOM 2585 O O . LYS A 1 326 ? 29.859 16.922 15.648 1 94.81 326 LYS A O 1
ATOM 2590 N N . ALA A 1 327 ? 30.484 15.922 13.781 1 95.75 327 ALA A N 1
ATOM 2591 C CA . ALA A 1 327 ? 30.734 17.203 13.117 1 95.75 327 ALA A CA 1
ATOM 2592 C C . ALA A 1 327 ? 29.453 18.016 13.008 1 95.75 327 ALA A C 1
ATOM 2594 O O . ALA A 1 327 ? 29.453 19.234 13.227 1 95.75 327 ALA A O 1
ATOM 2595 N N . GLU A 1 328 ? 28.391 17.406 12.656 1 97.19 328 GLU A N 1
ATOM 2596 C CA . GLU A 1 328 ? 27.109 18.094 12.555 1 97.19 328 GLU A CA 1
ATOM 2597 C C . GLU A 1 328 ? 26.625 18.578 13.922 1 97.19 328 GLU A C 1
ATOM 2599 O O . GLU A 1 328 ? 26.062 19.672 14.039 1 97.19 328 GLU A O 1
ATOM 2604 N N . LEU A 1 329 ? 26.828 17.766 14.938 1 97.31 329 LEU A N 1
ATOM 2605 C CA . LEU A 1 329 ? 26.469 18.172 16.297 1 97.31 329 LEU A CA 1
ATOM 2606 C C . LEU A 1 329 ? 27.266 19.391 16.734 1 97.31 329 LEU A C 1
ATOM 2608 O O . LEU A 1 329 ? 26.703 20.344 17.281 1 97.31 329 LEU A O 1
ATOM 2612 N N . ASP A 1 330 ? 28.562 19.297 16.469 1 96.81 330 ASP A N 1
ATOM 2613 C CA . ASP A 1 330 ? 29.438 20.406 16.844 1 96.81 330 ASP A CA 1
ATOM 2614 C C . ASP A 1 330 ? 29.031 21.703 16.125 1 96.81 330 ASP A C 1
ATOM 2616 O O . ASP A 1 330 ? 29.047 22.781 16.719 1 96.81 330 ASP A O 1
ATOM 2620 N N . ARG A 1 331 ? 28.703 21.578 14.898 1 96.81 331 ARG A N 1
ATOM 2621 C CA . ARG A 1 331 ? 28.25 22.734 14.141 1 96.81 331 ARG A CA 1
ATOM 2622 C C . ARG A 1 331 ? 26.984 23.344 14.75 1 96.81 331 ARG A C 1
ATOM 2624 O O . ARG A 1 331 ? 26.859 24.562 14.859 1 96.81 331 ARG A O 1
ATOM 2631 N N . PHE A 1 332 ? 26.109 22.531 15.125 1 96.94 332 PHE A N 1
ATOM 2632 C CA . PHE A 1 332 ? 24.875 23 15.75 1 96.94 332 PHE A CA 1
ATOM 2633 C C . PHE A 1 332 ? 25.172 23.703 17.062 1 96.94 332 PHE A C 1
ATOM 2635 O O . PHE A 1 332 ? 24.625 24.781 17.344 1 96.94 332 PHE A O 1
ATOM 2642 N N . MET A 1 333 ? 25.984 23.078 17.859 1 97.12 333 MET A N 1
ATOM 2643 C CA . MET A 1 333 ? 26.297 23.594 19.188 1 97.12 333 MET A CA 1
ATOM 2644 C C . MET A 1 333 ? 27 24.953 19.094 1 97.12 333 MET A C 1
ATOM 2646 O O . MET A 1 333 ? 26.922 25.766 20.031 1 97.12 333 MET A O 1
ATOM 2650 N N . ALA A 1 334 ? 27.578 25.172 17.969 1 96.81 334 ALA A N 1
ATOM 2651 C CA . ALA A 1 334 ? 28.359 26.391 17.797 1 96.81 334 ALA A CA 1
ATOM 2652 C C . ALA A 1 334 ? 27.469 27.547 17.344 1 96.81 334 ALA A C 1
ATOM 2654 O O . ALA A 1 334 ? 27.891 28.703 17.391 1 96.81 334 ALA A O 1
ATOM 2655 N N . LEU A 1 335 ? 26.297 27.297 17 1 94.94 335 LEU A N 1
ATOM 2656 C CA . LEU A 1 335 ? 25.391 28.344 16.531 1 94.94 335 LEU A CA 1
ATOM 2657 C C . LEU A 1 335 ? 24.906 29.203 17.688 1 94.94 335 LEU A C 1
ATOM 2659 O O . LEU A 1 335 ? 24.859 28.75 18.828 1 94.94 335 LEU A O 1
ATOM 2663 N N . ASP A 1 336 ? 24.609 30.422 17.328 1 93.31 336 ASP A N 1
ATOM 2664 C CA . ASP A 1 336 ? 23.938 31.297 18.281 1 93.31 336 ASP A CA 1
ATOM 2665 C C . ASP A 1 336 ? 22.422 31.078 18.25 1 93.31 336 ASP A C 1
ATOM 2667 O O . ASP A 1 336 ? 21.781 31.344 17.234 1 93.31 336 ASP A O 1
ATOM 2671 N N . HIS A 1 337 ? 21.922 30.562 19.359 1 93.31 337 HIS A N 1
ATOM 2672 C CA . HIS A 1 337 ? 20.5 30.25 19.406 1 93.31 337 HIS A CA 1
ATOM 2673 C C . HIS A 1 337 ? 19.734 31.281 20.234 1 93.31 337 HIS A C 1
ATOM 2675 O O . HIS A 1 337 ? 20.141 31.609 21.344 1 93.31 337 HIS A O 1
ATOM 2681 N N . HIS A 1 338 ? 18.703 31.766 19.688 1 92.06 338 HIS A N 1
ATOM 2682 C CA . HIS A 1 338 ? 17.875 32.781 20.328 1 92.06 338 HIS A CA 1
ATOM 2683 C C . HIS A 1 338 ? 17.016 32.188 21.438 1 92.06 338 HIS A C 1
ATOM 2685 O O . HIS A 1 338 ? 16.828 32.781 22.484 1 92.06 338 HIS A O 1
ATOM 2691 N N . TYR A 1 339 ? 16.562 31.047 21.234 1 94.81 339 TYR A N 1
ATOM 2692 C CA . TYR A 1 339 ? 15.633 30.422 22.156 1 94.81 339 TYR A CA 1
ATOM 2693 C C . TYR A 1 339 ? 16.359 29.516 23.141 1 94.81 339 TYR A C 1
ATOM 2695 O O . TYR A 1 339 ? 17.484 29.078 22.875 1 94.81 339 TYR A O 1
ATOM 2703 N N . ASP A 1 340 ? 15.648 29.156 24.188 1 94.5 340 ASP A N 1
ATOM 2704 C CA . ASP A 1 340 ? 16.297 28.453 25.297 1 94.5 340 ASP A CA 1
ATOM 2705 C C . ASP A 1 340 ? 15.992 26.953 25.25 1 94.5 340 ASP A C 1
ATOM 2707 O O . ASP A 1 340 ? 16.688 26.156 25.875 1 94.5 340 ASP A O 1
ATOM 2711 N N . LYS A 1 341 ? 14.891 26.656 24.641 1 97.06 341 LYS A N 1
ATOM 2712 C CA . LYS A 1 341 ? 14.461 25.266 24.672 1 97.06 341 LYS A CA 1
ATOM 2713 C C . LYS A 1 341 ? 14.383 24.688 23.266 1 97.06 341 LYS A C 1
ATOM 2715 O O . LYS A 1 341 ? 14.039 25.391 22.312 1 97.06 341 LYS A O 1
ATOM 2720 N N . PHE A 1 342 ? 14.703 23.359 23.219 1 97.56 342 PHE A N 1
ATOM 2721 C CA . PHE A 1 342 ? 14.719 22.594 21.969 1 97.56 342 PHE A CA 1
ATOM 2722 C C . PHE A 1 342 ? 13.969 21.281 22.156 1 97.56 342 PHE A C 1
ATOM 2724 O O . PHE A 1 342 ? 13.586 20.922 23.266 1 97.56 342 PHE A O 1
ATOM 2731 N N . ILE A 1 343 ? 13.695 20.672 21.062 1 97.56 343 ILE A N 1
ATOM 2732 C CA . ILE A 1 343 ? 13.297 19.266 21.109 1 97.56 343 ILE A CA 1
ATOM 2733 C C . ILE A 1 343 ? 14.336 18.406 20.406 1 97.56 343 ILE A C 1
ATOM 2735 O O . ILE A 1 343 ? 14.961 18.844 19.438 1 97.56 343 ILE A O 1
ATOM 2739 N N . VAL A 1 344 ? 14.578 17.266 20.938 1 97.75 344 VAL A N 1
ATOM 2740 C CA . VAL A 1 344 ? 15.422 16.25 20.328 1 97.75 344 VAL A CA 1
ATOM 2741 C C . VAL A 1 344 ? 14.57 15.031 19.969 1 97.75 344 VAL A C 1
ATOM 2743 O O . VAL A 1 344 ? 13.867 14.484 20.828 1 97.75 344 VAL A O 1
ATOM 2746 N N . GLN A 1 345 ? 14.633 14.641 18.719 1 97.31 345 GLN A N 1
ATOM 2747 C CA . GLN A 1 345 ? 13.75 13.594 18.219 1 97.31 345 GLN A CA 1
ATOM 2748 C C . GLN A 1 345 ? 14.555 12.477 17.562 1 97.31 345 GLN A C 1
ATOM 2750 O O . GLN A 1 345 ? 15.656 12.703 17.047 1 97.31 345 GLN A O 1
ATOM 2755 N N . GLN A 1 346 ? 13.953 11.352 17.641 1 96.62 346 GLN A N 1
ATOM 2756 C CA . GLN A 1 346 ? 14.508 10.219 16.906 1 96.62 346 GLN A CA 1
ATOM 2757 C C . GLN A 1 346 ? 14.633 10.523 15.422 1 96.62 346 GLN A C 1
ATOM 2759 O O . GLN A 1 346 ? 13.727 11.102 14.82 1 96.62 346 GLN A O 1
ATOM 2764 N N . LEU A 1 347 ? 15.781 10.188 14.891 1 97.69 347 LEU A N 1
ATOM 2765 C CA . LEU A 1 347 ? 16.016 10.359 13.461 1 97.69 347 LEU A CA 1
ATOM 2766 C C . LEU A 1 347 ? 15.531 9.148 12.68 1 97.69 347 LEU A C 1
ATOM 2768 O O . LEU A 1 347 ? 15.805 8.008 13.055 1 97.69 347 LEU A O 1
ATOM 2772 N N . VAL A 1 348 ? 14.75 9.391 11.664 1 97.12 348 VAL A N 1
ATOM 2773 C CA . VAL A 1 348 ? 14.289 8.352 10.75 1 97.12 348 VAL A CA 1
ATOM 2774 C C . VAL A 1 348 ? 15.164 8.344 9.492 1 97.12 348 VAL A C 1
ATOM 2776 O O . VAL A 1 348 ? 15.047 9.234 8.641 1 97.12 348 VAL A O 1
ATOM 2779 N N . GLY A 1 349 ? 16.031 7.457 9.398 1 95.88 349 GLY A N 1
ATOM 2780 C CA . GLY A 1 349 ? 16.922 7.32 8.266 1 95.88 349 GLY A CA 1
ATOM 2781 C C . GLY A 1 349 ? 16.938 5.922 7.676 1 95.88 349 GLY A C 1
ATOM 2782 O O . GLY A 1 349 ? 15.875 5.324 7.48 1 95.88 349 GLY A O 1
ATOM 2783 N N . ASN A 1 350 ? 18.094 5.5 7.277 1 93.88 350 ASN A N 1
ATOM 2784 C CA . ASN A 1 350 ? 18.281 4.16 6.727 1 93.88 350 ASN A CA 1
ATOM 2785 C C . ASN A 1 350 ? 18.266 3.098 7.82 1 93.88 350 ASN A C 1
ATOM 2787 O O . ASN A 1 350 ? 18.516 3.404 8.992 1 93.88 350 ASN A O 1
ATOM 2791 N N . VAL A 1 351 ? 18.031 1.928 7.414 1 91.06 351 VAL A N 1
ATOM 2792 C CA . VAL A 1 351 ? 17.953 0.802 8.336 1 91.06 351 VAL A CA 1
ATOM 2793 C C . VAL A 1 351 ? 19.266 0.663 9.109 1 91.06 351 VAL A C 1
ATOM 2795 O O . VAL A 1 351 ? 19.266 0.27 10.273 1 91.06 351 VAL A O 1
ATOM 2798 N N . LYS A 1 352 ? 20.328 1.086 8.562 1 91.19 352 LYS A N 1
ATOM 2799 C CA . LYS A 1 352 ? 21.656 0.849 9.141 1 91.19 352 LYS A CA 1
ATOM 2800 C C . LYS A 1 352 ? 22.016 1.938 10.141 1 91.19 352 LYS A C 1
ATOM 2802 O O . LYS A 1 352 ? 22.938 1.763 10.953 1 91.19 352 LYS A O 1
ATOM 2807 N N . TRP A 1 353 ? 21.297 3.059 10.07 1 93.06 353 TRP A N 1
ATOM 2808 C CA . TRP A 1 353 ? 21.828 4.117 10.922 1 93.06 353 TRP A CA 1
ATOM 2809 C C . TRP A 1 353 ? 20.703 4.996 11.461 1 93.06 353 TRP A C 1
ATOM 2811 O O . TRP A 1 353 ? 20.922 6.156 11.812 1 93.06 353 TRP A O 1
ATOM 2821 N N . SER A 1 354 ? 19.516 4.578 11.5 1 93.5 354 SER A N 1
ATOM 2822 C CA . SER A 1 354 ? 18.453 5.309 12.18 1 93.5 354 SER A CA 1
ATOM 2823 C C . SER A 1 354 ? 18.672 5.324 13.688 1 93.5 354 SER A C 1
ATOM 2825 O O . SER A 1 354 ? 19.438 4.531 14.219 1 93.5 354 SER A O 1
ATOM 2827 N N . SER A 1 355 ? 17.984 6.309 14.336 1 92.88 355 SER A N 1
ATOM 2828 C CA . SER A 1 355 ? 18.062 6.422 15.789 1 92.88 355 SER A CA 1
ATOM 2829 C C . SER A 1 355 ? 17.469 5.203 16.484 1 92.88 355 SER A C 1
ATOM 2831 O O . SER A 1 355 ? 16.578 4.543 15.922 1 92.88 355 SER A O 1
ATOM 2833 N N . ILE A 1 356 ? 17.922 4.969 17.641 1 88.06 356 ILE A N 1
ATOM 2834 C CA . ILE A 1 356 ? 17.312 3.992 18.531 1 88.06 356 ILE A CA 1
ATOM 2835 C C . ILE A 1 356 ? 16.297 4.688 19.438 1 88.06 356 ILE A C 1
ATOM 2837 O O . ILE A 1 356 ? 16.641 5.605 20.188 1 88.06 356 ILE A O 1
ATOM 2841 N N . GLY A 1 357 ? 15.055 4.332 19.266 1 85.19 357 GLY A N 1
ATOM 2842 C CA . GLY A 1 357 ? 14.023 4.93 20.094 1 85.19 357 GLY A CA 1
ATOM 2843 C C . GLY A 1 357 ? 13.641 4.062 21.281 1 85.19 357 GLY A C 1
ATOM 2844 O O . GLY A 1 357 ? 14.055 2.906 21.375 1 85.19 357 GLY A O 1
ATOM 2845 N N . LYS A 1 358 ? 12.859 4.688 22.188 1 81.94 358 LYS A N 1
ATOM 2846 C CA . LYS A 1 358 ? 12.359 3.965 23.359 1 81.94 358 LYS A CA 1
ATOM 2847 C C . LYS A 1 358 ? 11.484 2.783 22.938 1 81.94 358 LYS A C 1
ATOM 2849 O O . LYS A 1 358 ? 11.508 1.731 23.578 1 81.94 358 LYS A O 1
ATOM 2854 N N . HIS A 1 359 ? 10.75 3.002 21.891 1 80.88 359 HIS A N 1
ATOM 2855 C CA . HIS A 1 359 ? 9.812 1.979 21.453 1 80.88 359 HIS A CA 1
ATOM 2856 C C . HIS A 1 359 ? 10.266 1.343 20.141 1 80.88 359 HIS A C 1
ATOM 2858 O O . HIS A 1 359 ? 9.469 0.725 19.438 1 80.88 359 HIS A O 1
ATOM 2864 N N . GLY A 1 360 ? 11.469 1.503 19.906 1 87.19 360 GLY A N 1
ATOM 2865 C CA . GLY A 1 360 ? 12 0.93 18.672 1 87.19 360 GLY A CA 1
ATOM 2866 C C . GLY A 1 360 ? 12.414 1.976 17.656 1 87.19 360 GLY A C 1
ATOM 2867 O O . GLY A 1 360 ? 12.336 3.176 17.922 1 87.19 360 GLY A O 1
ATOM 2868 N N . SER A 1 361 ? 12.914 1.441 16.516 1 93.38 361 SER A N 1
ATOM 2869 C CA . SER A 1 361 ? 13.43 2.338 15.477 1 93.38 361 SER A CA 1
ATOM 2870 C C . SER A 1 361 ? 12.477 2.406 14.289 1 93.38 361 SER A C 1
ATOM 2872 O O . SER A 1 361 ? 11.773 1.439 13.992 1 93.38 361 SER A O 1
ATOM 2874 N N . TYR A 1 362 ? 12.406 3.572 13.758 1 95.5 362 TYR A N 1
ATOM 2875 C CA . TYR A 1 362 ? 11.742 3.752 12.469 1 95.5 362 TYR A CA 1
ATOM 2876 C C . TYR A 1 362 ? 12.773 3.873 11.344 1 95.5 362 TYR A C 1
ATOM 2878 O O . TYR A 1 362 ? 13.82 4.496 11.523 1 95.5 362 TYR A O 1
ATOM 2886 N N . TYR A 1 363 ? 12.477 3.273 10.25 1 96.38 363 TYR A N 1
ATOM 2887 C CA . TYR A 1 363 ? 13.281 3.381 9.039 1 96.38 363 TYR A CA 1
ATOM 2888 C C . TYR A 1 363 ? 12.469 3.971 7.895 1 96.38 363 TYR A C 1
ATOM 2890 O O . TYR A 1 363 ? 11.328 3.574 7.668 1 96.38 363 TYR A O 1
ATOM 2898 N N . HIS A 1 364 ? 13.047 4.926 7.293 1 97.12 364 HIS A N 1
ATOM 2899 C CA . HIS A 1 364 ? 12.336 5.477 6.145 1 97.12 364 HIS A CA 1
ATOM 2900 C C . HIS A 1 364 ? 12.281 4.473 5 1 97.12 364 HIS A C 1
ATOM 2902 O O . HIS A 1 364 ? 13.312 3.969 4.555 1 97.12 364 HIS A O 1
ATOM 2908 N N . VAL A 1 365 ? 11.156 4.203 4.469 1 94 365 VAL A N 1
ATOM 2909 C CA . VAL A 1 365 ? 11 3.246 3.381 1 94 365 VAL A CA 1
ATOM 2910 C C . VAL A 1 365 ? 11.547 3.842 2.084 1 94 365 VAL A C 1
ATOM 2912 O O . VAL A 1 365 ? 12.086 3.123 1.242 1 94 365 VAL A O 1
ATOM 2915 N N . GLY A 1 366 ? 11.422 5.184 1.928 1 94.25 366 GLY A N 1
ATOM 2916 C CA . GLY A 1 366 ? 11.883 5.883 0.738 1 94.25 366 GLY A CA 1
ATOM 2917 C C . GLY A 1 366 ? 10.945 5.73 -0.443 1 94.25 366 GLY A C 1
ATOM 2918 O O . GLY A 1 366 ? 10.031 4.898 -0.414 1 94.25 366 GLY A O 1
ATOM 2919 N N . MET A 1 367 ? 11.234 6.496 -1.442 1 96.62 367 MET A N 1
ATOM 2920 C CA . MET A 1 367 ? 10.539 6.367 -2.721 1 96.62 367 MET A CA 1
ATOM 2921 C C . MET A 1 367 ? 10.945 5.086 -3.438 1 96.62 367 MET A C 1
ATOM 2923 O O . MET A 1 367 ? 11.938 4.453 -3.066 1 96.62 367 MET A O 1
ATOM 2927 N N . ILE A 1 368 ? 10.133 4.711 -4.449 1 96.06 368 ILE A N 1
ATOM 2928 C CA . ILE A 1 368 ? 10.547 3.605 -5.305 1 96.06 368 ILE A CA 1
ATOM 2929 C C . ILE A 1 368 ? 11.906 3.914 -5.926 1 96.06 368 ILE A C 1
ATOM 2931 O O . ILE A 1 368 ? 12.125 5.016 -6.434 1 96.06 368 ILE A O 1
ATOM 2935 N N . PRO A 1 369 ? 12.828 2.959 -5.789 1 95.38 369 PRO A N 1
ATOM 2936 C CA . PRO A 1 369 ? 14.133 3.232 -6.395 1 95.38 369 PRO A CA 1
ATOM 2937 C C . PRO A 1 369 ? 14.031 3.594 -7.875 1 95.38 369 PRO A C 1
ATOM 2939 O O . PRO A 1 369 ? 13.242 2.99 -8.609 1 95.38 369 PRO A O 1
ATOM 2942 N N . ASN A 1 370 ? 14.781 4.57 -8.289 1 94 370 ASN A N 1
ATOM 2943 C CA . ASN A 1 370 ? 14.766 4.945 -9.695 1 94 370 ASN A CA 1
ATOM 2944 C C . ASN A 1 370 ? 15.672 4.039 -10.531 1 94 370 ASN A C 1
ATOM 2946 O O . ASN A 1 370 ? 16.172 3.027 -10.031 1 94 370 ASN A O 1
ATOM 2950 N N . ARG A 1 371 ? 15.867 4.328 -11.781 1 90.12 371 ARG A N 1
ATOM 2951 C CA . ARG A 1 371 ? 16.625 3.486 -12.703 1 90.12 371 ARG A CA 1
ATOM 2952 C C . ARG A 1 371 ? 18.094 3.414 -12.312 1 90.12 371 ARG A C 1
ATOM 2954 O O . ARG A 1 371 ? 18.781 2.465 -12.68 1 90.12 371 ARG A O 1
ATOM 2961 N N . LYS A 1 372 ? 18.531 4.441 -11.57 1 92.56 372 LYS A N 1
ATOM 2962 C CA . LYS A 1 372 ? 19.906 4.449 -11.078 1 92.56 372 LYS A CA 1
ATOM 2963 C C . LYS A 1 372 ? 20.016 3.756 -9.727 1 92.56 372 LYS A C 1
ATOM 2965 O O . LYS A 1 372 ? 21.047 3.832 -9.062 1 92.56 372 LYS A O 1
ATOM 2970 N N . ASN A 1 373 ? 18.922 3.205 -9.258 1 91.31 373 ASN A N 1
ATOM 2971 C CA . ASN A 1 373 ? 18.844 2.477 -8 1 91.31 373 ASN A CA 1
ATOM 2972 C C . ASN A 1 373 ? 19.016 3.406 -6.801 1 91.31 373 ASN A C 1
ATOM 2974 O O . ASN A 1 373 ? 19.641 3.045 -5.809 1 91.31 373 ASN A O 1
ATOM 2978 N N . CYS A 1 374 ? 18.5 4.625 -6.973 1 94.06 374 CYS A N 1
ATOM 2979 C CA . CYS A 1 374 ? 18.531 5.598 -5.887 1 94.06 374 CYS A CA 1
ATOM 2980 C C . CYS A 1 374 ? 17.156 5.707 -5.234 1 94.06 374 CYS A C 1
ATOM 2982 O O . CYS A 1 374 ? 16.125 5.746 -5.922 1 94.06 374 CYS A O 1
ATOM 2984 N N . THR A 1 375 ? 17.219 5.664 -3.994 1 95.5 375 THR A N 1
ATOM 2985 C CA . THR A 1 375 ? 16.016 5.887 -3.213 1 95.5 375 THR A CA 1
ATOM 2986 C C . THR A 1 375 ? 16.078 7.23 -2.488 1 95.5 375 THR A C 1
ATOM 2988 O O . THR A 1 375 ? 17.094 7.559 -1.867 1 95.5 375 THR A O 1
ATOM 2991 N N . TYR A 1 376 ? 15 8.008 -2.582 1 97.25 376 TYR A N 1
ATOM 2992 C CA . TYR A 1 376 ? 14.961 9.312 -1.943 1 97.25 376 TYR A CA 1
ATOM 2993 C C . TYR A 1 376 ? 14 9.312 -0.757 1 97.25 376 TYR A C 1
ATOM 2995 O O . TYR A 1 376 ? 12.945 8.68 -0.809 1 97.25 376 TYR A O 1
ATOM 3003 N N . VAL A 1 377 ? 14.422 10.031 0.256 1 97.69 377 VAL A N 1
ATOM 3004 C CA . VAL A 1 377 ? 13.484 10.32 1.341 1 97.69 377 VAL A CA 1
ATOM 3005 C C . VAL A 1 377 ? 12.367 11.227 0.832 1 97.69 377 VAL A C 1
ATOM 3007 O O . VAL A 1 377 ? 12.609 12.148 0.051 1 97.69 377 VAL A O 1
ATOM 3010 N N . ALA A 1 378 ? 11.156 10.93 1.215 1 97.69 378 ALA A N 1
ATOM 3011 C CA . ALA A 1 378 ? 10.016 11.758 0.841 1 97.69 378 ALA A CA 1
ATOM 3012 C C . ALA A 1 378 ? 9.008 11.852 1.982 1 97.69 378 ALA A C 1
ATOM 3014 O O . ALA A 1 378 ? 8.914 10.945 2.814 1 97.69 378 ALA A O 1
ATOM 3015 N N . ASP A 1 379 ? 8.352 12.945 2.09 1 97.25 379 ASP A N 1
ATOM 3016 C CA . ASP A 1 379 ? 7.211 13.062 2.986 1 97.25 379 ASP A CA 1
ATOM 3017 C C . ASP A 1 379 ? 5.922 13.305 2.201 1 97.25 379 ASP A C 1
ATOM 3019 O O . ASP A 1 379 ? 5.961 13.609 1.007 1 97.25 379 ASP A O 1
ATOM 3023 N N . VAL A 1 380 ? 4.859 13.055 2.807 1 97.25 380 VAL A N 1
ATOM 3024 C CA . VAL A 1 380 ? 3.525 13.312 2.275 1 97.25 380 VAL A CA 1
ATOM 3025 C C . VAL A 1 380 ? 2.812 14.336 3.154 1 97.25 380 VAL A C 1
ATOM 3027 O O . VAL A 1 380 ? 2.641 14.117 4.355 1 97.25 380 VAL A O 1
ATOM 3030 N N . ARG A 1 381 ? 2.469 15.406 2.576 1 96.38 381 ARG A N 1
ATOM 3031 C CA . ARG A 1 381 ? 1.621 16.359 3.287 1 96.38 381 ARG A CA 1
ATOM 3032 C C . ARG A 1 381 ? 0.145 16.047 3.076 1 96.38 381 ARG A C 1
ATOM 3034 O O . ARG A 1 381 ? -0.345 16.062 1.946 1 96.38 381 ARG A O 1
ATOM 3041 N N . MET A 1 382 ? -0.546 15.742 4.117 1 97.06 382 MET A N 1
ATOM 3042 C CA . MET A 1 382 ? -1.988 15.508 4.141 1 97.06 382 MET A CA 1
ATOM 3043 C C . MET A 1 382 ? -2.717 16.703 4.758 1 97.06 382 MET A C 1
ATOM 3045 O O . MET A 1 382 ? -2.525 17 5.938 1 97.06 382 MET A O 1
ATOM 3049 N N . MET A 1 383 ? -3.525 17.375 3.943 1 95.69 383 MET A N 1
ATOM 3050 C CA . MET A 1 383 ? -4.305 18.516 4.43 1 95.69 383 MET A CA 1
ATOM 3051 C C . MET A 1 383 ? -5.762 18.109 4.656 1 95.69 383 MET A C 1
ATOM 3053 O O . MET A 1 383 ? -6.352 17.406 3.83 1 95.69 383 MET A O 1
ATOM 3057 N N . ILE A 1 384 ? -6.285 18.547 5.75 1 96.25 384 ILE A N 1
ATOM 3058 C CA . ILE A 1 384 ? -7.664 18.219 6.078 1 96.25 384 ILE A CA 1
ATOM 3059 C C . ILE A 1 384 ? -8.422 19.469 6.496 1 96.25 384 ILE A C 1
ATOM 3061 O O . ILE A 1 384 ? -7.812 20.484 6.832 1 96.25 384 ILE A O 1
ATOM 3065 N N . GLY A 1 385 ? -9.672 19.438 6.375 1 94.19 385 GLY A N 1
ATOM 3066 C CA . GLY A 1 385 ? -10.578 20.469 6.848 1 94.19 385 GLY A CA 1
ATOM 3067 C C . GLY A 1 385 ? -11.758 19.938 7.629 1 94.19 385 GLY A C 1
ATOM 3068 O O . GLY A 1 385 ? -12.258 18.844 7.332 1 94.19 385 GLY A O 1
ATOM 3069 N N . ALA A 1 386 ? -12.125 20.656 8.602 1 94.69 386 ALA A N 1
ATOM 3070 C CA . ALA A 1 386 ? -13.289 20.281 9.406 1 94.69 386 ALA A CA 1
ATOM 3071 C C . ALA A 1 386 ? -14.562 20.906 8.852 1 94.69 386 ALA A C 1
ATOM 3073 O O . ALA A 1 386 ? -14.547 22.062 8.406 1 94.69 386 ALA A O 1
ATOM 3074 N N . SER A 1 387 ? -15.617 20.141 8.805 1 91.88 387 SER A N 1
ATOM 3075 C CA . SER A 1 387 ? -16.969 20.562 8.422 1 91.88 387 SER A CA 1
ATOM 3076 C C . SER A 1 387 ? -18.016 20.016 9.383 1 91.88 387 SER A C 1
ATOM 3078 O O . SER A 1 387 ? -17.703 19.188 10.242 1 91.88 387 SER A O 1
ATOM 3080 N N . PRO A 1 388 ? -19.188 20.484 9.266 1 90.38 388 PRO A N 1
ATOM 3081 C CA . PRO A 1 388 ? -20.234 19.922 10.117 1 90.38 388 PRO A CA 1
ATOM 3082 C C . PRO A 1 388 ? -20.422 18.422 9.898 1 90.38 388 PRO A C 1
ATOM 3084 O O . PRO A 1 388 ? -20.922 17.734 10.789 1 90.38 388 PRO A O 1
ATOM 3087 N N . ASP A 1 389 ? -19.984 17.969 8.75 1 91.56 389 ASP A N 1
ATOM 3088 C CA . ASP A 1 389 ? -20.109 16.547 8.438 1 91.56 389 ASP A CA 1
ATOM 3089 C C . ASP A 1 389 ? -18.875 15.773 8.883 1 91.56 389 ASP A C 1
ATOM 3091 O O . ASP A 1 389 ? -18.766 14.57 8.633 1 91.56 389 ASP A O 1
ATOM 3095 N N . GLY A 1 390 ? -17.984 16.453 9.508 1 95.38 390 GLY A N 1
ATOM 3096 C CA . GLY A 1 390 ? -16.766 15.812 9.969 1 95.38 390 GLY A CA 1
ATOM 3097 C C . GLY A 1 390 ? -15.531 16.266 9.195 1 95.38 390 GLY A C 1
ATOM 3098 O O . GLY A 1 390 ? -15.609 17.156 8.352 1 95.38 390 GLY A O 1
ATOM 3099 N N . PHE A 1 391 ? -14.438 15.688 9.562 1 97.5 391 PHE A N 1
ATOM 3100 C CA . PHE A 1 391 ? -13.195 15.961 8.867 1 97.5 391 PHE A CA 1
ATOM 3101 C C . PHE A 1 391 ? -13.219 15.375 7.461 1 97.5 391 PHE A C 1
ATOM 3103 O O . PHE A 1 391 ? -13.906 14.383 7.211 1 97.5 391 PHE A O 1
ATOM 3110 N N . ARG A 1 392 ? -12.438 15.945 6.605 1 94.56 392 ARG A N 1
ATOM 3111 C CA . ARG A 1 392 ? -12.25 15.406 5.262 1 94.56 392 ARG A CA 1
ATOM 3112 C C . ARG A 1 392 ? -10.859 15.719 4.727 1 94.56 392 ARG A C 1
ATOM 3114 O O . ARG A 1 392 ? -10.297 16.766 5.039 1 94.56 392 ARG A O 1
ATOM 3121 N N . PRO A 1 393 ? -10.352 14.789 3.91 1 94.56 393 PRO A N 1
ATOM 3122 C CA . PRO A 1 393 ? -9.117 15.148 3.207 1 94.56 393 PRO A CA 1
ATOM 3123 C C . PRO A 1 393 ? -9.344 16.203 2.125 1 94.56 393 PRO A C 1
ATOM 3125 O O . PRO A 1 393 ? -10.328 16.125 1.379 1 94.56 393 PRO A O 1
ATOM 3128 N N . ILE A 1 394 ? -8.43 17.156 2.061 1 91.75 394 ILE A N 1
ATOM 3129 C CA . ILE A 1 394 ? -8.594 18.266 1.13 1 91.75 394 ILE A CA 1
ATOM 3130 C C . ILE A 1 394 ? -7.527 18.203 0.042 1 91.75 394 ILE A C 1
ATOM 3132 O O . ILE A 1 394 ? -7.824 18.391 -1.141 1 91.75 394 ILE A O 1
ATOM 3136 N N . ALA A 1 395 ? -6.32 18.062 0.465 1 91.75 395 ALA A N 1
ATOM 3137 C CA . ALA A 1 395 ? -5.199 18 -0.468 1 91.75 395 ALA A CA 1
ATOM 3138 C C . ALA A 1 395 ? -4.098 17.078 0.06 1 91.75 395 ALA A C 1
ATOM 3140 O O . ALA A 1 395 ? -3.973 16.891 1.271 1 91.75 395 ALA A O 1
ATOM 3141 N N . VAL A 1 396 ? -3.41 16.516 -0.884 1 94.81 396 VAL A N 1
ATOM 3142 C CA . VAL A 1 396 ? -2.271 15.664 -0.555 1 94.81 396 VAL A CA 1
ATOM 3143 C C . VAL A 1 396 ? -1.196 15.797 -1.631 1 94.81 396 VAL A C 1
ATOM 3145 O O . VAL A 1 396 ? -1.508 15.867 -2.822 1 94.81 396 VAL A O 1
ATOM 3148 N N . TYR A 1 397 ? 0.034 15.961 -1.236 1 94.75 397 TYR A N 1
ATOM 3149 C CA . TYR A 1 397 ? 1.161 15.961 -2.162 1 94.75 397 TYR A CA 1
ATOM 3150 C C . TYR A 1 397 ? 2.439 15.508 -1.469 1 94.75 397 TYR A C 1
ATOM 3152 O O . TYR A 1 397 ? 2.475 15.375 -0.242 1 94.75 397 TYR A O 1
ATOM 3160 N N . GLY A 1 398 ? 3.402 15.219 -2.248 1 95.62 398 GLY A N 1
ATOM 3161 C CA . GLY A 1 398 ? 4.668 14.75 -1.709 1 95.62 398 GLY A CA 1
ATOM 3162 C C . GLY A 1 398 ? 5.816 15.711 -1.957 1 95.62 398 GLY A C 1
ATOM 3163 O O . GLY A 1 398 ? 5.723 16.578 -2.822 1 95.62 398 GLY A O 1
ATOM 3164 N N . ARG A 1 399 ? 6.84 15.578 -1.159 1 95.81 399 ARG A N 1
ATOM 3165 C CA . ARG A 1 399 ? 8.117 16.25 -1.319 1 95.81 399 ARG A CA 1
ATOM 3166 C C . ARG A 1 399 ? 9.281 15.297 -1.086 1 95.81 399 ARG A C 1
ATOM 3168 O O . ARG A 1 399 ? 9.211 14.422 -0.222 1 95.81 399 ARG A O 1
ATOM 3175 N N . ARG A 1 400 ? 10.273 15.453 -1.816 1 96.75 400 ARG A N 1
ATOM 3176 C CA . ARG A 1 400 ? 11.398 14.539 -1.645 1 96.75 400 ARG A CA 1
ATOM 3177 C C . ARG A 1 400 ? 12.68 15.305 -1.323 1 96.75 400 ARG A C 1
ATOM 3179 O O . ARG A 1 400 ? 12.766 16.516 -1.567 1 96.75 400 ARG A O 1
ATOM 3186 N N . ALA A 1 401 ? 13.625 14.609 -0.815 1 97.19 401 ALA A N 1
ATOM 3187 C CA . ALA A 1 401 ? 14.945 15.164 -0.539 1 97.19 401 ALA A CA 1
ATOM 3188 C C . ALA A 1 401 ? 15.719 15.422 -1.832 1 97.19 401 ALA A C 1
ATOM 3190 O O . ALA A 1 401 ? 15.328 14.93 -2.898 1 97.19 401 ALA A O 1
ATOM 3191 N N . GLU A 1 402 ? 16.703 16.156 -1.68 1 95.19 402 GLU A N 1
ATOM 3192 C CA . GLU A 1 402 ? 17.516 16.531 -2.828 1 95.19 402 GLU A CA 1
ATOM 3193 C C . GLU A 1 402 ? 18.422 15.391 -3.264 1 95.19 402 GLU A C 1
ATOM 3195 O O . GLU A 1 402 ? 18.594 15.141 -4.457 1 95.19 402 GLU A O 1
ATOM 3200 N N . GLN A 1 403 ? 19.047 14.727 -2.318 1 95.75 403 GLN A N 1
ATOM 3201 C CA . GLN A 1 403 ? 19.984 13.641 -2.584 1 95.75 403 GLN A CA 1
ATOM 3202 C C . GLN A 1 403 ? 19.438 12.305 -2.1 1 95.75 403 GLN A C 1
ATOM 3204 O O . GLN A 1 403 ? 18.562 12.258 -1.241 1 95.75 403 GLN A O 1
ATOM 3209 N N . PRO A 1 404 ? 19.922 11.219 -2.699 1 96 404 PRO A N 1
ATOM 3210 C CA . PRO A 1 404 ? 19.406 9.898 -2.32 1 96 404 PRO A CA 1
ATOM 3211 C C . PRO A 1 404 ? 19.859 9.477 -0.924 1 96 404 PRO A C 1
ATOM 3213 O O . PRO A 1 404 ? 20.906 9.938 -0.439 1 96 404 PRO A O 1
ATOM 3216 N N . LEU A 1 405 ? 19.062 8.648 -0.352 1 95.88 405 LEU A N 1
ATOM 3217 C CA . LEU A 1 405 ? 19.328 8.047 0.949 1 95.88 405 LEU A CA 1
ATOM 3218 C C . LEU A 1 405 ? 20.438 7.012 0.84 1 95.88 405 LEU A C 1
ATOM 3220 O O . LEU A 1 405 ? 20.281 5.988 0.171 1 95.88 405 LEU A O 1
ATOM 3224 N N . THR A 1 406 ? 21.516 7.234 1.499 1 93.69 406 THR A N 1
ATOM 3225 C CA . THR A 1 406 ? 22.641 6.324 1.394 1 93.69 406 THR A CA 1
ATOM 3226 C C . THR A 1 406 ? 22.578 5.238 2.463 1 93.69 406 THR A C 1
ATOM 3228 O O . THR A 1 406 ? 21.969 5.438 3.516 1 93.69 406 THR A O 1
ATOM 3231 N N . GLU A 1 407 ? 23.219 4.141 2.197 1 90.44 407 GLU A N 1
ATOM 3232 C CA . GLU A 1 407 ? 23.281 3.018 3.129 1 90.44 407 GLU A CA 1
ATOM 3233 C C . GLU A 1 407 ? 24.297 3.268 4.242 1 90.44 407 GLU A C 1
ATOM 3235 O O . GLU A 1 407 ? 24.125 2.785 5.363 1 90.44 407 GLU A O 1
ATOM 3240 N N . GLU A 1 408 ? 25.328 3.992 3.875 1 92.62 408 GLU A N 1
ATOM 3241 C CA . GLU A 1 408 ? 26.406 4.301 4.82 1 92.62 408 GLU A CA 1
ATOM 3242 C C . GLU A 1 408 ? 26.625 5.805 4.93 1 92.62 408 GLU A C 1
ATOM 3244 O O . GLU A 1 408 ? 26.375 6.543 3.973 1 92.62 408 GLU A O 1
ATOM 3249 N N . LEU A 1 409 ? 27.125 6.211 6.117 1 93.5 409 LEU A N 1
ATOM 3250 C CA . LEU A 1 409 ? 27.25 7.637 6.379 1 93.5 409 LEU A CA 1
ATOM 3251 C C . LEU A 1 409 ? 28.719 8.078 6.262 1 93.5 409 LEU A C 1
ATOM 3253 O O . LEU A 1 409 ? 29.031 9.25 6.473 1 93.5 409 LEU A O 1
ATOM 3257 N N . ASP A 1 410 ? 29.609 7.254 6.016 1 85.5 410 ASP A N 1
ATOM 3258 C CA . ASP A 1 410 ? 31.031 7.523 6.039 1 85.5 410 ASP A CA 1
ATOM 3259 C C . ASP A 1 410 ? 31.375 8.75 5.199 1 85.5 410 ASP A C 1
ATOM 3261 O O . ASP A 1 410 ? 32.219 9.562 5.586 1 85.5 410 ASP A O 1
ATOM 3265 N N . CYS A 1 411 ? 30.75 8.977 4.148 1 77.06 411 CYS A N 1
ATOM 3266 C CA . CYS A 1 411 ? 31.109 10.07 3.262 1 77.06 411 CYS A CA 1
ATOM 3267 C C . CYS A 1 411 ? 30.062 11.18 3.295 1 77.06 411 CYS A C 1
ATOM 3269 O O . CYS A 1 411 ? 29.938 11.945 2.342 1 77.06 411 CYS A O 1
ATOM 3271 N N . VAL A 1 412 ? 29.484 11.289 4.422 1 85.25 412 VAL A N 1
ATOM 3272 C CA . VAL A 1 412 ? 28.422 12.289 4.477 1 85.25 412 VAL A CA 1
ATOM 3273 C C . VAL A 1 412 ? 28.828 13.422 5.418 1 85.25 412 VAL A C 1
ATOM 3275 O O . VAL A 1 412 ? 28.922 13.227 6.633 1 85.25 412 VAL A O 1
ATOM 3278 N N . ASP A 1 413 ? 29.062 14.562 4.875 1 87.12 413 ASP A N 1
ATOM 3279 C CA . ASP A 1 413 ? 29.438 15.727 5.668 1 87.12 413 ASP A CA 1
ATOM 3280 C C . ASP A 1 413 ? 28.203 16.469 6.156 1 87.12 413 ASP A C 1
ATOM 3282 O O . ASP A 1 413 ? 28.234 17.125 7.207 1 87.12 413 ASP A O 1
ATOM 3286 N N . ASP A 1 414 ? 27.219 16.516 5.375 1 93.81 414 ASP A N 1
ATOM 3287 C CA . ASP A 1 414 ? 25.938 17.156 5.656 1 93.81 414 ASP A CA 1
ATOM 3288 C C . ASP A 1 414 ? 24.766 16.234 5.285 1 93.81 414 ASP A C 1
ATOM 3290 O O . ASP A 1 414 ? 24.594 15.906 4.113 1 93.81 414 ASP A O 1
ATOM 3294 N N . SER A 1 415 ? 24.016 15.93 6.281 1 96.06 415 SER A N 1
ATOM 3295 C CA . SER A 1 415 ? 22.969 14.938 6.055 1 96.06 415 SER A CA 1
ATOM 3296 C C . SER A 1 415 ? 21.672 15.586 5.562 1 96.06 415 SER A C 1
ATOM 3298 O O . SER A 1 415 ? 20.766 14.898 5.098 1 96.06 415 SER A O 1
ATOM 3300 N N . TRP A 1 416 ? 21.516 16.875 5.594 1 94.19 416 TRP A N 1
ATOM 3301 C CA . TRP A 1 416 ? 20.266 17.562 5.293 1 94.19 416 TRP A CA 1
ATOM 3302 C C . TRP A 1 416 ? 19.844 17.312 3.848 1 94.19 416 TRP A C 1
ATOM 3304 O O . TRP A 1 416 ? 18.672 17.031 3.57 1 94.19 416 TRP A O 1
ATOM 3314 N N . PRO A 1 417 ? 20.734 17.406 2.883 1 94.25 417 PRO A N 1
ATOM 3315 C CA . PRO A 1 417 ? 20.312 17.156 1.503 1 94.25 417 PRO A CA 1
ATOM 3316 C C . PRO A 1 417 ? 19.703 15.781 1.31 1 94.25 417 PRO A C 1
ATOM 3318 O O . PRO A 1 417 ? 18.891 15.586 0.402 1 94.25 417 PRO A O 1
ATOM 3321 N N . MET A 1 418 ? 20.078 14.852 2.152 1 95.94 418 MET A N 1
ATOM 3322 C CA . MET A 1 418 ? 19.594 13.477 2.043 1 95.94 418 MET A CA 1
ATOM 3323 C C . MET A 1 418 ? 18.297 13.289 2.828 1 95.94 418 MET A C 1
ATOM 3325 O O . MET A 1 418 ? 17.5 12.414 2.504 1 95.94 418 MET A O 1
ATOM 3329 N N . LEU A 1 419 ? 18.078 14.117 3.85 1 96.31 419 LEU A N 1
ATOM 3330 C CA . LEU A 1 419 ? 16.984 13.836 4.777 1 96.31 419 LEU A CA 1
ATOM 3331 C C . LEU A 1 419 ? 15.953 14.953 4.75 1 96.31 419 LEU A C 1
ATOM 3333 O O . LEU A 1 419 ? 14.805 14.742 5.145 1 96.31 419 LEU A O 1
ATOM 3337 N N . GLY A 1 420 ? 16.312 16.125 4.367 1 94.75 420 GLY A N 1
ATOM 3338 C CA . GLY A 1 420 ? 15.406 17.266 4.344 1 94.75 420 GLY A CA 1
ATOM 3339 C C . GLY A 1 420 ? 14.461 17.25 3.154 1 94.75 420 GLY A C 1
ATOM 3340 O O . GLY A 1 420 ? 14.898 17.125 2.01 1 94.75 420 GLY A O 1
ATOM 3341 N N . THR A 1 421 ? 13.188 17.422 3.404 1 94.12 421 THR A N 1
ATOM 3342 C CA . THR A 1 421 ? 12.219 17.375 2.316 1 94.12 421 THR A CA 1
ATOM 3343 C C . THR A 1 421 ? 11.594 18.734 2.09 1 94.12 421 THR A C 1
ATOM 3345 O O . THR A 1 421 ? 10.867 18.938 1.113 1 94.12 421 THR A O 1
ATOM 3348 N N . ASN A 1 422 ? 11.883 19.641 2.941 1 88.19 422 ASN A N 1
ATOM 3349 C CA . ASN A 1 422 ? 11.344 20.984 2.781 1 88.19 422 ASN A CA 1
ATOM 3350 C C . ASN A 1 422 ? 11.781 21.609 1.46 1 88.19 422 ASN A C 1
ATOM 3352 O O . ASN A 1 422 ? 12.93 21.453 1.043 1 88.19 422 ASN A O 1
ATOM 3356 N N . LEU A 1 423 ? 10.922 22.375 0.871 1 85.25 423 LEU A N 1
ATOM 3357 C CA . LEU A 1 423 ? 11.195 22.922 -0.457 1 85.25 423 LEU A CA 1
ATOM 3358 C C . LEU A 1 423 ? 11.625 24.375 -0.37 1 85.25 423 LEU A C 1
ATOM 3360 O O . LEU A 1 423 ? 12.117 24.938 -1.349 1 85.25 423 LEU A O 1
ATOM 3364 N N . SER A 1 424 ? 11.406 24.953 0.773 1 78.06 424 SER A N 1
ATOM 3365 C CA . SER A 1 424 ? 11.641 26.391 0.902 1 78.06 424 SER A CA 1
ATOM 3366 C C . SER A 1 424 ? 13.125 26.719 0.814 1 78.06 424 SER A C 1
ATOM 3368 O O . SER A 1 424 ? 13.953 26.047 1.431 1 78.06 424 SER A O 1
ATOM 3370 N N . ILE A 1 425 ? 13.414 27.625 -0.084 1 75.69 425 ILE A N 1
ATOM 3371 C CA . ILE A 1 425 ? 14.781 28.109 -0.218 1 75.69 425 ILE A CA 1
ATOM 3372 C C . ILE A 1 425 ? 14.82 29.609 0.032 1 75.69 425 ILE A C 1
ATOM 3374 O O . ILE A 1 425 ? 14 30.359 -0.512 1 75.69 425 ILE A O 1
ATOM 3378 N N . LYS A 1 426 ? 15.641 30 0.887 1 66.62 426 LYS A N 1
ATOM 3379 C CA . LYS A 1 426 ? 15.836 31.422 1.068 1 66.62 426 LYS A CA 1
ATOM 3380 C C . LYS A 1 426 ? 16.734 32 -0.025 1 66.62 426 LYS A C 1
ATOM 3382 O O . LYS A 1 426 ? 17.844 31.516 -0.241 1 66.62 426 LYS A O 1
ATOM 3387 N N . LEU A 1 427 ? 16.188 32.906 -0.685 1 69 427 LEU A N 1
ATOM 3388 C CA . LEU A 1 427 ? 16.922 33.531 -1.776 1 69 427 LEU A CA 1
ATOM 3389 C C . LEU A 1 427 ? 17.844 34.625 -1.252 1 69 427 LEU A C 1
ATOM 3391 O O . LEU A 1 427 ? 17.656 35.125 -0.137 1 69 427 LEU A O 1
ATOM 3395 N N . ASP A 1 428 ? 18.797 34.969 -2.082 1 65.81 428 ASP A N 1
ATOM 3396 C CA . ASP A 1 428 ? 19.797 35.969 -1.708 1 65.81 428 ASP A CA 1
ATOM 3397 C C . ASP A 1 428 ? 19.141 37.312 -1.391 1 65.81 428 ASP A C 1
ATOM 3399 O O . ASP A 1 428 ? 19.625 38.062 -0.547 1 65.81 428 ASP A O 1
ATOM 3403 N N . ASN A 1 429 ? 18.078 37.594 -1.999 1 61.81 429 ASN A N 1
ATOM 3404 C CA . ASN A 1 429 ? 17.406 38.875 -1.811 1 61.81 429 ASN A CA 1
ATOM 3405 C C . ASN A 1 429 ? 16.531 38.875 -0.555 1 61.81 429 ASN A C 1
ATOM 3407 O O . ASN A 1 429 ? 15.836 39.844 -0.28 1 61.81 429 ASN A O 1
ATOM 3411 N N . GLY A 1 430 ? 16.641 37.844 0.124 1 59.81 430 GLY A N 1
ATOM 3412 C CA . GLY A 1 430 ? 15.883 37.75 1.362 1 59.81 430 GLY A CA 1
ATOM 3413 C C . GLY A 1 430 ? 14.492 37.156 1.177 1 59.81 430 GLY A C 1
ATOM 3414 O O . GLY A 1 430 ? 13.812 36.844 2.154 1 59.81 430 GLY A O 1
ATOM 3415 N N . HIS A 1 431 ? 14.141 37.031 -0.031 1 67.06 431 HIS A N 1
ATOM 3416 C CA . HIS A 1 431 ? 12.828 36.469 -0.322 1 67.06 431 HIS A CA 1
ATOM 3417 C C . HIS A 1 431 ? 12.875 34.938 -0.313 1 67.06 431 HIS A C 1
ATOM 3419 O O . HIS A 1 431 ? 13.953 34.344 -0.21 1 67.06 431 HIS A O 1
ATOM 3425 N N . TRP A 1 432 ? 11.703 34.438 -0.089 1 70.88 432 TRP A N 1
ATOM 3426 C CA . TRP A 1 432 ? 11.609 32.969 -0.04 1 70.88 432 TRP A CA 1
ATOM 3427 C C . TRP A 1 432 ? 11.141 32.406 -1.38 1 70.88 432 TRP A C 1
ATOM 3429 O O . TRP A 1 432 ? 10.273 33 -2.033 1 70.88 432 TRP A O 1
ATOM 3439 N N . GLY A 1 433 ? 11.898 31.391 -1.846 1 73.44 433 GLY A N 1
ATOM 3440 C CA . GLY A 1 433 ? 11.484 30.625 -3.008 1 73.44 433 GLY A CA 1
ATOM 3441 C C . GLY A 1 433 ? 11.227 29.156 -2.691 1 73.44 433 GLY A C 1
ATOM 3442 O O . GLY A 1 433 ? 11.227 28.75 -1.525 1 73.44 433 GLY A O 1
ATOM 3443 N N . SER A 1 434 ? 10.648 28.438 -3.705 1 78.38 434 SER A N 1
ATOM 3444 C CA . SER A 1 434 ? 10.383 27.016 -3.525 1 78.38 434 SER A CA 1
ATOM 3445 C C . SER A 1 434 ? 11.062 26.172 -4.605 1 78.38 434 SER A C 1
ATOM 3447 O O . SER A 1 434 ? 11 26.516 -5.789 1 78.38 434 SER A O 1
ATOM 3449 N N . ASP A 1 435 ? 11.781 25.172 -4.199 1 84.94 435 ASP A N 1
ATOM 3450 C CA . ASP A 1 435 ? 12.352 24.219 -5.137 1 84.94 435 ASP A CA 1
ATOM 3451 C C . ASP A 1 435 ? 11.289 23.234 -5.629 1 84.94 435 ASP A C 1
ATOM 3453 O O . ASP A 1 435 ? 11.219 22.094 -5.145 1 84.94 435 ASP A O 1
ATOM 3457 N N . THR A 1 436 ? 10.602 23.562 -6.633 1 85 436 THR A N 1
ATOM 3458 C CA . THR A 1 436 ? 9.461 22.812 -7.121 1 85 436 THR A CA 1
ATOM 3459 C C . THR A 1 436 ? 9.914 21.547 -7.836 1 85 436 THR A C 1
ATOM 3461 O O . THR A 1 436 ? 9.109 20.641 -8.102 1 85 436 THR A O 1
ATOM 3464 N N . ASN A 1 437 ? 11.188 21.438 -8.07 1 87.44 437 ASN A N 1
ATOM 3465 C CA . ASN A 1 437 ? 11.695 20.234 -8.711 1 87.44 437 ASN A CA 1
ATOM 3466 C C . ASN A 1 437 ? 11.594 19.016 -7.785 1 87.44 437 ASN A C 1
ATOM 3468 O O . ASN A 1 437 ? 11.578 17.875 -8.25 1 87.44 437 ASN A O 1
ATOM 3472 N N . ARG A 1 438 ? 11.492 19.297 -6.559 1 93.69 438 ARG A N 1
ATOM 3473 C CA . ARG A 1 438 ? 11.469 18.219 -5.578 1 93.69 438 ARG A CA 1
ATOM 3474 C C . ARG A 1 438 ? 10.039 17.938 -5.113 1 93.69 438 ARG A C 1
ATOM 3476 O O . ARG A 1 438 ? 9.82 17.094 -4.238 1 93.69 438 ARG A O 1
ATOM 3483 N N . LEU A 1 439 ? 9.18 18.703 -5.73 1 93.56 439 LEU A N 1
ATOM 3484 C CA . LEU A 1 439 ? 7.758 18.453 -5.504 1 93.56 439 LEU A CA 1
ATOM 3485 C C . LEU A 1 439 ? 7.328 17.156 -6.176 1 93.56 439 LEU A C 1
ATOM 3487 O O . LEU A 1 439 ? 7.68 16.891 -7.328 1 93.56 439 LEU A O 1
ATOM 3491 N N . VAL A 1 440 ? 6.645 16.297 -5.418 1 94.94 440 VAL A N 1
ATOM 3492 C CA . VAL A 1 440 ? 6.07 15.07 -5.961 1 94.94 440 VAL A CA 1
ATOM 3493 C C . VAL A 1 440 ? 4.551 15.203 -6.035 1 94.94 440 VAL A C 1
ATOM 3495 O O . VAL A 1 440 ? 3.857 15.047 -5.023 1 94.94 440 VAL A O 1
ATOM 3498 N N . LEU A 1 441 ? 4.086 15.352 -7.215 1 93.06 441 LEU A N 1
ATOM 3499 C CA . LEU A 1 441 ? 2.662 15.594 -7.414 1 93.06 441 LEU A CA 1
ATOM 3500 C C . LEU A 1 441 ? 1.877 14.289 -7.336 1 93.06 441 LEU A C 1
ATOM 3502 O O . LEU A 1 441 ? 2.428 13.211 -7.574 1 93.06 441 LEU A O 1
ATOM 3506 N N . MET A 1 442 ? 0.665 14.43 -6.984 1 93.56 442 MET A N 1
ATOM 3507 C CA . MET A 1 442 ? -0.23 13.281 -6.953 1 93.56 442 MET A CA 1
ATOM 3508 C C . MET A 1 442 ? -0.849 13.031 -8.328 1 93.56 442 MET A C 1
ATOM 3510 O O . MET A 1 442 ? -2.064 12.875 -8.445 1 93.56 442 MET A O 1
ATOM 3514 N N . ASP A 1 443 ? -0.021 13.094 -9.242 1 91.56 443 ASP A N 1
ATOM 3515 C CA . ASP A 1 443 ? -0.448 12.875 -10.617 1 91.56 443 ASP A CA 1
ATOM 3516 C C . ASP A 1 443 ? 0.004 11.508 -11.125 1 91.56 443 ASP A C 1
ATOM 3518 O O . ASP A 1 443 ? 0.586 10.727 -10.367 1 91.56 443 ASP A O 1
ATOM 3522 N N . ARG A 1 444 ? -0.326 11.172 -12.352 1 86.94 444 ARG A N 1
ATOM 3523 C CA . ARG A 1 444 ? -0.093 9.852 -12.938 1 86.94 444 ARG A CA 1
ATOM 3524 C C . ARG A 1 444 ? 1.399 9.57 -13.07 1 86.94 444 ARG A C 1
ATOM 3526 O O . ARG A 1 444 ? 1.823 8.414 -13.016 1 86.94 444 ARG A O 1
ATOM 3533 N N . LYS A 1 445 ? 2.105 10.547 -13.156 1 84.81 445 LYS A N 1
ATOM 3534 C CA . LYS A 1 445 ? 3.533 10.375 -13.414 1 84.81 445 LYS A CA 1
ATOM 3535 C C . LYS A 1 445 ? 4.316 10.266 -12.109 1 84.81 445 LYS A C 1
ATOM 3537 O O . LYS A 1 445 ? 5.113 9.344 -11.93 1 84.81 445 LYS A O 1
ATOM 3542 N N . ASP A 1 446 ? 4.082 11.188 -11.203 1 91.38 446 ASP A N 1
ATOM 3543 C CA . ASP A 1 446 ? 4.934 11.305 -10.023 1 91.38 446 ASP A CA 1
ATOM 3544 C C . ASP A 1 446 ? 4.469 10.367 -8.914 1 91.38 446 ASP A C 1
ATOM 3546 O O . ASP A 1 446 ? 5.293 9.82 -8.172 1 91.38 446 ASP A O 1
ATOM 3550 N N . PHE A 1 447 ? 3.219 10.156 -8.836 1 93.44 447 PHE A N 1
ATOM 3551 C CA . PHE A 1 447 ? 2.654 9.438 -7.699 1 93.44 447 PHE A CA 1
ATOM 3552 C C . PHE A 1 447 ? 3.236 8.031 -7.605 1 93.44 447 PHE A C 1
ATOM 3554 O O . PHE A 1 447 ? 3.512 7.539 -6.508 1 93.44 447 PHE A O 1
ATOM 3561 N N . ASN A 1 448 ? 3.436 7.414 -8.672 1 91.44 448 ASN A N 1
ATOM 3562 C CA . ASN A 1 448 ? 3.949 6.047 -8.703 1 91.44 448 ASN A CA 1
ATOM 3563 C C . ASN A 1 448 ? 5.352 5.965 -8.102 1 91.44 448 ASN A C 1
ATOM 3565 O O . ASN A 1 448 ? 5.758 4.914 -7.602 1 91.44 448 ASN A O 1
ATOM 3569 N N . LYS A 1 449 ? 6.02 7.035 -8.117 1 93.62 449 LYS A N 1
ATOM 3570 C CA . LYS A 1 449 ? 7.395 7.055 -7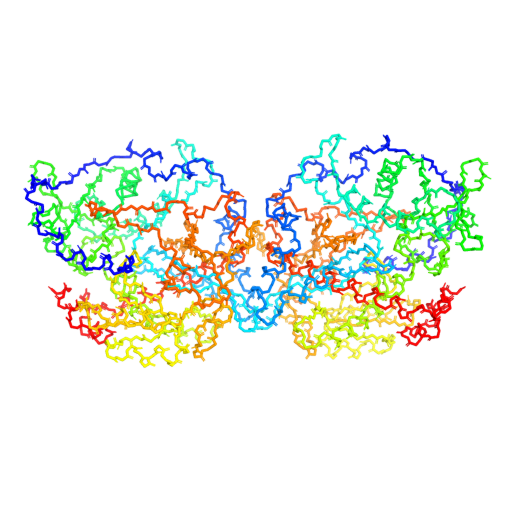.629 1 93.62 449 LYS A CA 1
ATOM 3571 C C . LYS A 1 449 ? 7.434 7.109 -6.105 1 93.62 449 LYS A C 1
ATOM 3573 O O . LYS A 1 449 ? 8.438 6.758 -5.492 1 93.62 449 LYS A O 1
ATOM 3578 N N . LEU A 1 450 ? 6.418 7.602 -5.504 1 94.25 450 LEU A N 1
ATOM 3579 C CA . LEU A 1 450 ? 6.371 7.781 -4.055 1 94.25 450 LEU A CA 1
ATOM 3580 C C . LEU A 1 450 ? 6.352 6.438 -3.34 1 94.25 450 LEU A C 1
ATOM 3582 O O . LEU A 1 450 ? 6.879 6.309 -2.232 1 94.25 450 LEU A O 1
ATOM 3586 N N . GLY A 1 451 ? 5.688 5.469 -3.99 1 91.88 451 GLY A N 1
ATOM 3587 C CA . GLY A 1 451 ? 5.637 4.145 -3.396 1 91.88 451 GLY A CA 1
ATOM 3588 C C . GLY A 1 451 ? 4.648 4.043 -2.248 1 91.88 451 GLY A C 1
ATOM 3589 O O . GLY A 1 451 ? 4.891 3.328 -1.275 1 91.88 451 GLY A O 1
ATOM 3590 N N . ILE A 1 452 ? 3.555 4.789 -2.277 1 93.75 452 ILE A N 1
ATOM 3591 C CA . ILE A 1 452 ? 2.539 4.676 -1.236 1 93.75 452 ILE A CA 1
ATOM 3592 C C . ILE A 1 452 ? 1.229 4.18 -1.844 1 93.75 452 ILE A C 1
ATOM 3594 O O . ILE A 1 452 ? 1.033 4.254 -3.059 1 93.75 452 ILE A O 1
ATOM 3598 N N . SER A 1 453 ? 0.368 3.68 -1.007 1 92.5 453 SER A N 1
ATOM 3599 C CA . SER A 1 453 ? -0.89 3.066 -1.423 1 92.5 453 SER A CA 1
ATOM 3600 C C . SER A 1 453 ? -2.086 3.838 -0.877 1 92.5 453 SER A C 1
ATOM 3602 O O . SER A 1 453 ? -1.921 4.82 -0.15 1 92.5 453 SER A O 1
ATOM 3604 N N . ILE A 1 454 ? -3.242 3.357 -1.336 1 94.31 454 ILE A N 1
ATOM 3605 C CA . ILE A 1 454 ? -4.473 3.928 -0.798 1 94.31 454 ILE A CA 1
ATOM 3606 C C . ILE A 1 454 ? -4.539 3.684 0.708 1 94.31 454 ILE A C 1
ATOM 3608 O O . ILE A 1 454 ? -5.023 4.531 1.46 1 94.31 454 ILE A O 1
ATOM 3612 N N . ASP A 1 455 ? -4.082 2.496 1.133 1 95.94 455 ASP A N 1
ATOM 3613 C CA . ASP A 1 455 ? -4.078 2.193 2.561 1 95.94 455 ASP A CA 1
ATOM 3614 C C . ASP A 1 455 ? -3.154 3.145 3.32 1 95.94 455 ASP A C 1
ATOM 3616 O O . ASP A 1 455 ? -3.445 3.523 4.457 1 95.94 455 ASP A O 1
ATOM 3620 N N . ASP A 1 456 ? -2.029 3.539 2.699 1 96.69 456 ASP A N 1
ATOM 3621 C CA . ASP A 1 456 ? -1.125 4.504 3.318 1 96.69 456 ASP A CA 1
ATOM 3622 C C . ASP A 1 456 ? -1.773 5.883 3.412 1 96.69 456 ASP A C 1
ATOM 3624 O O . ASP A 1 456 ? -1.575 6.602 4.391 1 96.69 456 ASP A O 1
ATOM 3628 N N . LEU A 1 457 ? -2.49 6.242 2.363 1 97.75 457 LEU A N 1
ATOM 3629 C CA . LEU A 1 457 ? -3.213 7.508 2.387 1 97.75 457 LEU A CA 1
ATOM 3630 C C . LEU A 1 457 ? -4.27 7.508 3.486 1 97.75 457 LEU A C 1
ATOM 3632 O O . LEU A 1 457 ? -4.441 8.508 4.188 1 97.75 457 LEU A O 1
ATOM 3636 N N . ILE A 1 458 ? -4.922 6.395 3.621 1 97.75 458 ILE A N 1
ATOM 3637 C CA . ILE A 1 458 ? -5.918 6.242 4.676 1 97.75 458 ILE A CA 1
ATOM 3638 C C . ILE A 1 458 ? -5.25 6.379 6.039 1 97.75 458 ILE A C 1
ATOM 3640 O O . ILE A 1 458 ? -5.734 7.117 6.902 1 97.75 458 ILE A O 1
ATOM 3644 N N . GLU A 1 459 ? -4.168 5.707 6.191 1 97.62 459 GLU A N 1
ATOM 3645 C CA . GLU A 1 459 ? -3.41 5.809 7.434 1 97.62 459 GLU A CA 1
ATOM 3646 C C . GLU A 1 459 ? -2.994 7.25 7.711 1 97.62 459 GLU A C 1
ATOM 3648 O O . GLU A 1 459 ? -3.111 7.727 8.844 1 97.62 459 GLU A O 1
ATOM 3653 N N . GLY A 1 460 ? -2.467 7.902 6.66 1 98.44 460 GLY A N 1
ATOM 3654 C CA . GLY A 1 460 ? -2.057 9.289 6.809 1 98.44 460 GLY A CA 1
ATOM 3655 C C . GLY A 1 460 ? -3.197 10.211 7.207 1 98.44 460 GLY A C 1
ATOM 3656 O O . GLY A 1 460 ? -3.016 11.117 8.023 1 98.44 460 GLY A O 1
ATOM 3657 N N . TYR A 1 461 ? -4.34 9.914 6.641 1 98.56 461 TYR A N 1
ATOM 3658 C CA . TYR A 1 461 ? -5.531 10.703 6.961 1 98.56 461 TYR A CA 1
ATOM 3659 C C . TYR A 1 461 ? -5.922 10.523 8.422 1 98.56 461 TYR A C 1
ATOM 3661 O O . TYR A 1 461 ? -6.152 11.5 9.133 1 98.56 461 TYR A O 1
ATOM 3669 N N . VAL A 1 462 ? -5.945 9.328 8.898 1 98.62 462 VAL A N 1
ATOM 3670 C CA . VAL A 1 462 ? -6.324 9.039 10.273 1 98.62 462 VAL A CA 1
ATOM 3671 C C . VAL A 1 462 ? -5.316 9.672 11.234 1 98.62 462 VAL A C 1
ATOM 3673 O O . VAL A 1 462 ? -5.703 10.297 12.219 1 98.62 462 VAL A O 1
ATOM 3676 N N . GLN A 1 463 ? -4.062 9.555 10.914 1 98.69 463 GLN A N 1
ATOM 3677 C CA . GLN A 1 463 ? -3.01 10.141 11.734 1 98.69 463 GLN A CA 1
ATOM 3678 C C . GLN A 1 463 ? -3.16 11.664 11.805 1 98.69 463 GLN A C 1
ATOM 3680 O O . GLN A 1 463 ? -2.994 12.25 12.875 1 98.69 463 GLN A O 1
ATOM 3685 N N . THR A 1 464 ? -3.473 12.258 10.68 1 98.69 464 THR A N 1
ATOM 3686 C CA . THR A 1 464 ? -3.629 13.711 10.625 1 98.69 464 THR A CA 1
ATOM 3687 C C . THR A 1 464 ? -4.824 14.156 11.461 1 98.69 464 THR A C 1
ATOM 3689 O O . THR A 1 464 ? -4.742 15.148 12.188 1 98.69 464 THR A O 1
ATOM 3692 N N . VAL A 1 465 ? -5.891 13.422 11.352 1 98.75 465 VAL A N 1
ATOM 3693 C CA . VAL A 1 465 ? -7.09 13.742 12.117 1 98.75 465 VAL A CA 1
ATOM 3694 C C . VAL A 1 465 ? -6.785 13.648 13.609 1 98.75 465 VAL A C 1
ATOM 3696 O O . VAL A 1 465 ? -7.102 14.562 14.375 1 98.75 465 VAL A O 1
ATOM 3699 N N . MET A 1 466 ? -6.145 12.578 14.031 1 98.81 466 MET A N 1
ATOM 3700 C CA . MET A 1 466 ? -5.84 12.391 15.445 1 98.81 466 MET A CA 1
ATOM 3701 C C . MET A 1 466 ? -4.922 13.5 15.953 1 98.81 466 MET A C 1
ATOM 3703 O O . MET A 1 466 ? -5.152 14.062 17.031 1 98.81 466 MET A O 1
ATOM 3707 N N . ALA A 1 467 ? -3.926 13.836 15.18 1 98.75 467 ALA A N 1
ATOM 3708 C CA . ALA A 1 467 ? -3.004 14.891 15.57 1 98.75 467 ALA A CA 1
ATOM 3709 C C . ALA A 1 467 ? -3.723 16.234 15.68 1 98.75 467 ALA A C 1
ATOM 3711 O O . ALA A 1 467 ? -3.447 17.016 16.594 1 98.75 467 ALA A O 1
ATOM 3712 N N . THR A 1 468 ? -4.617 16.453 14.734 1 98.5 468 THR A N 1
ATOM 3713 C CA . THR A 1 468 ? -5.391 17.688 14.742 1 98.5 468 THR A CA 1
ATOM 3714 C C . THR A 1 468 ? -6.273 17.766 15.984 1 98.5 468 THR A C 1
ATOM 3716 O O . THR A 1 468 ? -6.355 18.812 16.625 1 98.5 468 THR A O 1
ATOM 3719 N N . ILE A 1 469 ? -6.891 16.688 16.312 1 98.69 469 ILE A N 1
ATOM 3720 C CA . ILE A 1 469 ? -7.746 16.641 17.484 1 98.69 469 ILE A CA 1
ATOM 3721 C C . ILE A 1 469 ? -6.91 16.875 18.734 1 98.69 469 ILE A C 1
ATOM 3723 O O . ILE A 1 469 ? -7.324 17.609 19.641 1 98.69 469 ILE A O 1
ATOM 3727 N N . ALA A 1 470 ? -5.754 16.25 18.797 1 98.81 470 ALA A N 1
ATOM 3728 C CA . ALA A 1 470 ? -4.863 16.438 19.938 1 98.81 470 ALA A CA 1
ATOM 3729 C C . ALA A 1 470 ? -4.547 17.906 20.156 1 98.81 470 ALA A C 1
ATOM 3731 O O . ALA A 1 470 ? -4.59 18.406 21.281 1 98.81 470 ALA A O 1
ATOM 3732 N N . ILE A 1 471 ? -4.281 18.609 19.125 1 98.5 471 ILE A N 1
ATOM 3733 C CA . ILE A 1 471 ? -3.914 20.016 19.203 1 98.5 471 ILE A CA 1
ATOM 3734 C C . ILE A 1 471 ? -5.141 20.844 19.562 1 98.5 471 ILE A C 1
ATOM 3736 O O . ILE A 1 471 ? -5.047 21.781 20.344 1 98.5 471 ILE A O 1
ATOM 3740 N N . ASP A 1 472 ? -6.277 20.516 18.984 1 98.44 472 ASP A N 1
ATOM 3741 C CA . ASP A 1 472 ? -7.496 21.25 19.328 1 98.44 472 ASP A CA 1
ATOM 3742 C C . ASP A 1 472 ? -7.836 21.094 20.812 1 98.44 472 ASP A C 1
ATOM 3744 O O . ASP A 1 472 ? -8.258 22.047 21.469 1 98.44 472 ASP A O 1
ATOM 3748 N N . LYS A 1 473 ? -7.691 19.891 21.281 1 98.5 473 LYS A N 1
ATOM 3749 C CA . LYS A 1 473 ? -7.918 19.672 22.703 1 98.5 473 LYS A CA 1
ATOM 3750 C C . LYS A 1 473 ? -6.945 20.484 23.562 1 98.5 473 LYS A C 1
ATOM 3752 O O . LYS A 1 473 ? -7.312 20.984 24.625 1 98.5 473 LYS A O 1
ATOM 3757 N N . MET A 1 474 ? -5.73 20.578 23.125 1 98.12 474 MET A N 1
ATOM 3758 C CA . MET A 1 474 ? -4.762 21.422 23.828 1 98.12 474 MET A CA 1
ATOM 3759 C C . MET A 1 474 ? -5.191 22.875 23.797 1 98.12 474 MET A C 1
ATOM 3761 O O . MET A 1 474 ? -5.051 23.594 24.781 1 98.12 474 MET A O 1
ATOM 3765 N N . CYS A 1 475 ? -5.695 23.344 22.656 1 98 475 CYS A N 1
ATOM 3766 C CA . CYS A 1 475 ? -6.254 24.688 22.594 1 98 475 CYS A CA 1
ATOM 3767 C C . CYS A 1 475 ? -7.297 24.906 23.672 1 98 475 CYS A C 1
ATOM 3769 O O . CYS A 1 475 ? -7.266 25.922 24.375 1 98 475 CYS A O 1
ATOM 3771 N N . LYS A 1 476 ? -8.156 23.969 23.781 1 97.5 476 LYS A N 1
ATOM 3772 C CA . LYS A 1 476 ? -9.227 24.062 24.781 1 97.5 476 LYS A CA 1
ATOM 3773 C C . LYS A 1 476 ? -8.656 24.172 26.188 1 97.5 476 LYS A C 1
ATOM 3775 O O . LYS A 1 476 ? -9.18 24.922 27.016 1 97.5 476 LYS A O 1
ATOM 3780 N N . ARG A 1 477 ? -7.617 23.469 26.391 1 96.94 477 ARG A N 1
ATOM 3781 C CA . ARG A 1 477 ? -6.984 23.484 27.703 1 96.94 477 ARG A CA 1
ATOM 3782 C C . ARG A 1 477 ? -6.324 24.828 27.969 1 96.94 477 ARG A C 1
ATOM 3784 O O . ARG A 1 477 ? -6.262 25.281 29.125 1 96.94 477 ARG A O 1
ATOM 3791 N N . LEU A 1 478 ? -5.883 25.453 26.938 1 98 478 LEU A N 1
ATOM 3792 C CA . LEU A 1 478 ? -5.121 26.688 27.078 1 98 478 LEU A CA 1
ATOM 3793 C C . LEU A 1 478 ? -6.047 27.891 27.125 1 98 478 LEU A C 1
ATOM 3795 O O . LEU A 1 478 ? -5.586 29.031 27.188 1 98 478 LEU A O 1
ATOM 3799 N N . VAL A 1 479 ? -7.289 27.719 27.078 1 96.94 479 VAL A N 1
ATOM 3800 C CA . VAL A 1 479 ? -8.273 28.766 27.25 1 96.94 479 VAL A CA 1
ATOM 3801 C C . VAL A 1 479 ? -8.969 28.609 28.594 1 96.94 479 VAL A C 1
ATOM 3803 O O . VAL A 1 479 ? -9.539 27.562 28.891 1 96.94 479 VAL A O 1
ATOM 3806 N N . SER A 1 480 ? -8.953 29.625 29.391 1 94.69 480 SER A N 1
ATOM 3807 C CA . SER A 1 480 ? -9.57 29.578 30.703 1 94.69 480 SER A CA 1
ATOM 3808 C C . SER A 1 480 ? -11.094 29.656 30.609 1 94.69 480 SER A C 1
ATOM 3810 O O . SER A 1 480 ? -11.633 29.953 29.547 1 94.69 480 SER A O 1
ATOM 3812 N N . ASP A 1 481 ? -11.766 29.516 31.688 1 92.19 481 ASP A N 1
ATOM 3813 C CA . ASP A 1 481 ? -13.227 29.516 31.75 1 92.19 481 ASP A CA 1
ATOM 3814 C C . ASP A 1 481 ? -13.797 30.875 31.375 1 92.19 481 ASP A C 1
ATOM 3816 O O . ASP A 1 481 ? -14.898 30.969 30.828 1 92.19 481 ASP A O 1
ATOM 3820 N N . ASP A 1 482 ? -13.047 31.812 31.688 1 92.5 482 ASP A N 1
ATOM 3821 C CA . ASP A 1 482 ? -13.516 33.156 31.391 1 92.5 482 ASP A CA 1
ATOM 3822 C C . ASP A 1 482 ? -13.211 33.531 29.938 1 92.5 482 ASP A C 1
ATOM 3824 O O . ASP A 1 482 ? -13.438 34.688 29.531 1 92.5 482 ASP A O 1
ATOM 3828 N N . GLY A 1 483 ? -12.586 32.625 29.234 1 91.81 483 GLY A N 1
ATOM 3829 C CA . GLY A 1 483 ? -12.359 32.844 27.812 1 91.81 483 GLY A CA 1
ATOM 3830 C C . GLY A 1 483 ? -11.016 33.5 27.516 1 91.81 483 GLY A C 1
ATOM 3831 O O . GLY A 1 483 ? -10.727 33.844 26.359 1 91.81 483 GLY A O 1
ATOM 3832 N N . THR A 1 484 ? -10.195 33.625 28.516 1 94.94 484 THR A N 1
ATOM 3833 C CA . THR A 1 484 ? -8.883 34.25 28.328 1 94.94 484 THR A CA 1
ATOM 3834 C C . THR A 1 484 ? -7.805 33.188 28.141 1 94.94 484 THR A C 1
ATOM 3836 O O . THR A 1 484 ? -8.031 32 28.438 1 94.94 484 THR A O 1
ATOM 3839 N N . PHE A 1 485 ? -6.68 33.625 27.641 1 96.62 485 PHE A N 1
ATOM 3840 C CA . PHE A 1 485 ? -5.555 32.719 27.453 1 96.62 485 PHE A CA 1
ATOM 3841 C C . PHE A 1 485 ? -4.918 32.344 28.781 1 96.62 485 PHE A C 1
ATOM 3843 O O . PHE A 1 485 ? -4.578 33.219 29.578 1 96.62 485 PHE A O 1
ATOM 3850 N N . ASN A 1 486 ? -4.762 31.078 29 1 96.56 486 ASN A N 1
ATOM 3851 C CA . ASN A 1 486 ? -4.156 30.594 30.234 1 96.56 486 ASN A CA 1
ATOM 3852 C C . ASN A 1 486 ? -2.631 30.625 30.156 1 96.56 486 ASN A C 1
ATOM 3854 O O . ASN A 1 486 ? -1.992 29.578 29.969 1 96.56 486 ASN A O 1
ATOM 3858 N N . LEU A 1 487 ? -2.102 31.766 30.391 1 95.88 487 LEU A N 1
ATOM 3859 C CA . LEU A 1 487 ? -0.665 31.984 30.266 1 95.88 487 LEU A CA 1
ATOM 3860 C C . LEU A 1 487 ? 0.103 31.125 31.281 1 95.88 487 LEU A C 1
ATOM 3862 O O . LEU A 1 487 ? 1.201 30.656 30.984 1 95.88 487 LEU A O 1
ATOM 3866 N N . ASP A 1 488 ? -0.431 30.922 32.469 1 94.5 488 ASP A N 1
ATOM 3867 C CA . ASP A 1 488 ? 0.232 30.125 33.5 1 94.5 488 ASP A CA 1
ATOM 3868 C C . ASP A 1 488 ? 0.412 28.688 33.031 1 94.5 488 ASP A C 1
ATOM 3870 O O . ASP A 1 488 ? 1.506 28.125 33.156 1 94.5 488 ASP A O 1
ATOM 3874 N N . LEU A 1 489 ? -0.613 28.172 32.594 1 96.12 489 LEU A N 1
ATOM 3875 C CA . LEU A 1 489 ? -0.531 26.797 32.094 1 96.12 489 LEU A CA 1
ATOM 3876 C C . LEU A 1 489 ? 0.429 26.719 30.906 1 96.12 489 LEU A C 1
ATOM 3878 O O . LEU A 1 489 ? 1.224 25.781 30.812 1 96.12 489 LEU A O 1
ATOM 3882 N N . PHE A 1 490 ? 0.313 27.641 29.984 1 97.5 490 PHE A N 1
ATOM 3883 C CA . PHE A 1 490 ? 1.187 27.625 28.812 1 97.5 490 PHE A CA 1
ATOM 3884 C C . PHE A 1 490 ? 2.65 27.688 29.234 1 97.5 490 PHE A C 1
ATOM 3886 O O . PHE A 1 490 ? 3.49 26.969 28.688 1 97.5 490 PHE A O 1
ATOM 3893 N N . SER A 1 491 ? 2.951 28.562 30.172 1 95.69 491 SER A N 1
ATOM 3894 C CA . SER A 1 491 ? 4.32 28.734 30.641 1 95.69 491 SER A CA 1
ATOM 3895 C C . SER A 1 491 ? 4.844 27.438 31.281 1 95.69 491 SER A C 1
ATOM 3897 O O . SER A 1 491 ? 6.039 27.156 31.203 1 95.69 491 SER A O 1
ATOM 3899 N N . SER A 1 492 ? 3.932 26.719 31.844 1 93.81 492 SER A N 1
ATOM 3900 C CA . SER A 1 492 ? 4.312 25.438 32.438 1 93.81 492 SER A CA 1
ATOM 3901 C C . SER A 1 492 ? 4.582 24.406 31.344 1 93.81 492 SER A C 1
ATOM 3903 O O . SER A 1 492 ? 5.492 23.578 31.484 1 93.81 492 SER A O 1
ATOM 3905 N N . LEU A 1 493 ? 3.836 24.422 30.297 1 95.38 493 LEU A N 1
ATOM 3906 C CA . LEU A 1 493 ? 3.961 23.469 29.203 1 95.38 493 LEU A CA 1
ATOM 3907 C C . LEU A 1 493 ? 5.164 23.797 28.328 1 95.38 493 LEU A C 1
ATOM 3909 O O . LEU A 1 493 ? 5.742 22.922 27.688 1 95.38 493 LEU A O 1
ATOM 3913 N N . ASN A 1 494 ? 5.469 25.016 28.219 1 96.44 494 ASN A N 1
ATOM 3914 C CA . ASN A 1 494 ? 6.543 25.547 27.391 1 96.44 494 ASN A CA 1
ATOM 3915 C C . ASN A 1 494 ? 7.445 26.5 28.156 1 96.44 494 ASN A C 1
ATOM 3917 O O . ASN A 1 494 ? 7.355 27.719 28 1 96.44 494 ASN A O 1
ATOM 3921 N N . GLN A 1 495 ? 8.422 25.938 28.781 1 92.62 495 GLN A N 1
ATOM 3922 C CA . GLN A 1 495 ? 9.273 26.703 29.703 1 92.62 495 GLN A CA 1
ATOM 3923 C C . GLN A 1 495 ? 10.43 27.359 28.953 1 92.62 495 GLN A C 1
ATOM 3925 O O . GLN A 1 495 ? 11.594 27.094 29.266 1 92.62 495 GLN A O 1
ATOM 3930 N N . ASP A 1 496 ? 10.109 28.25 28.062 1 96.5 496 ASP A N 1
ATOM 3931 C CA . ASP A 1 496 ? 11.086 29.031 27.312 1 96.5 496 ASP A CA 1
ATOM 3932 C C . ASP A 1 496 ? 10.875 30.531 27.516 1 96.5 496 ASP A C 1
ATOM 3934 O O . ASP A 1 496 ? 9.992 31.141 26.906 1 96.5 496 ASP A O 1
ATOM 3938 N N . GLU A 1 497 ? 11.719 31.109 28.25 1 93.88 497 GLU A N 1
ATOM 3939 C CA . GLU A 1 497 ? 11.555 32.5 28.672 1 93.88 497 GLU A CA 1
ATOM 3940 C C . GLU A 1 497 ? 11.602 33.438 27.469 1 93.88 497 GLU A C 1
ATOM 3942 O O . GLU A 1 497 ? 10.828 34.406 27.391 1 93.88 497 GLU A O 1
ATOM 3947 N N . HIS A 1 498 ? 12.5 33.219 26.641 1 94.75 498 HIS A N 1
ATOM 3948 C CA . HIS A 1 498 ? 12.633 34.094 25.469 1 94.75 498 HIS A CA 1
ATOM 3949 C C . HIS A 1 498 ? 11.391 34 24.578 1 94.75 498 HIS A C 1
ATOM 3951 O O . HIS A 1 498 ? 10.961 35.031 24.031 1 94.75 498 HIS A O 1
ATOM 3957 N N . PHE A 1 499 ? 10.875 32.844 24.484 1 95.94 499 PHE A N 1
ATOM 3958 C CA . PHE A 1 499 ? 9.68 32.688 23.672 1 95.94 499 PHE A CA 1
ATOM 3959 C C . PHE A 1 499 ? 8.477 33.344 24.312 1 95.94 499 PHE A C 1
ATOM 3961 O O . PHE A 1 499 ? 7.691 34.031 23.641 1 95.94 499 PHE A O 1
ATOM 3968 N N . ILE A 1 500 ? 8.367 33.188 25.609 1 94.94 500 ILE A N 1
ATOM 3969 C CA . ILE A 1 500 ? 7.25 33.781 26.344 1 94.94 500 ILE A CA 1
ATOM 3970 C C . ILE A 1 500 ? 7.324 35.281 26.25 1 94.94 500 ILE A C 1
ATOM 3972 O O . ILE A 1 500 ? 6.301 35.969 26.062 1 94.94 500 ILE A O 1
ATOM 3976 N N . GLU A 1 501 ? 8.508 35.781 26.297 1 93.31 501 GLU A N 1
ATOM 3977 C CA . GLU A 1 501 ? 8.703 37.219 26.188 1 93.31 501 GLU A CA 1
ATOM 3978 C C . GLU A 1 501 ? 8.305 37.719 24.797 1 93.31 501 GLU A C 1
ATOM 3980 O O . GLU A 1 501 ? 7.727 38.781 24.656 1 93.31 501 GLU A O 1
ATOM 3985 N N . GLU A 1 502 ? 8.633 36.969 23.859 1 92.38 502 GLU A N 1
ATOM 3986 C CA . GLU A 1 502 ? 8.312 37.312 22.484 1 92.38 502 GLU A CA 1
ATOM 3987 C C . GLU A 1 502 ? 6.805 37.312 22.25 1 92.38 502 GLU A C 1
ATOM 3989 O O . GLU A 1 502 ? 6.301 38.156 21.484 1 92.38 502 GLU A O 1
ATOM 3994 N N . MET A 1 503 ? 6.062 36.5 22.922 1 91.06 503 MET A N 1
ATOM 3995 C CA . MET A 1 503 ? 4.617 36.375 22.75 1 91.06 503 MET A CA 1
ATOM 3996 C C . MET A 1 503 ? 3.881 37.5 23.469 1 91.06 503 MET A C 1
ATOM 3998 O O . MET A 1 503 ? 2.77 37.875 23.078 1 91.06 503 MET A O 1
ATOM 4002 N N . MET A 1 504 ? 4.484 37.969 24.594 1 83.44 504 MET A N 1
ATOM 4003 C CA . MET A 1 504 ? 3.855 39.031 25.406 1 83.44 504 MET A CA 1
ATOM 4004 C C . MET A 1 504 ? 4.062 40.406 24.781 1 83.44 504 MET A C 1
ATOM 4006 O O . MET A 1 504 ? 3.207 41.281 24.906 1 83.44 504 MET A O 1
ATOM 4010 N N . MET B 1 1 ? -31.219 -28.625 -0.116 1 24.34 1 MET B N 1
ATOM 4011 C CA . MET B 1 1 ? -30.609 -27.828 -1.181 1 24.34 1 MET B CA 1
ATOM 4012 C C . MET B 1 1 ? -29.094 -28.016 -1.202 1 24.34 1 MET B C 1
ATOM 4014 O O . MET B 1 1 ? -28.422 -27.703 -0.218 1 24.34 1 MET B O 1
ATOM 4018 N N . VAL B 1 2 ? -28.672 -29 -1.9 1 31.17 2 VAL B N 1
ATOM 4019 C CA . VAL B 1 2 ? -27.297 -29.484 -1.997 1 31.17 2 VAL B CA 1
ATOM 4020 C C . VAL B 1 2 ? -26.344 -28.328 -2.33 1 31.17 2 VAL B C 1
ATOM 4022 O O . VAL B 1 2 ? -26.656 -27.5 -3.176 1 31.17 2 VAL B O 1
ATOM 4025 N N . SER B 1 3 ? -25.516 -28.109 -1.476 1 33.75 3 SER B N 1
ATOM 4026 C CA . SER B 1 3 ? -24.562 -27.016 -1.64 1 33.75 3 SER B CA 1
ATOM 4027 C C . SER B 1 3 ? -23.891 -27.078 -3.004 1 33.75 3 SER B C 1
ATOM 4029 O O . SER B 1 3 ? -23.781 -28.156 -3.604 1 33.75 3 SER B O 1
ATOM 4031 N N . THR B 1 4 ? -23.703 -25.938 -3.629 1 34.03 4 THR B N 1
ATOM 4032 C CA . THR B 1 4 ? -23.156 -25.812 -4.973 1 34.03 4 THR B CA 1
ATOM 4033 C C . THR B 1 4 ? -21.844 -26.578 -5.102 1 34.03 4 THR B C 1
ATOM 4035 O O . THR B 1 4 ? -21.484 -27.016 -6.191 1 34.03 4 THR B O 1
ATOM 4038 N N . ALA B 1 5 ? -21.047 -26.719 -4.078 1 36.22 5 ALA B N 1
ATOM 4039 C CA . ALA B 1 5 ? -19.812 -27.516 -4.129 1 36.22 5 ALA B CA 1
ATOM 4040 C C . ALA B 1 5 ? -20.125 -29 -4.25 1 36.22 5 ALA B C 1
ATOM 4042 O O . ALA B 1 5 ? -19.422 -29.734 -4.953 1 36.22 5 ALA B O 1
ATOM 4043 N N . GLU B 1 6 ? -21.125 -29.484 -3.443 1 34.5 6 GLU B N 1
ATOM 4044 C CA . GLU B 1 6 ? -21.547 -30.875 -3.459 1 34.5 6 GLU B CA 1
ATOM 4045 C C . GLU B 1 6 ? -22.047 -31.281 -4.844 1 34.5 6 GLU B C 1
ATOM 4047 O O . GLU B 1 6 ? -21.891 -32.438 -5.242 1 34.5 6 GLU B O 1
ATOM 4052 N N . LYS B 1 7 ? -22.672 -30.406 -5.426 1 38.38 7 LYS B N 1
ATOM 4053 C CA . LYS B 1 7 ? -23.219 -30.703 -6.746 1 38.38 7 LYS B CA 1
ATOM 4054 C C . LYS B 1 7 ? -22.109 -30.938 -7.762 1 38.38 7 LYS B C 1
ATOM 4056 O O . LYS B 1 7 ? -22.281 -31.688 -8.711 1 38.38 7 LYS B O 1
ATOM 4061 N N . ALA B 1 8 ? -21 -30.297 -7.398 1 34.78 8 ALA B N 1
ATOM 4062 C CA . ALA B 1 8 ? -19.938 -30.375 -8.398 1 34.78 8 ALA B CA 1
ATOM 4063 C C . ALA B 1 8 ? -19.203 -31.703 -8.328 1 34.78 8 ALA B C 1
ATOM 4065 O O . ALA B 1 8 ? -18.844 -32.281 -9.359 1 34.78 8 ALA B O 1
ATOM 4066 N N . GLN B 1 9 ? -18.969 -32.281 -7.105 1 33.47 9 GLN B N 1
ATOM 4067 C CA . GLN B 1 9 ? -18.188 -33.5 -6.988 1 33.47 9 GLN B CA 1
ATOM 4068 C C . GLN B 1 9 ? -19 -34.719 -7.461 1 33.47 9 GLN B C 1
ATOM 4070 O O . GLN B 1 9 ? -18.469 -35.594 -8.148 1 33.47 9 GLN B O 1
ATOM 4075 N N . ASN B 1 10 ? -20.203 -34.969 -6.902 1 33.31 10 ASN B N 1
ATOM 4076 C CA . ASN B 1 10 ? -20.953 -36.188 -7.188 1 33.31 10 ASN B CA 1
ATOM 4077 C C . ASN B 1 10 ? -21.266 -36.312 -8.68 1 33.31 10 ASN B C 1
ATOM 4079 O O . ASN B 1 10 ? -21.453 -37.438 -9.18 1 33.31 10 ASN B O 1
ATOM 4083 N N . ARG B 1 11 ? -21.578 -35.281 -9.359 1 33.5 11 ARG B N 1
ATOM 4084 C CA . ARG B 1 11 ? -22.031 -35.375 -10.742 1 33.5 11 ARG B CA 1
ATOM 4085 C C . ARG B 1 11 ? -20.844 -35.562 -11.688 1 33.5 11 ARG B C 1
ATOM 4087 O O . ARG B 1 11 ? -21.031 -35.781 -12.891 1 33.5 11 ARG B O 1
ATOM 4094 N N . VAL B 1 12 ? -19.672 -35.438 -11.25 1 35.91 12 VAL B N 1
ATOM 4095 C CA . VAL B 1 12 ? -18.516 -35.688 -12.125 1 35.91 12 VAL B CA 1
ATOM 4096 C C . VAL B 1 12 ? -18.422 -37.156 -12.461 1 35.91 12 VAL B C 1
ATOM 4098 O O . VAL B 1 12 ? -18.188 -37.531 -13.617 1 35.91 12 VAL B O 1
ATOM 4101 N N . ASP B 1 13 ? -18.625 -38.094 -11.453 1 32.66 13 ASP B N 1
ATOM 4102 C CA . ASP B 1 13 ? -18.438 -39.5 -11.742 1 32.66 13 ASP B CA 1
ATOM 4103 C C . ASP B 1 13 ? -19.562 -40.031 -12.648 1 32.66 13 ASP B C 1
ATOM 4105 O O . ASP B 1 13 ? -19.312 -40.906 -13.5 1 32.66 13 ASP B O 1
ATOM 4109 N N . GLU B 1 14 ? -20.828 -39.719 -12.398 1 32.5 14 GLU B N 1
ATOM 4110 C CA . GLU B 1 14 ? -21.938 -40.344 -13.102 1 32.5 14 GLU B CA 1
ATOM 4111 C C . GLU B 1 14 ? -22.078 -39.812 -14.523 1 32.5 14 GLU B C 1
ATOM 4113 O O . GLU B 1 14 ? -22.625 -40.5 -15.391 1 32.5 14 GLU B O 1
ATOM 4118 N N . GLY B 1 15 ? -21.812 -38.594 -14.766 1 32.56 15 GLY B N 1
ATOM 4119 C CA . GLY B 1 15 ? -22.078 -38 -16.062 1 32.56 15 GLY B CA 1
ATOM 4120 C C . GLY B 1 15 ? -21.141 -38.469 -17.156 1 32.56 15 GLY B C 1
ATOM 4121 O O . GLY B 1 15 ? -21.203 -38 -18.281 1 32.56 15 GLY B O 1
ATOM 4122 N N . GLU B 1 16 ? -20.031 -39.094 -16.766 1 35.25 16 GLU B N 1
ATOM 4123 C CA . GLU B 1 16 ? -19.172 -39.656 -17.797 1 35.25 16 GLU B CA 1
ATOM 4124 C C . GLU B 1 16 ? -19.906 -40.719 -18.609 1 35.25 16 GLU B C 1
ATOM 4126 O O . GLU B 1 16 ? -19.422 -41.156 -19.656 1 35.25 16 GLU B O 1
ATOM 4131 N N . LYS B 1 17 ? -21.047 -41.344 -18.109 1 35.31 17 LYS B N 1
ATOM 4132 C CA . LYS B 1 17 ? -21.562 -42.531 -18.766 1 35.31 17 LYS B CA 1
ATOM 4133 C C . LYS B 1 17 ? -22.344 -42.188 -20.031 1 35.31 17 LYS B C 1
ATOM 4135 O O . LYS B 1 17 ? -22.312 -42.906 -21.016 1 35.31 17 LYS B O 1
ATOM 4140 N N . GLN B 1 18 ? -23.453 -41.375 -19.969 1 32.09 18 GLN B N 1
ATOM 4141 C CA . GLN B 1 18 ? -24.531 -41.562 -20.938 1 32.09 18 GLN B CA 1
ATOM 4142 C C . GLN B 1 18 ? -24.219 -40.844 -22.25 1 32.09 18 GLN B C 1
ATOM 4144 O O . GLN B 1 18 ? -25.078 -40.781 -23.141 1 32.09 18 GLN B O 1
ATOM 4149 N N . ARG B 1 19 ? -23.391 -39.875 -22.453 1 33.72 19 ARG B N 1
ATOM 4150 C CA . ARG B 1 19 ? -23.641 -39.375 -23.812 1 33.72 19 ARG B CA 1
ATOM 4151 C C . ARG B 1 19 ? -23.391 -40.438 -24.859 1 33.72 19 ARG B C 1
ATOM 4153 O O . ARG B 1 19 ? -22.281 -40.938 -24.984 1 33.72 19 ARG B O 1
ATOM 4160 N N . THR B 1 20 ? -24.312 -41.219 -25.219 1 34.09 20 THR B N 1
ATOM 4161 C CA . THR B 1 20 ? -24.422 -42 -26.438 1 34.09 20 THR B CA 1
ATOM 4162 C C . THR B 1 20 ? -23.922 -41.219 -27.641 1 34.09 20 THR B C 1
ATOM 4164 O O . THR B 1 20 ? -24.172 -41.594 -28.781 1 34.09 20 THR B O 1
ATOM 4167 N N . SER B 1 21 ? -23.859 -39.875 -27.562 1 37.69 21 SER B N 1
ATOM 4168 C CA . SER B 1 21 ? -23.734 -39.156 -28.828 1 37.69 21 SER B CA 1
ATOM 4169 C C . SER B 1 21 ? -22.625 -39.75 -29.703 1 37.69 21 SER B C 1
ATOM 4171 O O . SER B 1 21 ? -21.766 -40.469 -29.203 1 37.69 21 SER B O 1
ATOM 4173 N N . LYS B 1 22 ? -22.438 -39.062 -30.984 1 43.12 22 LYS B N 1
ATOM 4174 C CA . LYS B 1 22 ? -21.5 -39.188 -32.094 1 43.12 22 LYS B CA 1
ATOM 4175 C C . LYS B 1 22 ? -20.062 -39.062 -31.625 1 43.12 22 LYS B C 1
ATOM 4177 O O . LYS B 1 22 ? -19.672 -38.031 -31.062 1 43.12 22 LYS B O 1
ATOM 4182 N N . THR B 1 23 ? -19.391 -40 -31.281 1 49.34 23 THR B N 1
ATOM 4183 C CA . THR B 1 23 ? -18.031 -40.156 -30.766 1 49.34 23 THR B CA 1
ATOM 4184 C C . THR B 1 23 ? -17.062 -39.281 -31.516 1 49.34 23 THR B C 1
ATOM 4186 O O . THR B 1 23 ? -16.688 -39.562 -32.656 1 49.34 23 THR B O 1
ATOM 4189 N N . VAL B 1 24 ? -17.062 -38 -31.469 1 63.16 24 VAL B N 1
ATOM 4190 C CA . VAL B 1 24 ? -16.156 -37.062 -32.125 1 63.16 24 VAL B CA 1
ATOM 4191 C C . VAL B 1 24 ? -14.711 -37.469 -31.828 1 63.16 24 VAL B C 1
ATOM 4193 O O . VAL B 1 24 ? -14.305 -37.5 -30.656 1 63.16 24 VAL B O 1
ATOM 4196 N N . ARG B 1 25 ? -14.117 -38.031 -32.844 1 78.88 25 ARG B N 1
ATOM 4197 C CA . ARG B 1 25 ? -12.703 -38.375 -32.75 1 78.88 25 ARG B CA 1
ATOM 4198 C C . ARG B 1 25 ? -11.836 -37.094 -32.781 1 78.88 25 ARG B C 1
ATOM 4200 O O . ARG B 1 25 ? -11.836 -36.344 -33.75 1 78.88 25 ARG B O 1
ATOM 4207 N N . HIS B 1 26 ? -11.07 -36.875 -31.656 1 87.12 26 HIS B N 1
ATOM 4208 C CA . HIS B 1 26 ? -10.211 -35.688 -31.531 1 87.12 26 HIS B CA 1
ATOM 4209 C C . HIS B 1 26 ? -8.922 -35.875 -32.312 1 87.12 26 HIS B C 1
ATOM 4211 O O . HIS B 1 26 ? -8.453 -37 -32.5 1 87.12 26 HIS B O 1
ATOM 4217 N N . ALA B 1 27 ? -8.477 -34.781 -32.938 1 88 27 ALA B N 1
ATOM 4218 C CA . ALA B 1 27 ? -7.238 -34.781 -33.719 1 88 27 ALA B CA 1
ATOM 4219 C C . ALA B 1 27 ? -6.496 -33.469 -33.562 1 88 27 ALA B C 1
ATOM 4221 O O . ALA B 1 27 ? -7.098 -32.438 -33.188 1 88 27 ALA B O 1
ATOM 4222 N N . GLY B 1 28 ? -5.211 -33.562 -33.719 1 93.62 28 GLY B N 1
ATOM 4223 C CA . GLY B 1 28 ? -4.414 -32.344 -33.719 1 93.62 28 GLY B CA 1
ATOM 4224 C C . GLY B 1 28 ? -4.602 -31.516 -34.969 1 93.62 28 GLY B C 1
ATOM 4225 O O . GLY B 1 28 ? -4.727 -32.062 -36.062 1 93.62 28 GLY B O 1
ATOM 4226 N N . ARG B 1 29 ? -4.672 -30.266 -34.781 1 93.81 29 ARG B N 1
ATOM 4227 C CA . ARG B 1 29 ? -4.723 -29.359 -35.906 1 93.81 29 ARG B CA 1
ATOM 4228 C C . ARG B 1 29 ? -3.518 -28.438 -35.938 1 93.81 29 ARG B C 1
ATOM 4230 O O . ARG B 1 29 ? -2.994 -28.062 -34.875 1 93.81 29 ARG B O 1
ATOM 4237 N N . HIS B 1 30 ? -3.129 -28.016 -37.094 1 94.25 30 HIS B N 1
ATOM 4238 C CA . HIS B 1 30 ? -2.012 -27.094 -37.219 1 94.25 30 HIS B CA 1
ATOM 4239 C C . HIS B 1 30 ? -2.455 -25.656 -36.969 1 94.25 30 HIS B C 1
ATOM 4241 O O . HIS B 1 30 ? -3.512 -25.234 -37.438 1 94.25 30 HIS B O 1
ATOM 4247 N N . VAL B 1 31 ? -1.694 -25.031 -36.188 1 95.56 31 VAL B N 1
ATOM 4248 C CA . VAL B 1 31 ? -1.873 -23.609 -35.906 1 95.56 31 VAL B CA 1
ATOM 4249 C C . VAL B 1 31 ? -0.631 -22.828 -36.344 1 95.56 31 VAL B C 1
ATOM 4251 O O . VAL B 1 31 ? 0.493 -23.328 -36.219 1 95.56 31 VAL B O 1
ATOM 4254 N N . THR B 1 32 ? -0.859 -21.656 -36.938 1 93.19 32 THR B N 1
ATOM 4255 C CA . THR B 1 32 ? 0.237 -20.797 -37.375 1 93.19 32 THR B CA 1
ATOM 4256 C C . THR B 1 32 ? 0.156 -19.438 -36.656 1 93.19 32 THR B C 1
ATOM 4258 O O . THR B 1 32 ? -0.84 -19.141 -36 1 93.19 32 THR B O 1
ATOM 4261 N N . GLY B 1 33 ? 1.25 -18.719 -36.781 1 89.69 33 GLY B N 1
ATOM 4262 C CA . GLY B 1 33 ? 1.281 -17.375 -36.188 1 89.69 33 GLY B CA 1
ATOM 4263 C C . GLY B 1 33 ? 0.16 -16.484 -36.688 1 89.69 33 GLY B C 1
ATOM 4264 O O . GLY B 1 33 ? -0.271 -15.57 -35.969 1 89.69 33 GLY B O 1
ATOM 4265 N N . ASN B 1 34 ? -0.346 -16.688 -37.812 1 88.62 34 ASN B N 1
ATOM 4266 C CA . ASN B 1 34 ? -1.416 -15.898 -38.438 1 88.62 34 ASN B CA 1
ATOM 4267 C C . ASN B 1 34 ? -2.746 -16.125 -37.719 1 88.62 34 ASN B C 1
ATOM 4269 O O . ASN B 1 34 ? -3.688 -15.344 -37.906 1 88.62 34 ASN B O 1
ATOM 4273 N N . ASP B 1 35 ? -2.742 -17.031 -36.906 1 90.38 35 ASP B N 1
ATOM 4274 C CA . ASP B 1 35 ? -3.992 -17.375 -36.219 1 90.38 35 ASP B CA 1
ATOM 4275 C C . ASP B 1 35 ? -4.168 -16.578 -34.938 1 90.38 35 ASP B C 1
ATOM 4277 O O . ASP B 1 35 ? -5.207 -16.656 -34.281 1 90.38 35 ASP B O 1
ATOM 4281 N N . PHE B 1 36 ? -3.203 -15.789 -34.625 1 91.69 36 PHE B N 1
ATOM 4282 C CA . PHE B 1 36 ? -3.332 -15.023 -33.375 1 91.69 36 PHE B CA 1
ATOM 4283 C C . PHE B 1 36 ? -4.137 -13.75 -33.625 1 91.69 36 PHE B C 1
ATOM 4285 O O . PHE B 1 36 ? -3.678 -12.836 -34.312 1 91.69 36 PHE B O 1
ATOM 4292 N N . GLU B 1 37 ? -5.285 -13.742 -33.125 1 88.56 37 GLU B N 1
ATOM 4293 C CA . GLU B 1 37 ? -6.168 -12.578 -33.094 1 88.56 37 GLU B CA 1
ATOM 4294 C C . GLU B 1 37 ? -6.57 -12.25 -31.641 1 88.56 37 GLU B C 1
ATOM 4296 O O . GLU B 1 37 ? -7.285 -13.023 -31 1 88.56 37 GLU B O 1
ATOM 4301 N N . PRO B 1 38 ? -6.137 -11.141 -31.141 1 87.25 38 PRO B N 1
ATOM 4302 C CA . PRO B 1 38 ? -6.418 -10.82 -29.734 1 87.25 38 PRO B CA 1
ATOM 4303 C C . PRO B 1 38 ? -7.875 -11.062 -29.359 1 87.25 38 PRO B C 1
ATOM 4305 O O . PRO B 1 38 ? -8.156 -11.523 -28.25 1 87.25 38 PRO B O 1
ATOM 4308 N N . GLU B 1 39 ? -8.797 -10.797 -30.203 1 88.25 39 GLU B N 1
ATOM 4309 C CA . GLU B 1 39 ? -10.219 -10.953 -29.922 1 88.25 39 GLU B CA 1
ATOM 4310 C C . GLU B 1 39 ? -10.57 -12.406 -29.609 1 88.25 39 GLU B C 1
ATOM 4312 O O . GLU B 1 39 ? -11.57 -12.68 -28.938 1 88.25 39 GLU B O 1
ATOM 4317 N N . LYS B 1 40 ? -9.688 -13.289 -30.062 1 91.5 40 LYS B N 1
ATOM 4318 C CA . LYS B 1 40 ? -9.961 -14.711 -29.859 1 91.5 40 LYS B CA 1
ATOM 4319 C C . LYS B 1 40 ? -9.297 -15.227 -28.594 1 91.5 40 LYS B C 1
ATOM 4321 O O . LYS B 1 40 ? -9.617 -16.312 -28.109 1 91.5 40 LYS B O 1
ATOM 4326 N N . HIS B 1 41 ? -8.414 -14.414 -28.031 1 92.31 41 HIS B N 1
ATOM 4327 C CA . HIS B 1 41 ? -7.547 -15 -27.016 1 92.31 41 HIS B CA 1
ATOM 4328 C C . HIS B 1 41 ? -7.578 -14.195 -25.719 1 92.31 41 HIS B C 1
ATOM 4330 O O . HIS B 1 41 ? -6.789 -14.445 -24.812 1 92.31 41 HIS B O 1
ATOM 4336 N N . PHE B 1 42 ? -8.438 -13.188 -25.641 1 91.06 42 PHE B N 1
ATOM 4337 C CA . PHE B 1 42 ? -8.648 -12.398 -24.438 1 91.06 42 PHE B CA 1
ATOM 4338 C C . PHE B 1 42 ? -10.141 -12.273 -24.125 1 91.06 42 PHE B C 1
ATOM 4340 O O . PHE B 1 42 ? -10.969 -12.305 -25.031 1 91.06 42 PHE B O 1
ATOM 4347 N N . TYR B 1 43 ? -10.438 -12.125 -22.812 1 89.75 43 TYR B N 1
ATOM 4348 C CA . TYR B 1 43 ? -11.812 -11.766 -22.484 1 89.75 43 TYR B CA 1
ATOM 4349 C C . TYR B 1 43 ? -12.18 -10.406 -23.062 1 89.75 43 TYR B C 1
ATOM 4351 O O . TYR B 1 43 ? -11.344 -9.5 -23.109 1 89.75 43 TYR B O 1
ATOM 4359 N N . PRO B 1 44 ? -13.391 -10.227 -23.391 1 86.75 44 PRO B N 1
ATOM 4360 C CA . PRO B 1 44 ? -13.812 -8.953 -24 1 86.75 44 PRO B CA 1
ATOM 4361 C C . PRO B 1 44 ? -13.508 -7.75 -23.109 1 86.75 44 PRO B C 1
ATOM 4363 O O . PRO B 1 44 ? -13.07 -6.711 -23.609 1 86.75 44 PRO B O 1
ATOM 4366 N N . ARG B 1 45 ? -13.656 -7.855 -21.859 1 87 45 ARG B N 1
ATOM 4367 C CA . ARG B 1 45 ? -13.414 -6.754 -20.922 1 87 45 ARG B CA 1
ATOM 4368 C C . ARG B 1 45 ? -11.945 -6.355 -20.922 1 87 45 ARG B C 1
ATOM 4370 O O . ARG B 1 45 ? -11.609 -5.215 -20.594 1 87 45 ARG B O 1
ATOM 4377 N N . VAL B 1 46 ? -11.125 -7.266 -21.281 1 88.38 46 VAL B N 1
ATOM 4378 C CA . VAL B 1 46 ? -9.688 -7.051 -21.25 1 88.38 46 VAL B CA 1
ATOM 4379 C C . VAL B 1 46 ? -9.242 -6.277 -22.484 1 88.38 46 VAL B C 1
ATOM 4381 O O . VAL B 1 46 ? -8.32 -5.465 -22.422 1 88.38 46 VAL B O 1
ATOM 4384 N N . LEU B 1 47 ? -9.93 -6.508 -23.578 1 85.25 47 LEU B N 1
ATOM 4385 C CA . LEU B 1 47 ? -9.547 -5.934 -24.875 1 85.25 47 LEU B CA 1
ATOM 4386 C C . LEU B 1 47 ? -9.617 -4.41 -24.828 1 85.25 47 LEU B C 1
ATOM 4388 O O . LEU B 1 47 ? -8.797 -3.732 -25.453 1 85.25 47 LEU B O 1
ATOM 4392 N N . ASN B 1 48 ? -10.492 -3.865 -24.031 1 82.25 48 ASN B N 1
ATOM 4393 C CA . ASN B 1 48 ? -10.68 -2.42 -24 1 82.25 48 ASN B CA 1
ATOM 4394 C C . ASN B 1 48 ? -10.102 -1.809 -22.719 1 82.25 48 ASN B C 1
ATOM 4396 O O . ASN B 1 48 ? -10.328 -0.63 -22.438 1 82.25 48 ASN B O 1
ATOM 4400 N N . ALA B 1 49 ? -9.367 -2.557 -22.078 1 87.12 49 ALA B N 1
ATOM 4401 C CA . ALA B 1 49 ? -8.898 -2.066 -20.781 1 87.12 49 ALA B CA 1
ATOM 4402 C C . ALA B 1 49 ? -7.477 -1.519 -20.891 1 87.12 49 ALA B C 1
ATOM 4404 O O . ALA B 1 49 ? -6.652 -2.055 -21.641 1 87.12 49 ALA B O 1
ATOM 4405 N N . SER B 1 50 ? -7.266 -0.377 -20.172 1 87.5 50 SER B N 1
ATOM 4406 C CA . SER B 1 50 ? -5.922 0.18 -20.047 1 87.5 50 SER B CA 1
ATOM 4407 C C . SER B 1 50 ? -5.301 -0.174 -18.703 1 87.5 50 SER B C 1
ATOM 4409 O O . SER B 1 50 ? -5.938 -0.024 -17.656 1 87.5 50 SER B O 1
ATOM 4411 N N . LEU B 1 51 ? -4.137 -0.602 -18.812 1 90.62 51 LEU B N 1
ATOM 4412 C CA . LEU B 1 51 ? -3.436 -1.019 -17.609 1 90.62 51 LEU B CA 1
ATOM 4413 C C . LEU B 1 51 ? -3.328 0.135 -16.609 1 90.62 51 LEU B C 1
ATOM 4415 O O . LEU B 1 51 ? -3.066 1.274 -17 1 90.62 51 LEU B O 1
ATOM 4419 N N . HIS B 1 52 ? -3.568 -0.119 -15.422 1 92.75 52 HIS B N 1
ATOM 4420 C CA . HIS B 1 52 ? -3.377 0.872 -14.367 1 92.75 52 HIS B CA 1
ATOM 4421 C C . HIS B 1 52 ? -1.923 1.326 -14.297 1 92.75 52 HIS B C 1
ATOM 4423 O O . HIS B 1 52 ? -1.007 0.504 -14.375 1 92.75 52 HIS B O 1
ATOM 4429 N N . PRO B 1 53 ? -1.641 2.645 -14.102 1 90.25 53 PRO B N 1
ATOM 4430 C CA . PRO B 1 53 ? -0.265 3.148 -14.094 1 90.25 53 PRO B CA 1
ATOM 4431 C C . PRO B 1 53 ? 0.61 2.467 -13.047 1 90.25 53 PRO B C 1
ATOM 4433 O O . PRO B 1 53 ? 1.797 2.232 -13.281 1 90.25 53 PRO B O 1
ATOM 4436 N N . MET B 1 54 ? 0.089 2.164 -12 1 91.88 54 MET B N 1
ATOM 4437 C CA . MET B 1 54 ? 0.851 1.524 -10.93 1 91.88 54 MET B CA 1
ATOM 4438 C C . MET B 1 54 ? 1.283 0.12 -11.336 1 91.88 54 MET B C 1
ATOM 4440 O O . MET B 1 54 ? 2.387 -0.316 -11 1 91.88 54 MET B O 1
ATOM 4444 N N . VAL B 1 55 ? 0.421 -0.584 -11.961 1 93 55 VAL B N 1
ATOM 4445 C CA . VAL B 1 55 ? 0.731 -1.935 -12.422 1 93 55 VAL B CA 1
ATOM 4446 C C . VAL B 1 55 ? 1.808 -1.878 -13.508 1 93 55 VAL B C 1
ATOM 4448 O O . VAL B 1 55 ? 2.738 -2.688 -13.508 1 93 55 VAL B O 1
ATOM 4451 N N . THR B 1 56 ? 1.648 -0.912 -14.352 1 91.06 56 THR B N 1
ATOM 4452 C CA . THR B 1 56 ? 2.662 -0.703 -15.383 1 91.06 56 THR B CA 1
ATOM 4453 C C . THR B 1 56 ? 4.027 -0.439 -14.75 1 91.06 56 THR B C 1
ATOM 4455 O O . THR B 1 56 ? 5.035 -0.991 -15.188 1 91.06 56 THR B O 1
ATOM 4458 N N . ALA B 1 57 ? 3.967 0.405 -13.773 1 91.12 57 ALA B N 1
ATOM 4459 C CA . ALA B 1 57 ? 5.207 0.719 -13.07 1 91.12 57 ALA B CA 1
ATOM 4460 C C . ALA B 1 57 ? 5.82 -0.534 -12.453 1 91.12 57 ALA B C 1
ATOM 4462 O O . ALA B 1 57 ? 7.023 -0.771 -12.578 1 91.12 57 ALA B O 1
ATOM 4463 N N . PHE B 1 58 ? 5.086 -1.371 -11.82 1 94.56 58 PHE B N 1
ATOM 4464 C CA . PHE B 1 58 ? 5.547 -2.598 -11.18 1 94.56 58 PHE B CA 1
ATOM 4465 C C . PHE B 1 58 ? 6.184 -3.533 -12.203 1 94.56 58 PHE B C 1
ATOM 4467 O O . PHE B 1 58 ? 7.289 -4.039 -11.984 1 94.56 58 PHE B O 1
ATOM 4474 N N . LEU B 1 59 ? 5.543 -3.74 -13.281 1 92.19 59 LEU B N 1
ATOM 4475 C CA . LEU B 1 59 ? 6.004 -4.684 -14.289 1 92.19 59 LEU B CA 1
ATOM 4476 C C . LEU B 1 59 ? 7.305 -4.203 -14.93 1 92.19 59 LEU B C 1
ATOM 4478 O O . LEU B 1 59 ? 8.047 -5 -15.508 1 92.19 59 LEU B O 1
ATOM 4482 N N . ASN B 1 60 ? 7.555 -2.924 -14.766 1 89.75 60 ASN B N 1
ATOM 4483 C CA . ASN B 1 60 ? 8.742 -2.355 -15.406 1 89.75 60 ASN B CA 1
ATOM 4484 C C . ASN B 1 60 ? 9.852 -2.094 -14.391 1 89.75 60 ASN B C 1
ATOM 4486 O O . ASN B 1 60 ? 10.898 -1.552 -14.742 1 89.75 60 ASN B O 1
ATOM 4490 N N . LEU B 1 61 ? 9.734 -2.352 -13.18 1 93.25 61 LEU B N 1
ATOM 4491 C CA . LEU B 1 61 ? 10.703 -2.031 -12.141 1 93.25 61 LEU B CA 1
ATOM 4492 C C . LEU B 1 61 ? 12.008 -2.789 -12.359 1 93.25 61 LEU B C 1
ATOM 4494 O O . LEU B 1 61 ? 13.094 -2.232 -12.18 1 93.25 61 LEU B O 1
ATOM 4498 N N . GLY B 1 62 ? 11.914 -4.055 -12.789 1 94.12 62 GLY B N 1
ATOM 4499 C CA . GLY B 1 62 ? 13.078 -4.922 -12.859 1 94.12 62 GLY B CA 1
ATOM 4500 C C . GLY B 1 62 ? 13.477 -5.492 -11.508 1 94.12 62 GLY B C 1
ATOM 4501 O O . GLY B 1 62 ? 13.141 -4.93 -10.469 1 94.12 62 GLY B O 1
ATOM 4502 N N . ASN B 1 63 ? 14.25 -6.492 -11.477 1 97.19 63 ASN B N 1
ATOM 4503 C CA . ASN B 1 63 ? 14.555 -7.266 -10.281 1 97.19 63 ASN B CA 1
ATOM 4504 C C . ASN B 1 63 ? 15.438 -6.48 -9.312 1 97.19 63 ASN B C 1
ATOM 4506 O O . ASN B 1 63 ? 15.273 -6.586 -8.094 1 97.19 63 ASN B O 1
ATOM 4510 N N . GLU B 1 64 ? 16.375 -5.711 -9.789 1 96.75 64 GLU B N 1
ATOM 4511 C CA . GLU B 1 64 ? 17.266 -4.949 -8.93 1 96.75 64 GLU B CA 1
ATOM 4512 C C . GLU B 1 64 ? 16.484 -3.949 -8.07 1 96.75 64 GLU B C 1
ATOM 4514 O O . GLU B 1 64 ? 16.688 -3.871 -6.859 1 96.75 64 GLU B O 1
ATOM 4519 N N . ARG B 1 65 ? 15.625 -3.203 -8.688 1 96.5 65 ARG B N 1
ATOM 4520 C CA . ARG B 1 65 ? 14.836 -2.205 -7.969 1 96.5 65 ARG B CA 1
ATOM 4521 C C . ARG B 1 65 ? 13.828 -2.869 -7.035 1 96.5 65 ARG B C 1
ATOM 4523 O O . ARG B 1 65 ? 13.555 -2.357 -5.949 1 96.5 65 ARG B O 1
ATOM 4530 N N . ILE B 1 66 ? 13.281 -4.012 -7.469 1 97.44 66 ILE B N 1
ATOM 4531 C CA . ILE B 1 66 ? 12.367 -4.758 -6.605 1 97.44 66 ILE B CA 1
ATOM 4532 C C . ILE B 1 66 ? 13.117 -5.23 -5.359 1 97.44 66 ILE B C 1
ATOM 4534 O O . ILE B 1 66 ? 12.609 -5.09 -4.242 1 97.44 66 ILE B O 1
ATOM 4538 N N . ALA B 1 67 ? 14.32 -5.766 -5.57 1 97.44 67 ALA B N 1
ATOM 4539 C CA . ALA B 1 67 ? 15.109 -6.254 -4.441 1 97.44 67 ALA B CA 1
ATOM 4540 C C . ALA B 1 67 ? 15.445 -5.125 -3.475 1 97.44 67 ALA B C 1
ATOM 4542 O O . ALA B 1 67 ? 15.375 -5.301 -2.256 1 97.44 67 ALA B O 1
ATOM 4543 N N . MET B 1 68 ? 15.781 -4.016 -4.004 1 95.38 68 MET B N 1
ATOM 4544 C CA . MET B 1 68 ? 16.109 -2.859 -3.174 1 95.38 68 MET B CA 1
ATOM 4545 C C . MET B 1 68 ? 14.906 -2.416 -2.352 1 95.38 68 MET B C 1
ATOM 4547 O O . MET B 1 68 ? 15.016 -2.195 -1.146 1 95.38 68 MET B O 1
ATOM 4551 N N . ARG B 1 69 ? 13.789 -2.201 -3.043 1 96.12 69 ARG B N 1
ATOM 4552 C CA . ARG B 1 69 ? 12.578 -1.769 -2.363 1 96.12 69 ARG B CA 1
ATOM 4553 C C . ARG B 1 69 ? 12.156 -2.779 -1.302 1 96.12 69 ARG B C 1
ATOM 4555 O O . ARG B 1 69 ? 11.758 -2.398 -0.197 1 96.12 69 ARG B O 1
ATOM 4562 N N . TYR B 1 70 ? 12.242 -4.078 -1.629 1 96.19 70 TYR B N 1
ATOM 4563 C CA . TYR B 1 70 ? 11.859 -5.129 -0.691 1 96.19 70 TYR B CA 1
ATOM 4564 C C . TYR B 1 70 ? 12.75 -5.105 0.545 1 96.19 70 TYR B C 1
ATOM 4566 O O . TYR B 1 70 ? 12.266 -5.273 1.668 1 96.19 70 TYR B O 1
ATOM 4574 N N . SER B 1 71 ? 14 -4.965 0.36 1 93.94 71 SER B N 1
ATOM 4575 C CA . SER B 1 71 ? 14.945 -4.941 1.472 1 93.94 71 SER B CA 1
ATOM 4576 C C . SER B 1 71 ? 14.703 -3.742 2.383 1 93.94 71 SER B C 1
ATOM 4578 O O . SER B 1 71 ? 14.914 -3.82 3.594 1 93.94 71 SER B O 1
ATOM 4580 N N . HIS B 1 72 ? 14.234 -2.637 1.794 1 91.38 72 HIS B N 1
ATOM 4581 C CA . HIS B 1 72 ? 13.906 -1.462 2.596 1 91.38 72 HIS B CA 1
ATOM 4582 C C . HIS B 1 72 ? 12.633 -1.682 3.406 1 91.38 72 HIS B C 1
ATOM 4584 O O . HIS B 1 72 ? 12.5 -1.16 4.516 1 91.38 72 HIS B O 1
ATOM 4590 N N . LEU B 1 73 ? 11.742 -2.41 2.795 1 93.19 73 LEU B N 1
ATOM 4591 C CA . LEU B 1 73 ? 10.477 -2.705 3.463 1 93.19 73 LEU B CA 1
ATOM 4592 C C . LEU B 1 73 ? 10.672 -3.742 4.562 1 93.19 73 LEU B C 1
ATOM 4594 O O . LEU B 1 73 ? 9.883 -3.811 5.508 1 93.19 73 LEU B O 1
ATOM 4598 N N . HIS B 1 74 ? 11.656 -4.59 4.426 1 93.25 74 HIS B N 1
ATOM 4599 C CA . HIS B 1 74 ? 11.93 -5.672 5.363 1 93.25 74 HIS B CA 1
ATOM 4600 C C . HIS B 1 74 ? 13.352 -5.57 5.914 1 93.25 74 HIS B C 1
ATOM 4602 O O . HIS B 1 74 ? 14.234 -6.332 5.512 1 93.25 74 HIS B O 1
ATOM 4608 N N . PRO B 1 75 ? 13.297 -4.754 7.023 1 86.75 75 PRO B N 1
ATOM 4609 C CA . PRO B 1 75 ? 14.633 -4.582 7.594 1 86.75 75 PRO B CA 1
ATOM 4610 C C . PRO B 1 75 ? 15.242 -5.898 8.07 1 86.75 75 PRO B C 1
ATOM 4612 O O . PRO B 1 75 ? 14.547 -6.734 8.648 1 86.75 75 PRO B O 1
ATOM 4615 N N . GLY B 1 76 ? 16.281 -6.367 7.629 1 86.44 76 GLY B N 1
ATOM 4616 C CA . GLY B 1 76 ? 16.953 -7.594 8.023 1 86.44 76 GLY B CA 1
ATOM 4617 C C . GLY B 1 76 ? 17.234 -8.523 6.855 1 86.44 76 GLY B C 1
ATOM 4618 O O . GLY B 1 76 ? 18.016 -9.461 6.977 1 86.44 76 GLY B O 1
ATOM 4619 N N . ILE B 1 77 ? 16.484 -8.289 5.883 1 93.31 77 ILE B N 1
ATOM 4620 C CA . ILE B 1 77 ? 16.688 -9.133 4.711 1 93.31 77 ILE B CA 1
ATOM 4621 C C . ILE B 1 77 ? 17.688 -8.469 3.768 1 93.31 77 ILE B C 1
ATOM 4623 O O . ILE B 1 77 ? 17.453 -7.348 3.307 1 93.31 77 ILE B O 1
ATOM 4627 N N . ALA B 1 78 ? 18.672 -9.133 3.498 1 93.69 78 ALA B N 1
ATOM 4628 C CA . ALA B 1 78 ? 19.734 -8.609 2.635 1 93.69 78 ALA B CA 1
ATOM 4629 C C . ALA B 1 78 ? 19.297 -8.609 1.174 1 93.69 78 ALA B C 1
ATOM 4631 O O . ALA B 1 78 ? 18.719 -9.586 0.688 1 93.69 78 ALA B O 1
ATOM 4632 N N . ARG B 1 79 ? 19.641 -7.574 0.505 1 94.31 79 ARG B N 1
ATOM 4633 C CA . ARG B 1 79 ? 19.312 -7.422 -0.908 1 94.31 79 ARG B CA 1
ATOM 4634 C C . ARG B 1 79 ? 19.922 -8.547 -1.736 1 94.31 79 ARG B C 1
ATOM 4636 O O . ARG B 1 79 ? 19.266 -9.07 -2.648 1 94.31 79 ARG B O 1
ATOM 4643 N N . ASP B 1 80 ? 21.078 -8.938 -1.435 1 95.5 80 ASP B N 1
ATOM 4644 C CA . ASP B 1 80 ? 21.781 -9.969 -2.193 1 95.5 80 ASP B CA 1
ATOM 4645 C C . ASP B 1 80 ? 21.047 -11.305 -2.113 1 95.5 80 ASP B C 1
ATOM 4647 O O . ASP B 1 80 ? 21.031 -12.07 -3.08 1 95.5 80 ASP B O 1
ATOM 4651 N N . ARG B 1 81 ? 20.5 -11.562 -1.011 1 96.12 81 ARG B N 1
ATOM 4652 C CA . ARG B 1 81 ? 19.766 -12.812 -0.845 1 96.12 81 ARG B CA 1
ATOM 4653 C C . ARG B 1 81 ? 18.531 -12.844 -1.736 1 96.12 81 ARG B C 1
ATOM 4655 O O . ARG B 1 81 ? 18.188 -13.883 -2.295 1 96.12 81 ARG B O 1
ATOM 4662 N N . ILE B 1 82 ? 17.906 -11.758 -1.864 1 97.44 82 ILE B N 1
ATOM 4663 C CA . ILE B 1 82 ? 16.734 -11.648 -2.727 1 97.44 82 ILE B CA 1
ATOM 4664 C C . ILE B 1 82 ? 17.141 -11.828 -4.184 1 97.44 82 ILE B C 1
ATOM 4666 O O . ILE B 1 82 ? 16.469 -12.523 -4.949 1 97.44 82 ILE B O 1
ATOM 4670 N N . MET B 1 83 ? 18.234 -11.195 -4.527 1 97.75 83 MET B N 1
ATOM 4671 C CA . MET B 1 83 ? 18.734 -11.312 -5.895 1 97.75 83 MET B CA 1
ATOM 4672 C C . MET B 1 83 ? 19.078 -12.758 -6.227 1 97.75 83 MET B C 1
ATOM 4674 O O . MET B 1 83 ? 18.906 -13.195 -7.363 1 97.75 83 MET B O 1
ATOM 4678 N N . GLU B 1 84 ? 19.609 -13.445 -5.227 1 97.69 84 GLU B N 1
ATOM 4679 C CA . GLU B 1 84 ? 19.875 -14.859 -5.426 1 97.69 84 GLU B CA 1
ATOM 4680 C C . GLU B 1 84 ? 18.609 -15.633 -5.785 1 97.69 84 GLU B C 1
ATOM 4682 O O . GLU B 1 84 ? 18.641 -16.5 -6.652 1 97.69 84 GLU B O 1
ATOM 4687 N N . LEU B 1 85 ? 17.547 -15.281 -5.129 1 98.31 85 LEU B N 1
ATOM 4688 C CA . LEU B 1 85 ? 16.266 -15.914 -5.434 1 98.31 85 LEU B CA 1
ATOM 4689 C C . LEU B 1 85 ? 15.82 -15.578 -6.852 1 98.31 85 LEU B C 1
ATOM 4691 O O . LEU B 1 85 ? 15.406 -16.469 -7.605 1 98.31 85 LEU B O 1
ATOM 4695 N N . PHE B 1 86 ? 15.93 -14.352 -7.227 1 98.5 86 PHE B N 1
ATOM 4696 C CA . PHE B 1 86 ? 15.469 -13.898 -8.531 1 98.5 86 PHE B CA 1
ATOM 4697 C C . PHE B 1 86 ? 16.281 -14.539 -9.648 1 98.5 86 PHE B C 1
ATOM 4699 O O . PHE B 1 86 ? 15.773 -14.781 -10.742 1 98.5 86 PHE B O 1
ATOM 4706 N N . ASN B 1 87 ? 17.5 -14.836 -9.344 1 97.94 87 ASN B N 1
ATOM 4707 C CA . ASN B 1 87 ? 18.406 -15.359 -10.367 1 97.94 87 ASN B CA 1
ATOM 4708 C C . ASN B 1 87 ? 18.438 -16.891 -10.359 1 97.94 87 ASN B C 1
ATOM 4710 O O . ASN B 1 87 ? 19.172 -17.5 -11.133 1 97.94 87 ASN B O 1
ATOM 4714 N N . TYR B 1 88 ? 17.703 -17.438 -9.469 1 98 88 TYR B N 1
ATOM 4715 C CA . TYR B 1 88 ? 17.609 -18.891 -9.453 1 98 88 TYR B CA 1
ATOM 4716 C C . TYR B 1 88 ? 17.156 -19.438 -10.805 1 98 88 TYR B C 1
ATOM 4718 O O . TYR B 1 88 ? 16.266 -18.875 -11.43 1 98 88 TYR B O 1
ATOM 4726 N N . GLN B 1 89 ? 17.828 -20.453 -11.258 1 96.19 89 GLN B N 1
ATOM 4727 C CA . GLN B 1 89 ? 17.453 -21.109 -12.508 1 96.19 89 GLN B CA 1
ATOM 4728 C C . GLN B 1 89 ? 16.734 -22.422 -12.242 1 96.19 89 GLN B C 1
ATOM 4730 O O . GLN B 1 89 ? 17.391 -23.422 -11.906 1 96.19 89 GLN B O 1
ATOM 4735 N N . PRO B 1 90 ? 15.461 -22.453 -12.445 1 96.44 90 PRO B N 1
ATOM 4736 C CA . PRO B 1 90 ? 14.742 -23.703 -12.188 1 96.44 90 PRO B CA 1
ATOM 4737 C C . PRO B 1 90 ? 15.078 -24.812 -13.188 1 96.44 90 PRO B C 1
ATOM 4739 O O . PRO B 1 90 ? 15.305 -24.516 -14.367 1 96.44 90 PRO B O 1
ATOM 4742 N N . ALA B 1 91 ? 15.023 -26.016 -12.75 1 94.06 91 ALA B N 1
ATOM 4743 C CA . ALA B 1 91 ? 15.273 -27.172 -13.617 1 94.06 91 ALA B CA 1
ATOM 4744 C C . ALA B 1 91 ? 13.984 -27.656 -14.273 1 94.06 91 ALA B C 1
ATOM 4746 O O . ALA B 1 91 ? 14 -28.125 -15.422 1 94.06 91 ALA B O 1
ATOM 4747 N N . PHE B 1 92 ? 12.914 -27.531 -13.555 1 95.06 92 PHE B N 1
ATOM 4748 C CA . PHE B 1 92 ? 11.703 -28.172 -14.039 1 95.06 92 PHE B CA 1
ATOM 4749 C C . PHE B 1 92 ? 10.531 -27.188 -14.055 1 95.06 92 PHE B C 1
ATOM 4751 O O . PHE B 1 92 ? 9.656 -27.281 -14.914 1 95.06 92 PHE B O 1
ATOM 4758 N N . PHE B 1 93 ? 10.445 -26.281 -13.125 1 96.25 93 PHE B N 1
ATOM 4759 C CA . PHE B 1 93 ? 9.273 -25.438 -12.914 1 96.25 93 PHE B CA 1
ATOM 4760 C C . PHE B 1 93 ? 9.539 -24.016 -13.414 1 96.25 93 PHE B C 1
ATOM 4762 O O . PHE B 1 93 ? 9.719 -23.094 -12.617 1 96.25 93 PHE B O 1
ATOM 4769 N N . ASN B 1 94 ? 9.383 -23.781 -14.688 1 94.31 94 ASN B N 1
ATOM 4770 C CA . ASN B 1 94 ? 9.836 -22.562 -15.359 1 94.31 94 ASN B CA 1
ATOM 4771 C C . ASN B 1 94 ? 8.719 -21.531 -15.461 1 94.31 94 ASN B C 1
ATOM 4773 O O . ASN B 1 94 ? 8.961 -20.391 -15.844 1 94.31 94 ASN B O 1
ATOM 4777 N N . TRP B 1 95 ? 7.555 -21.891 -15.234 1 93.31 95 TRP B N 1
ATOM 4778 C CA . TRP B 1 95 ? 6.402 -21.016 -15.125 1 93.31 95 TRP B CA 1
ATOM 4779 C C . TRP B 1 95 ? 5.566 -21.344 -13.898 1 93.31 95 TRP B C 1
ATOM 4781 O O . TRP B 1 95 ? 5.391 -22.516 -13.562 1 93.31 95 TRP B O 1
ATOM 4791 N N . ALA B 1 96 ? 5.105 -20.312 -13.227 1 95.56 96 ALA B N 1
ATOM 4792 C CA . ALA B 1 96 ? 4.234 -20.547 -12.078 1 95.56 96 ALA B CA 1
ATOM 4793 C C . ALA B 1 96 ? 3.254 -19.391 -11.891 1 95.56 96 ALA B C 1
ATOM 4795 O O . ALA B 1 96 ? 3.512 -18.266 -12.336 1 95.56 96 ALA B O 1
ATOM 4796 N N . GLY B 1 97 ? 2.162 -19.688 -11.367 1 95.62 97 GLY B N 1
ATOM 4797 C CA . GLY B 1 97 ? 1.194 -18.719 -10.883 1 95.62 97 GLY B CA 1
ATOM 4798 C C . GLY B 1 97 ? 0.775 -18.953 -9.445 1 95.62 97 GLY B C 1
ATOM 4799 O O . GLY B 1 97 ? 0.446 -20.094 -9.07 1 95.62 97 GLY B O 1
ATOM 4800 N N . ALA B 1 98 ? 0.871 -17.938 -8.688 1 97.31 98 ALA B N 1
ATOM 4801 C CA . ALA B 1 98 ? 0.43 -18.062 -7.301 1 97.31 98 ALA B CA 1
ATOM 4802 C C . ALA B 1 98 ? -0.837 -17.25 -7.055 1 97.31 98 ALA B C 1
ATOM 4804 O O . ALA B 1 98 ? -0.977 -16.125 -7.566 1 97.31 98 ALA B O 1
ATOM 4805 N N . ASP B 1 99 ? -1.786 -17.875 -6.414 1 96.75 99 ASP B N 1
ATOM 4806 C CA . ASP B 1 99 ? -2.904 -17.125 -5.844 1 96.75 99 ASP B CA 1
ATOM 4807 C C . ASP B 1 99 ? -2.564 -16.609 -4.449 1 96.75 99 ASP B C 1
ATOM 4809 O O . ASP B 1 99 ? -2.16 -17.391 -3.576 1 96.75 99 ASP B O 1
ATOM 4813 N N . LEU B 1 100 ? -2.727 -15.32 -4.273 1 98.38 100 LEU B N 1
ATOM 4814 C CA . LEU B 1 100 ? -2.285 -14.672 -3.043 1 98.38 100 LEU B CA 1
ATOM 4815 C C . LEU B 1 100 ? -3.438 -13.938 -2.369 1 98.38 100 LEU B C 1
ATOM 4817 O O . LEU B 1 100 ? -4.301 -13.375 -3.045 1 98.38 100 LEU B O 1
ATOM 4821 N N . PHE B 1 101 ? -3.428 -13.984 -1.05 1 98.31 101 PHE B N 1
ATOM 4822 C CA . PHE B 1 101 ? -4.32 -13.148 -0.258 1 98.31 101 PHE B CA 1
ATOM 4823 C C . PHE B 1 101 ? -3.566 -11.969 0.354 1 98.31 101 PHE B C 1
ATOM 4825 O O . PHE B 1 101 ? -2.43 -12.125 0.803 1 98.31 101 PHE B O 1
ATOM 4832 N N . HIS B 1 102 ? -4.145 -10.859 0.254 1 97.38 102 HIS B N 1
ATOM 4833 C CA . HIS B 1 102 ? -3.711 -9.727 1.063 1 97.38 102 HIS B CA 1
ATOM 4834 C C . HIS B 1 102 ? -4.309 -9.797 2.465 1 97.38 102 HIS B C 1
ATOM 4836 O O . HIS B 1 102 ? -5.523 -9.656 2.635 1 97.38 102 HIS B O 1
ATOM 4842 N N . VAL B 1 103 ? -3.443 -9.992 3.492 1 97.06 103 VAL B N 1
ATOM 4843 C CA . VAL B 1 103 ? -3.959 -10.273 4.828 1 97.06 103 VAL B CA 1
ATOM 4844 C C . VAL B 1 103 ? -3.285 -9.359 5.844 1 97.06 103 VAL B C 1
ATOM 4846 O O . VAL B 1 103 ? -2.324 -8.656 5.516 1 97.06 103 VAL B O 1
ATOM 4849 N N . THR B 1 104 ? -3.855 -9.227 6.918 1 94.56 104 THR B N 1
ATOM 4850 C CA . THR B 1 104 ? -3.264 -8.656 8.125 1 94.56 104 THR B CA 1
ATOM 4851 C C . THR B 1 104 ? -3.361 -9.641 9.289 1 94.56 104 THR B C 1
ATOM 4853 O O . THR B 1 104 ? -3.762 -10.797 9.102 1 94.56 104 THR B O 1
ATOM 4856 N N . ASN B 1 105 ? -2.748 -9.328 10.375 1 92.88 105 ASN B N 1
ATOM 4857 C CA . ASN B 1 105 ? -2.811 -10.188 11.555 1 92.88 105 ASN B CA 1
ATOM 4858 C C . ASN B 1 105 ? -3.098 -9.391 12.82 1 92.88 105 ASN B C 1
ATOM 4860 O O . ASN B 1 105 ? -3.471 -8.219 12.75 1 92.88 105 ASN B O 1
ATOM 4864 N N . GLU B 1 106 ? -2.99 -10.062 13.945 1 88.56 106 GLU B N 1
ATOM 4865 C CA . GLU B 1 106 ? -3.346 -9.445 15.227 1 88.56 106 GLU B CA 1
ATOM 4866 C C . GLU B 1 106 ? -2.453 -8.25 15.531 1 88.56 106 GLU B C 1
ATOM 4868 O O . GLU B 1 106 ? -2.848 -7.352 16.266 1 88.56 106 GLU B O 1
ATOM 4873 N N . HIS B 1 107 ? -1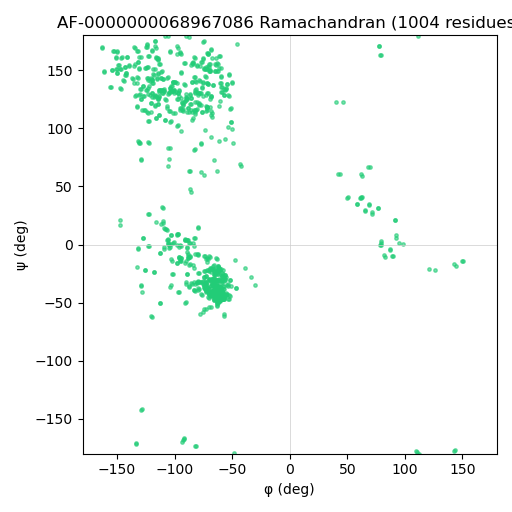.344 -8.203 14.859 1 86.88 107 HIS B N 1
ATOM 4874 C CA . HIS B 1 107 ? -0.402 -7.113 15.094 1 86.88 107 HIS B CA 1
ATOM 4875 C C . HIS B 1 107 ? -0.467 -6.074 13.977 1 86.88 107 HIS B C 1
ATOM 4877 O O . HIS B 1 107 ? 0.414 -5.219 13.867 1 86.88 107 HIS B O 1
ATOM 4883 N N . ALA B 1 108 ? -1.443 -6.207 13.086 1 88.25 108 ALA B N 1
ATOM 4884 C CA . ALA B 1 108 ? -1.677 -5.281 11.977 1 88.25 108 ALA B CA 1
ATOM 4885 C C . ALA B 1 108 ? -0.516 -5.309 10.984 1 88.25 108 ALA B C 1
ATOM 4887 O O . ALA B 1 108 ? -0.14 -4.273 10.43 1 88.25 108 ALA B O 1
ATOM 4888 N N . GLN B 1 109 ? 0.083 -6.418 10.93 1 90.25 109 GLN B N 1
ATOM 4889 C CA . GLN B 1 109 ? 1.115 -6.609 9.914 1 90.25 109 GLN B CA 1
ATOM 4890 C C . GLN B 1 109 ? 0.509 -7.066 8.586 1 90.25 109 GLN B C 1
ATOM 4892 O O . GLN B 1 109 ? -0.127 -8.125 8.523 1 90.25 109 GLN B O 1
ATOM 4897 N N . ARG B 1 110 ? 0.737 -6.297 7.598 1 91.44 110 ARG B N 1
ATOM 4898 C CA . ARG B 1 110 ? 0.219 -6.613 6.27 1 91.44 110 ARG B CA 1
ATOM 4899 C C . ARG B 1 110 ? 1.16 -7.555 5.527 1 91.44 110 ARG B C 1
ATOM 4901 O O . ARG B 1 110 ? 2.383 -7.41 5.609 1 91.44 110 ARG B O 1
ATOM 4908 N N . ARG B 1 111 ? 0.502 -8.531 4.797 1 93.88 111 ARG B N 1
ATOM 4909 C CA . ARG B 1 111 ? 1.299 -9.5 4.055 1 93.88 111 ARG B CA 1
ATOM 4910 C C . ARG B 1 111 ? 0.516 -10.055 2.869 1 93.88 111 ARG B C 1
ATOM 4912 O O . ARG B 1 111 ? -0.717 -10.07 2.883 1 93.88 111 ARG B O 1
ATOM 4919 N N . MET B 1 112 ? 1.31 -10.406 1.868 1 97.12 112 MET B N 1
ATOM 4920 C CA . MET B 1 112 ? 0.775 -11.305 0.851 1 97.12 112 MET B CA 1
ATOM 4921 C C . MET B 1 112 ? 1.107 -12.758 1.179 1 97.12 112 MET B C 1
ATOM 4923 O O . MET B 1 112 ? 2.277 -13.109 1.325 1 97.12 112 MET B O 1
ATOM 4927 N N . ILE B 1 113 ? 0.09 -13.633 1.31 1 98.12 113 ILE B N 1
ATOM 4928 C CA . ILE B 1 113 ? 0.373 -15.023 1.646 1 98.12 113 ILE B CA 1
ATOM 4929 C C . ILE B 1 113 ? -0.022 -15.93 0.481 1 98.12 113 ILE B C 1
ATOM 4931 O O . ILE B 1 113 ? -0.97 -15.633 -0.249 1 98.12 113 ILE B O 1
ATOM 4935 N N . VAL B 1 114 ? 0.659 -16.953 0.29 1 98.31 114 VAL B N 1
ATOM 4936 C CA . VAL B 1 114 ? 0.425 -17.906 -0.796 1 98.31 114 VAL B CA 1
ATOM 4937 C C . VAL B 1 114 ? -0.709 -18.859 -0.418 1 98.31 114 VAL B C 1
ATOM 4939 O O . VAL B 1 114 ? -0.62 -19.578 0.583 1 98.31 114 VAL B O 1
ATOM 4942 N N . ILE B 1 115 ? -1.709 -18.891 -1.21 1 96.75 115 ILE B N 1
ATOM 4943 C CA . ILE B 1 115 ? -2.84 -19.781 -0.975 1 96.75 115 ILE B CA 1
ATOM 4944 C C . ILE B 1 115 ? -2.672 -21.047 -1.795 1 96.75 115 ILE B C 1
ATOM 4946 O O . ILE B 1 115 ? -2.971 -22.156 -1.316 1 96.75 115 ILE B O 1
ATOM 4950 N N . GLU B 1 116 ? -2.205 -20.797 -3.025 1 94.31 116 GLU B N 1
ATOM 4951 C CA . GLU B 1 116 ? -1.995 -21.922 -3.936 1 94.31 116 GLU B CA 1
ATOM 4952 C C . GLU B 1 116 ? -1.053 -21.531 -5.074 1 94.31 116 GLU B C 1
ATOM 4954 O O . GLU B 1 116 ? -1.006 -20.375 -5.484 1 94.31 116 GLU B O 1
ATOM 4959 N N . ILE B 1 117 ? -0.327 -22.484 -5.512 1 95 117 ILE B N 1
ATOM 4960 C CA . ILE B 1 117 ? 0.505 -22.328 -6.699 1 95 117 ILE B CA 1
ATOM 4961 C C . ILE B 1 117 ? -0.045 -23.203 -7.832 1 95 117 ILE B C 1
ATOM 4963 O O . ILE B 1 117 ? -0.593 -24.281 -7.59 1 95 117 ILE B O 1
ATOM 4967 N N . ASN B 1 118 ? 0.069 -22.656 -8.969 1 91.19 118 ASN B N 1
ATOM 4968 C CA . ASN B 1 118 ? -0.446 -23.344 -10.141 1 91.19 118 ASN B CA 1
ATOM 4969 C C . ASN B 1 118 ? 0.657 -23.625 -11.164 1 91.19 118 ASN B C 1
ATOM 4971 O O . ASN B 1 118 ? 1.539 -22.781 -11.367 1 91.19 118 ASN B O 1
ATOM 4975 N N . SER B 1 119 ? 0.506 -24.812 -11.75 1 89.94 119 SER B N 1
ATOM 4976 C CA . SER B 1 119 ? 1.504 -25.219 -12.734 1 89.94 119 SER B CA 1
ATOM 4977 C C . SER B 1 119 ? 0.957 -25.125 -14.156 1 89.94 119 SER B C 1
ATOM 4979 O O . SER B 1 119 ? 1.637 -25.5 -15.109 1 89.94 119 SER B O 1
ATOM 4981 N N . CYS B 1 120 ? -0.214 -24.703 -14.336 1 85 120 CYS B N 1
ATOM 4982 C CA . CYS B 1 120 ? -0.764 -24.469 -15.672 1 85 120 CYS B CA 1
ATOM 4983 C C . CYS B 1 120 ? -0.923 -22.984 -15.945 1 85 120 CYS B C 1
ATOM 4985 O O . CYS B 1 120 ? -1.447 -22.25 -15.109 1 85 120 CYS B O 1
ATOM 4987 N N . PRO B 1 121 ? -0.471 -22.578 -17.047 1 80.88 121 PRO B N 1
ATOM 4988 C CA . PRO B 1 121 ? -0.373 -21.141 -17.312 1 80.88 121 PRO B CA 1
ATOM 4989 C C . PRO B 1 121 ? -1.723 -20.516 -17.656 1 80.88 121 PRO B C 1
ATOM 4991 O O . PRO B 1 121 ? -1.879 -19.891 -18.703 1 80.88 121 PRO B O 1
ATOM 4994 N N . SER B 1 122 ? -2.596 -20.547 -16.797 1 84 122 SER B N 1
ATOM 4995 C CA . SER B 1 122 ? -3.879 -19.875 -16.969 1 84 122 SER B CA 1
ATOM 4996 C C . SER B 1 122 ? -3.834 -18.453 -16.438 1 84 122 SER B C 1
ATOM 4998 O O . SER B 1 122 ? -3.352 -18.203 -15.336 1 84 122 SER B O 1
ATOM 5000 N N . GLY B 1 123 ? -4.23 -17.531 -17.328 1 88.5 123 GLY B N 1
ATOM 5001 C CA . GLY B 1 123 ? -4.355 -16.203 -16.766 1 88.5 123 GLY B CA 1
ATOM 5002 C C . GLY B 1 123 ? -4.082 -15.102 -17.766 1 88.5 123 GLY B C 1
ATOM 5003 O O . GLY B 1 123 ? -4.496 -13.953 -17.562 1 88.5 123 GLY B O 1
ATOM 5004 N N . GLN B 1 124 ? -3.484 -15.469 -18.906 1 89.81 124 GLN B N 1
ATOM 5005 C CA . GLN B 1 124 ? -3.127 -14.438 -19.875 1 89.81 124 GLN B CA 1
ATOM 5006 C C . GLN B 1 124 ? -4.371 -13.75 -20.438 1 89.81 124 GLN B C 1
ATOM 5008 O O . GLN B 1 124 ? -4.34 -12.555 -20.75 1 89.81 124 GLN B O 1
ATOM 5013 N N . LYS B 1 125 ? -5.383 -14.469 -20.609 1 88.75 125 LYS B N 1
ATOM 5014 C CA . LYS B 1 125 ? -6.625 -13.953 -21.188 1 88.75 125 LYS B CA 1
ATOM 5015 C C . LYS B 1 125 ? -7.234 -12.883 -20.281 1 88.75 125 LYS B C 1
ATOM 5017 O O . LYS B 1 125 ? -8.141 -12.156 -20.703 1 88.75 125 LYS B O 1
ATOM 5022 N N . SER B 1 126 ? -6.707 -12.75 -19.031 1 88.88 126 SER B N 1
ATOM 5023 C CA . SER B 1 126 ? -7.27 -11.836 -18.047 1 88.88 126 SER B CA 1
ATOM 5024 C C . SER B 1 126 ? -6.383 -10.609 -17.859 1 88.88 126 SER B C 1
ATOM 5026 O O . SER B 1 126 ? -6.66 -9.758 -17.016 1 88.88 126 SER B O 1
ATOM 5028 N N . MET B 1 127 ? -5.34 -10.477 -18.609 1 88.06 127 MET B N 1
ATOM 5029 C CA . MET B 1 127 ? -4.375 -9.398 -18.422 1 88.06 127 MET B CA 1
ATOM 5030 C C . MET B 1 127 ? -4.379 -8.453 -19.625 1 88.06 127 MET B C 1
ATOM 5032 O O . MET B 1 127 ? -4.109 -8.875 -20.75 1 88.06 127 MET B O 1
ATOM 5036 N N . PRO B 1 128 ? -4.688 -7.199 -19.281 1 82 128 PRO B N 1
ATOM 5037 C CA . PRO B 1 128 ? -4.582 -6.234 -20.375 1 82 128 PRO B CA 1
ATOM 5038 C C . PRO B 1 128 ? -3.158 -6.109 -20.922 1 82 128 PRO B C 1
ATOM 5040 O O . PRO B 1 128 ? -2.193 -6.336 -20.188 1 82 128 PRO B O 1
ATOM 5043 N N . ALA B 1 129 ? -3.08 -5.688 -22.156 1 77.12 129 ALA B N 1
ATOM 5044 C CA . ALA B 1 129 ? -1.768 -5.504 -22.766 1 77.12 129 ALA B CA 1
ATOM 5045 C C . ALA B 1 129 ? -1.064 -4.273 -22.203 1 77.12 129 ALA B C 1
ATOM 5047 O O . ALA B 1 129 ? -1.718 -3.32 -21.781 1 77.12 129 ALA B O 1
ATOM 5048 N N . LEU B 1 130 ? 0.206 -4.238 -22.016 1 68.56 130 LEU B N 1
ATOM 5049 C CA . LEU B 1 130 ? 1.01 -3.137 -21.5 1 68.56 130 LEU B CA 1
ATOM 5050 C C . LEU B 1 130 ? 0.816 -1.881 -22.344 1 68.56 130 LEU B C 1
ATOM 5052 O O . LEU B 1 130 ? 0.646 -0.785 -21.812 1 68.56 130 LEU B O 1
ATOM 5056 N N . ASP B 1 131 ? 1.148 -1.896 -23.625 1 59.69 131 ASP B N 1
ATOM 5057 C CA . ASP B 1 131 ? 1.066 -0.751 -24.531 1 59.69 131 ASP B CA 1
ATOM 5058 C C . ASP B 1 131 ? -0.124 -0.881 -25.469 1 59.69 131 ASP B C 1
ATOM 5060 O O . ASP B 1 131 ? -0.158 -0.242 -26.531 1 59.69 131 ASP B O 1
ATOM 5064 N N . GLY B 1 132 ? -1.354 -0.705 -25.047 1 54.28 132 GLY B N 1
ATOM 5065 C CA . GLY B 1 132 ? -2.5 -0.804 -25.938 1 54.28 132 GLY B CA 1
ATOM 5066 C C . GLY B 1 132 ? -2.379 -1.937 -26.938 1 54.28 132 GLY B C 1
ATOM 5067 O O . GLY B 1 132 ? -1.271 -2.33 -27.312 1 54.28 132 GLY B O 1
ATOM 5068 N N . VAL B 1 133 ? -3.316 -2.92 -27.031 1 49.75 133 VAL B N 1
ATOM 5069 C CA . VAL B 1 133 ? -3.344 -4.078 -27.906 1 49.75 133 VAL B CA 1
ATOM 5070 C C . VAL B 1 133 ? -3.41 -3.617 -29.375 1 49.75 133 VAL B C 1
ATOM 5072 O O . VAL B 1 133 ? -4.445 -3.121 -29.828 1 49.75 133 VAL B O 1
ATOM 5075 N N . ASP B 1 134 ? -2.432 -2.951 -29.844 1 48.72 134 ASP B N 1
ATOM 5076 C CA . ASP B 1 134 ? -2.477 -2.818 -31.297 1 48.72 134 ASP B CA 1
ATOM 5077 C C . ASP B 1 134 ? -2.006 -4.102 -31.969 1 48.72 134 ASP B C 1
ATOM 5079 O O . ASP B 1 134 ? -1.446 -4.984 -31.328 1 48.72 134 ASP B O 1
ATOM 5083 N N . ASP B 1 135 ? -2.449 -4.418 -33.219 1 48.78 135 ASP B N 1
ATOM 5084 C CA . ASP B 1 135 ? -2.221 -5.57 -34.094 1 48.78 135 ASP B CA 1
ATOM 5085 C C . ASP B 1 135 ? -0.844 -6.18 -33.844 1 48.78 135 ASP B C 1
ATOM 5087 O O . ASP B 1 135 ? -0.647 -7.383 -34.031 1 48.78 135 ASP B O 1
ATOM 5091 N N . ASN B 1 136 ? 0.131 -5.383 -33.531 1 49.22 136 ASN B N 1
ATOM 5092 C CA . ASN B 1 136 ? 1.497 -5.891 -33.5 1 49.22 136 ASN B CA 1
ATOM 5093 C C . ASN B 1 136 ? 2.035 -5.926 -32.062 1 49.22 136 ASN B C 1
ATOM 5095 O O . ASN B 1 136 ? 3.24 -6.066 -31.844 1 49.22 136 ASN B O 1
ATOM 5099 N N . ALA B 1 137 ? 1.104 -5.859 -30.969 1 58.88 137 ALA B N 1
ATOM 5100 C CA . ALA B 1 137 ? 1.61 -5.492 -29.656 1 58.88 137 ALA B CA 1
ATOM 5101 C C . ALA B 1 137 ? 2.053 -6.727 -28.875 1 58.88 137 ALA B C 1
ATOM 5103 O O . ALA B 1 137 ? 1.526 -7.824 -29.078 1 58.88 137 ALA B O 1
ATOM 5104 N N . GLU B 1 138 ? 3.279 -6.75 -28.375 1 74.06 138 GLU B N 1
ATOM 5105 C CA . GLU B 1 138 ? 3.82 -7.73 -27.438 1 74.06 138 GLU B CA 1
ATOM 5106 C C . GLU B 1 138 ? 2.895 -7.914 -26.234 1 74.06 138 GLU B C 1
ATOM 5108 O O . GLU B 1 138 ? 2.77 -7.016 -25.406 1 74.06 138 GLU B O 1
ATOM 5113 N N . THR B 1 139 ? 2.082 -9.055 -26.344 1 83.25 139 THR B N 1
ATOM 5114 C CA . THR B 1 139 ? 1.156 -9.383 -25.266 1 83.25 139 THR B CA 1
ATOM 5115 C C . THR B 1 139 ? 1.843 -10.234 -24.203 1 83.25 139 THR B C 1
ATOM 5117 O O . THR B 1 139 ? 3.033 -10.531 -24.312 1 83.25 139 THR B O 1
ATOM 5120 N N . GLY B 1 140 ? 1.131 -10.547 -23.203 1 84.5 140 GLY B N 1
ATOM 5121 C CA . GLY B 1 140 ? 1.647 -11.43 -22.156 1 84.5 140 GLY B CA 1
ATOM 5122 C C . GLY B 1 140 ? 2.008 -12.805 -22.688 1 84.5 140 GLY B C 1
ATOM 5123 O O . GLY B 1 140 ? 2.934 -13.445 -22.172 1 84.5 140 GLY B O 1
ATOM 5124 N N . TYR B 1 141 ? 1.279 -13.258 -23.75 1 90.56 141 TYR B N 1
ATOM 5125 C CA . TYR B 1 141 ? 1.616 -14.523 -24.391 1 90.56 141 TYR B CA 1
ATOM 5126 C C . TYR B 1 141 ? 3.045 -14.492 -24.922 1 90.56 141 TYR B C 1
ATOM 5128 O O . TYR B 1 141 ? 3.82 -15.422 -24.688 1 90.56 141 TYR B O 1
ATOM 5136 N N . HIS B 1 142 ? 3.346 -13.43 -25.578 1 89.94 142 HIS B N 1
ATOM 5137 C CA . HIS B 1 142 ? 4.648 -13.273 -26.219 1 89.94 142 HIS B CA 1
ATOM 5138 C C . HIS B 1 142 ? 5.766 -13.211 -25.188 1 89.94 142 HIS B C 1
ATOM 5140 O O . HIS B 1 142 ? 6.793 -13.883 -25.328 1 89.94 142 HIS B O 1
ATOM 5146 N N . ARG B 1 143 ? 5.5 -12.477 -24.203 1 85.75 143 ARG B N 1
ATOM 5147 C CA . ARG B 1 143 ? 6.527 -12.273 -23.172 1 85.75 143 ARG B CA 1
ATOM 5148 C C . ARG B 1 143 ? 6.84 -13.578 -22.453 1 85.75 143 ARG B C 1
ATOM 5150 O O . ARG B 1 143 ? 8.008 -13.906 -22.219 1 85.75 143 ARG B O 1
ATOM 5157 N N . LEU B 1 144 ? 5.844 -14.281 -22.109 1 86.75 144 LEU B N 1
ATOM 5158 C CA . LEU B 1 144 ? 6.043 -15.555 -21.438 1 86.75 144 LEU B CA 1
ATOM 5159 C C . LEU B 1 144 ? 6.781 -16.531 -22.344 1 86.75 144 LEU B C 1
ATOM 5161 O O . LEU B 1 144 ? 7.797 -17.109 -21.938 1 86.75 144 LEU B O 1
ATOM 5165 N N . LEU B 1 145 ? 6.328 -16.672 -23.484 1 92.81 145 LEU B N 1
ATOM 5166 C CA . LEU B 1 145 ? 6.836 -17.719 -24.375 1 92.81 145 LEU B CA 1
ATOM 5167 C C . LEU B 1 145 ? 8.234 -17.375 -24.875 1 92.81 145 LEU B C 1
ATOM 5169 O O . LEU B 1 145 ? 9.102 -18.25 -24.969 1 92.81 145 LEU B O 1
ATOM 5173 N N . ARG B 1 146 ? 8.438 -16.172 -25.156 1 90.5 146 ARG B N 1
ATOM 5174 C CA . ARG B 1 146 ? 9.734 -15.75 -25.672 1 90.5 146 ARG B CA 1
ATOM 5175 C C . ARG B 1 146 ? 10.828 -15.953 -24.625 1 90.5 146 ARG B C 1
ATOM 5177 O O . ARG B 1 146 ? 11.891 -16.5 -24.922 1 90.5 146 ARG B O 1
ATOM 5184 N N . LYS B 1 147 ? 10.508 -15.617 -23.484 1 87.25 147 LYS B N 1
ATOM 5185 C CA . LYS B 1 147 ? 11.555 -15.531 -22.484 1 87.25 147 LYS B CA 1
ATOM 5186 C C . LYS B 1 147 ? 11.664 -16.828 -21.688 1 87.25 147 LYS B C 1
ATOM 5188 O O . LYS B 1 147 ? 12.664 -17.062 -21 1 87.25 147 LYS B O 1
ATOM 5193 N N . SER B 1 148 ? 10.688 -17.672 -21.797 1 90.44 148 SER B N 1
ATOM 5194 C CA . SER B 1 148 ? 10.711 -18.875 -20.984 1 90.44 148 SER B CA 1
ATOM 5195 C C . SER B 1 148 ? 10.703 -20.125 -21.859 1 90.44 148 SER B C 1
ATOM 5197 O O . SER B 1 148 ? 11.727 -20.812 -22 1 90.44 148 SER B O 1
ATOM 5199 N N . PHE B 1 149 ? 9.688 -20.297 -22.625 1 93 149 PHE B N 1
ATOM 5200 C CA . PHE B 1 149 ? 9.523 -21.516 -23.391 1 93 149 PHE B CA 1
ATOM 5201 C C . PHE B 1 149 ? 10.555 -21.594 -24.516 1 93 149 PHE B C 1
ATOM 5203 O O . PHE B 1 149 ? 11.266 -22.594 -24.641 1 93 149 PHE B O 1
ATOM 5210 N N . VAL B 1 150 ? 10.609 -20.594 -25.297 1 93.56 150 VAL B N 1
ATOM 5211 C CA . VAL B 1 150 ? 11.492 -20.594 -26.453 1 93.56 150 VAL B CA 1
ATOM 5212 C C . VAL B 1 150 ? 12.945 -20.672 -26 1 93.56 150 VAL B C 1
ATOM 5214 O O . VAL B 1 150 ? 13.758 -21.375 -26.594 1 93.56 150 VAL B O 1
ATOM 5217 N N . THR B 1 151 ? 13.164 -19.953 -24.984 1 90.12 151 THR B N 1
ATOM 5218 C CA . THR B 1 151 ? 14.516 -19.969 -24.438 1 90.12 151 THR B CA 1
ATOM 5219 C C . THR B 1 151 ? 14.883 -21.359 -23.922 1 90.12 151 THR B C 1
ATOM 5221 O O . THR B 1 151 ? 16.016 -21.812 -24.094 1 90.12 151 THR B O 1
ATOM 5224 N N . LEU B 1 152 ? 13.992 -21.969 -23.312 1 91.25 152 LEU B N 1
ATOM 5225 C CA . LEU B 1 152 ? 14.219 -23.328 -22.812 1 91.25 152 LEU B CA 1
ATOM 5226 C C . LEU B 1 152 ? 14.445 -24.297 -23.969 1 91.25 152 LEU B C 1
ATOM 5228 O O . LEU B 1 152 ? 15.297 -25.188 -23.875 1 91.25 152 LEU B O 1
ATOM 5232 N N . LEU B 1 153 ? 13.734 -24.156 -25.016 1 93.94 153 LEU B N 1
ATOM 5233 C CA . LEU B 1 153 ? 13.898 -24.953 -26.219 1 93.94 153 LEU B CA 1
ATOM 5234 C C . LEU B 1 153 ? 15.312 -24.828 -26.781 1 93.94 153 LEU B C 1
ATOM 5236 O O . LEU B 1 153 ? 15.93 -25.828 -27.156 1 93.94 153 LEU B O 1
ATOM 5240 N N . GLU B 1 154 ? 15.711 -23.609 -26.766 1 91.69 154 GLU B N 1
ATOM 5241 C CA . GLU B 1 154 ? 17.047 -23.344 -27.297 1 91.69 154 GLU B CA 1
ATOM 5242 C C . GLU B 1 154 ? 18.125 -23.938 -26.406 1 91.69 154 GLU B C 1
ATOM 5244 O O . GLU B 1 154 ? 19.094 -24.516 -26.891 1 91.69 154 GLU B O 1
ATOM 5249 N N . ARG B 1 155 ? 17.938 -23.812 -25.219 1 89.25 155 ARG B N 1
ATOM 5250 C CA . ARG B 1 155 ? 18.922 -24.281 -24.25 1 89.25 155 ARG B CA 1
ATOM 5251 C C . ARG B 1 155 ? 19.047 -25.797 -24.281 1 89.25 155 ARG B C 1
ATOM 5253 O O . ARG B 1 155 ? 20.141 -26.344 -24.062 1 89.25 155 ARG B O 1
ATOM 5260 N N . GLN B 1 156 ? 17.969 -26.469 -24.609 1 91.5 156 GLN B N 1
ATOM 5261 C CA . GLN B 1 156 ? 17.953 -27.938 -24.547 1 91.5 156 GLN B CA 1
ATOM 5262 C C . GLN B 1 156 ? 17.953 -28.547 -25.938 1 91.5 156 GLN B C 1
ATOM 5264 O O . GLN B 1 156 ? 17.672 -29.734 -26.109 1 91.5 156 GLN B O 1
ATOM 5269 N N . LYS B 1 157 ? 18.219 -27.797 -26.891 1 92.06 157 LYS B N 1
ATOM 5270 C CA . LYS B 1 157 ? 18.125 -28.188 -28.297 1 92.06 157 LYS B CA 1
ATOM 5271 C C . LYS B 1 157 ? 18.922 -29.469 -28.562 1 92.06 157 LYS B C 1
ATOM 5273 O O . LYS B 1 157 ? 18.469 -30.328 -29.328 1 92.06 157 LYS B O 1
ATOM 5278 N N . ALA B 1 158 ? 19.984 -29.625 -27.938 1 92.56 158 ALA B N 1
ATOM 5279 C CA . ALA B 1 158 ? 20.906 -30.734 -28.203 1 92.56 158 ALA B CA 1
ATOM 5280 C C . ALA B 1 158 ? 20.344 -32.062 -27.656 1 92.56 158 ALA B C 1
ATOM 5282 O O . ALA B 1 158 ? 20.688 -33.125 -28.172 1 92.56 158 ALA B O 1
ATOM 5283 N N . THR B 1 159 ? 19.484 -31.969 -26.734 1 92.5 159 THR B N 1
ATOM 5284 C CA . THR B 1 159 ? 19.047 -33.188 -26.062 1 92.5 159 THR B CA 1
ATOM 5285 C C . THR B 1 159 ? 17.609 -33.531 -26.438 1 92.5 159 THR B C 1
ATOM 5287 O O . THR B 1 159 ? 17.125 -34.625 -26.125 1 92.5 159 THR B O 1
ATOM 5290 N N . LEU B 1 160 ? 16.938 -32.781 -27.203 1 96 160 LEU B N 1
ATOM 5291 C CA . LEU B 1 160 ? 15.539 -32.969 -27.547 1 96 160 LEU B CA 1
ATOM 5292 C C . LEU B 1 160 ? 15.414 -34 -28.703 1 96 160 LEU B C 1
ATOM 5294 O O . LEU B 1 160 ? 16.266 -34.031 -29.594 1 96 160 LEU B O 1
ATOM 5298 N N . PRO B 1 161 ? 14.422 -34.75 -28.641 1 96.81 161 PRO B N 1
ATOM 5299 C CA . PRO B 1 161 ? 14.164 -35.625 -29.797 1 96.81 161 PRO B CA 1
ATOM 5300 C C . PRO B 1 161 ? 13.742 -34.844 -31.031 1 96.81 161 PRO B C 1
ATOM 5302 O O . PRO B 1 161 ? 13.438 -33.656 -30.953 1 96.81 161 PRO B O 1
ATOM 5305 N N . ALA B 1 162 ? 13.75 -35.594 -32.125 1 95.5 162 ALA B N 1
ATOM 5306 C CA . ALA B 1 162 ? 13.242 -34.969 -33.344 1 95.5 162 ALA B CA 1
ATOM 5307 C C . ALA B 1 162 ? 11.719 -34.844 -33.281 1 95.5 162 ALA B C 1
ATOM 5309 O O . ALA B 1 162 ? 11.047 -35.625 -32.594 1 95.5 162 ALA B O 1
ATOM 5310 N N . GLY B 1 163 ? 11.25 -33.812 -33.969 1 97.31 163 GLY B N 1
ATOM 5311 C CA . GLY B 1 163 ? 9.805 -33.688 -34.062 1 97.31 163 GLY B CA 1
ATOM 5312 C C . GLY B 1 163 ? 9.336 -32.25 -34 1 97.31 163 GLY B C 1
ATOM 5313 O O . GLY B 1 163 ? 10.148 -31.328 -34.062 1 97.31 163 GLY B O 1
ATOM 5314 N N . GLY B 1 164 ? 8.023 -32.094 -34.031 1 97.56 164 GLY B N 1
ATOM 5315 C CA . GLY B 1 164 ? 7.422 -30.781 -34.031 1 97.56 164 GLY B CA 1
ATOM 5316 C C . GLY B 1 164 ? 7.102 -30.266 -32.656 1 97.56 164 GLY B C 1
ATOM 5317 O O . GLY B 1 164 ? 7.676 -30.719 -31.656 1 97.56 164 GLY B O 1
ATOM 5318 N N . LEU B 1 165 ? 6.336 -29.219 -32.625 1 98.12 165 LEU B N 1
ATOM 5319 C CA . LEU B 1 165 ? 5.863 -28.594 -31.391 1 98.12 165 LEU B CA 1
ATOM 5320 C C . LEU B 1 165 ? 4.359 -28.797 -31.234 1 98.12 165 LEU B C 1
ATOM 5322 O O . LEU B 1 165 ? 3.629 -28.891 -32.219 1 98.12 165 LEU B O 1
ATOM 5326 N N . ALA B 1 166 ? 3.926 -28.875 -29.984 1 98.44 166 ALA B N 1
ATOM 5327 C CA . ALA B 1 166 ? 2.496 -29.062 -29.75 1 98.44 166 ALA B CA 1
ATOM 5328 C C . ALA B 1 166 ? 2.047 -28.281 -28.516 1 98.44 166 ALA B C 1
ATOM 5330 O O . ALA B 1 166 ? 2.83 -28.062 -27.578 1 98.44 166 ALA B O 1
ATOM 5331 N N . VAL B 1 167 ? 0.868 -27.781 -28.531 1 97.88 167 VAL B N 1
ATOM 5332 C CA . VAL B 1 167 ? 0.122 -27.359 -27.344 1 97.88 167 VAL B CA 1
ATOM 5333 C C . VAL B 1 167 ? -0.994 -28.359 -27.062 1 97.88 167 VAL B C 1
ATOM 5335 O O . VAL B 1 167 ? -1.872 -28.578 -27.891 1 97.88 167 VAL B O 1
ATOM 5338 N N . VAL B 1 168 ? -0.921 -28.953 -25.922 1 97.25 168 VAL B N 1
ATOM 5339 C CA . VAL B 1 168 ? -1.893 -29.969 -25.531 1 97.25 168 VAL B CA 1
ATOM 5340 C C . VAL B 1 168 ? -2.768 -29.453 -24.391 1 97.25 168 VAL B C 1
ATOM 5342 O O . VAL B 1 168 ? -2.262 -28.891 -23.422 1 97.25 168 VAL B O 1
ATOM 5345 N N . TYR B 1 169 ? -4.117 -29.578 -24.531 1 95.44 169 TYR B N 1
ATOM 5346 C CA . TYR B 1 169 ? -4.992 -28.969 -23.531 1 95.44 169 TYR B CA 1
ATOM 5347 C C . TYR B 1 169 ? -6.242 -29.812 -23.312 1 95.44 169 TYR B C 1
ATOM 5349 O O . TYR B 1 169 ? -6.551 -30.688 -24.125 1 95.44 169 TYR B O 1
ATOM 5357 N N . ASP B 1 170 ? -6.918 -29.625 -22.234 1 92.06 170 ASP B N 1
ATOM 5358 C CA . ASP B 1 170 ? -8.18 -30.297 -21.953 1 92.06 170 ASP B CA 1
ATOM 5359 C C . ASP B 1 170 ? -9.242 -29.312 -21.484 1 92.06 170 ASP B C 1
ATOM 5361 O O . ASP B 1 170 ? -10.336 -29.703 -21.078 1 92.06 170 ASP B O 1
ATOM 5365 N N . LYS B 1 171 ? -8.75 -28.047 -21.359 1 87 171 LYS B N 1
ATOM 5366 C CA . LYS B 1 171 ? -9.633 -26.953 -20.984 1 87 171 LYS B CA 1
ATOM 5367 C C . LYS B 1 171 ? -9.141 -25.625 -21.562 1 87 171 LYS B C 1
ATOM 5369 O O . LYS B 1 171 ? -8.023 -25.547 -22.078 1 87 171 LYS B O 1
ATOM 5374 N N . ASN B 1 172 ? -9.992 -24.641 -21.641 1 88.5 172 ASN B N 1
ATOM 5375 C CA . ASN B 1 172 ? -9.664 -23.266 -21.969 1 88.5 172 ASN B CA 1
ATOM 5376 C C . ASN B 1 172 ? -9.07 -23.141 -23.375 1 88.5 172 ASN B C 1
ATOM 5378 O O . ASN B 1 172 ? -7.957 -22.641 -23.547 1 88.5 172 ASN B O 1
ATOM 5382 N N . PRO B 1 173 ? -9.773 -23.5 -24.359 1 92.19 173 PRO B N 1
ATOM 5383 C CA . PRO B 1 173 ? -9.266 -23.406 -25.734 1 92.19 173 PRO B CA 1
ATOM 5384 C C . PRO B 1 173 ? -8.852 -21.969 -26.094 1 92.19 173 PRO B C 1
ATOM 5386 O O . PRO B 1 173 ? -7.941 -21.781 -26.906 1 92.19 173 PRO B O 1
ATOM 5389 N N . MET B 1 174 ? -9.453 -21 -25.484 1 92.19 174 MET B N 1
ATOM 5390 C CA . MET B 1 174 ? -9.133 -19.594 -25.75 1 92.19 174 MET B CA 1
ATOM 5391 C C . MET B 1 174 ? -7.652 -19.312 -25.5 1 92.19 174 MET B C 1
ATOM 5393 O O . MET B 1 174 ? -6.961 -18.781 -26.375 1 92.19 174 MET B O 1
ATOM 5397 N N . GLU B 1 175 ? -7.152 -19.75 -24.453 1 93.56 175 GLU B N 1
ATOM 5398 C CA . GLU B 1 175 ? -5.762 -19.5 -24.094 1 93.56 175 GLU B CA 1
ATOM 5399 C C . GLU B 1 175 ? -4.824 -20.484 -24.766 1 93.56 175 GLU B C 1
ATOM 5401 O O . GLU B 1 175 ? -3.734 -20.125 -25.219 1 93.56 175 GLU B O 1
ATOM 5406 N N . ALA B 1 176 ? -5.27 -21.719 -24.828 1 95.31 176 ALA B N 1
ATOM 5407 C CA . ALA B 1 176 ? -4.434 -22.75 -25.438 1 95.31 176 ALA B CA 1
ATOM 5408 C C . ALA B 1 176 ? -4.117 -22.406 -26.891 1 95.31 176 ALA B C 1
ATOM 5410 O O . ALA B 1 176 ? -2.973 -22.547 -27.328 1 95.31 176 ALA B O 1
ATOM 5411 N N . SER B 1 177 ? -5.121 -21.984 -27.609 1 96.69 177 SER B N 1
ATOM 5412 C CA . SER B 1 177 ? -4.918 -21.625 -29 1 96.69 177 SER B CA 1
ATOM 5413 C C . SER B 1 177 ? -4.047 -20.391 -29.141 1 96.69 177 SER B C 1
ATOM 5415 O O . SER B 1 177 ? -3.283 -20.266 -30.109 1 96.69 177 SER B O 1
ATOM 5417 N N . GLY B 1 178 ? -4.184 -19.484 -28.172 1 95 178 GLY B N 1
ATOM 5418 C CA . GLY B 1 178 ? -3.303 -18.328 -28.156 1 95 178 GLY B CA 1
ATOM 5419 C C . GLY B 1 178 ? -1.843 -18.688 -27.969 1 95 178 GLY B C 1
ATOM 5420 O O . GLY B 1 178 ? -0.972 -18.172 -28.672 1 95 178 GLY B O 1
ATOM 5421 N N . TYR B 1 179 ? -1.584 -19.578 -27.078 1 95.81 179 TYR B N 1
ATOM 5422 C CA . TYR B 1 179 ? -0.22 -20.047 -26.875 1 95.81 179 TYR B CA 1
ATOM 5423 C C . TYR B 1 179 ? 0.322 -20.734 -28.125 1 95.81 179 TYR B C 1
ATOM 5425 O O . TYR B 1 179 ? 1.462 -20.484 -28.531 1 95.81 179 TYR B O 1
ATOM 5433 N N . ALA B 1 180 ? -0.497 -21.531 -28.734 1 97.62 180 ALA B N 1
ATOM 5434 C CA . ALA B 1 180 ? -0.067 -22.234 -29.938 1 97.62 180 ALA B CA 1
ATOM 5435 C C . ALA B 1 180 ? 0.305 -21.266 -31.047 1 97.62 180 ALA B C 1
ATOM 5437 O O . ALA B 1 180 ? 1.337 -21.422 -31.703 1 97.62 180 ALA B O 1
ATOM 5438 N N . ALA B 1 181 ? -0.525 -20.297 -31.219 1 96.56 181 ALA B N 1
ATOM 5439 C CA . ALA B 1 181 ? -0.296 -19.312 -32.281 1 96.56 181 ALA B CA 1
ATOM 5440 C C . ALA B 1 181 ? 0.997 -18.547 -32.031 1 96.56 181 ALA B C 1
ATOM 5442 O O . ALA B 1 181 ? 1.784 -18.328 -32.969 1 96.56 181 ALA B O 1
ATOM 5443 N N . VAL B 1 182 ? 1.194 -18.141 -30.844 1 95.06 182 VAL B N 1
ATOM 5444 C CA . VAL B 1 182 ? 2.363 -17.328 -30.531 1 95.06 182 VAL B CA 1
ATOM 5445 C C . VAL B 1 182 ? 3.625 -18.188 -30.609 1 95.06 182 VAL B C 1
ATOM 5447 O O . VAL B 1 182 ? 4.676 -17.719 -31.047 1 95.06 182 VAL B O 1
ATOM 5450 N N . ILE B 1 183 ? 3.545 -19.438 -30.141 1 96.69 183 ILE B N 1
ATOM 5451 C CA . ILE B 1 183 ? 4.688 -20.328 -30.266 1 96.69 183 ILE B CA 1
ATOM 5452 C C . ILE B 1 183 ? 5.055 -20.5 -31.734 1 96.69 183 ILE B C 1
ATOM 5454 O O . ILE B 1 183 ? 6.234 -20.453 -32.094 1 96.69 183 ILE B O 1
ATOM 5458 N N . SER B 1 184 ? 4.086 -20.719 -32.531 1 97.56 184 SER B N 1
ATOM 5459 C CA . SER B 1 184 ? 4.324 -20.844 -33.969 1 97.56 184 SER B CA 1
ATOM 5460 C C . SER B 1 184 ? 5.02 -19.609 -34.531 1 97.56 184 SER B C 1
ATOM 5462 O O . SER B 1 184 ? 5.949 -19.719 -35.312 1 97.56 184 SER B O 1
ATOM 5464 N N . GLU B 1 185 ? 4.566 -18.484 -34.125 1 95.38 185 GLU B N 1
ATOM 5465 C CA . GLU B 1 185 ? 5.152 -17.219 -34.562 1 95.38 185 GLU B CA 1
ATOM 5466 C C . GLU B 1 185 ? 6.613 -17.109 -34.125 1 95.38 185 GLU B C 1
ATOM 5468 O O . GLU B 1 185 ? 7.48 -16.781 -34.938 1 95.38 185 GLU B O 1
ATOM 5473 N N . LEU B 1 186 ? 6.875 -17.406 -32.938 1 95.12 186 LEU B N 1
ATOM 5474 C CA . LEU B 1 186 ? 8.195 -17.188 -32.344 1 95.12 186 LEU B CA 1
ATOM 5475 C C . LEU B 1 186 ? 9.18 -18.234 -32.844 1 95.12 186 LEU B C 1
ATOM 5477 O O . LEU B 1 186 ? 10.375 -17.953 -33 1 95.12 186 LEU B O 1
ATOM 5481 N N . CYS B 1 187 ? 8.719 -19.469 -33.094 1 95.94 187 CYS B N 1
ATOM 5482 C CA . CYS B 1 187 ? 9.594 -20.562 -33.5 1 95.94 187 CYS B CA 1
ATOM 5483 C C . CYS B 1 187 ? 9.602 -20.719 -35.031 1 95.94 187 CYS B C 1
ATOM 5485 O O . CYS B 1 187 ? 10.391 -21.484 -35.562 1 95.94 187 CYS B O 1
ATOM 5487 N N . HIS B 1 188 ? 8.703 -20.047 -35.781 1 94.94 188 HIS B N 1
ATOM 5488 C CA . HIS B 1 188 ? 8.609 -20.031 -37.219 1 94.94 188 HIS B CA 1
ATOM 5489 C C . HIS B 1 188 ? 8.352 -21.438 -37.781 1 94.94 188 HIS B C 1
ATOM 5491 O O . HIS B 1 188 ? 9.023 -21.875 -38.719 1 94.94 188 HIS B O 1
ATOM 5497 N N . GLU B 1 189 ? 7.531 -22.172 -37.125 1 95.94 189 GLU B N 1
ATOM 5498 C CA . GLU B 1 189 ? 7.059 -23.484 -37.594 1 95.94 189 GLU B CA 1
ATOM 5499 C C . GLU B 1 189 ? 5.641 -23.75 -37.094 1 95.94 189 GLU B C 1
ATOM 5501 O O . GLU B 1 189 ? 5.203 -23.188 -36.094 1 95.94 189 GLU B O 1
ATOM 5506 N N . PRO B 1 190 ? 4.918 -24.562 -37.781 1 96.06 190 PRO B N 1
ATOM 5507 C CA . PRO B 1 190 ? 3.568 -24.891 -37.344 1 96.06 190 PRO B CA 1
ATOM 5508 C C . PRO B 1 190 ? 3.568 -25.656 -36 1 96.06 190 PRO B C 1
ATOM 5510 O O . PRO B 1 190 ? 4.508 -26.406 -35.719 1 96.06 190 PRO B O 1
ATOM 5513 N N . VAL B 1 191 ? 2.521 -25.438 -35.281 1 98.25 191 VAL B N 1
ATOM 5514 C CA . VAL B 1 191 ? 2.373 -26.062 -33.969 1 98.25 191 VAL B CA 1
ATOM 5515 C C . VAL B 1 191 ? 1.072 -26.859 -33.938 1 98.25 191 VAL B C 1
ATOM 5517 O O . VAL B 1 191 ? 0.042 -26.406 -34.438 1 98.25 191 VAL B O 1
ATOM 5520 N N . TYR B 1 192 ? 1.136 -28.047 -33.438 1 98.19 192 TYR B N 1
ATOM 5521 C CA . TYR B 1 192 ? -0.07 -28.859 -33.25 1 98.19 192 TYR B CA 1
ATOM 5522 C C . TYR B 1 192 ? -0.868 -28.406 -32.031 1 98.19 192 TYR B C 1
ATOM 5524 O O . TYR B 1 192 ? -0.339 -28.359 -30.938 1 98.19 192 TYR B O 1
ATOM 5532 N N . LEU B 1 193 ? -2.055 -28.016 -32.219 1 98.19 193 LEU B N 1
ATOM 5533 C CA . LEU B 1 193 ? -3.014 -27.812 -31.141 1 98.19 193 LEU B CA 1
ATOM 5534 C C . LEU B 1 193 ? -3.885 -29.047 -30.938 1 98.19 193 LEU B C 1
ATOM 5536 O O . LEU B 1 193 ? -4.629 -29.438 -31.844 1 98.19 193 LEU B O 1
ATOM 5540 N N . VAL B 1 194 ? -3.777 -29.656 -29.734 1 97.62 194 VAL B N 1
ATOM 5541 C CA . VAL B 1 194 ? -4.352 -31 -29.578 1 97.62 194 VAL B CA 1
ATOM 5542 C C . VAL B 1 194 ? -5.156 -31.062 -28.281 1 97.62 194 VAL B C 1
ATOM 5544 O O . VAL B 1 194 ? -4.66 -30.688 -27.219 1 97.62 194 VAL B O 1
ATOM 5547 N N . GLU B 1 195 ? -6.352 -31.5 -28.359 1 96.19 195 GLU B N 1
ATOM 5548 C CA . GLU B 1 195 ? -7.156 -31.797 -27.172 1 96.19 195 GLU B CA 1
ATOM 5549 C C . GLU B 1 195 ? -6.801 -33.156 -26.594 1 96.19 195 GLU B C 1
ATOM 5551 O O . GLU B 1 195 ? -6.695 -34.156 -27.328 1 96.19 195 GLU B O 1
ATOM 5556 N N . PHE B 1 196 ? -6.59 -33.219 -25.375 1 96.06 196 PHE B N 1
ATOM 5557 C CA . PHE B 1 196 ? -6.195 -34.469 -24.719 1 96.06 196 PHE B CA 1
ATOM 5558 C C . PHE B 1 196 ? -7.039 -34.719 -23.469 1 96.06 196 PHE B C 1
ATOM 5560 O O . PHE B 1 196 ? -6.625 -34.375 -22.359 1 96.06 196 PHE B O 1
ATOM 5567 N N . TYR B 1 197 ? -8.148 -35.375 -23.609 1 92.94 197 TYR B N 1
ATOM 5568 C CA . TYR B 1 197 ? -9.109 -35.625 -22.531 1 92.94 197 TYR B CA 1
ATOM 5569 C C . TYR B 1 197 ? -8.859 -37 -21.875 1 92.94 197 TYR B C 1
ATOM 5571 O O . TYR B 1 197 ? -8.508 -37.969 -22.562 1 92.94 197 TYR B O 1
ATOM 5579 N N . SER B 1 198 ? -9.133 -37.062 -20.641 1 88.69 198 SER B N 1
ATOM 5580 C CA . SER B 1 198 ? -8.914 -38.312 -19.906 1 88.69 198 SER B CA 1
ATOM 5581 C C . SER B 1 198 ? -9.961 -39.375 -20.281 1 88.69 198 SER B C 1
ATOM 5583 O O . SER B 1 198 ? -9.695 -40.562 -20.203 1 88.69 198 SER B O 1
ATOM 5585 N N . TYR B 1 199 ? -11.094 -38.938 -20.688 1 87.06 199 TYR B N 1
ATOM 5586 C CA . TYR B 1 199 ? -12.188 -39.844 -20.969 1 87.06 199 TYR B CA 1
ATOM 5587 C C . TYR B 1 199 ? -12.148 -40.344 -22.422 1 87.06 199 TYR B C 1
ATOM 5589 O O . TYR B 1 199 ? -12.93 -41.219 -22.812 1 87.06 199 TYR B O 1
ATOM 5597 N N . ASP B 1 200 ? -11.273 -39.781 -23.219 1 90.5 200 ASP B N 1
ATOM 5598 C CA . ASP B 1 200 ? -11.195 -40.156 -24.625 1 90.5 200 ASP B CA 1
ATOM 5599 C C . ASP B 1 200 ? -10.586 -41.562 -24.766 1 90.5 200 ASP B C 1
ATOM 5601 O O . ASP B 1 200 ? -9.414 -41.781 -24.453 1 90.5 200 ASP B O 1
ATOM 5605 N N . PRO B 1 201 ? -11.328 -42.5 -25.25 1 90.75 201 PRO B N 1
ATOM 5606 C CA . PRO B 1 201 ? -10.797 -43.875 -25.375 1 90.75 201 PRO B CA 1
ATOM 5607 C C . PRO B 1 201 ? -9.773 -43.969 -26.5 1 90.75 201 PRO B C 1
ATOM 5609 O O . PRO B 1 201 ? -9.016 -44.969 -26.547 1 90.75 201 PRO B O 1
ATOM 5612 N N . ASP B 1 202 ? -9.797 -43.062 -27.438 1 93.25 202 ASP B N 1
ATOM 5613 C CA . ASP B 1 202 ? -8.836 -43 -28.531 1 93.25 202 ASP B CA 1
ATOM 5614 C C . ASP B 1 202 ? -8.25 -41.625 -28.672 1 93.25 202 ASP B C 1
ATOM 5616 O O . ASP B 1 202 ? -8.484 -40.938 -29.656 1 93.25 202 ASP B O 1
ATOM 5620 N N . PRO B 1 203 ? -7.402 -41.281 -27.75 1 95.81 203 PRO B N 1
ATOM 5621 C CA . PRO B 1 203 ? -6.867 -39.906 -27.734 1 95.81 203 PRO B CA 1
ATOM 5622 C C . PRO B 1 203 ? -5.855 -39.656 -28.859 1 95.81 203 PRO B C 1
ATOM 5624 O O . PRO B 1 203 ? -5.184 -40.594 -29.312 1 95.81 203 PRO B O 1
ATOM 5627 N N . PRO B 1 204 ? -5.762 -38.469 -29.312 1 97.56 204 PRO B N 1
ATOM 5628 C CA . PRO B 1 204 ? -4.824 -38.125 -30.375 1 97.56 204 PRO B CA 1
ATOM 5629 C C . PRO B 1 204 ? -3.395 -37.938 -29.875 1 97.56 204 PRO B C 1
ATOM 5631 O O . PRO B 1 204 ? -2.578 -37.312 -30.531 1 97.56 204 PRO B O 1
ATOM 5634 N N . VAL B 1 205 ? -3.115 -38.375 -28.719 1 98.19 205 VAL B N 1
ATOM 5635 C CA . VAL B 1 205 ? -1.779 -38.281 -28.141 1 98.19 205 VAL B CA 1
ATOM 5636 C C . VAL B 1 205 ? -1.355 -39.656 -27.609 1 98.19 205 VAL B C 1
ATOM 5638 O O . VAL B 1 205 ? -2.156 -40.375 -27 1 98.19 205 VAL B O 1
ATOM 5641 N N . LYS B 1 206 ? -0.251 -40.031 -27.875 1 97.44 206 LYS B N 1
ATOM 5642 C CA . LYS B 1 206 ? 0.321 -41.25 -27.281 1 97.44 206 LYS B CA 1
ATOM 5643 C C . LYS B 1 206 ? 1.8 -41.062 -26.969 1 97.44 206 LYS B C 1
ATOM 5645 O O . LYS B 1 206 ? 2.422 -40.094 -27.422 1 97.44 206 LYS B O 1
ATOM 5650 N N . TRP B 1 207 ? 2.289 -41.875 -26.156 1 97.62 207 TRP B N 1
ATOM 5651 C CA . TRP B 1 207 ? 3.693 -41.844 -25.766 1 97.62 207 TRP B CA 1
ATOM 5652 C C . TRP B 1 207 ? 4.43 -43.062 -26.25 1 97.62 207 TRP B C 1
ATOM 5654 O O . TRP B 1 207 ? 3.943 -44.188 -26.078 1 97.62 207 TRP B O 1
ATOM 5664 N N . VAL B 1 208 ? 5.512 -42.938 -26.922 1 97.69 208 VAL B N 1
ATOM 5665 C CA . VAL B 1 208 ? 6.375 -44.031 -27.359 1 97.69 208 VAL B CA 1
ATOM 5666 C C . VAL B 1 208 ? 7.805 -43.781 -26.875 1 97.69 208 VAL B C 1
ATOM 5668 O O . VAL B 1 208 ? 8.461 -42.844 -27.312 1 97.69 208 VAL B O 1
ATOM 5671 N N . ASP B 1 209 ? 8.328 -44.594 -26.031 1 95.62 209 ASP B N 1
ATOM 5672 C CA . ASP B 1 209 ? 9.68 -44.5 -25.484 1 95.62 209 ASP B CA 1
ATOM 5673 C C . ASP B 1 209 ? 9.977 -43.094 -24.953 1 95.62 209 ASP B C 1
ATOM 5675 O O . ASP B 1 209 ? 11 -42.5 -25.297 1 95.62 209 ASP B O 1
ATOM 5679 N N . GLY B 1 210 ? 9 -42.531 -24.328 1 96.12 210 GLY B N 1
ATOM 5680 C CA . GLY B 1 210 ? 9.172 -41.25 -23.656 1 96.12 210 GLY B CA 1
ATOM 5681 C C . GLY B 1 210 ? 8.945 -40.062 -24.578 1 96.12 210 GLY B C 1
ATOM 5682 O O . GLY B 1 210 ? 9.016 -38.906 -24.156 1 96.12 210 GLY B O 1
ATOM 5683 N N . VAL B 1 211 ? 8.703 -40.344 -25.844 1 98.44 211 VAL B N 1
ATOM 5684 C CA . VAL B 1 211 ? 8.453 -39.281 -26.812 1 98.44 211 VAL B CA 1
ATOM 5685 C C . VAL B 1 211 ? 6.953 -39.188 -27.094 1 98.44 211 VAL B C 1
ATOM 5687 O O . VAL B 1 211 ? 6.289 -40.188 -27.344 1 98.44 211 VAL B O 1
ATOM 5690 N N . MET B 1 212 ? 6.449 -38 -27.047 1 98.56 212 MET B N 1
ATOM 5691 C CA . MET B 1 212 ? 5.043 -37.75 -27.344 1 98.56 212 MET B CA 1
ATOM 5692 C C . MET B 1 212 ? 4.793 -37.812 -28.859 1 98.56 212 MET B C 1
ATOM 5694 O O . MET B 1 212 ? 5.594 -37.281 -29.641 1 98.56 212 MET B O 1
ATOM 5698 N N . HIS B 1 213 ? 3.779 -38.438 -29.234 1 98.56 213 HIS B N 1
ATOM 5699 C CA . HIS B 1 213 ? 3.295 -38.406 -30.609 1 98.56 213 HIS B CA 1
ATOM 5700 C C . HIS B 1 213 ? 1.873 -37.875 -30.672 1 98.56 213 HIS B C 1
ATOM 5702 O O . HIS B 1 213 ? 1.05 -38.156 -29.797 1 98.56 213 HIS B O 1
ATOM 5708 N N . VAL B 1 214 ? 1.599 -37.125 -31.719 1 98.31 214 VAL B N 1
ATOM 5709 C CA . VAL B 1 214 ? 0.271 -36.562 -31.922 1 98.31 214 VAL B CA 1
ATOM 5710 C C . VAL B 1 214 ? -0.281 -37 -33.281 1 98.31 214 VAL B C 1
ATOM 5712 O O . VAL B 1 214 ? 0.459 -37.094 -34.25 1 98.31 214 VAL B O 1
ATOM 5715 N N . ARG B 1 215 ? -1.567 -37.25 -33.219 1 97.81 215 ARG B N 1
ATOM 5716 C CA . ARG B 1 215 ? -2.26 -37.656 -34.438 1 97.81 215 ARG B CA 1
ATOM 5717 C C . ARG B 1 215 ? -3.014 -36.5 -35.062 1 97.81 215 ARG B C 1
ATOM 5719 O O . ARG B 1 215 ? -3.75 -35.781 -34.375 1 97.81 215 ARG B O 1
ATOM 5726 N N . ASP B 1 216 ? -2.797 -36.344 -36.312 1 94.44 216 ASP B N 1
ATOM 5727 C CA . ASP B 1 216 ? -3.479 -35.25 -36.969 1 94.44 216 ASP B CA 1
ATOM 5728 C C . ASP B 1 216 ? -4.801 -35.719 -37.594 1 94.44 216 ASP B C 1
ATOM 5730 O O . ASP B 1 216 ? -5.289 -36.781 -37.281 1 94.44 216 ASP B O 1
ATOM 5734 N N . GLN B 1 217 ? -5.383 -34.875 -38.375 1 91.5 217 GLN B N 1
ATOM 5735 C CA . GLN B 1 217 ? -6.691 -35.156 -38.969 1 91.5 217 GLN B CA 1
ATOM 5736 C C . GLN B 1 217 ? -6.625 -36.281 -40 1 91.5 217 GLN B C 1
ATOM 5738 O O . GLN B 1 217 ? -7.633 -36.906 -40.281 1 91.5 217 GLN B O 1
ATOM 5743 N N . SER B 1 218 ? -5.473 -36.5 -40.562 1 93.12 218 SER B N 1
ATOM 5744 C CA . SER B 1 218 ? -5.289 -37.562 -41.562 1 93.12 218 SER B CA 1
ATOM 5745 C C . SER B 1 218 ? -4.93 -38.875 -40.875 1 93.12 218 SER B C 1
ATOM 5747 O O . SER B 1 218 ? -4.523 -39.844 -41.562 1 93.12 218 SER B O 1
ATOM 5749 N N . ASP B 1 219 ? -4.914 -38.906 -39.625 1 94.06 219 ASP B N 1
ATOM 5750 C CA . ASP B 1 219 ? -4.656 -40.125 -38.812 1 94.06 219 ASP B CA 1
ATOM 5751 C C . ASP B 1 219 ? -3.188 -40.531 -38.906 1 94.06 219 ASP B C 1
ATOM 5753 O O . ASP B 1 219 ? -2.859 -41.719 -38.812 1 94.06 219 ASP B O 1
ATOM 5757 N N . GLU B 1 220 ? -2.439 -39.531 -39.125 1 96.38 220 GLU B N 1
ATOM 5758 C CA . GLU B 1 220 ? -0.996 -39.75 -39.125 1 96.38 220 GLU B CA 1
ATOM 5759 C C . GLU B 1 220 ? -0.384 -39.281 -37.781 1 96.38 220 GLU B C 1
ATOM 5761 O O . GLU B 1 220 ? -0.771 -38.25 -37.25 1 96.38 220 GLU B O 1
ATOM 5766 N N . TRP B 1 221 ? 0.537 -40.062 -37.312 1 97.94 221 TRP B N 1
ATOM 5767 C CA . TRP B 1 221 ? 1.186 -39.781 -36.031 1 97.94 221 TRP B CA 1
ATOM 5768 C C . TRP B 1 221 ? 2.504 -39.031 -36.25 1 97.94 221 TRP B C 1
ATOM 5770 O O . TRP B 1 221 ? 3.287 -39.406 -37.125 1 97.94 221 TRP B O 1
ATOM 5780 N N . PHE B 1 222 ? 2.77 -38 -35.562 1 97.88 222 PHE B N 1
ATOM 5781 C CA . PHE B 1 222 ? 3.977 -37.188 -35.656 1 97.88 222 PHE B CA 1
ATOM 5782 C C . PHE B 1 222 ? 4.668 -37.062 -34.312 1 97.88 222 PHE B C 1
ATOM 5784 O O . PHE B 1 222 ? 4.02 -36.812 -33.281 1 97.88 222 PHE B O 1
ATOM 5791 N N . PRO B 1 223 ? 5.926 -37.25 -34.25 1 98.19 223 PRO B N 1
ATOM 5792 C CA . PRO B 1 223 ? 6.652 -37.062 -33 1 98.19 223 PRO B CA 1
ATOM 5793 C C . PRO B 1 223 ? 6.727 -35.594 -32.594 1 98.19 223 PRO B C 1
ATOM 5795 O O . PRO B 1 223 ? 6.766 -34.688 -33.438 1 98.19 223 PRO B O 1
ATOM 5798 N N . ILE B 1 224 ? 6.758 -35.375 -31.312 1 98.5 224 ILE B N 1
ATOM 5799 C CA . ILE B 1 224 ? 6.793 -34.031 -30.75 1 98.5 224 ILE B CA 1
ATOM 5800 C C . ILE B 1 224 ? 8.055 -33.844 -29.906 1 98.5 224 ILE B C 1
ATOM 5802 O O . ILE B 1 224 ? 8.266 -34.594 -28.938 1 98.5 224 ILE B O 1
ATOM 5806 N N . ARG B 1 225 ? 8.859 -32.906 -30.219 1 98 225 ARG B N 1
ATOM 5807 C CA . ARG B 1 225 ? 10.086 -32.688 -29.453 1 98 225 ARG B CA 1
ATOM 5808 C C . ARG B 1 225 ? 9.812 -31.859 -28.203 1 98 225 ARG B C 1
ATOM 5810 O O . ARG B 1 225 ? 10.523 -32 -27.203 1 98 225 ARG B O 1
ATOM 5817 N N . ALA B 1 226 ? 8.836 -30.953 -28.297 1 98 226 ALA B N 1
ATOM 5818 C CA . ALA B 1 226 ? 8.461 -30.141 -27.125 1 98 226 ALA B CA 1
ATOM 5819 C C . ALA B 1 226 ? 6.957 -29.875 -27.109 1 98 226 ALA B C 1
ATOM 5821 O O . ALA B 1 226 ? 6.355 -29.625 -28.156 1 98 226 ALA B O 1
ATOM 5822 N N . ALA B 1 227 ? 6.387 -29.906 -25.953 1 97.5 227 ALA B N 1
ATOM 5823 C CA . ALA B 1 227 ? 4.953 -29.703 -25.781 1 97.5 227 ALA B CA 1
ATOM 5824 C C . ALA B 1 227 ? 4.684 -28.672 -24.688 1 97.5 227 ALA B C 1
ATOM 5826 O O . ALA B 1 227 ? 5.289 -28.719 -23.609 1 97.5 227 ALA B O 1
ATOM 5827 N N . PHE B 1 228 ? 3.885 -27.703 -25.016 1 96.38 228 PHE B N 1
ATOM 5828 C CA . PHE B 1 228 ? 3.295 -26.828 -24.016 1 96.38 228 PHE B CA 1
ATOM 5829 C C . PHE B 1 228 ? 2.059 -27.453 -23.391 1 96.38 228 PHE B C 1
ATOM 5831 O O . PHE B 1 228 ? 1.041 -27.641 -24.062 1 96.38 228 PHE B O 1
ATOM 5838 N N . ARG B 1 229 ? 2.111 -27.734 -22.125 1 95.88 229 ARG B N 1
ATOM 5839 C CA . ARG B 1 229 ? 1.033 -28.469 -21.469 1 95.88 229 ARG B CA 1
ATOM 5840 C C . ARG B 1 229 ? 0.007 -27.531 -20.859 1 95.88 229 ARG B C 1
ATOM 5842 O O . ARG B 1 229 ? 0.334 -26.734 -19.969 1 95.88 229 ARG B O 1
ATOM 5849 N N . TYR B 1 230 ? -1.176 -27.625 -21.266 1 94.81 230 TYR B N 1
ATOM 5850 C CA . TYR B 1 230 ? -2.336 -26.969 -20.672 1 94.81 230 TYR B CA 1
ATOM 5851 C C . TYR B 1 230 ? -3.393 -27.984 -20.266 1 94.81 230 TYR B C 1
ATOM 5853 O O . TYR B 1 230 ? -4.594 -27.734 -20.391 1 94.81 230 TYR B O 1
ATOM 5861 N N . VAL B 1 231 ? -2.949 -29.172 -20 1 93.56 231 VAL B N 1
ATOM 5862 C CA . VAL B 1 231 ? -3.803 -30.219 -19.438 1 93.56 231 VAL B CA 1
ATOM 5863 C C . VAL B 1 231 ? -3.93 -30.016 -17.922 1 93.56 231 VAL B C 1
ATOM 5865 O O . VAL B 1 231 ? -2.947 -30.141 -17.203 1 93.56 231 VAL B O 1
ATOM 5868 N N . THR B 1 232 ? -5.117 -29.766 -17.5 1 88.81 232 THR B N 1
ATOM 5869 C CA . THR B 1 232 ? -5.332 -29.297 -16.141 1 88.81 232 THR B CA 1
ATOM 5870 C C . THR B 1 232 ? -5.867 -30.438 -15.266 1 88.81 232 THR B C 1
ATOM 5872 O O . THR B 1 232 ? -5.48 -30.562 -14.102 1 88.81 232 THR B O 1
ATOM 5875 N N . GLN B 1 233 ? -6.688 -31.25 -15.844 1 87.62 233 GLN B N 1
ATOM 5876 C CA . GLN B 1 233 ? -7.348 -32.281 -15.039 1 87.62 233 GLN B CA 1
ATOM 5877 C C . GLN B 1 233 ? -6.504 -33.531 -14.953 1 87.62 233 GLN B C 1
ATOM 5879 O O . GLN B 1 233 ? -6.297 -34.219 -15.961 1 87.62 233 GLN B O 1
ATOM 5884 N N . LYS B 1 234 ? -6.039 -33.875 -13.883 1 90.94 234 LYS B N 1
ATOM 5885 C CA . LYS B 1 234 ? -5.289 -35.062 -13.57 1 90.94 234 LYS B CA 1
ATOM 5886 C C . LYS B 1 234 ? -4.266 -35.375 -14.656 1 90.94 234 LYS B C 1
ATOM 5888 O O . LYS B 1 234 ? -4.27 -36.469 -15.234 1 90.94 234 LYS B O 1
ATOM 5893 N N . PRO B 1 235 ? -3.393 -34.469 -14.852 1 93.19 235 PRO B N 1
ATOM 5894 C CA . PRO B 1 235 ? -2.432 -34.688 -15.938 1 93.19 235 PRO B CA 1
ATOM 5895 C C . PRO B 1 235 ? -1.575 -35.938 -15.727 1 93.19 235 PRO B C 1
ATOM 5897 O O . PRO B 1 235 ? -1.084 -36.531 -16.703 1 93.19 235 PRO B O 1
ATOM 5900 N N . TRP B 1 236 ? -1.432 -36.469 -14.531 1 94.75 236 TRP B N 1
ATOM 5901 C CA . TRP B 1 236 ? -0.585 -37.625 -14.203 1 94.75 236 TRP B CA 1
ATOM 5902 C C . TRP B 1 236 ? -1.169 -38.906 -14.773 1 94.75 236 TRP B C 1
ATOM 5904 O O . TRP B 1 236 ? -0.485 -39.938 -14.836 1 94.75 236 TRP B O 1
ATOM 5914 N N . THR B 1 237 ? -2.41 -38.844 -15.227 1 94.19 237 THR B N 1
ATOM 5915 C CA . THR B 1 237 ? -3.008 -40.062 -15.82 1 94.19 237 THR B CA 1
ATOM 5916 C C . THR B 1 237 ? -2.697 -40.125 -17.312 1 94.19 237 THR B C 1
ATOM 5918 O O . THR B 1 237 ? -2.883 -41.188 -17.938 1 94.19 237 THR B O 1
ATOM 5921 N N . ARG B 1 238 ? -2.17 -39.094 -17.859 1 94.62 238 ARG B N 1
ATOM 5922 C CA . ARG B 1 238 ? -2.043 -39.031 -19.312 1 94.62 238 ARG B CA 1
ATOM 5923 C C . ARG B 1 238 ? -0.603 -38.75 -19.719 1 94.62 238 ARG B C 1
ATOM 5925 O O . ARG B 1 238 ? -0.215 -39 -20.859 1 94.62 238 ARG B O 1
ATOM 5932 N N . PHE B 1 239 ? 0.154 -38.188 -18.828 1 95.94 239 PHE B N 1
ATOM 5933 C CA . PHE B 1 239 ? 1.555 -37.875 -19.094 1 95.94 239 PHE B CA 1
ATOM 5934 C C . PHE B 1 239 ? 2.467 -38.719 -18.219 1 95.94 239 PHE B C 1
ATOM 5936 O O . PHE B 1 239 ? 2.23 -38.844 -17.016 1 95.94 239 PHE B O 1
ATOM 5943 N N . PRO B 1 240 ? 3.502 -39.312 -18.844 1 95.69 240 PRO B N 1
ATOM 5944 C CA . PRO B 1 240 ? 4.543 -39.875 -17.969 1 95.69 240 PRO B CA 1
ATOM 5945 C C . PRO B 1 240 ? 5.207 -38.781 -17.109 1 95.69 240 PRO B C 1
ATOM 5947 O O . PRO B 1 240 ? 5.281 -37.625 -17.516 1 95.69 240 PRO B O 1
ATOM 5950 N N . VAL B 1 241 ? 5.688 -39.156 -15.977 1 95.94 241 VAL B N 1
ATOM 5951 C CA . VAL B 1 241 ? 6.297 -38.219 -15.039 1 95.94 241 VAL B CA 1
ATOM 5952 C C . VAL B 1 241 ? 7.605 -37.688 -15.625 1 95.94 241 VAL B C 1
ATOM 5954 O O . VAL B 1 241 ? 7.914 -36.5 -15.484 1 95.94 241 VAL B O 1
ATOM 5957 N N . ILE B 1 242 ? 8.375 -38.594 -16.188 1 94.94 242 ILE B N 1
ATOM 5958 C CA . ILE B 1 242 ? 9.617 -38.219 -16.875 1 94.94 242 ILE B CA 1
ATOM 5959 C C . ILE B 1 242 ? 9.477 -38.5 -18.359 1 94.94 242 ILE B C 1
ATOM 5961 O O . ILE B 1 242 ? 9.039 -39.562 -18.766 1 94.94 242 ILE B O 1
ATOM 5965 N N . THR B 1 243 ? 9.867 -37.531 -19.172 1 96.31 243 THR B N 1
ATOM 5966 C CA . THR B 1 243 ? 9.688 -37.656 -20.625 1 96.31 243 THR B CA 1
ATOM 5967 C C . THR B 1 243 ? 10.953 -37.219 -21.359 1 96.31 243 THR B C 1
ATOM 5969 O O . THR B 1 243 ? 11.789 -36.5 -20.797 1 96.31 243 THR B O 1
ATOM 5972 N N . LYS B 1 244 ? 11.156 -37.75 -22.562 1 96.25 244 LYS B N 1
ATOM 5973 C CA . LYS B 1 244 ? 12.18 -37.219 -23.484 1 96.25 244 LYS B CA 1
ATOM 5974 C C . LYS B 1 244 ? 11.703 -35.969 -24.188 1 96.25 244 LYS B C 1
ATOM 5976 O O . LYS B 1 244 ? 12.484 -35.031 -24.406 1 96.25 244 LYS B O 1
ATOM 5981 N N . THR B 1 245 ? 10.383 -35.938 -24.562 1 97.69 245 THR B N 1
ATOM 5982 C CA . THR B 1 245 ? 9.766 -34.688 -25 1 97.69 245 THR B CA 1
ATOM 5983 C C . THR B 1 245 ? 9.852 -33.656 -23.906 1 97.69 245 THR B C 1
ATOM 5985 O O . THR B 1 245 ? 9.57 -33.938 -22.75 1 97.69 245 THR B O 1
ATOM 5988 N N . LEU B 1 246 ? 10.305 -32.5 -24.281 1 96.81 246 LEU B N 1
ATOM 5989 C CA . LEU B 1 246 ? 10.25 -31.391 -23.312 1 96.81 246 LEU B CA 1
ATOM 5990 C C . LEU B 1 246 ? 8.812 -30.984 -23.031 1 96.81 246 LEU B C 1
ATOM 5992 O O . LEU B 1 246 ? 8.094 -30.547 -23.938 1 96.81 246 LEU B O 1
ATOM 5996 N N . VAL B 1 247 ? 8.375 -31.266 -21.891 1 96.44 247 VAL B N 1
ATOM 5997 C CA . VAL B 1 247 ? 7.055 -30.812 -21.469 1 96.44 247 VAL B CA 1
ATOM 5998 C C . VAL B 1 247 ? 7.195 -29.562 -20.594 1 96.44 247 VAL B C 1
ATOM 6000 O O . VAL B 1 247 ? 7.754 -29.641 -19.5 1 96.44 247 VAL B O 1
ATOM 6003 N N . PHE B 1 248 ? 6.703 -28.422 -21.141 1 94.75 248 PHE B N 1
ATOM 6004 C CA . PHE B 1 248 ? 6.734 -27.188 -20.359 1 94.75 248 PHE B CA 1
ATOM 6005 C C . PHE B 1 248 ? 5.773 -27.281 -19.188 1 94.75 248 PHE B C 1
ATOM 6007 O O . PHE B 1 248 ? 4.562 -27.438 -19.375 1 94.75 248 PHE B O 1
ATOM 6014 N N . ASN B 1 249 ? 6.289 -27.266 -17.859 1 88.62 249 ASN B N 1
ATOM 6015 C CA . ASN B 1 249 ? 5.598 -27.547 -16.609 1 88.62 249 ASN B CA 1
ATOM 6016 C C . ASN B 1 249 ? 5.195 -29.016 -16.516 1 88.62 249 ASN B C 1
ATOM 6018 O O . ASN B 1 249 ? 4.004 -29.344 -16.516 1 88.62 249 ASN B O 1
ATOM 6022 N N . PRO B 1 250 ? 6.16 -29.781 -16.438 1 95.06 250 PRO B N 1
ATOM 6023 C CA . PRO B 1 250 ? 5.949 -31.219 -16.469 1 95.06 250 PRO B CA 1
ATOM 6024 C C . PRO B 1 250 ? 5.082 -31.719 -15.32 1 95.06 250 PRO B C 1
ATOM 6026 O O . PRO B 1 250 ? 4.898 -31.016 -14.328 1 95.06 250 PRO B O 1
ATOM 6029 N N . VAL B 1 251 ? 4.578 -32.875 -15.5 1 95.75 251 VAL B N 1
ATOM 6030 C CA . VAL B 1 251 ? 3.752 -33.5 -14.477 1 95.75 251 VAL B CA 1
ATOM 6031 C C . VAL B 1 251 ? 4.539 -33.594 -13.172 1 95.75 251 VAL B C 1
ATOM 6033 O O . VAL B 1 251 ? 3.967 -33.5 -12.078 1 95.75 251 VAL B O 1
ATOM 6036 N N . LEU B 1 252 ? 5.859 -33.75 -13.289 1 96.81 252 LEU B N 1
ATOM 6037 C CA . LEU B 1 252 ? 6.723 -33.75 -12.117 1 96.81 252 LEU B CA 1
ATOM 6038 C C . LEU B 1 252 ? 6.473 -32.531 -11.25 1 96.81 252 LEU B C 1
ATOM 6040 O O . LEU B 1 252 ? 6.41 -32.625 -10.023 1 96.81 252 LEU B O 1
ATOM 6044 N N . ALA B 1 253 ? 6.348 -31.375 -11.852 1 96.56 253 ALA B N 1
ATOM 6045 C CA . ALA B 1 253 ? 6.086 -30.141 -11.125 1 96.56 253 ALA B CA 1
ATOM 6046 C C . ALA B 1 253 ? 4.711 -30.172 -10.461 1 96.56 253 ALA B C 1
ATOM 6048 O O . ALA B 1 253 ? 4.527 -29.641 -9.367 1 96.56 253 ALA B O 1
ATOM 6049 N N . CYS B 1 254 ? 3.754 -30.781 -11.117 1 96 254 CYS B N 1
ATOM 6050 C CA . CYS B 1 254 ? 2.43 -30.953 -10.531 1 96 254 CYS B CA 1
ATOM 6051 C C . CYS B 1 254 ? 2.5 -31.781 -9.258 1 96 254 CYS B C 1
ATOM 6053 O O . CYS B 1 254 ? 1.936 -31.391 -8.227 1 96 254 CYS B O 1
ATOM 6055 N N . LEU B 1 255 ? 3.205 -32.844 -9.352 1 97.06 255 LEU B N 1
ATOM 6056 C CA . LEU B 1 255 ? 3.312 -33.781 -8.242 1 97.06 255 LEU B CA 1
ATOM 6057 C C . LEU B 1 255 ? 4.125 -33.188 -7.098 1 97.06 255 LEU B C 1
ATOM 6059 O O . LEU B 1 255 ? 3.883 -33.5 -5.93 1 97.06 255 LEU B O 1
ATOM 6063 N N . ALA B 1 256 ? 5.066 -32.312 -7.434 1 97.69 256 ALA B N 1
ATOM 6064 C CA . ALA B 1 256 ? 5.988 -31.719 -6.457 1 97.69 256 ALA B CA 1
ATOM 6065 C C . ALA B 1 256 ? 5.332 -30.562 -5.711 1 97.69 256 ALA B C 1
ATOM 6067 O O . ALA B 1 256 ? 5.891 -30.062 -4.738 1 97.69 256 ALA B O 1
ATOM 6068 N N . GLY B 1 257 ? 4.16 -30.203 -6.172 1 96.75 257 GLY B N 1
ATOM 6069 C CA . GLY B 1 257 ? 3.482 -29.141 -5.43 1 96.75 257 GLY B CA 1
ATOM 6070 C C . GLY B 1 257 ? 2.688 -28.203 -6.316 1 96.75 257 GLY B C 1
ATOM 6071 O O . GLY B 1 257 ? 1.809 -27.484 -5.836 1 96.75 257 GLY B O 1
ATOM 6072 N N . GLY B 1 258 ? 2.947 -28.172 -7.609 1 94.5 258 GLY B N 1
ATOM 6073 C CA . GLY B 1 258 ? 2.258 -27.266 -8.516 1 94.5 258 GLY B CA 1
ATOM 6074 C C . GLY B 1 258 ? 0.772 -27.562 -8.633 1 94.5 258 GLY B C 1
ATOM 6075 O O . GLY B 1 258 ? -0.014 -26.672 -8.961 1 94.5 258 GLY B O 1
ATOM 6076 N N . ARG B 1 259 ? 0.43 -28.766 -8.367 1 93.56 259 ARG B N 1
ATOM 6077 C CA . ARG B 1 259 ? -0.966 -29.203 -8.344 1 93.56 259 ARG B CA 1
ATOM 6078 C C . ARG B 1 259 ? -1.268 -30.016 -7.098 1 93.56 259 ARG B C 1
ATOM 6080 O O . ARG B 1 259 ? -2.432 -30.219 -6.75 1 93.56 259 ARG B O 1
ATOM 6087 N N . ASN B 1 260 ? -0.326 -30.516 -6.469 1 96.25 260 ASN B N 1
ATOM 6088 C CA . ASN B 1 260 ? -0.438 -31.297 -5.242 1 96.25 260 ASN B CA 1
ATOM 6089 C C . ASN B 1 260 ? -0.26 -30.422 -4.004 1 96.25 260 ASN B C 1
ATOM 6091 O O . ASN B 1 260 ? 0.856 -30.266 -3.506 1 96.25 260 ASN B O 1
ATOM 6095 N N . LYS B 1 261 ? -1.334 -30.031 -3.447 1 96.5 261 LYS B N 1
ATOM 6096 C CA . LYS B 1 261 ? -1.328 -29.062 -2.352 1 96.5 261 LYS B CA 1
ATOM 6097 C C . LYS B 1 261 ? -0.685 -29.656 -1.102 1 96.5 261 LYS B C 1
ATOM 6099 O O . LYS B 1 261 ? -0.121 -28.922 -0.281 1 96.5 261 LYS B O 1
ATOM 6104 N N . LEU B 1 262 ? -0.798 -30.922 -0.946 1 97.75 262 LEU B N 1
ATOM 6105 C CA . LEU B 1 262 ? -0.173 -31.594 0.185 1 97.75 262 LEU B CA 1
ATOM 6106 C C . LEU B 1 262 ? 1.348 -31.516 0.092 1 97.75 262 LEU B C 1
ATOM 6108 O O . LEU B 1 262 ? 2.012 -31.109 1.05 1 97.75 262 LEU B O 1
ATOM 6112 N N . VAL B 1 263 ? 1.867 -31.812 -1.029 1 98.06 263 VAL B N 1
ATOM 6113 C CA . VAL B 1 263 ? 3.314 -31.797 -1.217 1 98.06 263 VAL B CA 1
ATOM 6114 C C . VAL B 1 263 ? 3.82 -30.359 -1.265 1 98.06 263 VAL B C 1
ATOM 6116 O O . VAL B 1 263 ? 4.93 -30.062 -0.815 1 98.06 263 VAL B O 1
ATOM 6119 N N . ALA B 1 264 ? 3.006 -29.453 -1.784 1 98.31 264 ALA B N 1
ATOM 6120 C CA . ALA B 1 264 ? 3.377 -28.047 -1.773 1 98.31 264 ALA B CA 1
ATOM 6121 C C . ALA B 1 264 ? 3.65 -27.562 -0.352 1 98.31 264 ALA B C 1
ATOM 6123 O O . ALA B 1 264 ? 4.645 -26.875 -0.105 1 98.31 264 ALA B O 1
ATOM 6124 N N . ALA B 1 265 ? 2.756 -27.891 0.552 1 97.81 265 ALA B N 1
ATOM 6125 C CA . ALA B 1 265 ? 2.918 -27.469 1.944 1 97.81 265 ALA B CA 1
ATOM 6126 C C . ALA B 1 265 ? 4.242 -27.969 2.514 1 97.81 265 ALA B C 1
ATOM 6128 O O . ALA B 1 265 ? 4.945 -27.234 3.207 1 97.81 265 ALA B O 1
ATOM 6129 N N . LYS B 1 266 ? 4.562 -29.188 2.227 1 97.38 266 LYS B N 1
ATOM 6130 C CA . LYS B 1 266 ? 5.828 -29.75 2.693 1 97.38 266 LYS B CA 1
ATOM 6131 C C . LYS B 1 266 ? 7.016 -29.062 2.029 1 97.38 266 LYS B C 1
ATOM 6133 O O . LYS B 1 266 ? 8.031 -28.812 2.678 1 97.38 266 LYS B O 1
ATOM 6138 N N . ALA B 1 267 ? 6.906 -28.797 0.742 1 98.5 267 ALA B N 1
ATOM 6139 C CA . ALA B 1 267 ? 7.961 -28.078 0.029 1 98.5 267 ALA B CA 1
ATOM 6140 C C . ALA B 1 267 ? 8.227 -26.719 0.658 1 98.5 267 ALA B C 1
ATOM 6142 O O . ALA B 1 267 ? 9.383 -26.312 0.805 1 98.5 267 ALA B O 1
ATOM 6143 N N . TYR B 1 268 ? 7.164 -26.047 1.029 1 98.25 268 TYR B N 1
ATOM 6144 C CA . TYR B 1 268 ? 7.301 -24.734 1.677 1 98.25 268 TYR B CA 1
ATOM 6145 C C . TYR B 1 268 ? 8.031 -24.875 3.01 1 98.25 268 TYR B C 1
ATOM 6147 O O . TYR B 1 268 ? 8.891 -24.047 3.334 1 98.25 268 TYR B O 1
ATOM 6155 N N . ASP B 1 269 ? 7.699 -25.859 3.742 1 95.31 269 ASP B N 1
ATOM 6156 C CA . ASP B 1 269 ? 8.336 -26.078 5.039 1 95.31 269 ASP B CA 1
ATOM 6157 C C . ASP B 1 269 ? 9.836 -26.328 4.879 1 95.31 269 ASP B C 1
ATOM 6159 O O . ASP B 1 269 ? 10.641 -25.797 5.641 1 95.31 269 ASP B O 1
ATOM 6163 N N . PHE B 1 270 ? 10.156 -27.188 3.961 1 96.81 270 PHE B N 1
ATOM 6164 C CA . PHE B 1 270 ? 11.57 -27.469 3.717 1 96.81 270 PHE B CA 1
ATOM 6165 C C . PHE B 1 270 ? 12.312 -26.219 3.301 1 96.81 270 PHE B C 1
ATOM 6167 O O . PHE B 1 270 ? 13.422 -25.953 3.771 1 96.81 270 PHE B O 1
ATOM 6174 N N . PHE B 1 271 ? 11.711 -25.469 2.449 1 98 271 PHE B N 1
ATOM 6175 C CA . PHE B 1 271 ? 12.32 -24.219 1.99 1 98 271 PHE B CA 1
ATOM 6176 C C . PHE B 1 271 ? 12.523 -23.25 3.152 1 98 271 PHE B C 1
ATOM 6178 O O . PHE B 1 271 ? 13.594 -22.672 3.297 1 98 271 PHE B O 1
ATOM 6185 N N . ASN B 1 272 ? 11.484 -23.078 3.947 1 96.75 272 ASN B N 1
ATOM 6186 C CA . ASN B 1 272 ? 11.555 -22.172 5.082 1 96.75 272 ASN B CA 1
ATOM 6187 C C . ASN B 1 272 ? 12.641 -22.594 6.074 1 96.75 272 ASN B C 1
ATOM 6189 O O . ASN B 1 272 ? 13.297 -21.75 6.676 1 96.75 272 ASN B O 1
ATOM 6193 N N . ALA B 1 273 ? 12.766 -23.859 6.219 1 94.19 273 ALA B N 1
ATOM 6194 C CA . ALA B 1 273 ? 13.82 -24.359 7.098 1 94.19 273 ALA B CA 1
ATOM 6195 C C . ALA B 1 273 ? 15.203 -23.984 6.566 1 94.19 273 ALA B C 1
ATOM 6197 O O . ALA B 1 273 ? 16.109 -23.656 7.34 1 94.19 273 ALA B O 1
ATOM 6198 N N . GLU B 1 274 ? 15.328 -24.047 5.309 1 93.62 274 GLU B N 1
ATOM 6199 C CA . GLU B 1 274 ? 16.594 -23.688 4.672 1 93.62 274 GLU B CA 1
ATOM 6200 C C . GLU B 1 274 ? 16.875 -22.203 4.809 1 93.62 274 GLU B C 1
ATOM 6202 O O . GLU B 1 274 ? 18.031 -21.781 4.863 1 93.62 274 GLU B O 1
ATOM 6207 N N . MET B 1 275 ? 15.828 -21.422 4.871 1 94.19 275 MET B N 1
ATOM 6208 C CA . MET B 1 275 ? 15.961 -19.969 4.816 1 94.19 275 MET B CA 1
ATOM 6209 C C . MET B 1 275 ? 15.938 -19.375 6.215 1 94.19 275 MET B C 1
ATOM 6211 O O . MET B 1 275 ? 15.914 -18.141 6.367 1 94.19 275 MET B O 1
ATOM 6215 N N . VAL B 1 276 ? 15.961 -20.047 7.227 1 89.5 276 VAL B N 1
ATOM 6216 C CA . VAL B 1 276 ? 15.695 -19.625 8.602 1 89.5 276 VAL B CA 1
ATOM 6217 C C . VAL B 1 276 ? 16.625 -18.469 8.969 1 89.5 276 VAL B C 1
ATOM 6219 O O . VAL B 1 276 ? 16.203 -17.531 9.672 1 89.5 276 VAL B O 1
ATOM 6222 N N . ASN B 1 277 ? 17.781 -18.344 8.484 1 89.56 277 ASN B N 1
ATOM 6223 C CA . ASN B 1 277 ? 18.75 -17.328 8.883 1 89.56 277 ASN B CA 1
ATOM 6224 C C . ASN B 1 277 ? 18.703 -16.125 7.949 1 89.56 277 ASN B C 1
ATOM 6226 O O . ASN B 1 277 ? 19.391 -15.125 8.18 1 89.56 277 ASN B O 1
ATOM 6230 N N . SER B 1 278 ? 17.891 -16.188 6.977 1 91 278 SER B N 1
ATOM 6231 C CA . SER B 1 278 ? 17.859 -15.109 5.996 1 91 278 SER B CA 1
ATOM 6232 C C . SER B 1 278 ? 16.734 -14.125 6.293 1 91 278 SER B C 1
ATOM 6234 O O . SER B 1 278 ? 16.719 -13.016 5.754 1 91 278 SER B O 1
ATOM 6236 N N . GLY B 1 279 ? 15.797 -14.508 7.113 1 90.56 279 GLY B N 1
ATOM 6237 C CA . GLY B 1 279 ? 14.609 -13.695 7.34 1 90.56 279 GLY B CA 1
ATOM 6238 C C . GLY B 1 279 ? 13.539 -13.898 6.281 1 90.56 279 GLY B C 1
ATOM 6239 O O . GLY B 1 279 ? 12.414 -13.414 6.426 1 90.56 279 GLY B O 1
ATOM 6240 N N . LEU B 1 280 ? 13.906 -14.609 5.191 1 95.25 280 LEU B N 1
ATOM 6241 C CA . LEU B 1 280 ? 12.953 -14.914 4.133 1 95.25 280 LEU B CA 1
ATOM 6242 C C . LEU B 1 280 ? 12.094 -16.125 4.504 1 95.25 280 LEU B C 1
ATOM 6244 O O . LEU B 1 280 ? 12.586 -17.078 5.105 1 95.25 280 LEU B O 1
ATOM 6248 N N . GLN B 1 281 ? 10.859 -16 4.172 1 95.81 281 GLN B N 1
ATOM 6249 C CA . GLN B 1 281 ? 9.922 -17.078 4.484 1 95.81 281 GLN B CA 1
ATOM 6250 C C . GLN B 1 281 ? 8.719 -17.062 3.543 1 95.81 281 GLN B C 1
ATOM 6252 O O . GLN B 1 281 ? 8.203 -15.984 3.213 1 95.81 281 GLN B O 1
ATOM 6257 N N . ILE B 1 282 ? 8.367 -18.234 3.084 1 97.81 282 ILE B N 1
ATOM 6258 C CA . ILE B 1 282 ? 7.082 -18.359 2.41 1 97.81 282 ILE B CA 1
ATOM 6259 C C . ILE B 1 282 ? 5.953 -18.266 3.436 1 97.81 282 ILE B C 1
ATOM 6261 O O . ILE B 1 282 ? 5.898 -19.062 4.375 1 97.81 282 ILE B O 1
ATOM 6265 N N . HIS B 1 283 ? 5.148 -17.297 3.289 1 96.75 283 HIS B N 1
ATOM 6266 C CA . HIS B 1 283 ? 3.996 -17.141 4.168 1 96.75 283 HIS B CA 1
ATOM 6267 C C . HIS B 1 283 ? 2.758 -17.812 3.572 1 96.75 283 HIS B C 1
ATOM 6269 O O . HIS B 1 283 ? 2.318 -17.453 2.479 1 96.75 283 HIS B O 1
ATOM 6275 N N . ALA B 1 284 ? 2.266 -18.766 4.191 1 96.75 284 ALA B N 1
ATOM 6276 C CA . ALA B 1 284 ? 1.048 -19.5 3.84 1 96.75 284 ALA B CA 1
ATOM 6277 C C . ALA B 1 284 ? 0.224 -19.828 5.082 1 96.75 284 ALA B C 1
ATOM 6279 O O . ALA B 1 284 ? 0.739 -19.781 6.203 1 96.75 284 ALA B O 1
ATOM 6280 N N . PRO B 1 285 ? -1.099 -20 4.941 1 96.44 285 PRO B N 1
ATOM 6281 C CA . PRO B 1 285 ? -1.858 -20.453 6.109 1 96.44 285 PRO B CA 1
ATOM 6282 C C . PRO B 1 285 ? -1.277 -21.719 6.746 1 96.44 285 PRO B C 1
ATOM 6284 O O . PRO B 1 285 ? -0.729 -22.562 6.043 1 96.44 285 PRO B O 1
ATOM 6287 N N . ASP B 1 286 ? -1.406 -21.766 8.031 1 95.75 286 ASP B N 1
ATOM 6288 C CA . ASP B 1 286 ? -1.017 -23 8.703 1 95.75 286 ASP B CA 1
ATOM 6289 C C . ASP B 1 286 ? -1.71 -24.219 8.078 1 95.75 286 ASP B C 1
ATOM 6291 O O . ASP B 1 286 ? -2.93 -24.219 7.906 1 95.75 286 ASP B O 1
ATOM 6295 N N . THR B 1 287 ? -0.937 -25.172 7.742 1 96.81 287 THR B N 1
ATOM 6296 C CA . THR B 1 287 ? -1.468 -26.312 7.004 1 96.81 287 THR B CA 1
ATOM 6297 C C . THR B 1 287 ? -1.073 -27.625 7.676 1 96.81 287 THR B C 1
ATOM 6299 O O . THR B 1 287 ? 0.109 -27.875 7.926 1 96.81 287 THR B O 1
ATOM 6302 N N . VAL B 1 288 ? -2.059 -28.438 7.977 1 96 288 VAL B N 1
ATOM 6303 C CA . VAL B 1 288 ? -1.832 -29.812 8.406 1 96 288 VAL B CA 1
ATOM 6304 C C . VAL B 1 288 ? -1.991 -30.75 7.219 1 96 288 VAL B C 1
ATOM 6306 O O . VAL B 1 288 ? -3.021 -30.734 6.539 1 96 288 VAL B O 1
ATOM 6309 N N . THR B 1 289 ? -0.989 -31.562 6.938 1 97.5 289 THR B N 1
ATOM 6310 C CA . THR B 1 289 ? -0.993 -32.438 5.773 1 97.5 289 THR B CA 1
ATOM 6311 C C . THR B 1 289 ? -1.271 -33.875 6.18 1 97.5 289 THR B C 1
ATOM 6313 O O . THR B 1 289 ? -1.263 -34.219 7.367 1 97.5 289 THR B O 1
ATOM 6316 N N . ASP B 1 290 ? -1.575 -34.719 5.27 1 96.44 290 ASP B N 1
ATOM 6317 C CA . ASP B 1 290 ? -1.748 -36.156 5.438 1 96.44 290 ASP B CA 1
ATOM 6318 C C . ASP B 1 290 ? -2.893 -36.469 6.402 1 96.44 290 ASP B C 1
ATOM 6320 O O . ASP B 1 290 ? -2.777 -37.344 7.246 1 96.44 290 ASP B O 1
ATOM 6324 N N . VAL B 1 291 ? -3.945 -35.75 6.301 1 97.25 291 VAL B N 1
ATOM 6325 C CA . VAL B 1 291 ? -5.059 -35.906 7.23 1 97.25 291 VAL B CA 1
ATOM 6326 C C . VAL B 1 291 ? -6.035 -36.969 6.695 1 97.25 291 VAL B C 1
ATOM 6328 O O . VAL B 1 291 ? -6.523 -36.844 5.566 1 97.25 291 VAL B O 1
ATOM 6331 N N . ALA B 1 292 ? -6.312 -37.938 7.457 1 96.62 292 ALA B N 1
ATOM 6332 C CA . ALA B 1 292 ? -7.363 -38.875 7.105 1 96.62 292 ALA B CA 1
ATOM 6333 C C . ALA B 1 292 ? -8.75 -38.281 7.352 1 96.62 292 ALA B C 1
ATOM 6335 O O . ALA B 1 292 ? -8.906 -37.406 8.188 1 96.62 292 ALA B O 1
ATOM 6336 N N . LEU B 1 293 ? -9.703 -38.844 6.637 1 97.5 293 LEU B N 1
ATOM 6337 C CA . LEU B 1 293 ? -11.062 -38.312 6.711 1 97.5 293 LEU B CA 1
ATOM 6338 C C . LEU B 1 293 ? -11.555 -38.281 8.156 1 97.5 293 LEU B C 1
ATOM 6340 O O . LEU B 1 293 ? -12.117 -37.281 8.594 1 97.5 293 LEU B O 1
ATOM 6344 N N . ALA B 1 294 ? -11.305 -39.281 8.914 1 95.81 294 ALA B N 1
ATOM 6345 C CA . ALA B 1 294 ? -11.812 -39.438 10.281 1 95.81 294 ALA B CA 1
ATOM 6346 C C . ALA B 1 294 ? -11.172 -38.406 11.211 1 95.81 294 ALA B C 1
ATOM 6348 O O . ALA B 1 294 ? -11.734 -38.094 12.266 1 95.81 294 ALA B O 1
ATOM 6349 N N . GLU B 1 295 ? -10.055 -37.844 10.852 1 96.88 295 GLU B N 1
ATOM 6350 C CA . GLU B 1 295 ? -9.305 -36.938 11.703 1 96.88 295 GLU B CA 1
ATOM 6351 C C . GLU B 1 295 ? -9.727 -35.5 11.484 1 96.88 295 GLU B C 1
ATOM 6353 O O . GLU B 1 295 ? -9.422 -34.625 12.297 1 96.88 295 GLU B O 1
ATOM 6358 N N . ILE B 1 296 ? -10.383 -35.188 10.484 1 98.06 296 ILE B N 1
ATOM 6359 C CA . ILE B 1 296 ? -10.648 -33.812 10.016 1 98.06 296 ILE B CA 1
ATOM 6360 C C . ILE B 1 296 ? -11.383 -33.031 11.102 1 98.06 296 ILE B C 1
ATOM 6362 O O . ILE B 1 296 ? -11 -31.906 11.422 1 98.06 296 ILE B O 1
ATOM 6366 N N . PRO B 1 297 ? -12.445 -33.594 11.734 1 97.25 297 PRO B N 1
ATOM 6367 C CA . PRO B 1 297 ? -13.148 -32.812 12.758 1 97.25 297 PRO B CA 1
ATOM 6368 C C . PRO B 1 297 ? -12.227 -32.406 13.906 1 97.25 297 PRO B C 1
ATOM 6370 O O . PRO B 1 297 ? -12.406 -31.344 14.484 1 97.25 297 PRO B O 1
ATOM 6373 N N . LEU B 1 298 ? -11.25 -33.25 14.227 1 96.38 298 LEU B N 1
ATOM 6374 C CA . LEU B 1 298 ? -10.32 -32.906 15.297 1 96.38 298 LEU B CA 1
ATOM 6375 C C . LEU B 1 298 ? -9.469 -31.703 14.938 1 96.38 298 LEU B C 1
ATOM 6377 O O . LEU B 1 298 ? -9.258 -30.812 15.773 1 96.38 298 LEU B O 1
ATOM 6381 N N . TYR B 1 299 ? -8.977 -31.688 13.75 1 95.94 299 TYR B N 1
ATOM 6382 C CA . TYR B 1 299 ? -8.133 -30.578 13.328 1 95.94 299 TYR B CA 1
ATOM 6383 C C . TYR B 1 299 ? -8.953 -29.297 13.164 1 95.94 299 TYR B C 1
ATOM 6385 O O . TYR B 1 299 ? -8.477 -28.203 13.484 1 95.94 299 TYR B O 1
ATOM 6393 N N . VAL B 1 300 ? -10.156 -29.391 12.656 1 97.06 300 VAL B N 1
ATOM 6394 C CA . VAL B 1 300 ? -11.039 -28.234 12.547 1 97.06 300 VAL B CA 1
ATOM 6395 C C . VAL B 1 300 ? -11.273 -27.625 13.93 1 97.06 300 VAL B C 1
ATOM 6397 O O . VAL B 1 300 ? -11.227 -26.406 14.094 1 97.06 300 VAL B O 1
ATOM 6400 N N . ARG B 1 301 ? -11.539 -28.484 14.898 1 93.75 301 ARG B N 1
ATOM 6401 C CA . ARG B 1 301 ? -11.742 -28.031 16.266 1 93.75 301 ARG B CA 1
ATOM 6402 C C . ARG B 1 301 ? -10.492 -27.328 16.797 1 93.75 301 ARG B C 1
ATOM 6404 O O . ARG B 1 301 ? -10.594 -26.297 17.453 1 93.75 301 ARG B O 1
ATOM 6411 N N . SER B 1 302 ? -9.336 -27.891 16.5 1 93.62 302 SER B N 1
ATOM 6412 C CA . SER B 1 302 ? -8.086 -27.344 17.016 1 93.62 302 SER B CA 1
ATOM 6413 C C . SER B 1 302 ? -7.82 -25.953 16.422 1 93.62 302 SER B C 1
ATOM 6415 O O . SER B 1 302 ? -7.074 -25.156 17 1 93.62 302 SER B O 1
ATOM 6417 N N . MET B 1 303 ? -8.414 -25.609 15.305 1 94.94 303 MET B N 1
ATOM 6418 C CA . MET B 1 303 ? -8.227 -24.312 14.648 1 94.94 303 MET B CA 1
ATOM 6419 C C . MET B 1 303 ? -9.344 -23.344 15.023 1 94.94 303 MET B C 1
ATOM 6421 O O . MET B 1 303 ? -9.492 -22.297 14.406 1 94.94 303 MET B O 1
ATOM 6425 N N . GLY B 1 304 ? -10.188 -23.719 15.984 1 93.25 304 GLY B N 1
ATOM 6426 C CA . GLY B 1 304 ? -11.258 -22.859 16.453 1 93.25 304 GLY B CA 1
ATOM 6427 C C . GLY B 1 304 ? -12.562 -23.062 15.703 1 93.25 304 GLY B C 1
ATOM 6428 O O . GLY B 1 304 ? -13.344 -22.125 15.539 1 93.25 304 GLY B O 1
ATOM 6429 N N . TRP B 1 305 ? -12.711 -24.203 15.078 1 93.94 305 TRP B N 1
ATOM 6430 C CA . TRP B 1 305 ? -13.938 -24.656 14.43 1 93.94 305 TRP B CA 1
ATOM 6431 C C . TRP B 1 305 ? -14.109 -24 13.055 1 93.94 305 TRP B C 1
ATOM 6433 O O . TRP B 1 305 ? -15.172 -24.109 12.438 1 93.94 305 TRP B O 1
ATOM 6443 N N . HIS B 1 306 ? -13.195 -23.203 12.656 1 96.88 306 HIS B N 1
ATOM 6444 C CA . HIS B 1 306 ? -13.141 -22.656 11.305 1 96.88 306 HIS B CA 1
ATOM 6445 C C . HIS B 1 306 ? -11.883 -23.125 10.578 1 96.88 306 HIS B C 1
ATOM 6447 O O . HIS B 1 306 ? -10.781 -23.047 11.117 1 96.88 306 HIS B O 1
ATOM 6453 N N . ALA B 1 307 ? -12.031 -23.656 9.383 1 97.88 307 ALA B N 1
ATOM 6454 C CA . ALA B 1 307 ? -10.898 -24.188 8.633 1 97.88 307 ALA B CA 1
ATOM 6455 C C . ALA B 1 307 ? -11.25 -24.359 7.156 1 97.88 307 ALA B C 1
ATOM 6457 O O . ALA B 1 307 ? -12.391 -24.125 6.75 1 97.88 307 ALA B O 1
ATOM 6458 N N . VAL B 1 308 ? -10.281 -24.609 6.414 1 98.12 308 VAL B N 1
ATOM 6459 C CA . VAL B 1 308 ? -10.453 -25 5.02 1 98.12 308 VAL B CA 1
ATOM 6460 C C . VAL B 1 308 ? -9.969 -26.438 4.816 1 98.12 308 VAL B C 1
ATOM 6462 O O . VAL B 1 308 ? -8.852 -26.781 5.215 1 98.12 308 VAL B O 1
ATOM 6465 N N . VAL B 1 309 ? -10.781 -27.25 4.285 1 98.06 309 VAL B N 1
ATOM 6466 C CA . VAL B 1 309 ? -10.391 -28.609 3.918 1 98.06 309 VAL B CA 1
ATOM 6467 C C . VAL B 1 309 ? -10.203 -28.703 2.406 1 98.06 309 VAL B C 1
ATOM 6469 O O . VAL B 1 309 ? -11.055 -28.25 1.638 1 98.06 309 VAL B O 1
ATOM 6472 N N . LYS B 1 310 ? -9.094 -29.266 1.987 1 96.94 310 LYS B N 1
ATOM 6473 C CA . LYS B 1 310 ? -8.82 -29.375 0.558 1 96.94 310 LYS B CA 1
ATOM 6474 C C . LYS B 1 310 ? -8.492 -30.812 0.163 1 96.94 310 LYS B C 1
ATOM 6476 O O . LYS B 1 310 ? -7.809 -31.516 0.902 1 96.94 310 LYS B O 1
ATOM 6481 N N . ILE B 1 311 ? -9.062 -31.188 -0.908 1 96.31 311 ILE B N 1
ATOM 6482 C CA . ILE B 1 311 ? -8.531 -32.344 -1.619 1 96.31 311 ILE B CA 1
ATOM 6483 C C . ILE B 1 311 ? -7.262 -31.953 -2.367 1 96.31 311 ILE B C 1
ATOM 6485 O O . ILE B 1 311 ? -7.305 -31.172 -3.318 1 96.31 311 ILE B O 1
ATOM 6489 N N . PRO B 1 312 ? -6.141 -32.469 -2.016 1 95.69 312 PRO B N 1
ATOM 6490 C CA . PRO B 1 312 ? -4.852 -31.938 -2.457 1 95.69 312 PRO B CA 1
ATOM 6491 C C . PRO B 1 312 ? -4.695 -31.953 -3.975 1 95.69 312 PRO B C 1
ATOM 6493 O O . PRO B 1 312 ? -3.961 -31.141 -4.531 1 95.69 312 PRO B O 1
ATOM 6496 N N . TYR B 1 313 ? -5.387 -32.844 -4.656 1 93.06 313 TYR B N 1
ATOM 6497 C CA . TYR B 1 313 ? -5.094 -33.094 -6.062 1 93.06 313 TYR B CA 1
ATOM 6498 C C . TYR B 1 313 ? -6.121 -32.438 -6.969 1 93.06 313 TYR B C 1
ATOM 6500 O O . TYR B 1 313 ? -6.02 -32.5 -8.195 1 93.06 313 TYR B O 1
ATOM 6508 N N . SER B 1 314 ? -7.062 -31.766 -6.371 1 85.69 314 SER B N 1
ATOM 6509 C CA . SER B 1 314 ? -8.141 -31.156 -7.141 1 85.69 314 SER B CA 1
ATOM 6510 C C . SER B 1 314 ? -7.746 -29.781 -7.664 1 85.69 314 SER B C 1
ATOM 6512 O O . SER B 1 314 ? -6.793 -29.172 -7.172 1 85.69 314 SER B O 1
ATOM 6514 N N . ASN B 1 315 ? -8.461 -29.422 -8.75 1 78.38 315 ASN B N 1
ATOM 6515 C CA . ASN B 1 315 ? -8.18 -28.141 -9.383 1 78.38 315 ASN B CA 1
ATOM 6516 C C . ASN B 1 315 ? -9.438 -27.281 -9.5 1 78.38 315 ASN B C 1
ATOM 6518 O O . ASN B 1 315 ? -10.539 -27.734 -9.172 1 78.38 315 ASN B O 1
ATOM 6522 N N . ALA B 1 316 ? -9.188 -25.969 -9.883 1 66.69 316 ALA B N 1
ATOM 6523 C CA . ALA B 1 316 ? -10.234 -25.016 -10.242 1 66.69 316 ALA B CA 1
ATOM 6524 C C . ALA B 1 316 ? -11.234 -24.828 -9.094 1 66.69 316 ALA B C 1
ATOM 6526 O O . ALA B 1 316 ? -12.445 -24.766 -9.328 1 66.69 316 ALA B O 1
ATOM 6527 N N . GLY B 1 317 ? -10.664 -24.906 -7.883 1 69.25 317 GLY B N 1
ATOM 6528 C CA . GLY B 1 317 ? -11.508 -24.641 -6.73 1 69.25 317 GLY B CA 1
ATOM 6529 C C . GLY B 1 317 ? -12.383 -25.828 -6.352 1 69.25 317 GLY B C 1
ATOM 6530 O O . GLY B 1 317 ? -13.086 -25.781 -5.34 1 69.25 317 GLY B O 1
ATOM 6531 N N . GLN B 1 318 ? -12.125 -26.797 -7.211 1 78.69 318 GLN B N 1
ATOM 6532 C CA . GLN B 1 318 ? -12.828 -28.016 -6.844 1 78.69 318 GLN B CA 1
ATOM 6533 C C . GLN B 1 318 ? -12.117 -28.75 -5.707 1 78.69 318 GLN B C 1
ATOM 6535 O O . GLN B 1 318 ? -10.891 -28.672 -5.59 1 78.69 318 GLN B O 1
ATOM 6540 N N . GLY B 1 319 ? -12.836 -29.062 -4.812 1 90 319 GLY B N 1
ATOM 6541 C CA . GLY B 1 319 ? -12.25 -29.812 -3.707 1 90 319 GLY B CA 1
ATOM 6542 C C . GLY B 1 319 ? -11.82 -28.938 -2.549 1 90 319 GLY B C 1
ATOM 6543 O O . GLY B 1 319 ? -11 -29.328 -1.728 1 90 319 GLY B O 1
ATOM 6544 N N . VAL B 1 320 ? -12.047 -27.672 -2.658 1 94.31 320 VAL B N 1
ATOM 6545 C CA . VAL B 1 320 ? -11.797 -26.766 -1.542 1 94.31 320 VAL B CA 1
ATOM 6546 C C . VAL B 1 320 ? -13.094 -26.531 -0.769 1 94.31 320 VAL B C 1
ATOM 6548 O O . VAL B 1 320 ? -14.102 -26.094 -1.344 1 94.31 320 VAL B O 1
ATOM 6551 N N . PHE B 1 321 ? -13.031 -26.734 0.503 1 96.56 321 PHE B N 1
ATOM 6552 C CA . PHE B 1 321 ? -14.211 -26.625 1.344 1 96.56 321 PHE B CA 1
ATOM 6553 C C . PHE B 1 321 ? -13.953 -25.703 2.527 1 96.56 321 PHE B C 1
ATOM 6555 O O . PHE B 1 321 ? -13.117 -26 3.385 1 96.56 321 PHE B O 1
ATOM 6562 N N . THR B 1 322 ? -14.648 -24.656 2.531 1 97.19 322 THR B N 1
ATOM 6563 C CA . THR B 1 322 ? -14.602 -23.781 3.699 1 97.19 322 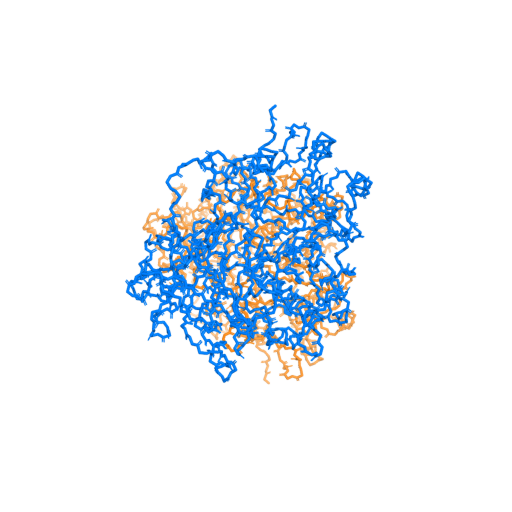THR B CA 1
ATOM 6564 C C . THR B 1 322 ? -15.539 -24.281 4.789 1 97.19 322 THR B C 1
ATOM 6566 O O . THR B 1 322 ? -16.688 -24.656 4.508 1 97.19 322 THR B O 1
ATOM 6569 N N . ILE B 1 323 ? -15.047 -24.375 5.941 1 97.62 323 ILE B N 1
ATOM 6570 C CA . ILE B 1 323 ? -15.812 -24.828 7.094 1 97.62 323 ILE B CA 1
ATOM 6571 C C . ILE B 1 323 ? -15.922 -23.688 8.109 1 97.62 323 ILE B C 1
ATOM 6573 O O . ILE B 1 323 ? -14.953 -23.375 8.805 1 97.62 323 ILE B O 1
ATOM 6577 N N . THR B 1 324 ? -17.094 -23.125 8.258 1 97.06 324 THR B N 1
ATOM 6578 C CA . THR B 1 324 ? -17.297 -22.047 9.219 1 97.06 324 THR B CA 1
ATOM 6579 C C . THR B 1 324 ? -18.406 -22.406 10.219 1 97.06 324 THR B C 1
ATOM 6581 O O . THR B 1 324 ? -18.75 -21.609 11.078 1 97.06 324 THR B O 1
ATOM 6584 N N . SER B 1 325 ? -18.984 -23.594 10.023 1 95.81 325 SER B N 1
ATOM 6585 C CA . SER B 1 325 ? -20.031 -24.078 10.922 1 95.81 325 SER B CA 1
ATOM 6586 C C . SER B 1 325 ? -20.031 -25.594 11 1 95.81 325 SER B C 1
ATOM 6588 O O . SER B 1 325 ? -19.422 -26.266 10.172 1 95.81 325 SER B O 1
ATOM 6590 N N . LYS B 1 326 ? -20.75 -26.078 12 1 94.88 326 LYS B N 1
ATOM 6591 C CA . LYS B 1 326 ? -20.906 -27.516 12.141 1 94.88 326 LYS B CA 1
ATOM 6592 C C . LYS B 1 326 ? -21.656 -28.109 10.961 1 94.88 326 LYS B C 1
ATOM 6594 O O . LYS B 1 326 ? -21.344 -29.219 10.5 1 94.88 326 LYS B O 1
ATOM 6599 N N . ALA B 1 327 ? -22.578 -27.375 10.477 1 95.88 327 ALA B N 1
ATOM 6600 C CA . ALA B 1 327 ? -23.375 -27.844 9.344 1 95.88 327 ALA B CA 1
ATOM 6601 C C . ALA B 1 327 ? -22.5 -28.047 8.109 1 95.88 327 ALA B C 1
ATOM 6603 O O . ALA B 1 327 ? -22.656 -29.031 7.391 1 95.88 327 ALA B O 1
ATOM 6604 N N . GLU B 1 328 ? -21.625 -27.172 7.84 1 97.25 328 GLU B N 1
ATOM 6605 C CA . GLU B 1 328 ? -20.719 -27.297 6.699 1 97.25 328 GLU B CA 1
ATOM 6606 C C . GLU B 1 328 ? -19.766 -28.469 6.879 1 97.25 328 GLU B C 1
ATOM 6608 O O . GLU B 1 328 ? -19.469 -29.188 5.918 1 97.25 328 GLU B O 1
ATOM 6613 N N . LEU B 1 329 ? -19.281 -28.672 8.094 1 97.31 329 LEU B N 1
ATOM 6614 C CA . LEU B 1 329 ? -18.422 -29.828 8.375 1 97.31 329 LEU B CA 1
ATOM 6615 C C . LEU B 1 329 ? -19.172 -31.125 8.141 1 97.31 329 LEU B C 1
ATOM 6617 O O . LEU B 1 329 ? -18.641 -32.062 7.52 1 97.31 329 LEU B O 1
ATOM 6621 N N . ASP B 1 330 ? -20.391 -31.141 8.664 1 96.81 330 ASP B N 1
ATOM 6622 C CA . ASP B 1 330 ? -21.203 -32.344 8.508 1 96.81 330 ASP B CA 1
ATOM 6623 C C . ASP B 1 330 ? -21.453 -32.656 7.031 1 96.81 330 ASP B C 1
ATOM 6625 O O . ASP B 1 330 ? -21.422 -33.812 6.613 1 96.81 330 ASP B O 1
ATOM 6629 N N . ARG B 1 331 ? -21.734 -31.656 6.301 1 96.81 331 ARG B N 1
ATOM 6630 C CA . ARG B 1 331 ? -21.938 -31.828 4.871 1 96.81 331 ARG B CA 1
ATOM 6631 C C . ARG B 1 331 ? -20.703 -32.406 4.191 1 96.81 331 ARG B C 1
ATOM 6633 O O . ARG B 1 331 ? -20.797 -33.281 3.346 1 96.81 331 ARG B O 1
ATOM 6640 N N . PHE B 1 332 ? -19.594 -31.922 4.543 1 96.94 332 PHE B N 1
ATOM 6641 C CA . PHE B 1 332 ? -18.359 -32.406 3.973 1 96.94 332 PHE B CA 1
ATOM 6642 C C . PHE B 1 332 ? -18.141 -33.875 4.336 1 96.94 332 PHE B C 1
ATOM 6644 O O . PHE B 1 332 ? -17.781 -34.688 3.484 1 96.94 332 PHE B O 1
ATOM 6651 N N . MET B 1 333 ? -18.328 -34.156 5.598 1 97.12 333 MET B N 1
ATOM 6652 C CA . MET B 1 333 ? -18.078 -35.5 6.102 1 97.12 333 MET B CA 1
ATOM 6653 C C . MET B 1 333 ? -19.016 -36.531 5.445 1 97.12 333 MET B C 1
ATOM 6655 O O . MET B 1 333 ? -18.703 -37.719 5.355 1 97.12 333 MET B O 1
ATOM 6659 N N . ALA B 1 334 ? -20.094 -36.031 4.961 1 96.75 334 ALA B N 1
ATOM 6660 C CA . ALA B 1 334 ? -21.109 -36.906 4.387 1 96.75 334 ALA B CA 1
ATOM 6661 C C . ALA B 1 334 ? -20.812 -37.188 2.916 1 96.75 334 ALA B C 1
ATOM 6663 O O . ALA B 1 334 ? -21.391 -38.094 2.332 1 96.75 334 ALA B O 1
ATOM 6664 N N . LEU B 1 335 ? -19.938 -36.531 2.348 1 94.94 335 LEU B N 1
ATOM 6665 C CA . LEU B 1 335 ? -19.594 -36.719 0.941 1 94.94 335 LEU B CA 1
ATOM 6666 C C . LEU B 1 335 ? -18.828 -38.031 0.741 1 94.94 335 LEU B C 1
ATOM 6668 O O . LEU B 1 335 ? -18.141 -38.5 1.653 1 94.94 335 LEU B O 1
ATOM 6672 N N . ASP B 1 336 ? -18.984 -38.531 -0.444 1 93.31 336 ASP B N 1
ATOM 6673 C CA . ASP B 1 336 ? -18.141 -39.656 -0.848 1 93.31 336 ASP B CA 1
ATOM 6674 C C . ASP B 1 336 ? -16.812 -39.156 -1.425 1 93.31 336 ASP B C 1
ATOM 6676 O O . ASP B 1 336 ? -16.797 -38.469 -2.449 1 93.31 336 ASP B O 1
ATOM 6680 N N . HIS B 1 337 ? -15.742 -39.5 -0.715 1 93.31 337 HIS B N 1
ATOM 6681 C CA . HIS B 1 337 ? -14.43 -39.031 -1.135 1 93.31 337 HIS B CA 1
ATOM 6682 C C . HIS B 1 337 ? -13.609 -40.156 -1.763 1 93.31 337 HIS B C 1
ATOM 6684 O O . HIS B 1 337 ? -13.508 -41.25 -1.196 1 93.31 337 HIS B O 1
ATOM 6690 N N . HIS B 1 338 ? -13.094 -39.875 -2.879 1 92.06 338 HIS B N 1
ATOM 6691 C CA . HIS B 1 338 ? -12.297 -40.844 -3.625 1 92.06 338 HIS B CA 1
ATOM 6692 C C . HIS B 1 338 ? -10.914 -41.031 -3.008 1 92.06 338 HIS B C 1
ATOM 6694 O O . HIS B 1 338 ? -10.391 -42.125 -2.938 1 92.06 338 HIS B O 1
ATOM 6700 N N . TYR B 1 339 ? -10.391 -40 -2.557 1 94.81 339 TYR B N 1
ATOM 6701 C CA . TYR B 1 339 ? -9.016 -40 -2.064 1 94.81 339 TYR B CA 1
ATOM 6702 C C . TYR B 1 339 ? -8.977 -40.219 -0.555 1 94.81 339 TYR B C 1
ATOM 6704 O O . TYR B 1 339 ? -9.969 -40 0.136 1 94.81 339 TYR B O 1
ATOM 6712 N N . ASP B 1 340 ? -7.805 -40.562 -0.068 1 94.56 340 ASP B N 1
ATOM 6713 C CA . ASP B 1 340 ? -7.688 -40.969 1.325 1 94.56 340 ASP B CA 1
ATOM 6714 C C . ASP B 1 340 ? -7.133 -39.844 2.193 1 94.56 340 ASP B C 1
ATOM 6716 O O . ASP B 1 340 ? -7.277 -39.875 3.418 1 94.56 340 ASP B O 1
ATOM 6720 N N . LYS B 1 341 ? -6.414 -39 1.562 1 97 341 LYS B N 1
ATOM 6721 C CA . LYS B 1 341 ? -5.73 -37.969 2.342 1 97 341 LYS B CA 1
ATOM 6722 C C . LYS B 1 341 ? -6.203 -36.562 1.944 1 97 341 LYS B C 1
ATOM 6724 O O . LYS B 1 341 ? -6.504 -36.312 0.776 1 97 341 LYS B O 1
ATOM 6729 N N . PHE B 1 342 ? -6.223 -35.688 2.982 1 97.56 342 PHE B N 1
ATOM 6730 C CA . PHE B 1 342 ? -6.652 -34.312 2.857 1 97.56 342 PHE B CA 1
ATOM 6731 C C . PHE B 1 342 ? -5.648 -33.375 3.518 1 97.56 342 PHE B C 1
ATOM 6733 O O . PHE B 1 342 ? -4.719 -33.812 4.191 1 97.56 342 PHE B O 1
ATOM 6740 N N . ILE B 1 343 ? -5.793 -32.125 3.225 1 97.62 343 ILE B N 1
ATOM 6741 C CA . ILE B 1 343 ? -5.121 -31.125 4.043 1 97.62 343 ILE B CA 1
ATOM 6742 C C . ILE B 1 343 ? -6.16 -30.266 4.75 1 97.62 343 ILE B C 1
ATOM 6744 O O . ILE B 1 343 ? -7.242 -30.016 4.215 1 97.62 343 ILE B O 1
ATOM 6748 N N . VAL B 1 344 ? -5.871 -29.891 5.938 1 97.75 344 VAL B N 1
ATOM 6749 C CA . VAL B 1 344 ? -6.664 -28.938 6.707 1 97.75 344 VAL B CA 1
ATOM 6750 C C . VAL B 1 344 ? -5.848 -27.672 6.957 1 97.75 344 VAL B C 1
ATOM 6752 O O . VAL B 1 344 ? -4.727 -27.734 7.473 1 97.75 344 VAL B O 1
ATOM 6755 N N . GLN B 1 345 ? -6.398 -26.562 6.582 1 97.38 345 GLN B N 1
ATOM 6756 C CA . GLN B 1 345 ? -5.664 -25.297 6.629 1 97.38 345 GLN B CA 1
ATOM 6757 C C . GLN B 1 345 ? -6.418 -24.25 7.438 1 97.38 345 GLN B C 1
ATOM 6759 O O . GLN B 1 345 ? -7.648 -24.281 7.516 1 97.38 345 GLN B O 1
ATOM 6764 N N . GLN B 1 346 ? -5.621 -23.406 7.977 1 96.75 346 GLN B N 1
ATOM 6765 C CA . GLN B 1 346 ? -6.188 -22.234 8.633 1 96.75 346 GLN B CA 1
ATOM 6766 C C . GLN B 1 346 ? -7.066 -21.438 7.668 1 96.75 346 GLN B C 1
ATOM 6768 O O . GLN B 1 346 ? -6.703 -21.25 6.508 1 96.75 346 GLN B O 1
ATOM 6773 N N . LEU B 1 347 ? -8.227 -21.078 8.148 1 97.75 347 LEU B N 1
ATOM 6774 C CA . LEU B 1 347 ? -9.141 -20.25 7.363 1 97.75 347 LEU B CA 1
ATOM 6775 C C . LEU B 1 347 ? -8.836 -18.766 7.547 1 97.75 347 LEU B C 1
ATOM 6777 O O . LEU B 1 347 ? -8.664 -18.297 8.672 1 97.75 347 LEU B O 1
ATOM 6781 N N . VAL B 1 348 ? -8.688 -18.078 6.469 1 97.19 348 VAL B N 1
ATOM 6782 C CA . VAL B 1 348 ? -8.508 -16.641 6.473 1 97.19 348 VAL B CA 1
ATOM 6783 C C . VAL B 1 348 ? -9.844 -15.945 6.207 1 97.19 348 VAL B C 1
ATOM 6785 O O . VAL B 1 348 ? -10.336 -15.938 5.078 1 97.19 348 VAL B O 1
ATOM 6788 N N . GLY B 1 349 ? -10.438 -15.438 7.176 1 95.94 349 GLY B N 1
ATOM 6789 C CA . GLY B 1 349 ? -11.711 -14.742 7.082 1 95.94 349 GLY B CA 1
ATOM 6790 C C . GLY B 1 349 ? -11.695 -13.375 7.742 1 95.94 349 GLY B C 1
ATOM 6791 O O . GLY B 1 349 ? -10.758 -12.609 7.559 1 95.94 349 GLY B O 1
ATOM 6792 N N . ASN B 1 350 ? -12.781 -13.055 8.359 1 94.06 350 ASN B N 1
ATOM 6793 C CA . ASN B 1 350 ? -12.922 -11.789 9.086 1 94.06 350 ASN B CA 1
ATOM 6794 C C . ASN B 1 350 ? -12.18 -11.82 10.414 1 94.06 350 ASN B C 1
ATOM 6796 O O . ASN B 1 350 ? -11.922 -12.898 10.961 1 94.06 350 ASN B O 1
ATOM 6800 N N . VAL B 1 351 ? -11.914 -10.703 10.891 1 91.38 351 VAL B N 1
ATOM 6801 C CA . VAL B 1 351 ? -11.164 -10.555 12.133 1 91.38 351 VAL B CA 1
ATOM 6802 C C . VAL B 1 351 ? -11.906 -11.266 13.266 1 91.38 351 VAL B C 1
ATOM 6804 O O . VAL B 1 351 ? -11.273 -11.805 14.18 1 91.38 351 VAL B O 1
ATOM 6807 N N . LYS B 1 352 ? -13.172 -11.398 13.188 1 91.25 352 LYS B N 1
ATOM 6808 C CA . LYS B 1 352 ? -13.984 -11.906 14.289 1 91.25 352 LYS B CA 1
ATOM 6809 C C . LYS B 1 352 ? -14.055 -13.43 14.266 1 91.25 352 LYS B C 1
ATOM 6811 O O . LYS B 1 352 ? -14.422 -14.055 15.266 1 91.25 352 LYS B O 1
ATOM 6816 N N . TRP B 1 353 ? -13.688 -14 13.109 1 93.31 353 TRP B N 1
ATOM 6817 C CA . TRP B 1 353 ? -13.977 -15.438 13.102 1 93.31 353 TRP B CA 1
ATOM 6818 C C . TRP B 1 353 ? -12.945 -16.188 12.273 1 93.31 353 TRP B C 1
ATOM 6820 O O . TRP B 1 353 ? -13.195 -17.312 11.844 1 93.31 353 TRP B O 1
ATOM 6830 N N . SER B 1 354 ? -11.844 -15.656 11.969 1 93.88 354 SER B N 1
ATOM 6831 C CA . SER B 1 354 ? -10.773 -16.406 11.32 1 93.88 354 SER B CA 1
ATOM 6832 C C . SER B 1 354 ? -10.242 -17.516 12.227 1 93.88 354 SER B C 1
ATOM 6834 O O . SER B 1 354 ? -10.469 -17.484 13.438 1 93.88 354 SER B O 1
ATOM 6836 N N . SER B 1 355 ? -9.578 -18.484 11.578 1 93 355 SER B N 1
ATOM 6837 C CA . SER B 1 355 ? -8.984 -19.594 12.32 1 93 355 SER B CA 1
ATOM 6838 C C . SER B 1 355 ? -7.863 -19.109 13.242 1 93 355 SER B C 1
ATOM 6840 O O . SER B 1 355 ? -7.23 -18.094 12.969 1 93 355 SER B O 1
ATOM 6842 N N . ILE B 1 356 ? -7.629 -19.859 14.234 1 88.62 356 ILE B N 1
ATOM 6843 C CA . ILE B 1 356 ? -6.465 -19.672 15.094 1 88.62 356 ILE B CA 1
ATOM 6844 C C . ILE B 1 356 ? -5.328 -20.578 14.625 1 88.62 356 ILE B C 1
ATOM 6846 O O . ILE B 1 356 ? -5.488 -21.812 14.562 1 88.62 356 ILE B O 1
ATOM 6850 N N . GLY B 1 357 ? -4.262 -19.969 14.195 1 85.88 357 GLY B N 1
ATOM 6851 C CA . GLY B 1 357 ? -3.115 -20.75 13.758 1 85.88 357 GLY B CA 1
ATOM 6852 C C . GLY B 1 357 ? -2.039 -20.891 14.82 1 85.88 357 GLY B C 1
ATOM 6853 O O . GLY B 1 357 ? -2.105 -20.234 15.859 1 85.88 357 GLY B O 1
ATOM 6854 N N . LYS B 1 358 ? -1.079 -21.766 14.5 1 82.75 358 LYS B N 1
ATOM 6855 C CA . LYS B 1 358 ? 0.054 -21.969 15.398 1 82.75 358 LYS B CA 1
ATOM 6856 C C . LYS B 1 358 ? 0.844 -20.672 15.586 1 82.75 358 LYS B C 1
ATOM 6858 O O . LYS B 1 358 ? 1.357 -20.406 16.672 1 82.75 358 LYS B O 1
ATOM 6863 N N . HIS B 1 359 ? 0.918 -19.938 14.531 1 81.44 359 HIS B N 1
ATOM 6864 C CA . HIS B 1 359 ? 1.726 -18.719 14.57 1 81.44 359 HIS B CA 1
ATOM 6865 C C . HIS B 1 359 ? 0.848 -17.469 14.531 1 81.44 359 HIS B C 1
ATOM 6867 O O . HIS B 1 359 ? 1.329 -16.375 14.227 1 81.44 359 HIS B O 1
ATOM 6873 N N . GLY B 1 360 ? -0.329 -17.688 14.844 1 87.75 360 GLY B N 1
ATOM 6874 C CA . GLY B 1 360 ? -1.25 -16.562 14.836 1 87.75 360 GLY B CA 1
ATOM 6875 C C . GLY B 1 360 ? -2.301 -16.656 13.75 1 87.75 360 GLY B C 1
ATOM 6876 O O . GLY B 1 360 ? -2.361 -17.656 13.023 1 87.75 360 GLY B O 1
ATOM 6877 N N . SER B 1 361 ? -3.162 -15.602 13.742 1 93.69 361 SER B N 1
ATOM 6878 C CA . SER B 1 361 ? -4.273 -15.602 12.797 1 93.69 361 SER B CA 1
ATOM 6879 C C . SER B 1 361 ? -4.031 -14.625 11.656 1 93.69 361 SER B C 1
ATOM 6881 O O . SER B 1 361 ? -3.352 -13.609 11.836 1 93.69 361 SER B O 1
ATOM 6883 N N . TYR B 1 362 ? -4.477 -15.031 10.523 1 95.69 362 TYR B N 1
ATOM 6884 C CA . TYR B 1 362 ? -4.559 -14.125 9.391 1 95.69 362 TYR B CA 1
ATOM 6885 C C . TYR B 1 362 ? -5.988 -13.641 9.18 1 95.69 362 TYR B C 1
ATOM 6887 O O . TYR B 1 362 ? -6.938 -14.406 9.336 1 95.69 362 TYR B O 1
ATOM 6895 N N . TYR B 1 363 ? -6.121 -12.414 8.867 1 96.5 363 TYR B N 1
ATOM 6896 C CA . TYR B 1 363 ? -7.402 -11.812 8.516 1 96.5 363 TYR B CA 1
ATOM 6897 C C . TYR B 1 363 ? -7.371 -11.25 7.102 1 96.5 363 TYR B C 1
ATOM 6899 O O . TYR B 1 363 ? -6.41 -10.57 6.719 1 96.5 363 TYR B O 1
ATOM 6907 N N . HIS B 1 364 ? -8.352 -11.602 6.379 1 97.06 364 HIS B N 1
ATOM 6908 C CA . HIS B 1 364 ? -8.398 -11.031 5.035 1 97.06 364 HIS B CA 1
ATOM 6909 C C . HIS B 1 364 ? -8.672 -9.531 5.078 1 97.06 364 HIS B C 1
ATOM 6911 O O . HIS B 1 364 ? -9.656 -9.094 5.668 1 97.06 364 HIS B O 1
ATOM 6917 N N . VAL B 1 365 ? -7.898 -8.742 4.461 1 94 365 VAL B N 1
ATOM 6918 C CA . VAL B 1 365 ? -8.07 -7.297 4.457 1 94 365 VAL B CA 1
ATOM 6919 C C . VAL B 1 365 ? -9.273 -6.922 3.594 1 94 365 VAL B C 1
ATOM 6921 O O . VAL B 1 365 ? -9.992 -5.969 3.902 1 94 365 VAL B O 1
ATOM 6924 N N . GLY B 1 366 ? -9.523 -7.711 2.514 1 94.31 366 GLY B N 1
ATOM 6925 C CA . GLY B 1 366 ? -10.625 -7.465 1.6 1 94.31 366 GLY B CA 1
ATOM 6926 C C . GLY B 1 366 ? -10.359 -6.332 0.628 1 94.31 366 GLY B C 1
ATOM 6927 O O . GLY B 1 366 ? -9.391 -5.582 0.793 1 94.31 366 GLY B O 1
ATOM 6928 N N . MET B 1 367 ? -11.242 -6.223 -0.304 1 96.69 367 MET B N 1
ATOM 6929 C CA . MET B 1 367 ? -11.227 -5.098 -1.235 1 96.69 367 MET B CA 1
ATOM 6930 C C . MET B 1 367 ? -11.641 -3.807 -0.539 1 96.69 367 MET B C 1
ATOM 6932 O O . MET B 1 367 ? -12.188 -3.842 0.566 1 96.69 367 MET B O 1
ATOM 6936 N N . ILE B 1 368 ? -11.336 -2.68 -1.214 1 96.12 368 ILE B N 1
ATOM 6937 C CA . ILE B 1 368 ? -11.867 -1.413 -0.715 1 96.12 368 ILE B CA 1
ATOM 6938 C C . ILE B 1 368 ? -13.391 -1.484 -0.632 1 96.12 368 ILE B C 1
ATOM 6940 O O . ILE B 1 368 ? -14.047 -1.936 -1.572 1 96.12 368 ILE B O 1
ATOM 6944 N N . PRO B 1 369 ? -13.914 -1.12 0.542 1 95.5 369 PRO B N 1
ATOM 6945 C CA . PRO B 1 369 ? -15.375 -1.167 0.633 1 95.5 369 PRO B CA 1
ATOM 6946 C C . PRO B 1 369 ? -16.062 -0.368 -0.472 1 95.5 369 PRO B C 1
ATOM 6948 O O . PRO B 1 369 ? -15.602 0.723 -0.825 1 95.5 369 PRO B O 1
ATOM 6951 N N . ASN B 1 370 ? -17.109 -0.908 -1.021 1 94.12 370 ASN B N 1
ATOM 6952 C CA . ASN B 1 370 ? -17.844 -0.186 -2.055 1 94.12 370 ASN B CA 1
ATOM 6953 C C . ASN B 1 370 ? -18.812 0.826 -1.45 1 94.12 370 ASN B C 1
ATOM 6955 O O . ASN B 1 370 ? -18.797 1.064 -0.242 1 94.12 370 ASN B O 1
ATOM 6959 N N . ARG B 1 371 ? -19.625 1.453 -2.242 1 90.25 371 ARG B N 1
ATOM 6960 C CA . ARG B 1 371 ? -20.516 2.518 -1.805 1 90.25 371 ARG B CA 1
ATOM 6961 C C . ARG B 1 371 ? -21.578 1.984 -0.843 1 90.25 371 ARG B C 1
ATOM 6963 O O . ARG B 1 371 ? -22.141 2.74 -0.05 1 90.25 371 ARG B O 1
ATOM 6970 N N . LYS B 1 372 ? -21.828 0.672 -0.944 1 92.62 372 LYS B N 1
ATOM 6971 C CA . LYS B 1 372 ? -22.781 0.039 -0.032 1 92.62 372 LYS B CA 1
ATOM 6972 C C . LYS B 1 372 ? -22.078 -0.447 1.235 1 92.62 372 LYS B C 1
ATOM 6974 O O . LYS B 1 372 ? -22.672 -1.176 2.035 1 92.62 372 LYS B O 1
ATOM 6979 N N . ASN B 1 373 ? -20.812 -0.165 1.354 1 91.5 373 ASN B N 1
ATOM 6980 C CA . ASN B 1 373 ? -19.984 -0.521 2.504 1 91.5 373 ASN B CA 1
ATOM 6981 C C . ASN B 1 373 ? -19.766 -2.027 2.588 1 91.5 373 ASN B C 1
ATOM 6983 O O . ASN B 1 373 ? -19.766 -2.6 3.68 1 91.5 373 ASN B O 1
ATOM 6987 N N . CYS B 1 374 ? -19.688 -2.635 1.402 1 94.06 374 CYS B N 1
ATOM 6988 C CA . CYS B 1 374 ? -19.391 -4.062 1.329 1 94.06 374 CYS B CA 1
ATOM 6989 C C . CYS B 1 374 ? -17.938 -4.305 0.957 1 94.06 374 CYS B C 1
ATOM 6991 O O . CYS B 1 374 ? -17.391 -3.637 0.072 1 94.06 374 CYS B O 1
ATOM 6993 N N . THR B 1 375 ? -17.391 -5.152 1.707 1 95.56 375 THR B N 1
ATOM 6994 C CA . THR B 1 375 ? -16.047 -5.594 1.397 1 95.56 375 THR B CA 1
ATOM 6995 C C . THR B 1 375 ? -16.047 -7.035 0.895 1 95.56 375 THR B C 1
ATOM 6997 O O . THR B 1 375 ? -16.703 -7.898 1.476 1 95.56 375 THR B O 1
ATOM 7000 N N . TYR B 1 376 ? -15.328 -7.277 -0.189 1 97.31 376 TYR B N 1
ATOM 7001 C CA . TYR B 1 376 ? -15.266 -8.609 -0.771 1 97.31 376 TYR B CA 1
ATOM 7002 C C . TYR B 1 376 ? -13.891 -9.234 -0.579 1 97.31 376 TYR B C 1
ATOM 7004 O O . TYR B 1 376 ? -12.875 -8.539 -0.671 1 97.31 376 TYR B O 1
ATOM 7012 N N . VAL B 1 377 ? -13.922 -10.523 -0.335 1 97.69 377 VAL B N 1
ATOM 7013 C CA . VAL B 1 377 ? -12.68 -11.273 -0.39 1 97.69 377 VAL B CA 1
ATOM 7014 C C . VAL B 1 377 ? -12.148 -11.305 -1.824 1 97.69 377 VAL B C 1
ATOM 7016 O O . VAL B 1 377 ? -12.93 -11.438 -2.773 1 97.69 377 VAL B O 1
ATOM 7019 N N . ALA B 1 378 ? -10.883 -11.117 -1.984 1 97.69 378 ALA B N 1
ATOM 7020 C CA . ALA B 1 378 ? -10.258 -11.18 -3.305 1 97.69 378 ALA B CA 1
ATOM 7021 C C . ALA B 1 378 ? -8.875 -11.828 -3.229 1 97.69 378 ALA B C 1
ATOM 7023 O O . ALA B 1 378 ? -8.219 -11.773 -2.188 1 97.69 378 ALA B O 1
ATOM 7024 N N . ASP B 1 379 ? -8.492 -12.508 -4.23 1 97.25 379 ASP B N 1
ATOM 7025 C CA . ASP B 1 379 ? -7.113 -12.969 -4.371 1 97.25 379 ASP B CA 1
ATOM 7026 C C . ASP B 1 379 ? -6.434 -12.312 -5.57 1 97.25 379 ASP B C 1
ATOM 7028 O O . ASP B 1 379 ? -7.098 -11.695 -6.406 1 97.25 379 ASP B O 1
ATOM 7032 N N . VAL B 1 380 ? -5.191 -12.328 -5.578 1 97.25 380 VAL B N 1
ATOM 7033 C CA . VAL B 1 380 ? -4.355 -11.859 -6.676 1 97.25 380 VAL B CA 1
ATOM 7034 C C . VAL B 1 380 ? -3.547 -13.016 -7.25 1 97.25 380 VAL B C 1
ATOM 7036 O O . VAL B 1 380 ? -2.781 -13.664 -6.531 1 97.25 380 VAL B O 1
ATOM 7039 N N . ARG B 1 381 ? -3.748 -13.273 -8.461 1 96.38 381 ARG B N 1
ATOM 7040 C CA . ARG B 1 381 ? -2.891 -14.242 -9.141 1 96.38 381 ARG B CA 1
ATOM 7041 C C . ARG B 1 381 ? -1.655 -13.562 -9.727 1 96.38 381 ARG B C 1
ATOM 7043 O O . ARG B 1 381 ? -1.771 -12.688 -10.586 1 96.38 381 ARG B O 1
ATOM 7050 N N . MET B 1 382 ? -0.518 -13.93 -9.281 1 97.19 382 MET B N 1
ATOM 7051 C CA . MET B 1 382 ? 0.779 -13.492 -9.781 1 97.19 382 MET B CA 1
ATOM 7052 C C . MET B 1 382 ? 1.439 -14.578 -10.625 1 97.19 382 MET B C 1
ATOM 7054 O O . MET B 1 382 ? 1.755 -15.656 -10.117 1 97.19 382 MET B O 1
ATOM 7058 N N . MET B 1 383 ? 1.612 -14.297 -11.906 1 95.81 383 MET B N 1
ATOM 7059 C CA . MET B 1 383 ? 2.266 -15.242 -12.805 1 95.81 383 MET B CA 1
ATOM 7060 C C . MET B 1 383 ? 3.703 -14.82 -13.094 1 95.81 383 MET B C 1
ATOM 7062 O O . MET B 1 383 ? 3.969 -13.641 -13.344 1 95.81 383 MET B O 1
ATOM 7066 N N . ILE B 1 384 ? 4.57 -15.773 -13.055 1 96.44 384 ILE B N 1
ATOM 7067 C CA . ILE B 1 384 ? 5.977 -15.477 -13.289 1 96.44 384 ILE B CA 1
ATOM 7068 C C . ILE B 1 384 ? 6.559 -16.469 -14.297 1 96.44 384 ILE B C 1
ATOM 7070 O O . ILE B 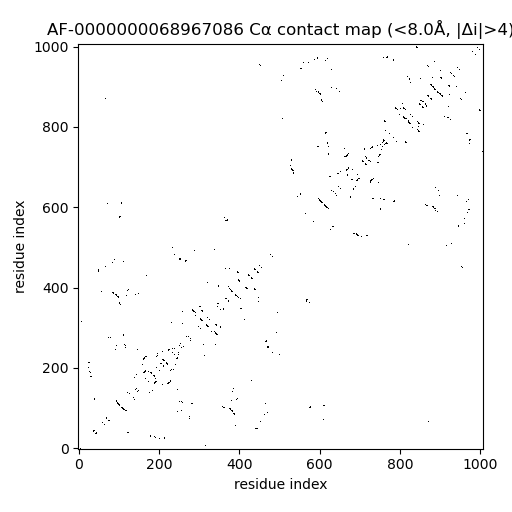1 384 ? 5.977 -17.531 -14.539 1 96.44 384 ILE B O 1
ATOM 7074 N N . GLY B 1 385 ? 7.582 -16.094 -14.914 1 94.44 385 GLY B N 1
ATOM 7075 C CA . GLY B 1 385 ? 8.359 -16.953 -15.805 1 94.44 385 GLY B CA 1
ATOM 7076 C C . GLY B 1 385 ? 9.852 -16.875 -15.562 1 94.44 385 GLY B C 1
ATOM 7077 O O . GLY B 1 385 ? 10.367 -15.812 -15.195 1 94.44 385 GLY B O 1
ATOM 7078 N N . ALA B 1 386 ? 10.469 -17.969 -15.719 1 94.88 386 ALA B N 1
ATOM 7079 C CA . ALA B 1 386 ? 11.922 -18.016 -15.578 1 94.88 386 ALA B CA 1
ATOM 7080 C C . ALA B 1 386 ? 12.617 -17.797 -16.922 1 94.88 386 ALA B C 1
ATOM 7082 O O . ALA B 1 386 ? 12.148 -18.297 -17.953 1 94.88 386 ALA B O 1
ATOM 7083 N N . SER B 1 387 ? 13.664 -17.016 -16.891 1 92.06 387 SER B N 1
ATOM 7084 C CA . SER B 1 387 ? 14.539 -16.766 -18.031 1 92.06 387 SER B CA 1
ATOM 7085 C C . SER B 1 387 ? 16.016 -16.828 -17.625 1 92.06 387 SER B C 1
ATOM 7087 O O . SER B 1 387 ? 16.328 -16.922 -16.438 1 92.06 387 SER B O 1
ATOM 7089 N N . PRO B 1 388 ? 16.859 -16.828 -18.562 1 90.44 388 PRO B N 1
ATOM 7090 C CA . PRO B 1 388 ? 18.281 -16.797 -18.203 1 90.44 388 PRO B CA 1
ATOM 7091 C C . PRO B 1 388 ? 18.656 -15.586 -17.359 1 90.44 388 PRO B C 1
ATOM 7093 O O . PRO B 1 388 ? 19.656 -15.625 -16.625 1 90.44 388 PRO B O 1
ATOM 7096 N N . ASP B 1 389 ? 17.828 -14.562 -17.453 1 91.56 389 ASP B N 1
ATOM 7097 C CA . ASP B 1 389 ? 18.094 -13.344 -16.688 1 91.56 389 ASP B CA 1
ATOM 7098 C C . ASP B 1 389 ? 17.406 -13.391 -15.336 1 91.56 389 ASP B C 1
ATOM 7100 O O . ASP B 1 389 ? 17.438 -12.406 -14.586 1 91.56 389 ASP B O 1
ATOM 7104 N N . GLY B 1 390 ? 16.797 -14.492 -15.047 1 95.38 390 GLY B N 1
ATOM 7105 C CA . GLY B 1 390 ? 16.094 -14.633 -13.781 1 95.38 390 GLY B CA 1
ATOM 7106 C C . GLY B 1 390 ? 14.594 -14.664 -13.93 1 95.38 390 GLY B C 1
ATOM 7107 O O . GLY B 1 390 ? 14.07 -14.695 -15.047 1 95.38 390 GLY B O 1
ATOM 7108 N N . PHE B 1 391 ? 13.953 -14.742 -12.82 1 97.56 391 PHE B N 1
ATOM 7109 C CA . PHE B 1 391 ? 12.492 -14.711 -12.805 1 97.56 391 PHE B CA 1
ATOM 7110 C C . PHE B 1 391 ? 11.984 -13.32 -13.172 1 97.56 391 PHE B C 1
ATOM 7112 O O . PHE B 1 391 ? 12.664 -12.32 -12.938 1 97.56 391 PHE B O 1
ATOM 7119 N N . ARG B 1 392 ? 10.789 -13.289 -13.664 1 94.69 392 ARG B N 1
ATOM 7120 C CA . ARG B 1 392 ? 10.117 -12.023 -13.93 1 94.69 392 ARG B CA 1
ATOM 7121 C C . ARG B 1 392 ? 8.602 -12.156 -13.781 1 94.69 392 ARG B C 1
ATOM 7123 O O . ARG B 1 392 ? 8.039 -13.219 -14.07 1 94.69 392 ARG B O 1
ATOM 7130 N N . PRO B 1 393 ? 7.98 -11.07 -13.344 1 94.62 393 PRO B N 1
ATOM 7131 C CA . PRO B 1 393 ? 6.516 -11.086 -13.391 1 94.62 393 PRO B CA 1
ATOM 7132 C C . PRO B 1 393 ? 5.977 -11 -14.82 1 94.62 393 PRO B C 1
ATOM 7134 O O . PRO B 1 393 ? 6.48 -10.219 -15.633 1 94.62 393 PRO B O 1
ATOM 7137 N N . ILE B 1 394 ? 4.961 -11.789 -15.094 1 91.62 394 ILE B N 1
ATOM 7138 C CA . ILE B 1 394 ? 4.426 -11.867 -16.453 1 91.62 394 ILE B CA 1
ATOM 7139 C C . ILE B 1 394 ? 3.018 -11.281 -16.484 1 91.62 394 ILE B C 1
ATOM 7141 O O . ILE B 1 394 ? 2.674 -10.523 -17.391 1 91.62 394 ILE B O 1
ATOM 7145 N N . ALA B 1 395 ? 2.217 -11.742 -15.578 1 91.75 395 ALA B N 1
ATOM 7146 C CA . ALA B 1 395 ? 0.83 -11.289 -15.516 1 91.75 395 ALA B CA 1
ATOM 7147 C C . ALA B 1 395 ? 0.329 -11.258 -14.07 1 91.75 395 ALA B C 1
ATOM 7149 O O . ALA B 1 395 ? 0.841 -11.984 -13.219 1 91.75 395 ALA B O 1
ATOM 7150 N N . VAL B 1 396 ? -0.586 -10.375 -13.867 1 94.94 396 VAL B N 1
ATOM 7151 C CA . VAL B 1 396 ? -1.227 -10.266 -12.562 1 94.94 396 VAL B CA 1
ATOM 7152 C C . VAL B 1 396 ? -2.682 -9.836 -12.734 1 94.94 396 VAL B C 1
ATOM 7154 O O . VAL B 1 396 ? -2.99 -8.992 -13.578 1 94.94 396 VAL B O 1
ATOM 7157 N N . TYR B 1 397 ? -3.584 -10.469 -12.055 1 94.88 397 TYR B N 1
ATOM 7158 C CA . TYR B 1 397 ? -4.984 -10.062 -12.031 1 94.88 397 TYR B CA 1
ATOM 7159 C C . TYR B 1 397 ? -5.656 -10.508 -10.734 1 94.88 397 TYR B C 1
ATOM 7161 O O . TYR B 1 397 ? -5.09 -11.289 -9.969 1 94.88 397 TYR B O 1
ATOM 7169 N N . GLY B 1 398 ? -6.789 -9.977 -10.5 1 95.75 398 GLY B N 1
ATOM 7170 C CA . GLY B 1 398 ? -7.52 -10.305 -9.289 1 95.75 398 GLY B CA 1
ATOM 7171 C C . GLY B 1 398 ? -8.82 -11.031 -9.555 1 95.75 398 GLY B C 1
ATOM 7172 O O . GLY B 1 398 ? -9.336 -11.008 -10.672 1 95.75 398 GLY B O 1
ATOM 7173 N N . ARG B 1 399 ? -9.305 -11.711 -8.531 1 95.81 399 ARG B N 1
ATOM 7174 C CA . ARG B 1 399 ? -10.617 -12.336 -8.492 1 95.81 399 ARG B CA 1
ATOM 7175 C C . ARG B 1 399 ? -11.297 -12.094 -7.148 1 95.81 399 ARG B C 1
ATOM 7177 O O . ARG B 1 399 ? -10.633 -12.07 -6.105 1 95.81 399 ARG B O 1
ATOM 7184 N N . ARG B 1 400 ? -12.523 -11.914 -7.184 1 96.75 400 ARG B N 1
ATOM 7185 C CA . ARG B 1 400 ? -13.211 -11.648 -5.922 1 96.75 400 ARG B CA 1
ATOM 7186 C C . ARG B 1 400 ? -14.312 -12.672 -5.68 1 96.75 400 ARG B C 1
ATOM 7188 O O . ARG B 1 400 ? -14.758 -13.344 -6.609 1 96.75 400 ARG B O 1
ATOM 7195 N N . ALA B 1 401 ? -14.734 -12.75 -4.473 1 97.19 401 ALA B N 1
ATOM 7196 C CA . ALA B 1 401 ? -15.852 -13.602 -4.078 1 97.19 401 ALA B CA 1
ATOM 7197 C C . ALA B 1 401 ? -17.172 -13.039 -4.598 1 97.19 401 ALA B C 1
ATOM 7199 O O . ALA B 1 401 ? -17.25 -11.883 -5.023 1 97.19 401 ALA B O 1
ATOM 7200 N N . GLU B 1 402 ? -18.109 -13.852 -4.559 1 95.19 402 GLU B N 1
ATOM 7201 C CA . GLU B 1 402 ? -19.422 -13.484 -5.066 1 95.19 402 GLU B CA 1
ATOM 7202 C C . GLU B 1 402 ? -20.172 -12.594 -4.078 1 95.19 402 GLU B C 1
ATOM 7204 O O . GLU B 1 402 ? -20.797 -11.609 -4.477 1 95.19 402 GLU B O 1
ATOM 7209 N N . GLN B 1 403 ? -20.109 -12.922 -2.816 1 95.81 403 GLN B N 1
ATOM 7210 C CA . GLN B 1 403 ? -20.812 -12.188 -1.765 1 95.81 403 GLN B CA 1
ATOM 7211 C C . GLN B 1 403 ? -19.828 -11.492 -0.83 1 95.81 403 GLN B C 1
ATOM 7213 O O . GLN B 1 403 ? -18.656 -11.875 -0.75 1 95.81 403 GLN B O 1
ATOM 7218 N N . PRO B 1 404 ? -20.281 -10.438 -0.184 1 96 404 PRO B N 1
ATOM 7219 C CA . PRO B 1 404 ? -19.391 -9.688 0.7 1 96 404 PRO B CA 1
ATOM 7220 C C . PRO B 1 404 ? -19.031 -10.461 1.966 1 96 404 PRO B C 1
ATOM 7222 O O . PRO B 1 404 ? -19.781 -11.336 2.4 1 96 404 PRO B O 1
ATOM 7225 N N . LEU B 1 405 ? -17.891 -10.117 2.467 1 96 405 LEU B N 1
ATOM 7226 C CA . LEU B 1 405 ? -17.391 -10.672 3.723 1 96 405 LEU B CA 1
ATOM 7227 C C . LEU B 1 405 ? -18.172 -10.117 4.906 1 96 405 LEU B C 1
ATOM 7229 O O . LEU B 1 405 ? -18.141 -8.914 5.168 1 96 405 LEU B O 1
ATOM 7233 N N . THR B 1 406 ? -18.812 -10.953 5.621 1 93.69 406 THR B N 1
ATOM 7234 C CA . THR B 1 406 ? -19.641 -10.508 6.73 1 93.69 406 THR B CA 1
ATOM 7235 C C . THR B 1 406 ? -18.844 -10.492 8.031 1 93.69 406 THR B C 1
ATOM 7237 O O . THR B 1 406 ? -17.875 -11.234 8.18 1 93.69 406 THR B O 1
ATOM 7240 N N . GLU B 1 407 ? -19.297 -9.695 8.953 1 90.62 407 GLU B N 1
ATOM 7241 C CA . GLU B 1 407 ? -18.656 -9.586 10.258 1 90.62 407 GLU B CA 1
ATOM 7242 C C . GLU B 1 407 ? -19.047 -10.742 11.172 1 90.62 407 GLU B C 1
ATOM 7244 O O . GLU B 1 407 ? -18.281 -11.156 12.039 1 90.62 407 GLU B O 1
ATOM 7249 N N . GLU B 1 408 ? -20.266 -11.195 10.961 1 92.69 408 GLU B N 1
ATOM 7250 C CA . GLU B 1 408 ? -20.812 -12.289 11.758 1 92.69 408 GLU B CA 1
ATOM 7251 C C . GLU B 1 408 ? -21.25 -13.453 10.875 1 92.69 408 GLU B C 1
ATOM 7253 O O . GLU B 1 408 ? -21.609 -13.25 9.711 1 92.69 408 GLU B O 1
ATOM 7258 N N . LEU B 1 409 ? -21.219 -14.664 11.484 1 93.5 409 LEU B N 1
ATOM 7259 C CA . LEU B 1 409 ? -21.5 -15.859 10.703 1 93.5 409 LEU B CA 1
ATOM 7260 C C . LEU B 1 409 ? -22.891 -16.391 11.016 1 93.5 409 LEU B C 1
ATOM 7262 O O . LEU B 1 409 ? -23.312 -17.422 10.484 1 93.5 409 LEU B O 1
ATOM 7266 N N . ASP B 1 410 ? -23.609 -15.812 11.859 1 85.38 410 ASP B N 1
ATOM 7267 C CA . ASP B 1 410 ? -24.891 -16.328 12.352 1 85.38 410 ASP B CA 1
ATOM 7268 C C . ASP B 1 410 ? -25.844 -16.641 11.203 1 85.38 410 ASP B C 1
ATOM 7270 O O . ASP B 1 410 ? -26.562 -17.656 11.25 1 85.38 410 ASP B O 1
ATOM 7274 N N . CYS B 1 411 ? -25.828 -15.938 10.172 1 76.62 411 CYS B N 1
ATOM 7275 C CA . CYS B 1 411 ? -26.781 -16.156 9.102 1 76.62 411 CYS B CA 1
ATOM 7276 C C . CYS B 1 411 ? -26.109 -16.719 7.863 1 76.62 411 CYS B C 1
ATOM 7278 O O . CYS B 1 411 ? -26.609 -16.547 6.746 1 76.62 411 CYS B O 1
ATOM 7280 N N . VAL B 1 412 ? -25.125 -17.453 8.125 1 84.94 412 VAL B N 1
ATOM 7281 C CA . VAL B 1 412 ? -24.391 -17.969 6.965 1 84.94 412 VAL B CA 1
ATOM 7282 C C . VAL B 1 412 ? -24.547 -19.484 6.887 1 84.94 412 VAL B C 1
ATOM 7284 O O . VAL B 1 412 ? -24.016 -20.219 7.727 1 84.94 412 VAL B O 1
ATOM 7287 N N . ASP B 1 413 ? -25.234 -19.922 5.914 1 87 413 ASP B N 1
ATOM 7288 C CA . ASP B 1 413 ? -25.438 -21.359 5.711 1 87 413 ASP B CA 1
ATOM 7289 C C . ASP B 1 413 ? -24.312 -21.953 4.879 1 87 413 ASP B C 1
ATOM 7291 O O . ASP B 1 413 ? -23.984 -23.141 5.016 1 87 413 ASP B O 1
ATOM 7295 N N . ASP B 1 414 ? -23.844 -21.234 3.965 1 93.88 414 ASP B N 1
ATOM 7296 C CA . ASP B 1 414 ? -22.75 -21.594 3.068 1 93.88 414 ASP B CA 1
ATOM 7297 C C . ASP B 1 414 ? -21.719 -20.469 2.953 1 93.88 414 ASP B C 1
ATOM 7299 O O . ASP B 1 414 ? -22.047 -19.375 2.463 1 93.88 414 ASP B O 1
ATOM 7303 N N . SER B 1 415 ? -20.547 -20.797 3.352 1 96.19 415 SER B N 1
ATOM 7304 C CA . SER B 1 415 ? -19.547 -19.734 3.426 1 96.19 415 SER B CA 1
ATOM 7305 C C . SER B 1 415 ? -18.812 -19.562 2.096 1 96.19 415 SER B C 1
ATOM 7307 O O . SER B 1 415 ? -18.109 -18.578 1.892 1 96.19 415 SER B O 1
ATOM 7309 N N . TRP B 1 416 ? -18.938 -20.438 1.143 1 94.19 416 TRP B N 1
ATOM 7310 C CA . TRP B 1 416 ? -18.156 -20.438 -0.09 1 94.19 416 TRP B CA 1
ATOM 7311 C C . TRP B 1 416 ? -18.422 -19.172 -0.899 1 94.19 416 TRP B C 1
ATOM 7313 O O . TRP B 1 416 ? -17.5 -18.531 -1.407 1 94.19 416 TRP B O 1
ATOM 7323 N N . PRO B 1 417 ? -19.672 -18.75 -1.055 1 94.19 417 PRO B N 1
ATOM 7324 C CA . PRO B 1 417 ? -19.906 -17.531 -1.835 1 94.19 417 PRO B CA 1
ATOM 7325 C C . PRO B 1 417 ? -19.188 -16.312 -1.269 1 94.19 417 PRO B C 1
ATOM 7327 O O . PRO B 1 417 ? -18.875 -15.375 -2.006 1 94.19 417 PRO B O 1
ATOM 7330 N N . MET B 1 418 ? -18.906 -16.344 0.007 1 95.94 418 MET B N 1
ATOM 7331 C CA . MET B 1 418 ? -18.266 -15.227 0.678 1 95.94 418 MET B CA 1
ATOM 7332 C C . MET B 1 418 ? -16.734 -15.359 0.624 1 95.94 418 MET B C 1
ATOM 7334 O O . MET B 1 418 ? -16.016 -14.367 0.674 1 95.94 418 MET B O 1
ATOM 7338 N N . LEU B 1 419 ? -16.25 -16.594 0.496 1 96.44 419 LEU B N 1
ATOM 7339 C CA . LEU B 1 419 ? -14.812 -16.797 0.677 1 96.44 419 LEU B CA 1
ATOM 7340 C C . LEU B 1 419 ? -14.172 -17.328 -0.604 1 9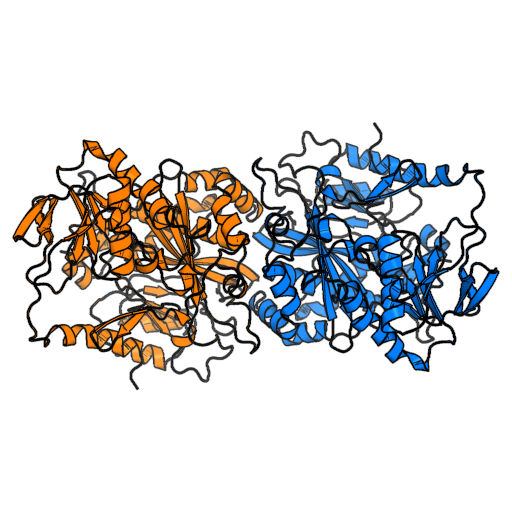6.44 419 LEU B C 1
ATOM 7342 O O . LEU B 1 419 ? -12.961 -17.203 -0.795 1 96.44 419 LEU B O 1
ATOM 7346 N N . GLY B 1 420 ? -14.914 -17.953 -1.465 1 94.69 420 GLY B N 1
ATOM 7347 C CA . GLY B 1 420 ? -14.391 -18.516 -2.697 1 94.69 420 GLY B CA 1
ATOM 7348 C C . GLY B 1 420 ? -14.141 -17.484 -3.773 1 94.69 420 GLY B C 1
ATOM 7349 O O . GLY B 1 420 ? -15.023 -16.688 -4.094 1 94.69 420 GLY B O 1
ATOM 7350 N N . THR B 1 421 ? -12.977 -17.5 -4.363 1 94.06 421 THR B N 1
ATOM 7351 C CA . THR B 1 421 ? -12.641 -16.5 -5.375 1 94.06 421 THR B CA 1
ATOM 7352 C C . THR B 1 421 ? -12.508 -17.156 -6.75 1 94.06 421 THR B C 1
ATOM 7354 O O . THR B 1 421 ? -12.383 -16.469 -7.762 1 94.06 421 THR B O 1
ATOM 7357 N N . ASN B 1 422 ? -12.555 -18.422 -6.781 1 88.31 422 ASN B N 1
ATOM 7358 C CA . ASN B 1 422 ? -12.461 -19.125 -8.062 1 88.31 422 ASN B CA 1
ATOM 7359 C C . ASN B 1 422 ? -13.594 -18.719 -9 1 88.31 422 ASN B C 1
ATOM 7361 O O . ASN B 1 422 ? -14.734 -18.562 -8.57 1 88.31 422 ASN B O 1
ATOM 7365 N N . LEU B 1 423 ? -13.289 -18.656 -10.25 1 85 423 LEU B N 1
ATOM 7366 C CA . LEU B 1 423 ? -14.266 -18.156 -11.219 1 85 423 LEU B CA 1
ATOM 7367 C C . LEU B 1 423 ? -14.898 -19.312 -11.992 1 85 423 LEU B C 1
ATOM 7369 O O . LEU B 1 423 ? -15.898 -19.109 -12.688 1 85 423 LEU B O 1
ATOM 7373 N N . SER B 1 424 ? -14.312 -20.438 -11.859 1 78 424 SER B N 1
ATOM 7374 C CA . SER B 1 424 ? -14.758 -21.562 -12.68 1 78 424 SER B CA 1
ATOM 7375 C C . SER B 1 424 ? -16.141 -22.031 -12.258 1 78 424 SER B C 1
ATOM 7377 O O . SER B 1 424 ? -16.422 -22.188 -11.062 1 78 424 SER B O 1
ATOM 7379 N N . ILE B 1 425 ? -17.016 -22.062 -13.242 1 75.25 425 ILE B N 1
ATOM 7380 C CA . ILE B 1 425 ? -18.359 -22.594 -13.008 1 75.25 425 ILE B CA 1
ATOM 7381 C C . ILE B 1 425 ? -18.594 -23.812 -13.891 1 75.25 425 ILE B C 1
ATOM 7383 O O . ILE B 1 425 ? -18.297 -23.781 -15.086 1 75.25 425 ILE B O 1
ATOM 7387 N N . LYS B 1 426 ? -18.969 -24.828 -13.289 1 66 426 LYS B N 1
ATOM 7388 C CA . LYS B 1 426 ? -19.359 -26 -14.086 1 66 426 LYS B CA 1
ATOM 7389 C C . LYS B 1 426 ? -20.766 -25.828 -14.648 1 66 426 LYS B C 1
ATOM 7391 O O . LYS B 1 426 ? -21.719 -25.578 -13.906 1 66 426 LYS B O 1
ATOM 7396 N N . LEU B 1 427 ? -20.812 -25.875 -15.898 1 68.38 427 LEU B N 1
ATOM 7397 C CA . LEU B 1 427 ? -22.094 -25.703 -16.578 1 68.38 427 LEU B CA 1
ATOM 7398 C C . LEU B 1 427 ? -22.875 -27.016 -16.609 1 68.38 427 LEU B C 1
ATOM 7400 O O . LEU B 1 427 ? -22.281 -28.094 -16.438 1 68.38 427 LEU B O 1
ATOM 7404 N N . ASP B 1 428 ? -24.156 -26.891 -16.828 1 64.75 428 ASP B N 1
ATOM 7405 C CA . ASP B 1 428 ? -25.047 -28.047 -16.844 1 64.75 428 ASP B CA 1
ATOM 7406 C C . ASP B 1 428 ? -24.625 -29.047 -17.906 1 64.75 428 ASP B C 1
ATOM 7408 O O . ASP B 1 428 ? -24.797 -30.25 -17.734 1 64.75 428 ASP B O 1
ATOM 7412 N N . ASN B 1 429 ? -24.062 -28.578 -18.938 1 61.25 429 ASN B N 1
ATOM 7413 C CA . ASN B 1 429 ? -23.688 -29.453 -20.047 1 61.25 429 ASN B CA 1
ATOM 7414 C C . ASN B 1 429 ? -22.344 -30.125 -19.781 1 61.25 429 ASN B C 1
ATOM 7416 O O . ASN B 1 429 ? -21.828 -30.844 -20.641 1 61.25 429 ASN B O 1
ATOM 7420 N N . GLY B 1 430 ? -21.875 -29.906 -18.656 1 58.88 430 GLY B N 1
ATOM 7421 C CA . GLY B 1 430 ? -20.609 -30.547 -18.297 1 58.88 430 GLY B CA 1
ATOM 7422 C C . GLY B 1 430 ? -19.406 -29.719 -18.656 1 58.88 430 GLY B C 1
ATOM 7423 O O . GLY B 1 430 ? -18.281 -30.047 -18.25 1 58.88 430 GLY B O 1
ATOM 7424 N N . HIS B 1 431 ? -19.656 -28.719 -19.375 1 66.12 431 HIS B N 1
ATOM 7425 C CA . HIS B 1 431 ? -18.562 -27.844 -19.766 1 66.12 431 HIS B CA 1
ATOM 7426 C C . HIS B 1 431 ? -18.266 -26.812 -18.672 1 66.12 431 HIS B C 1
ATOM 7428 O O . HIS B 1 431 ? -19 -26.719 -17.688 1 66.12 431 HIS B O 1
ATOM 7434 N N . TRP B 1 432 ? -17.031 -26.391 -18.766 1 69.56 432 TRP B N 1
ATOM 7435 C CA . TRP B 1 432 ? -16.609 -25.406 -17.781 1 69.56 432 TRP B CA 1
ATOM 7436 C C . TRP B 1 432 ? -16.719 -23.984 -18.344 1 69.56 432 TRP B C 1
ATOM 7438 O O . TRP B 1 432 ? -16.406 -23.75 -19.516 1 69.56 432 TRP B O 1
ATOM 7448 N N . GLY B 1 433 ? -17.375 -23.109 -17.531 1 72.88 433 GLY B N 1
ATOM 7449 C CA . GLY B 1 433 ? -17.391 -21.688 -17.812 1 72.88 433 GLY B CA 1
ATOM 7450 C C . GLY B 1 433 ? -16.703 -20.844 -16.75 1 72.88 433 GLY B C 1
ATOM 7451 O O . GLY B 1 433 ? -16.078 -21.391 -15.836 1 72.88 433 GLY B O 1
ATOM 7452 N N . SER B 1 434 ? -16.5 -19.547 -17.078 1 78.12 434 SER B N 1
ATOM 7453 C CA . SER B 1 434 ? -15.875 -18.641 -16.125 1 78.12 434 SER B CA 1
ATOM 7454 C C . SER B 1 434 ? -16.781 -17.453 -15.805 1 78.12 434 SER B C 1
ATOM 7456 O O . SER B 1 434 ? -17.359 -16.844 -16.703 1 78.12 434 SER B O 1
ATOM 7458 N N . ASP B 1 435 ? -17 -17.203 -14.547 1 84.88 435 ASP B N 1
ATOM 7459 C CA . ASP B 1 435 ? -17.734 -16.016 -14.109 1 84.88 435 ASP B CA 1
ATOM 7460 C C . ASP B 1 435 ? -16.844 -14.766 -14.195 1 84.88 435 ASP B C 1
ATOM 7462 O O . ASP B 1 435 ? -16.328 -14.305 -13.18 1 84.88 435 ASP B O 1
ATOM 7466 N N . THR B 1 436 ? -16.797 -14.164 -15.297 1 85.06 436 THR B N 1
ATOM 7467 C CA . THR B 1 436 ? -15.891 -13.055 -15.57 1 85.06 436 THR B CA 1
ATOM 7468 C C . THR B 1 436 ? -16.344 -11.789 -14.859 1 85.06 436 THR B C 1
ATOM 7470 O O . THR B 1 436 ? -15.602 -10.812 -14.766 1 85.06 436 THR B O 1
ATOM 7473 N N . ASN B 1 437 ? -17.516 -11.828 -14.32 1 87.62 437 ASN B N 1
ATOM 7474 C CA . ASN B 1 437 ? -18 -10.664 -13.586 1 87.62 437 ASN B CA 1
ATOM 7475 C C . ASN B 1 437 ? -17.219 -10.453 -12.289 1 87.62 437 ASN B C 1
ATOM 7477 O O . ASN B 1 437 ? -17.188 -9.344 -11.758 1 87.62 437 ASN B O 1
ATOM 7481 N N . ARG B 1 438 ? -16.625 -11.484 -11.867 1 93.75 438 ARG B N 1
ATOM 7482 C CA . ARG B 1 438 ? -15.906 -11.422 -10.594 1 93.75 438 ARG B CA 1
ATOM 7483 C C . ARG B 1 438 ? -14.406 -11.258 -10.82 1 93.75 438 ARG B C 1
ATOM 7485 O O . ARG B 1 438 ? -13.633 -11.234 -9.859 1 93.75 438 ARG B O 1
ATOM 7492 N N . LEU B 1 439 ? -14.117 -11.156 -12.094 1 93.62 439 LEU B N 1
ATOM 7493 C CA . LEU B 1 439 ? -12.742 -10.836 -12.461 1 93.62 439 LEU B CA 1
ATOM 7494 C C . LEU B 1 439 ? -12.414 -9.391 -12.125 1 93.62 439 LEU B C 1
ATOM 7496 O O . LEU B 1 439 ? -13.203 -8.484 -12.398 1 93.62 439 LEU B O 1
ATOM 7500 N N . VAL B 1 440 ? -11.289 -9.195 -11.445 1 95.12 440 VAL B N 1
ATOM 7501 C CA . VAL B 1 440 ? -10.789 -7.852 -11.156 1 95.12 440 VAL B CA 1
ATOM 7502 C C . VAL B 1 440 ? -9.547 -7.574 -12.008 1 95.12 440 VAL B C 1
ATOM 7504 O O . VAL B 1 440 ? -8.445 -8.023 -11.68 1 95.12 440 VAL B O 1
ATOM 7507 N N . LEU B 1 441 ? -9.734 -6.758 -12.961 1 93.19 441 LEU B N 1
ATOM 7508 C CA . LEU B 1 441 ? -8.664 -6.48 -13.906 1 93.19 441 LEU B CA 1
ATOM 7509 C C . LEU B 1 441 ? -7.672 -5.477 -13.328 1 93.19 441 LEU B C 1
ATOM 7511 O O . LEU B 1 441 ? -8.023 -4.691 -12.445 1 93.19 441 LEU B O 1
ATOM 7515 N N . MET B 1 442 ? -6.496 -5.566 -13.812 1 93.62 442 MET B N 1
ATOM 7516 C CA . MET B 1 442 ? -5.469 -4.609 -13.414 1 93.62 442 MET B CA 1
ATOM 7517 C C . MET B 1 442 ? -5.527 -3.357 -14.289 1 93.62 442 MET B C 1
ATOM 7519 O O . MET B 1 442 ? -4.508 -2.924 -14.828 1 93.62 442 MET B O 1
ATOM 7523 N N . ASP B 1 443 ? -6.684 -2.914 -14.406 1 91.69 443 ASP B N 1
ATOM 7524 C CA . ASP B 1 443 ? -6.922 -1.714 -15.203 1 91.69 443 ASP B CA 1
ATOM 7525 C C . ASP B 1 443 ? -7.258 -0.521 -14.312 1 91.69 443 ASP B C 1
ATOM 7527 O O . ASP B 1 443 ? -7.23 -0.628 -13.086 1 91.69 443 ASP B O 1
ATOM 7531 N N . ARG B 1 444 ? -7.48 0.625 -14.898 1 86.81 444 ARG B N 1
ATOM 7532 C CA . ARG B 1 444 ? -7.676 1.887 -14.188 1 86.81 444 ARG B CA 1
ATOM 7533 C C . ARG B 1 444 ? -8.953 1.855 -13.359 1 86.81 444 ARG B C 1
ATOM 7535 O O . ARG B 1 444 ? -9.039 2.521 -12.32 1 86.81 444 ARG B O 1
ATOM 7542 N N . LYS B 1 445 ? -9.805 1.094 -13.742 1 84.81 445 LYS B N 1
ATOM 7543 C CA . LYS B 1 445 ? -11.109 1.088 -13.094 1 84.81 445 LYS B CA 1
ATOM 7544 C C . LYS B 1 445 ? -11.141 0.079 -11.945 1 84.81 445 LYS B C 1
ATOM 7546 O O . LYS B 1 445 ? -11.547 0.412 -10.828 1 84.81 445 LYS B O 1
ATOM 7551 N N . ASP B 1 446 ? -10.719 -1.128 -12.211 1 91.38 446 ASP B N 1
ATOM 7552 C CA . ASP B 1 446 ? -10.914 -2.219 -11.266 1 91.38 446 ASP B CA 1
ATOM 7553 C C . ASP B 1 446 ? -9.797 -2.25 -10.227 1 91.38 446 ASP B C 1
ATOM 7555 O O . ASP B 1 446 ? -10.039 -2.553 -9.055 1 91.38 446 ASP B O 1
ATOM 7559 N N . PHE B 1 447 ? -8.648 -1.897 -10.633 1 93.44 447 PHE B N 1
ATOM 7560 C CA . PHE B 1 447 ? -7.477 -2.074 -9.781 1 93.44 447 PHE B CA 1
ATOM 7561 C C . PHE B 1 447 ? -7.633 -1.293 -8.484 1 93.44 447 PHE B C 1
ATOM 7563 O O . PHE B 1 447 ? -7.242 -1.771 -7.414 1 93.44 447 PHE B O 1
ATOM 7570 N N . ASN B 1 448 ? -8.172 -0.162 -8.539 1 91.38 448 ASN B N 1
ATOM 7571 C CA . ASN B 1 448 ? -8.336 0.687 -7.359 1 91.38 448 ASN B CA 1
ATOM 7572 C C . ASN B 1 448 ? -9.234 0.033 -6.316 1 91.38 448 ASN B C 1
ATOM 7574 O O . ASN B 1 448 ? -9.133 0.329 -5.125 1 91.38 448 ASN B O 1
ATOM 7578 N N . LYS B 1 449 ? -10.039 -0.843 -6.754 1 93.62 449 LYS B N 1
ATOM 7579 C CA . LYS B 1 449 ? -10.984 -1.488 -5.852 1 93.62 449 LYS B CA 1
ATOM 7580 C C . LYS B 1 449 ? -10.312 -2.592 -5.039 1 93.62 449 LYS B C 1
ATOM 7582 O O . LYS B 1 449 ? -10.812 -2.988 -3.986 1 93.62 449 LYS B O 1
ATOM 7587 N N . LEU B 1 450 ? -9.266 -3.133 -5.527 1 94.31 450 LEU B N 1
ATOM 7588 C CA . LEU B 1 450 ? -8.586 -4.25 -4.887 1 94.31 450 LEU B CA 1
ATOM 7589 C C . LEU B 1 450 ? -7.945 -3.812 -3.572 1 94.31 450 LEU B C 1
ATOM 7591 O O . LEU B 1 450 ? -7.848 -4.602 -2.631 1 94.31 450 LEU B O 1
ATOM 7595 N N . GLY B 1 451 ? -7.473 -2.555 -3.574 1 91.81 451 GLY B N 1
ATOM 7596 C CA . GLY B 1 451 ? -6.859 -2.047 -2.357 1 91.81 451 GLY B CA 1
ATOM 7597 C C . GLY B 1 451 ? -5.453 -2.572 -2.135 1 91.81 451 GLY B C 1
ATOM 7598 O O . GLY B 1 451 ? -5.047 -2.809 -0.996 1 91.81 451 GLY B O 1
ATOM 7599 N N . ILE B 1 452 ? -4.691 -2.842 -3.195 1 93.69 452 ILE B N 1
ATOM 7600 C CA . ILE B 1 452 ? -3.311 -3.281 -3.037 1 93.69 452 ILE B CA 1
ATOM 7601 C C . ILE B 1 452 ? -2.365 -2.24 -3.631 1 93.69 452 ILE B C 1
ATOM 7603 O O . ILE B 1 452 ? -2.781 -1.4 -4.434 1 93.69 452 ILE B O 1
ATOM 7607 N N . SER B 1 453 ? -1.126 -2.293 -3.225 1 92.44 453 SER B N 1
ATOM 7608 C CA . SER B 1 453 ? -0.113 -1.317 -3.613 1 92.44 453 SER B CA 1
ATOM 7609 C C . SER B 1 453 ? 1.006 -1.972 -4.418 1 92.44 453 SER B C 1
ATOM 7611 O O . SER B 1 453 ? 0.998 -3.188 -4.625 1 92.44 453 SER B O 1
ATOM 7613 N N . ILE B 1 454 ? 1.877 -1.077 -4.871 1 94.19 454 ILE B N 1
ATOM 7614 C CA . ILE B 1 454 ? 3.062 -1.582 -5.555 1 94.19 454 ILE B CA 1
ATOM 7615 C C . ILE B 1 454 ? 3.879 -2.451 -4.598 1 94.19 454 ILE B C 1
ATOM 7617 O O . ILE B 1 454 ? 4.469 -3.453 -5.012 1 94.19 454 ILE B O 1
ATOM 7621 N N . ASP B 1 455 ? 3.939 -2.033 -3.334 1 95.88 455 ASP B N 1
ATOM 7622 C CA . ASP B 1 455 ? 4.672 -2.822 -2.346 1 95.88 455 ASP B CA 1
ATOM 7623 C C . ASP B 1 455 ? 4.035 -4.199 -2.162 1 95.88 455 ASP B C 1
ATOM 7625 O O . ASP B 1 455 ? 4.738 -5.188 -1.946 1 95.88 455 ASP B O 1
ATOM 7629 N N . ASP B 1 456 ? 2.699 -4.281 -2.242 1 96.69 456 ASP B N 1
ATOM 7630 C CA . ASP B 1 456 ? 2.01 -5.562 -2.152 1 96.69 456 ASP B CA 1
ATOM 7631 C C . ASP B 1 456 ? 2.312 -6.434 -3.369 1 96.69 456 ASP B C 1
ATOM 7633 O O . ASP B 1 456 ? 2.453 -7.652 -3.248 1 96.69 456 ASP B O 1
ATOM 7637 N N . LEU B 1 457 ? 2.354 -5.797 -4.527 1 97.69 457 LEU B N 1
ATOM 7638 C CA . LEU B 1 457 ? 2.711 -6.527 -5.734 1 97.69 457 LEU B CA 1
ATOM 7639 C C . LEU B 1 457 ? 4.133 -7.07 -5.641 1 97.69 457 LEU B C 1
ATOM 7641 O O . LEU B 1 457 ? 4.395 -8.211 -6.035 1 97.69 457 LEU B O 1
ATOM 7645 N N . ILE B 1 458 ? 5 -6.258 -5.102 1 97.75 458 ILE B N 1
ATOM 7646 C CA . ILE B 1 458 ? 6.379 -6.676 -4.898 1 97.75 458 ILE B CA 1
ATOM 7647 C C . ILE B 1 458 ? 6.426 -7.863 -3.939 1 97.75 458 ILE B C 1
ATOM 7649 O O . ILE B 1 458 ? 7.082 -8.867 -4.215 1 97.75 458 ILE B O 1
ATOM 7653 N N . GLU B 1 459 ? 5.719 -7.734 -2.877 1 97.62 459 GLU B N 1
ATOM 7654 C CA . GLU B 1 459 ? 5.641 -8.828 -1.916 1 97.62 459 GLU B CA 1
ATOM 7655 C C . GLU B 1 459 ? 5.102 -10.102 -2.568 1 97.62 459 GLU B C 1
ATOM 7657 O O . GLU B 1 459 ? 5.629 -11.195 -2.348 1 97.62 459 GLU B O 1
ATOM 7662 N N . GLY B 1 460 ? 4.008 -9.938 -3.34 1 98.44 460 GLY B N 1
ATOM 7663 C CA . GLY B 1 460 ? 3.43 -11.078 -4.031 1 98.44 460 GLY B CA 1
ATOM 7664 C C . GLY B 1 460 ? 4.395 -11.742 -4.996 1 98.44 460 GLY B C 1
ATOM 7665 O O . GLY B 1 460 ? 4.43 -12.969 -5.094 1 98.44 460 GLY B O 1
ATOM 7666 N N . TYR B 1 461 ? 5.168 -10.898 -5.645 1 98.56 461 TYR B N 1
ATOM 7667 C CA . TYR B 1 461 ? 6.168 -11.406 -6.574 1 98.56 461 TYR B CA 1
ATOM 7668 C C . TYR B 1 461 ? 7.23 -12.219 -5.844 1 98.56 461 TYR B C 1
ATOM 7670 O O . TYR B 1 461 ? 7.551 -13.344 -6.25 1 98.56 461 TYR B O 1
ATOM 7678 N N . VAL B 1 462 ? 7.73 -11.727 -4.773 1 98.62 462 VAL B N 1
ATOM 7679 C CA . VAL B 1 462 ? 8.766 -12.398 -4 1 98.62 462 VAL B CA 1
ATOM 7680 C C . VAL B 1 462 ? 8.219 -13.719 -3.445 1 98.62 462 VAL B C 1
ATOM 7682 O O . VAL B 1 462 ? 8.883 -14.75 -3.525 1 98.62 462 VAL B O 1
ATOM 7685 N N . GLN B 1 463 ? 7.02 -13.68 -2.941 1 98.69 463 GLN B N 1
ATOM 7686 C CA . GLN B 1 463 ? 6.375 -14.883 -2.412 1 98.69 463 GLN B CA 1
ATOM 7687 C C . GLN B 1 463 ? 6.215 -15.945 -3.498 1 98.69 463 GLN B C 1
ATOM 7689 O O . GLN B 1 463 ? 6.445 -17.125 -3.254 1 98.69 463 GLN B O 1
ATOM 7694 N N . THR B 1 464 ? 5.82 -15.5 -4.676 1 98.75 464 THR B N 1
ATOM 7695 C CA . THR B 1 464 ? 5.617 -16.422 -5.789 1 98.75 464 THR B CA 1
ATOM 7696 C C . THR B 1 464 ? 6.938 -17.062 -6.207 1 98.75 464 THR B C 1
ATOM 7698 O O . THR B 1 464 ? 7 -18.266 -6.457 1 98.75 464 THR B O 1
ATOM 7701 N N . VAL B 1 465 ? 7.957 -16.25 -6.262 1 98.75 465 VAL B N 1
ATOM 7702 C CA . VAL B 1 465 ? 9.273 -16.75 -6.633 1 98.75 465 VAL B CA 1
ATOM 7703 C C . VAL B 1 465 ? 9.734 -17.781 -5.617 1 98.75 465 VAL B C 1
ATOM 7705 O O . VAL B 1 465 ? 10.164 -18.891 -5.988 1 98.75 465 VAL B O 1
ATOM 7708 N N . MET B 1 466 ? 9.617 -17.484 -4.344 1 98.81 466 MET B N 1
ATOM 7709 C CA . MET B 1 466 ? 10.062 -18.406 -3.307 1 98.81 466 MET B CA 1
ATOM 7710 C C . MET B 1 466 ? 9.281 -19.719 -3.365 1 98.81 466 MET B C 1
ATOM 7712 O O . MET B 1 466 ? 9.859 -20.797 -3.285 1 98.81 466 MET B O 1
ATOM 7716 N N . ALA B 1 467 ? 7.984 -19.609 -3.545 1 98.81 467 ALA B N 1
ATOM 7717 C CA . ALA B 1 467 ? 7.152 -20.812 -3.633 1 98.81 467 ALA B CA 1
ATOM 7718 C C . ALA B 1 467 ? 7.535 -21.656 -4.848 1 98.81 467 ALA B C 1
ATOM 7720 O O . ALA B 1 467 ? 7.559 -22.891 -4.77 1 98.81 467 ALA B O 1
ATOM 7721 N N . THR B 1 468 ? 7.809 -20.969 -5.938 1 98.56 468 THR B N 1
ATOM 7722 C CA . THR B 1 468 ? 8.211 -21.656 -7.156 1 98.56 468 THR B CA 1
ATOM 7723 C C . THR B 1 468 ? 9.531 -22.391 -6.953 1 98.56 468 THR B C 1
ATOM 7725 O O . THR B 1 468 ? 9.68 -23.547 -7.367 1 98.56 468 THR B O 1
ATOM 7728 N N . ILE B 1 469 ? 10.445 -21.734 -6.312 1 98.75 469 ILE B N 1
ATOM 7729 C CA . ILE B 1 469 ? 11.75 -22.328 -6.043 1 98.75 469 ILE B CA 1
ATOM 7730 C C . ILE B 1 469 ? 11.57 -23.547 -5.137 1 98.75 469 ILE B C 1
ATOM 7732 O O . ILE B 1 469 ? 12.188 -24.594 -5.355 1 98.75 469 ILE B O 1
ATOM 7736 N N . ALA B 1 470 ? 10.742 -23.406 -4.121 1 98.81 470 ALA B N 1
ATOM 7737 C CA . ALA B 1 470 ? 10.484 -24.516 -3.209 1 98.81 470 ALA B CA 1
ATOM 7738 C C . ALA B 1 470 ? 10 -25.75 -3.971 1 98.81 470 ALA B C 1
ATOM 7740 O O . ALA B 1 470 ? 10.469 -26.859 -3.723 1 98.81 470 ALA B O 1
ATOM 7741 N N . ILE B 1 471 ? 9.133 -25.562 -4.891 1 98.56 471 ILE B N 1
ATOM 7742 C CA . ILE B 1 471 ? 8.555 -26.672 -5.652 1 98.56 471 ILE B CA 1
ATOM 7743 C C . ILE B 1 471 ? 9.594 -27.234 -6.617 1 98.56 471 ILE B C 1
ATO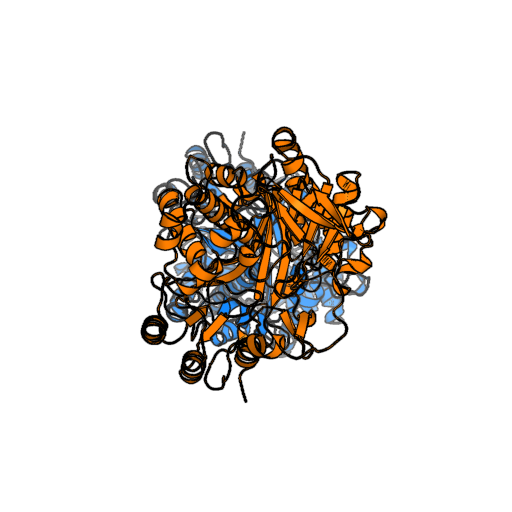M 7745 O O . ILE B 1 471 ? 9.688 -28.438 -6.805 1 98.56 471 ILE B O 1
ATOM 7749 N N . ASP B 1 472 ? 10.367 -26.359 -7.238 1 98.5 472 ASP B N 1
ATOM 7750 C CA . ASP B 1 472 ? 11.414 -26.844 -8.133 1 98.5 472 ASP B CA 1
ATOM 7751 C C . ASP B 1 472 ? 12.438 -27.688 -7.383 1 98.5 472 ASP B C 1
ATOM 7753 O O . ASP B 1 472 ? 12.898 -28.719 -7.895 1 98.5 472 ASP B O 1
ATOM 7757 N N . LYS B 1 473 ? 12.797 -27.219 -6.219 1 98.5 473 LYS B N 1
ATOM 7758 C CA . LYS B 1 473 ? 13.711 -28.016 -5.395 1 98.5 473 LYS B CA 1
ATOM 7759 C C . LYS B 1 473 ? 13.109 -29.359 -5.047 1 98.5 473 LYS B C 1
ATOM 7761 O O . LYS B 1 473 ? 13.82 -30.375 -4.988 1 98.5 473 LYS B O 1
ATOM 7766 N N . MET B 1 474 ? 11.844 -29.391 -4.77 1 98.19 474 MET B N 1
ATOM 7767 C CA . MET B 1 474 ? 11.164 -30.656 -4.523 1 98.19 474 MET B CA 1
ATOM 7768 C C . MET B 1 474 ? 11.203 -31.547 -5.762 1 98.19 474 MET B C 1
ATOM 7770 O O . MET B 1 474 ? 11.406 -32.75 -5.652 1 98.19 474 MET B O 1
ATOM 7774 N N . CYS B 1 475 ? 11 -30.969 -6.945 1 98.06 475 CYS B N 1
ATOM 7775 C CA . CYS B 1 475 ? 11.156 -31.734 -8.188 1 98.06 475 CYS B CA 1
ATOM 7776 C C . CYS B 1 475 ? 12.516 -32.406 -8.242 1 98.06 475 CYS B C 1
ATOM 7778 O O . CYS B 1 475 ? 12.602 -33.594 -8.539 1 98.06 475 CYS B O 1
ATOM 7780 N N . LYS B 1 476 ? 13.508 -31.656 -7.93 1 97.62 476 LYS B N 1
ATOM 7781 C CA . LYS B 1 476 ? 14.867 -32.188 -7.969 1 97.62 476 LYS B CA 1
ATOM 7782 C C . LYS B 1 476 ? 15.031 -33.344 -7.004 1 97.62 476 LYS B C 1
ATOM 7784 O O . LYS B 1 476 ? 15.703 -34.344 -7.316 1 97.62 476 LYS B O 1
ATOM 7789 N N . ARG B 1 477 ? 14.391 -33.219 -5.906 1 97 477 ARG B N 1
ATOM 7790 C CA . ARG B 1 477 ? 14.461 -34.312 -4.91 1 97 477 ARG B CA 1
ATOM 7791 C C . ARG B 1 477 ? 13.734 -35.562 -5.391 1 97 477 ARG B C 1
ATOM 7793 O O . ARG B 1 477 ? 14.133 -36.656 -5.055 1 97 477 ARG B O 1
ATOM 7800 N N . LEU B 1 478 ? 12.727 -35.344 -6.172 1 98 478 LEU B N 1
ATOM 7801 C CA . LEU B 1 478 ? 11.875 -36.469 -6.594 1 98 478 LEU B CA 1
ATOM 7802 C C . LEU B 1 478 ? 12.445 -37.125 -7.832 1 98 478 LEU B C 1
ATOM 7804 O O . LEU B 1 478 ? 11.844 -38.062 -8.367 1 98 478 LEU B O 1
ATOM 7808 N N . VAL B 1 479 ? 13.516 -36.719 -8.336 1 97.06 479 VAL B N 1
ATOM 7809 C CA . VAL B 1 479 ? 14.211 -37.344 -9.445 1 97.06 479 VAL B CA 1
ATOM 7810 C C . VAL B 1 479 ? 15.477 -38.031 -8.93 1 97.06 479 VAL B C 1
ATOM 7812 O O . VAL B 1 479 ? 16.328 -37.375 -8.305 1 97.06 479 VAL B O 1
ATOM 7815 N N . SER B 1 480 ? 15.617 -39.281 -9.18 1 94.62 480 SER B N 1
ATOM 7816 C CA . SER B 1 480 ? 16.781 -40.031 -8.727 1 94.62 480 SER B CA 1
ATOM 7817 C C . SER B 1 480 ? 18.016 -39.688 -9.555 1 94.62 480 SER B C 1
ATOM 7819 O O . SER B 1 480 ? 17.922 -39.031 -10.602 1 94.62 480 SER B O 1
ATOM 7821 N N . ASP B 1 481 ? 19.141 -40.219 -9.188 1 92.31 481 ASP B N 1
ATOM 7822 C CA . ASP B 1 481 ? 20.422 -39.938 -9.836 1 92.31 481 ASP B CA 1
ATOM 7823 C C . ASP B 1 481 ? 20.438 -40.5 -11.266 1 92.31 481 ASP B C 1
ATOM 7825 O O . ASP B 1 481 ? 21.109 -39.938 -12.141 1 92.31 481 ASP B O 1
ATOM 7829 N N . ASP B 1 482 ? 19.734 -41.531 -11.391 1 92.56 482 ASP B N 1
ATOM 7830 C CA . ASP B 1 482 ? 19.703 -42.125 -12.711 1 92.56 482 ASP B CA 1
ATOM 7831 C C . ASP B 1 482 ? 18.672 -41.469 -13.617 1 92.56 482 ASP B C 1
ATOM 7833 O O . ASP B 1 482 ? 18.438 -41.906 -14.742 1 92.56 482 ASP B O 1
ATOM 7837 N N . GLY B 1 483 ? 18 -40.469 -13.078 1 91.88 483 GLY B N 1
ATOM 7838 C CA . GLY B 1 483 ? 17.094 -39.688 -13.891 1 91.88 483 GLY B CA 1
ATOM 7839 C C . GLY B 1 483 ? 15.672 -40.188 -13.867 1 91.88 483 GLY B C 1
ATOM 7840 O O . GLY B 1 483 ? 14.812 -39.719 -14.594 1 91.88 483 GLY B O 1
ATOM 7841 N N . THR B 1 484 ? 15.398 -41.188 -13.031 1 95 484 THR B N 1
ATOM 7842 C CA . THR B 1 484 ? 14.062 -41.75 -12.938 1 95 484 THR B CA 1
ATOM 7843 C C . THR B 1 484 ? 13.281 -41.094 -11.797 1 95 484 THR B C 1
ATOM 7845 O O . THR B 1 484 ? 13.859 -40.469 -10.922 1 95 484 THR B O 1
ATOM 7848 N N . PHE B 1 485 ? 11.992 -41.312 -11.828 1 96.62 485 PHE B N 1
ATOM 7849 C CA . PHE B 1 485 ? 11.125 -40.781 -10.773 1 96.62 485 PHE B CA 1
ATOM 7850 C C . PHE B 1 485 ? 11.281 -41.594 -9.492 1 96.62 485 PHE B C 1
ATOM 7852 O O . PHE B 1 485 ? 11.18 -42.812 -9.508 1 96.62 485 PHE B O 1
ATOM 7859 N N . ASN B 1 486 ? 11.531 -40.906 -8.422 1 96.62 486 ASN B N 1
ATOM 7860 C CA . ASN B 1 486 ? 11.695 -41.562 -7.129 1 96.62 486 ASN B CA 1
ATOM 7861 C C . ASN B 1 486 ? 10.344 -41.844 -6.477 1 96.62 486 ASN B C 1
ATOM 7863 O O . ASN B 1 486 ? 9.93 -41.125 -5.559 1 96.62 486 ASN B O 1
ATOM 7867 N N . LEU B 1 487 ? 9.758 -42.906 -6.883 1 95.88 487 LEU B N 1
ATOM 7868 C CA . LEU B 1 487 ? 8.422 -43.281 -6.426 1 95.88 487 LEU B CA 1
ATOM 7869 C C . LEU B 1 487 ? 8.414 -43.562 -4.926 1 95.88 487 LEU B C 1
ATOM 7871 O O . LEU B 1 487 ? 7.438 -43.25 -4.238 1 95.88 487 LEU B O 1
ATOM 7875 N N . ASP B 1 488 ? 9.477 -44.125 -4.387 1 94.38 488 ASP B N 1
ATOM 7876 C CA . ASP B 1 488 ? 9.562 -44.438 -2.963 1 94.38 488 ASP B CA 1
ATOM 7877 C C . ASP B 1 488 ? 9.5 -43.156 -2.123 1 94.38 488 ASP B C 1
ATOM 7879 O O . ASP B 1 488 ? 8.734 -43.094 -1.162 1 94.38 488 ASP B O 1
ATOM 7883 N N . LEU B 1 489 ? 10.273 -42.281 -2.502 1 96.12 489 LEU B N 1
ATOM 7884 C CA . LEU B 1 489 ? 10.258 -41 -1.784 1 96.12 489 LEU B CA 1
ATOM 7885 C C . LEU B 1 489 ? 8.898 -40.312 -1.91 1 96.12 489 LEU B C 1
ATOM 7887 O O . LEU B 1 489 ? 8.375 -39.781 -0.933 1 96.12 489 LEU B O 1
ATOM 7891 N N . PHE B 1 490 ? 8.375 -40.312 -3.115 1 97.44 490 PHE B N 1
ATOM 7892 C CA . PHE B 1 490 ? 7.082 -39.656 -3.328 1 97.44 490 PHE B CA 1
ATOM 7893 C C . PHE B 1 490 ? 6.008 -40.312 -2.461 1 97.44 490 PHE B C 1
ATOM 7895 O O . PHE B 1 490 ? 5.184 -39.625 -1.863 1 97.44 490 PHE B O 1
ATOM 7902 N N . SER B 1 491 ? 6.004 -41.625 -2.406 1 95.62 491 SER B N 1
ATOM 7903 C CA . SER B 1 491 ? 5.016 -42.344 -1.616 1 95.62 491 SER B CA 1
ATOM 7904 C C . SER B 1 491 ? 5.145 -42.031 -0.133 1 95.62 491 SER B C 1
ATOM 7906 O O . SER B 1 491 ? 4.148 -42.031 0.596 1 95.62 491 SER B O 1
ATOM 7908 N N . SER B 1 492 ? 6.344 -41.75 0.242 1 93.69 492 SER B N 1
ATOM 7909 C CA . SER B 1 492 ? 6.562 -41.344 1.629 1 93.69 492 SER B CA 1
ATOM 7910 C C . SER B 1 492 ? 6.047 -39.938 1.889 1 93.69 492 SER B C 1
ATOM 7912 O O . SER B 1 492 ? 5.504 -39.656 2.959 1 93.69 492 SER B O 1
ATOM 7914 N N . LEU B 1 493 ? 6.195 -39.031 0.956 1 95.38 493 LEU B N 1
ATOM 7915 C CA . LEU B 1 493 ? 5.773 -37.656 1.075 1 95.38 493 LEU B CA 1
ATOM 7916 C C . LEU B 1 493 ? 4.262 -37.531 0.938 1 95.38 493 LEU B C 1
ATOM 7918 O O . LEU B 1 493 ? 3.656 -36.594 1.48 1 95.38 493 LEU B O 1
ATOM 7922 N N . ASN B 1 494 ? 3.686 -38.375 0.174 1 96.38 494 ASN B N 1
ATOM 7923 C CA . ASN B 1 494 ? 2.26 -38.375 -0.135 1 96.38 494 ASN B CA 1
ATOM 7924 C C . ASN B 1 494 ? 1.647 -39.75 0.053 1 96.38 494 ASN B C 1
ATOM 7926 O O . ASN B 1 494 ? 1.392 -40.469 -0.923 1 96.38 494 ASN B O 1
ATOM 7930 N N . GLN B 1 495 ? 1.223 -40.031 1.237 1 92.62 495 GLN B N 1
ATOM 7931 C CA . GLN B 1 495 ? 0.76 -41.344 1.605 1 92.62 495 GLN B CA 1
ATOM 7932 C C . GLN B 1 495 ? -0.723 -41.531 1.289 1 92.62 495 GLN B C 1
ATOM 7934 O O . GLN B 1 495 ? -1.525 -41.812 2.184 1 92.62 495 GLN B O 1
ATOM 7939 N N . ASP B 1 496 ? -1.057 -41.469 0.044 1 96.5 496 ASP B N 1
ATOM 7940 C CA . ASP B 1 496 ? -2.412 -41.688 -0.455 1 96.5 496 ASP B CA 1
ATOM 7941 C C . ASP B 1 496 ? -2.451 -42.812 -1.482 1 96.5 496 ASP B C 1
ATOM 7943 O O . ASP B 1 496 ? -2.105 -42.625 -2.648 1 96.5 496 ASP B O 1
ATOM 7947 N N . GLU B 1 497 ? -2.947 -43.906 -1.099 1 93.81 497 GLU B N 1
ATOM 7948 C CA . GLU B 1 497 ? -2.904 -45.094 -1.921 1 93.81 497 GLU B CA 1
ATOM 7949 C C . GLU B 1 497 ? -3.713 -44.938 -3.203 1 93.81 497 GLU B C 1
ATOM 7951 O O . GLU B 1 497 ? -3.287 -45.375 -4.277 1 93.81 497 GLU B O 1
ATOM 7956 N N . HIS B 1 498 ? -4.824 -44.344 -3.086 1 94.69 498 HIS B N 1
ATOM 7957 C CA . HIS B 1 498 ? -5.664 -44.188 -4.262 1 94.69 498 HIS B CA 1
ATOM 7958 C C . HIS B 1 498 ? -5.004 -43.25 -5.273 1 94.69 498 HIS B C 1
ATOM 7960 O O . HIS B 1 498 ? -5.113 -43.438 -6.484 1 94.69 498 HIS B O 1
ATOM 7966 N N . PHE B 1 499 ? -4.344 -42.281 -4.758 1 95.81 499 PHE B N 1
ATOM 7967 C CA . PHE B 1 499 ? -3.666 -41.344 -5.648 1 95.81 499 PHE B CA 1
ATOM 7968 C C . PHE B 1 499 ? -2.475 -42 -6.328 1 95.81 499 PHE B C 1
ATOM 7970 O O . PHE B 1 499 ? -2.26 -41.812 -7.527 1 95.81 499 PHE B O 1
ATOM 7977 N N . ILE B 1 500 ? -1.744 -42.75 -5.555 1 94.88 500 ILE B N 1
ATOM 7978 C CA . ILE B 1 500 ? -0.571 -43.438 -6.094 1 94.88 500 ILE B CA 1
ATOM 7979 C C . ILE B 1 500 ? -1 -44.438 -7.172 1 94.88 500 ILE B C 1
ATOM 7981 O O . ILE B 1 500 ? -0.354 -44.531 -8.219 1 94.88 500 ILE B O 1
ATOM 7985 N N . GLU B 1 501 ? -2.096 -45.062 -6.926 1 93.12 501 GLU B N 1
ATOM 7986 C CA . GLU B 1 501 ? -2.625 -46 -7.906 1 93.12 501 GLU B CA 1
ATOM 7987 C C . GLU B 1 501 ? -3.039 -45.281 -9.188 1 93.12 501 GLU B C 1
ATOM 7989 O O . GLU B 1 501 ? -2.836 -45.781 -10.289 1 93.12 501 GLU B O 1
ATOM 7994 N N . GLU B 1 502 ? -3.604 -44.188 -9.023 1 92.25 502 GLU B N 1
ATOM 7995 C CA . GLU B 1 502 ? -4.047 -43.375 -10.156 1 92.25 502 GLU B CA 1
ATOM 7996 C C . GLU B 1 502 ? -2.867 -42.938 -11 1 92.25 502 GLU B C 1
ATOM 7998 O O . GLU B 1 502 ? -2.967 -42.844 -12.227 1 92.25 502 GLU B O 1
ATOM 8003 N N . MET B 1 503 ? -1.739 -42.688 -10.422 1 90.88 503 MET B N 1
ATOM 8004 C CA . MET B 1 503 ? -0.547 -42.188 -11.094 1 90.88 503 MET B CA 1
ATOM 8005 C C . MET B 1 503 ? 0.172 -43.281 -11.844 1 90.88 503 MET B C 1
ATOM 8007 O O . MET B 1 503 ? 0.868 -43.031 -12.828 1 90.88 503 MET B O 1
ATOM 8011 N N . MET B 1 504 ? 0.081 -44.531 -11.258 1 83.31 504 MET B N 1
ATOM 8012 C CA . MET B 1 504 ? 0.779 -45.688 -11.828 1 83.31 504 MET B CA 1
ATOM 8013 C C . MET B 1 504 ? 0.014 -46.25 -13.023 1 83.31 504 MET B C 1
ATOM 8015 O O . MET B 1 504 ? 0.617 -46.75 -13.969 1 83.31 504 MET B O 1
#

Sequence (1008 aa):
MVSTAEKAQNRVDEGEKQRTSKTVRHAGRHVTGNDFEPEKHFYPRVLNASLHPMVTAFLNLGNERIAMRYSHLHPGIARDRIMELFNYQPAFFNWAGADLFHVTNEHAQRRMIVIEINSCPSGQKSMPALDGVDDNAETGYHRLLRKSFVTLLERQKATLPAGGLAVVYDKNPMEASGYAAVISELCHEPVYLVEFYSYDPDPPVKWVDGVMHVRDQSDEWFPIRAAFRYVTQKPWTRFPVITKTLVFNPVLACLAGGRNKLVAAKAYDFFNAEMVNSGLQIHAPDTVTDVALAEIPLYVRSMGWHAVVKIPYSNAGQGVFTITSKAELDRFMALDHHYDKFIVQQLVGNVKWSSIGKHGSYYHVGMIPNRKNCTYVADVRMMIGASPDGFRPIAVYGRRAEQPLTEELDCVDDSWPMLGTNLSIKLDNGHWGSDTNRLVLMDRKDFNKLGISIDDLIEGYVQTVMATIAIDKMCKRLVSDDGTFNLDLFSSLNQDEHFIEEMMMVSTAEKAQNRVDEGEKQRTSKTVRHAGRHVTGNDFEPEKHFYPRVLNASLHPMVTAFLNLGNERIAMRYSHLHPGIARDRIMELFNYQPAFFNWAGADLFHVTNEHAQRRMIVIEINSCPSGQKSMPALDGVDDNAETGYHRLLRKSFVTLLERQKATLPAGGLAVVYDKNPMEASGYAAVISELCHEPVYLVEFYSYDPDPPVKWVDGVMHVRDQSDEWFPIRAAFRYVTQKPWTRFPVITKTLVFNPVLACLAGGRNKLVAAKAYDFFNAEMVNSGLQIHAPDTVTDVALAEIPLYVRSMGWHAVVKIPYSNAGQGVFTITSKAELDRFMALDHHYDKFIVQQLVGNVKWSSIGKHGSYYHVGMIPNRKNCTYVADVRMMIGASPDGFRPIAVYGRRAEQPLTEELDCVDDSWPMLGTNLSIKLDNGHWGSDTNRLVLMDRKDFNKLGISIDDLIEGYVQTVMATIAIDKMCKRLVSDDGTFNLDLFSSLNQDEHFIEEMM

Organism: Plasmodiophora brassicae (NCBI:txid37360)